Protein 3N3A (pdb70)

Sequence (823 aa):
ISAINWNKISDDKDLEVWNRLTSNFWLPEKVPLSNDIPAWQTLTVVEQQLTMRVFTGLTLLDTLQNVIGAPSLMPDALTPHEEAVLSNISFMEAVHARSYSSIFSTLCQTKDVDAAYAWSEENAPLQRKAQIIQQHYRGDDPLKKKIASVFLESFLFYSGFWLPMYFSSRGKLTNTADLIRLIIRDEAVHGYYIGYKYQKNMEKISLGQREELKSFAFDLLLELYDNELQYTDELYAETPWADDVKAFLCYNANKALMNLGYEPLFPAEMAEVNPAILAALSQLVYFSSSSENTQRFIERLGLPAVRIPLNERERIQVDEPYILIVPSYGGGGTAGAVPRQVIRFLNDEHNRALLRGVIASGNRNFGEAYGRAGDVIARKCGVPWLYRFELMGTQSDIENVRKGVTEFWQRQPISAINWNKISDDKDLEVWNRLTSNFWLPEKVPLSNDIPAWQTLTVVEQQLTMRVFTGLTLLDTLQNVIGAPSLMPDALTPHEEAVLSNISFMEAVHARSYSSIFSTLCQTKDVDAAYAWSEENAPLQRKAQIIQQHYRGDDPLKKKIASVFLESFLFYSGFWLPMYFSSRGKLTNTADLIRLIIRDEAVHGYYIGYKYQKNMEKISLGQREELKSFAFDLLLELYDNELQYTDELYAETPWADDVKAFLCYNANKALMNLGYEPLFPAEMAEVNPAILAALSQLVYFSSSSENTQRRFIERLGLPAVRIPLNERERIQVDEPYILIVPSYGGGGTAGAVPRQVIRFLNDEHNRALLRGVIASGNRNFGEAYGRAGDVIARKCGVPWLYRFELMGTQSDIENVRKGVTEFWQ

CATH classification: 1.10.620.20

Secondary structure (DSSP, 8-state):
-----TTS-S-HHHHHHHHHHHHT---GGGS-GGGGHHHHHHS-HHHHHHHHHHHHHHHHHHHHIIIIIHHHHGGG-SSHHHHHHHHHHHHHHHHHHHHHHHHHHHHS-HHHHHHHHHHHHH-HHHHHHHHHHHHHHTSS-HHHHHHHHHHIIIIITHHHHHHHHHHHHTT-SHHHHHHHHHHHHHHHHHHHHHHHHHHHHHTTS-HHHHHHHHHHHHHHHHHHHHHHHHHHHHHSTTSS-HHHHHHHHHHHHHHHHHHTTPPP-S-TTTT---HHHHHHH-/-----TTS-S-HHHHHHHHHHHHT---GGGS-GGGGHHHHHHS-HHHHHHHHHHHHHHHHHHHHIIIIIHHHHGGG-SSHHHHHHHHHHHHHHHHHHHHHHHHHHHHS-HHHHHHHHHHHHH-HHHHHHHHHHHHHHTSS-HHHHHHHHHHIIIIITHHHHHHHHHHHHTTSSHHHHHHHHHHHHHHHHHHHHHHHHHHHHHTTS-HHHHHHHHHHHHHHHHHHHHHHHHHHHHHSTTSS-HHHHHHHHHHHHHHHHHHTTPPP-S-TTTS---HHHHHHH-/-EEE---TT-HHHHHHHHH-S--EEPPSSTT------S-EEEEEE--TTSSSSSSS-HHHHHHHTSHHHHHHEEEEEEEE-GGGGGGTTHHHHHHHHHHT--EEEEEETT--HHHHHHHHHHHHHHHHT--/-EEE---TT-HHHHHHHHH-S--EEPPSSTT-----SS-EEEEEE--TTSSS--SS-HHHHHHHTSHHHHHHEEEEEEEE-GGGGGGTTHHHHHHHHHHT--EEEEEETT--HHHHHHHHHHHHHHT-

Nearest PDB structures (foldseek):
  3n3a-assembly1_C  TM=1.008E+00  e=1.096E-29  Escherichia coli K-12
  8j4y-assembly1_G  TM=9.675E-01  e=7.098E-19  Mycobacterium tuberculosis H37Rv
  7mmq-assembly4_H  TM=9.703E-01  e=2.149E-18  Aerococcus urinae
  7mms-assembly1_E  TM=9.594E-01  e=2.729E-17  Aerococcus urinae
  7mms-assembly3_G  TM=9.568E-01  e=5.589E-17  Aerococcus urinae

GO terms:
  GO:0030145 manganese ion binding (F, IDA)
  GO:0005515 protein binding (F, IPI)
  GO:0004748 ribonucleoside-diphosphate reductase activity, thioredoxin disulfide as acceptor (F, IGI)
  GO:0005971 ribonucleoside-diphosphate reductase complex (C, IGI)
  GO:0009263 deoxyribonucleotide biosynthetic process (P, IGI)

B-factor: mean 35.25, std 11.26, range [10.48, 78.99]

InterPro domains:
  IPR000358 Ribonucleotide reductase small subunit family [PF00268] (8-280)
  IPR000358 Ribonucleotide reductase small subunit family [PIRSF000355] (7-315)
  IPR000358 Ribonucleotide reductase small subunit family [PTHR23409] (9-308)
  IPR009078 Ferritin-like superfamily [SSF47240] (6-319)
  IPR012348 Ribonucleotide reductase-like [G3DSA:1.10.620.20] (1-288)
  IPR026494 Ribonucleoside-diphosphate reductase subunit beta [TIGR04171] (7-319)
  IPR030475 Ribonucleotide reductase small subunit, acitve site [PS00368] (97-113)
  IPR033909 Ribonucleotide reductase small subunit [cd01049] (9-280)

Foldseek 3Di:
DDDDDPVDDPDVLLVVLLCQLVVLDDALVVFPLLVQQVLLVPDDPLLNLLLLLLLLLLLVVLVCCQPQQLVLLLVVDPDVSVNVSSVSSNVVSVRSNVNSVVNCVNHHDPVSNVVSNVVLVPDDLSVVLSVVLVVQSPDPDSLSSLLSLLCVLLFLSLLSLLSLLVCCLVVHSVSVLVVSLSVNSNSLSVLLVSLVVSVVVCVPDDPVVVVVVVVVSVVVNVVSLVSSLVVSCVSQVVHPCSQLSQLCNLLSSQVSCVSNVHHRDDDCVSNVHDVSSVVSND/DEEEEDEPVCLQVLLVVLLPDDYHYLDNPQVDGDADDAAYEYEYEFDCDDPHVGGGDNSVVVHCVPVRNLVRHAAYEYEADCVVPPCQRVNRVVCCVVSVHYHQYYYYGNHDPVRSVCVNVSVVVSVVPPD/DDDDDPVDDPDPVLVVLLVVLVVLDDALVVFPLLVQQVLLVPDDPLLNLLLLLLLLLLLVLLVCCQPQQLVLLQVVDPDPSVNVSSVSRSVVSVRSNVNSVVNCVNHHDPVSSVVSNVVQVVDPLSVVLSVVLNVQSPDDDSLSSLLSLLCVQLFLSLLSLLSLLVCVLVVHSVRVLVVSLSVNSSSLSVLLVSLVVSVVVVVPDDPVVVVVVVVVSVVVLVVNLVSSLVVLCVSQVPHPCSLQSQLCNLLSSQVSCVSNVHHRDDDCVSNPHDVSSVVSND/DEEEEDEPVCQQVLLVVVLPDDYYYQDNPQVDGDADQAAYEYEYEFDCDDPNNGGGDPSVVVHCPPPRNLVRYAEYEYEADCVVPPCQRVNRVVCCVVSVHYHQYGYYGNHDPVRSVVCNVSVVVVVD

Organism: Escherichia coli (strain K12) (NCBI:txid83333)

Structure (mmCIF, N/CA/C/O backbone):
data_3N3A
#
_entry.id   3N3A
#
_cell.length_a   74.863
_cell.length_b   90.678
_cell.length_c   143.837
_cell.angle_alpha   90.000
_cell.angle_beta   90.000
_cell.angle_gamma   90.000
#
_symmetry.space_group_name_H-M   'P 21 21 21'
#
loop_
_entity.id
_entity.type
_entity.pdbx_description
1 polymer 'Ribonucleoside-diphosphate reductase 2 subunit beta'
2 polymer 'Protein nrdI'
3 non-polymer 'MANGANESE (II) ION'
4 non-polymer 'FLAVIN MONONUCLEOTIDE'
5 water water
#
loop_
_atom_site.group_PDB
_atom_site.id
_atom_site.type_symbol
_atom_site.label_atom_id
_atom_site.label_alt_id
_atom_site.label_comp_id
_atom_site.label_asym_id
_atom_site.label_entity_id
_atom_site.label_seq_id
_atom_site.pdbx_PDB_ins_code
_atom_site.Cartn_x
_atom_site.Cartn_y
_atom_site.Cartn_z
_atom_site.occupancy
_atom_site.B_iso_or_equiv
_atom_site.auth_seq_id
_atom_site.auth_comp_id
_atom_site.auth_asym_id
_atom_site.auth_atom_id
_atom_site.pdbx_PDB_model_num
ATOM 1 N N . ILE A 1 6 ? 6.251 51.038 35.746 1.00 45.66 6 ILE B N 1
ATOM 2 C CA . ILE A 1 6 ? 7.478 50.238 35.451 1.00 45.18 6 ILE B CA 1
ATOM 3 C C . ILE A 1 6 ? 8.139 49.783 36.751 1.00 44.55 6 ILE B C 1
ATOM 4 O O . ILE A 1 6 ? 8.377 50.588 37.655 1.00 45.02 6 ILE B O 1
ATOM 9 N N . SER A 1 7 ? 8.401 48.481 36.841 1.00 43.74 7 SER B N 1
ATOM 10 C CA . SER A 1 7 ? 9.178 47.902 37.941 1.00 42.66 7 SER B CA 1
ATOM 11 C C . SER A 1 7 ? 10.521 47.402 37.418 1.00 40.95 7 SER B C 1
ATOM 12 O O . SER A 1 7 ? 10.615 46.981 36.270 1.00 40.94 7 SER B O 1
ATOM 15 N N . ALA A 1 8 ? 11.548 47.449 38.265 1.00 39.18 8 ALA B N 1
ATOM 16 C CA . ALA A 1 8 ? 12.881 46.964 37.927 1.00 37.27 8 ALA B CA 1
ATOM 17 C C . ALA A 1 8 ? 12.911 45.440 37.791 1.00 36.11 8 ALA B C 1
ATOM 18 O O . ALA A 1 8 ? 12.524 44.710 38.715 1.00 36.35 8 ALA B O 1
ATOM 20 N N . ILE A 1 9 ? 13.372 44.957 36.641 1.00 33.78 9 ILE B N 1
ATOM 21 C CA . ILE A 1 9 ? 13.353 43.523 36.385 1.00 31.99 9 ILE B CA 1
ATOM 22 C C . ILE A 1 9 ? 14.422 42.800 37.207 1.00 31.79 9 ILE B C 1
ATOM 23 O O . ILE A 1 9 ? 15.568 43.260 37.319 1.00 31.56 9 ILE B O 1
ATOM 28 N N . ASN A 1 10 ? 14.026 41.672 37.786 1.00 31.39 10 ASN B N 1
ATOM 29 C CA . ASN A 1 10 ? 14.912 40.864 38.603 1.00 31.11 10 ASN B CA 1
ATOM 30 C C . ASN A 1 10 ? 14.949 39.437 38.058 1.00 30.58 10 ASN B C 1
ATOM 31 O O . ASN A 1 10 ? 13.989 38.680 38.222 1.00 30.24 10 ASN B O 1
ATOM 36 N N . TRP A 1 11 ? 16.064 39.082 37.419 1.00 30.03 11 TRP B N 1
ATOM 37 C CA . TRP A 1 11 ? 16.247 37.756 36.817 1.00 29.97 11 TRP B CA 1
ATOM 38 C C . TRP A 1 11 ? 16.580 36.669 37.840 1.00 30.81 11 TRP B C 1
ATOM 39 O O . TRP A 1 11 ? 16.738 35.506 37.477 1.00 30.96 11 TRP B O 1
ATOM 50 N N . ASN A 1 12 ? 16.673 37.058 39.112 1.00 31.80 12 ASN B N 1
ATOM 51 C CA . ASN A 1 12 ? 16.903 36.118 40.208 1.00 32.95 12 ASN B CA 1
ATOM 52 C C . ASN A 1 12 ? 15.603 35.863 40.974 1.00 33.72 12 ASN B C 1
ATOM 53 O O . ASN A 1 12 ? 15.589 35.187 42.006 1.00 34.45 12 ASN B O 1
ATOM 58 N N . LYS A 1 13 ? 14.515 36.420 40.455 1.00 33.95 13 LYS B N 1
ATOM 59 C CA . LYS A 1 13 ? 13.176 36.127 40.943 1.00 34.66 13 LYS B CA 1
ATOM 60 C C . LYS A 1 13 ? 12.304 35.734 39.761 1.00 34.30 13 LYS B C 1
ATOM 61 O O . LYS A 1 13 ? 11.405 36.476 39.364 1.00 34.57 13 LYS B O 1
ATOM 67 N N . ILE A 1 14 ? 12.591 34.568 39.192 1.00 34.06 14 ILE B N 1
ATOM 68 C CA . ILE A 1 14 ? 11.868 34.056 38.032 1.00 33.77 14 ILE B CA 1
ATOM 69 C C . ILE A 1 14 ? 10.517 33.469 38.465 1.00 33.83 14 ILE B C 1
ATOM 70 O O . ILE A 1 14 ? 10.462 32.638 39.375 1.00 34.23 14 ILE B O 1
ATOM 75 N N . SER A 1 15 ? 9.436 33.922 37.827 1.00 33.35 15 SER B N 1
ATOM 76 C CA . SER A 1 15 ? 8.082 33.405 38.091 1.00 33.68 15 SER B CA 1
ATOM 77 C C . SER A 1 15 ? 7.801 32.141 37.285 1.00 32.87 15 SER B C 1
ATOM 78 O O . SER A 1 15 ? 7.096 31.246 37.747 1.00 33.01 15 SER B O 1
ATOM 81 N N . ASP A 1 16 ? 8.339 32.099 36.066 1.00 31.88 16 ASP B N 1
ATOM 82 C CA . ASP A 1 16 ? 8.176 30.955 35.172 1.00 31.23 16 ASP B CA 1
ATOM 83 C C . ASP A 1 16 ? 9.545 30.615 34.581 1.00 31.00 16 ASP B C 1
ATOM 84 O O . ASP A 1 16 ? 10.112 31.396 33.809 1.00 29.79 16 ASP B O 1
ATOM 89 N N . ASP A 1 17 ? 10.061 29.448 34.967 1.00 30.83 17 ASP B N 1
ATOM 90 C CA . ASP A 1 17 ? 11.372 28.945 34.534 1.00 31.28 17 ASP B CA 1
ATOM 91 C C . ASP A 1 17 ? 11.554 28.922 33.011 1.00 29.85 17 ASP B C 1
ATOM 92 O O . ASP A 1 17 ? 12.674 29.035 32.523 1.00 30.13 17 ASP B O 1
ATOM 97 N N . LYS A 1 18 ? 10.462 28.753 32.275 1.00 28.77 18 LYS B N 1
ATOM 98 C CA . LYS A 1 18 ? 10.507 28.754 30.807 1.00 27.98 18 LYS B CA 1
ATOM 99 C C . LYS A 1 18 ? 11.020 30.075 30.236 1.00 27.36 18 LYS B C 1
ATOM 100 O O . LYS A 1 18 ? 11.704 30.081 29.208 1.00 27.01 18 LYS B O 1
ATOM 106 N N . ASP A 1 19 ? 10.693 31.188 30.899 1.00 26.47 19 ASP B N 1
ATOM 107 C CA . ASP A 1 19 ? 11.182 32.505 30.468 1.00 26.09 19 ASP B CA 1
ATOM 108 C C . ASP A 1 19 ? 12.709 32.542 30.446 1.00 26.06 19 ASP B C 1
ATOM 109 O O . ASP A 1 19 ? 13.316 33.031 29.492 1.00 25.67 19 ASP B O 1
ATOM 114 N N . LEU A 1 20 ? 13.327 32.030 31.508 1.00 25.76 20 LEU B N 1
ATOM 115 C CA . LEU A 1 20 ? 14.780 32.021 31.593 1.00 26.10 20 LEU B CA 1
ATOM 116 C C . LEU A 1 20 ? 15.389 30.995 30.627 1.00 25.70 20 LEU B C 1
ATOM 117 O O . LEU A 1 20 ? 16.375 31.297 29.953 1.00 25.74 20 LEU B O 1
ATOM 122 N N . GLU A 1 21 ? 14.792 29.808 30.537 1.00 25.72 21 GLU B N 1
ATOM 123 C CA . GLU A 1 21 ? 15.263 28.781 29.582 1.00 25.90 21 GLU B CA 1
ATOM 124 C C . GLU A 1 21 ? 15.280 29.290 28.142 1.00 24.65 21 GLU B C 1
ATOM 125 O O . GLU A 1 21 ? 16.241 29.069 27.395 1.00 23.78 21 GLU B O 1
ATOM 131 N N . VAL A 1 22 ? 14.191 29.950 27.746 1.00 23.87 22 VAL B N 1
ATOM 132 C CA . VAL A 1 22 ? 14.061 30.442 26.374 1.00 22.73 22 VAL B CA 1
ATOM 133 C C . VAL A 1 22 ? 14.959 31.664 26.145 1.00 22.55 22 VAL B C 1
ATOM 134 O O . VAL A 1 22 ? 15.598 31.765 25.113 1.00 22.83 22 VAL B O 1
ATOM 138 N N . TRP A 1 23 ? 15.015 32.578 27.113 1.00 22.39 23 TRP B N 1
ATOM 139 C CA . TRP A 1 23 ? 15.971 33.674 27.068 1.00 22.06 23 TRP B CA 1
ATOM 140 C C . TRP A 1 23 ? 17.377 33.123 26.802 1.00 22.52 23 TRP B C 1
ATOM 141 O O . TRP A 1 23 ? 18.072 33.588 25.901 1.00 21.67 23 TRP B O 1
ATOM 152 N N . ASN A 1 24 ? 17.779 32.129 27.593 1.00 22.58 24 ASN B N 1
ATOM 153 C CA . ASN A 1 24 ? 19.108 31.548 27.449 1.00 23.75 24 ASN B CA 1
ATOM 154 C C . ASN A 1 24 ? 19.334 30.887 26.110 1.00 23.66 24 ASN B C 1
ATOM 155 O O . ASN A 1 24 ? 20.362 31.108 25.492 1.00 23.93 24 ASN B O 1
ATOM 160 N N . ARG A 1 25 ? 18.366 30.094 25.667 1.00 23.89 25 ARG B N 1
ATOM 161 C CA . ARG A 1 25 ? 18.450 29.419 24.373 1.00 24.76 25 ARG B CA 1
ATOM 162 C C . ARG A 1 25 ? 18.530 30.421 23.203 1.00 24.31 25 ARG B C 1
ATOM 163 O O . ARG A 1 25 ? 19.392 30.297 22.322 1.00 24.13 25 ARG B O 1
ATOM 171 N N . LEU A 1 26 ? 17.649 31.416 23.210 1.00 23.43 26 LEU B N 1
ATOM 172 C CA . LEU A 1 26 ? 17.579 32.382 22.106 1.00 23.67 26 LEU B CA 1
ATOM 173 C C . LEU A 1 26 ? 18.804 33.293 22.016 1.00 23.53 26 LEU B C 1
ATOM 174 O O . LEU A 1 26 ? 19.342 33.500 20.923 1.00 23.48 26 LEU B O 1
ATOM 179 N N . THR A 1 27 ? 19.235 33.832 23.155 1.00 23.70 27 THR B N 1
ATOM 180 C CA . THR A 1 27 ? 20.398 34.725 23.185 1.00 24.25 27 THR B CA 1
ATOM 181 C C . THR A 1 27 ? 21.703 33.972 22.946 1.00 24.86 27 THR B C 1
ATOM 182 O O . THR A 1 27 ? 22.584 34.481 22.258 1.00 24.38 27 THR B O 1
ATOM 186 N N . SER A 1 28 ? 21.835 32.761 23.502 1.00 25.70 28 SER B N 1
ATOM 187 C CA . SER A 1 28 ? 23.055 31.979 23.266 1.00 26.94 28 SER B CA 1
ATOM 188 C C . SER A 1 28 ? 23.154 31.506 21.804 1.00 27.09 28 SER B C 1
ATOM 189 O O . SER A 1 28 ? 24.238 31.148 21.335 1.00 27.66 28 SER B O 1
ATOM 192 N N . ASN A 1 29 ? 22.026 31.521 21.094 1.00 26.36 29 ASN B N 1
ATOM 193 C CA . ASN A 1 29 ? 21.979 31.168 19.676 1.00 26.70 29 ASN B CA 1
ATOM 194 C C . ASN A 1 29 ? 22.077 32.372 18.727 1.00 25.36 29 ASN B C 1
ATOM 195 O O . ASN A 1 29 ? 21.812 32.235 17.531 1.00 25.15 29 ASN B O 1
ATOM 200 N N . PHE A 1 30 ? 22.420 33.544 19.259 1.00 24.79 30 PHE B N 1
ATOM 201 C CA . PHE A 1 30 ? 22.565 34.748 18.440 1.00 24.19 30 PHE B CA 1
ATOM 202 C C . PHE A 1 30 ? 23.512 34.501 17.265 1.00 24.21 30 PHE B C 1
ATOM 203 O O . PHE A 1 30 ? 24.566 33.872 17.419 1.00 23.95 30 PHE B O 1
ATOM 211 N N . TRP A 1 31 ? 23.121 35.000 16.098 1.00 22.98 31 TRP B N 1
ATOM 212 C CA . TRP A 1 31 ? 23.900 34.853 14.876 1.00 22.43 31 TRP B CA 1
ATOM 213 C C . TRP A 1 31 ? 23.576 36.050 13.991 1.00 22.33 31 TRP B C 1
ATOM 214 O O . TRP A 1 31 ? 22.571 36.742 14.215 1.00 21.64 31 TRP B O 1
ATOM 225 N N . LEU A 1 32 ? 24.434 36.294 13.006 1.00 21.57 32 LEU B N 1
ATOM 226 C CA . LEU A 1 32 ? 24.191 37.288 11.962 1.00 22.22 32 LEU B CA 1
ATOM 227 C C . LEU A 1 32 ? 24.568 36.664 10.621 1.00 22.72 32 LEU B C 1
ATOM 228 O O . LEU A 1 32 ? 25.429 35.782 10.585 1.00 22.51 32 LEU B O 1
ATOM 233 N N . PRO A 1 33 ? 23.948 37.132 9.520 1.00 23.18 33 PRO B N 1
ATOM 234 C CA . PRO A 1 33 ? 24.258 36.570 8.204 1.00 24.00 33 PRO B CA 1
ATOM 235 C C . PRO A 1 33 ? 25.734 36.720 7.796 1.00 25.35 33 PRO B C 1
ATOM 236 O O . PRO A 1 33 ? 26.225 35.918 6.999 1.00 25.11 33 PRO B O 1
ATOM 240 N N . GLU A 1 34 ? 26.425 37.720 8.347 1.00 26.52 34 GLU B N 1
ATOM 241 C CA . GLU A 1 34 ? 27.864 37.925 8.088 1.00 28.25 34 GLU B CA 1
ATOM 242 C C . GLU A 1 34 ? 28.728 36.777 8.607 1.00 28.77 34 GLU B C 1
ATOM 243 O O . GLU A 1 34 ? 29.845 36.572 8.140 1.00 29.28 34 GLU B O 1
ATOM 249 N N . LYS A 1 35 ? 28.194 36.025 9.561 1.00 29.04 35 LYS B N 1
ATOM 250 C CA . LYS A 1 35 ? 28.893 34.877 10.132 1.00 29.68 35 LYS B CA 1
ATOM 251 C C . LYS A 1 35 ? 28.839 33.641 9.225 1.00 29.27 35 LYS B C 1
ATOM 252 O O . LYS A 1 35 ? 29.590 32.700 9.420 1.00 29.34 35 LYS B O 1
ATOM 258 N N . VAL A 1 36 ? 27.947 33.659 8.236 1.00 28.86 36 VAL B N 1
ATOM 259 C CA . VAL A 1 36 ? 27.852 32.579 7.258 1.00 28.65 36 VAL B CA 1
ATOM 260 C C . VAL A 1 36 ? 28.545 32.998 5.948 1.00 28.86 36 VAL B C 1
ATOM 261 O O . VAL A 1 36 ? 28.244 34.065 5.407 1.00 28.51 36 VAL B O 1
ATOM 265 N N . PRO A 1 37 ? 29.484 32.164 5.442 1.00 29.43 37 PRO B N 1
ATOM 266 C CA . PRO A 1 37 ? 30.202 32.488 4.196 1.00 29.37 37 PRO B CA 1
ATOM 267 C C . PRO A 1 37 ? 29.341 32.269 2.943 1.00 28.80 37 PRO B C 1
ATOM 268 O O . PRO A 1 37 ? 29.636 31.398 2.109 1.00 29.25 37 PRO B O 1
ATOM 272 N N . LEU A 1 38 ? 28.288 33.069 2.820 1.00 27.77 38 LEU B N 1
ATOM 273 C CA . LEU A 1 38 ? 27.354 33.006 1.691 1.00 27.03 38 LEU B CA 1
ATOM 274 C C . LEU A 1 38 ? 28.027 33.110 0.320 1.00 27.22 38 LEU B C 1
ATOM 275 O O . LEU A 1 38 ? 27.583 32.478 -0.637 1.00 27.32 38 LEU B O 1
ATOM 280 N N . SER A 1 39 ? 29.085 33.911 0.227 1.00 27.18 39 SER B N 1
ATOM 281 C CA . SER A 1 39 ? 29.814 34.084 -1.035 1.00 27.40 39 SER B CA 1
ATOM 282 C C . SER A 1 39 ? 30.347 32.765 -1.612 1.00 27.28 39 SER B C 1
ATOM 283 O O . SER A 1 39 ? 30.519 32.647 -2.828 1.00 27.73 39 SER B O 1
ATOM 286 N N . ASN A 1 40 ? 30.588 31.773 -0.750 1.00 26.91 40 ASN B N 1
ATOM 287 C CA . ASN A 1 40 ? 31.007 30.442 -1.214 1.00 27.04 40 ASN B CA 1
ATOM 288 C C . ASN A 1 40 ? 29.933 29.672 -2.005 1.00 26.78 40 ASN B C 1
ATOM 289 O O . ASN A 1 40 ? 30.229 28.644 -2.609 1.00 26.73 40 ASN B O 1
ATOM 294 N N . ASP A 1 41 ? 28.702 30.186 -2.024 1.00 26.54 41 ASP B N 1
ATOM 295 C CA . ASP A 1 41 ? 27.624 29.596 -2.824 1.00 26.36 41 ASP B CA 1
ATOM 296 C C . ASP A 1 41 ? 27.573 30.100 -4.277 1.00 26.51 41 ASP B C 1
ATOM 297 O O . ASP A 1 41 ? 26.753 29.621 -5.066 1.00 26.57 41 ASP B O 1
ATOM 302 N N . ILE A 1 42 ? 28.427 31.058 -4.637 1.00 26.64 42 ILE B N 1
ATOM 303 C CA . ILE A 1 42 ? 28.404 31.605 -6.005 1.00 27.28 42 ILE B CA 1
ATOM 304 C C . ILE A 1 42 ? 28.564 30.534 -7.113 1.00 27.60 42 ILE B C 1
ATOM 305 O O . ILE A 1 42 ? 27.765 30.516 -8.049 1.00 28.03 42 ILE B O 1
ATOM 310 N N . PRO A 1 43 ? 29.564 29.629 -7.001 1.00 28.06 43 PRO B N 1
ATOM 311 C CA . PRO A 1 43 ? 29.648 28.524 -7.983 1.00 28.28 43 PRO B CA 1
ATOM 312 C C . PRO A 1 43 ? 28.350 27.711 -8.103 1.00 28.34 43 PRO B C 1
ATOM 313 O O . PRO A 1 43 ? 27.861 27.483 -9.219 1.00 28.53 43 PRO B O 1
ATOM 317 N N . ALA A 1 44 ? 27.803 27.278 -6.967 1.00 27.74 44 ALA B N 1
ATOM 318 C CA . ALA A 1 44 ? 26.539 26.530 -6.957 1.00 27.38 44 ALA B CA 1
ATOM 319 C C . ALA A 1 44 ? 25.406 27.304 -7.629 1.00 27.32 44 ALA B C 1
ATOM 320 O O . ALA A 1 44 ? 24.701 26.761 -8.482 1.00 27.58 44 ALA B O 1
ATOM 322 N N . TRP A 1 45 ? 25.253 28.572 -7.256 1.00 27.39 45 TRP B N 1
ATOM 323 C CA . TRP A 1 45 ? 24.239 29.449 -7.854 1.00 28.31 45 TRP B CA 1
ATOM 324 C C . TRP A 1 45 ? 24.341 29.481 -9.375 1.00 29.00 45 TRP B C 1
ATOM 325 O O . TRP A 1 45 ? 23.334 29.408 -10.081 1.00 28.91 45 TRP B O 1
ATOM 336 N N . GLN A 1 46 ? 25.567 29.588 -9.872 1.00 30.17 46 GLN B N 1
ATOM 337 C CA . GLN A 1 46 ? 25.814 29.642 -11.305 1.00 31.41 46 GLN B CA 1
ATOM 338 C C . GLN A 1 46 ? 25.420 28.361 -12.043 1.00 31.45 46 GLN B C 1
ATOM 339 O O . GLN A 1 46 ? 25.180 28.397 -13.240 1.00 32.10 46 GLN B O 1
ATOM 345 N N . THR A 1 47 ? 25.339 27.239 -11.334 1.00 31.20 47 THR B N 1
ATOM 346 C CA . THR A 1 47 ? 24.951 25.979 -11.963 1.00 31.16 47 THR B CA 1
ATOM 347 C C . THR A 1 47 ? 23.435 25.748 -11.968 1.00 31.11 47 THR B C 1
ATOM 348 O O . THR A 1 47 ? 22.960 24.806 -12.599 1.00 31.11 47 THR B O 1
ATOM 352 N N . LEU A 1 48 ? 22.681 26.600 -11.270 1.00 30.29 48 LEU B N 1
ATOM 353 C CA . LEU A 1 48 ? 21.220 26.482 -11.244 1.00 30.26 48 LEU B CA 1
ATOM 354 C C . LEU A 1 48 ? 20.574 26.917 -12.561 1.00 30.58 48 LEU B C 1
ATOM 355 O O . LEU A 1 48 ? 21.050 27.836 -13.219 1.00 30.68 48 LEU B O 1
ATOM 360 N N . THR A 1 49 ? 19.476 26.267 -12.933 1.00 30.66 49 THR B N 1
ATOM 361 C CA . THR A 1 49 ? 18.711 26.702 -14.102 1.00 30.99 49 THR B CA 1
ATOM 362 C C . THR A 1 49 ? 18.079 28.073 -13.813 1.00 31.04 49 THR B C 1
ATOM 363 O O . THR A 1 49 ? 17.977 28.490 -12.650 1.00 29.82 49 THR B O 1
ATOM 367 N N . VAL A 1 50 ? 17.671 28.779 -14.864 1.00 31.35 50 VAL B N 1
ATOM 368 C CA . VAL A 1 50 ? 17.023 30.079 -14.697 1.00 31.57 50 VAL B CA 1
ATOM 369 C C . VAL A 1 50 ? 15.722 29.920 -13.883 1.00 31.32 50 VAL B C 1
ATOM 370 O O . VAL A 1 50 ? 15.406 30.764 -13.039 1.00 30.76 50 VAL B O 1
ATOM 374 N N . VAL A 1 51 ? 15.004 28.824 -14.137 1.00 31.00 51 VAL B N 1
ATOM 375 C CA . VAL A 1 51 ? 13.808 28.430 -13.373 1.00 31.06 51 VAL B CA 1
ATOM 376 C C . VAL A 1 51 ? 14.111 28.346 -11.871 1.00 30.23 51 VAL B C 1
ATOM 377 O O . VAL A 1 51 ? 13.402 28.935 -11.051 1.00 29.86 51 VAL B O 1
ATOM 381 N N . GLU A 1 52 ? 15.183 27.635 -11.535 1.00 29.88 52 GLU B N 1
ATOM 382 C CA . GLU A 1 52 ? 15.600 27.441 -10.154 1.00 29.27 52 GLU B CA 1
ATOM 383 C C . GLU A 1 52 ? 16.011 28.754 -9.495 1.00 28.43 52 GLU B C 1
ATOM 384 O O . GLU A 1 52 ? 15.685 28.995 -8.337 1.00 27.59 52 GLU B O 1
ATOM 390 N N . GLN A 1 53 ? 16.713 29.598 -10.246 1.00 27.74 53 GLN B N 1
ATOM 391 C CA . GLN A 1 53 ? 17.155 30.895 -9.741 1.00 27.70 53 GLN B CA 1
ATOM 392 C C . GLN A 1 53 ? 15.965 31.812 -9.466 1.00 27.11 53 GLN B C 1
ATOM 393 O O . GLN A 1 53 ? 15.871 32.413 -8.402 1.00 26.41 53 GLN B O 1
ATOM 399 N N . GLN A 1 54 ? 15.055 31.894 -10.428 1.00 27.29 54 GLN B N 1
ATOM 400 C CA . GLN A 1 54 ? 13.853 32.698 -10.297 1.00 28.05 54 GLN B CA 1
ATOM 401 C C . GLN A 1 54 ? 13.031 32.239 -9.082 1.00 27.12 54 GLN B C 1
ATOM 402 O O . GLN A 1 54 ? 12.612 33.063 -8.268 1.00 26.68 54 GLN B O 1
ATOM 408 N N . LEU A 1 55 ? 12.825 30.927 -8.976 1.00 26.22 55 LEU B N 1
ATOM 409 C CA . LEU A 1 55 ? 12.120 30.311 -7.852 1.00 25.64 55 LEU B CA 1
ATOM 410 C C . LEU A 1 55 ? 12.756 30.679 -6.511 1.00 25.39 55 LEU B C 1
ATOM 411 O O . LEU A 1 55 ? 12.055 31.057 -5.574 1.00 25.17 55 LEU B O 1
ATOM 416 N N . THR A 1 56 ? 14.085 30.582 -6.441 1.00 25.46 56 THR B N 1
ATOM 417 C CA . THR A 1 56 ? 14.832 30.902 -5.229 1.00 25.19 56 THR B CA 1
ATOM 418 C C . THR A 1 56 ? 14.575 32.349 -4.803 1.00 25.42 56 THR B C 1
ATOM 419 O O . THR A 1 56 ? 14.268 32.614 -3.634 1.00 25.05 56 THR B O 1
ATOM 423 N N . MET A 1 57 ? 14.677 33.276 -5.758 1.00 25.53 57 MET B N 1
ATOM 424 C CA . MET A 1 57 ? 14.461 34.689 -5.463 1.00 25.83 57 MET B CA 1
ATOM 425 C C . MET A 1 57 ? 13.012 34.981 -5.057 1.00 25.24 57 MET B C 1
ATOM 426 O O . MET A 1 57 ? 12.775 35.786 -4.170 1.00 25.38 57 MET B O 1
ATOM 431 N N . ARG A 1 58 ? 12.054 34.308 -5.685 1.00 25.18 58 ARG B N 1
ATOM 432 C CA . ARG A 1 58 ? 10.656 34.484 -5.327 1.00 25.29 58 ARG B CA 1
ATOM 433 C C . ARG A 1 58 ? 10.364 33.928 -3.930 1.00 24.86 58 ARG B C 1
ATOM 434 O O . ARG A 1 58 ? 9.629 34.552 -3.164 1.00 25.16 58 ARG B O 1
ATOM 442 N N . VAL A 1 59 ? 10.957 32.783 -3.598 1.00 24.28 59 VAL B N 1
ATOM 443 C CA . VAL A 1 59 ? 10.845 32.228 -2.243 1.00 24.07 59 VAL B CA 1
ATOM 444 C C . VAL A 1 59 ? 11.311 33.238 -1.196 1.00 23.71 59 VAL B C 1
ATOM 445 O O . VAL A 1 59 ? 10.569 33.563 -0.266 1.00 23.34 59 VAL B O 1
ATOM 449 N N . PHE A 1 60 ? 12.531 33.740 -1.362 1.00 23.12 60 PHE B N 1
ATOM 450 C CA . PHE A 1 60 ? 13.123 34.611 -0.364 1.00 23.44 60 PHE B CA 1
ATOM 451 C C . PHE A 1 60 ? 12.489 35.994 -0.277 1.00 22.97 60 PHE B C 1
ATOM 452 O O . PHE A 1 60 ? 12.439 36.554 0.812 1.00 22.87 60 PHE B O 1
ATOM 460 N N . THR A 1 61 ? 11.985 36.535 -1.390 1.00 23.11 61 THR B N 1
ATOM 461 C CA . THR A 1 61 ? 11.284 37.824 -1.318 1.00 23.67 61 THR B CA 1
ATOM 462 C C . THR A 1 61 ? 9.997 37.653 -0.520 1.00 23.59 61 THR B C 1
ATOM 463 O O . THR A 1 61 ? 9.628 38.538 0.242 1.00 22.71 61 THR B O 1
ATOM 467 N N . GLY A 1 62 ? 9.345 36.497 -0.692 1.00 23.77 62 GLY B N 1
ATOM 468 C CA . GLY A 1 62 ? 8.148 36.141 0.080 1.00 23.99 62 GLY B CA 1
ATOM 469 C C . GLY A 1 62 ? 8.442 36.030 1.564 1.00 23.99 62 GLY B C 1
ATOM 470 O O . GLY A 1 62 ? 7.743 36.624 2.397 1.00 23.39 62 GLY B O 1
ATOM 471 N N . LEU A 1 63 ? 9.488 35.274 1.898 1.00 23.80 63 LEU B N 1
ATOM 472 C CA . LEU A 1 63 ? 9.939 35.176 3.287 1.00 23.67 63 LEU B CA 1
ATOM 473 C C . LEU A 1 63 ? 10.349 36.533 3.879 1.00 23.37 63 LEU B C 1
ATOM 474 O O . LEU A 1 63 ? 10.065 36.813 5.053 1.00 22.90 63 LEU B O 1
ATOM 479 N N . THR A 1 64 ? 10.987 37.379 3.061 1.00 23.32 64 THR B N 1
ATOM 480 C CA . THR A 1 64 ? 11.367 38.726 3.495 1.00 23.06 64 THR B CA 1
ATOM 481 C C . THR A 1 64 ? 10.153 39.531 3.968 1.00 23.05 64 THR B C 1
ATOM 482 O O . THR A 1 64 ? 10.190 40.165 5.028 1.00 22.91 64 THR B O 1
ATOM 486 N N . LEU A 1 65 ? 9.095 39.516 3.165 1.00 23.03 65 LEU B N 1
ATOM 487 C CA . LEU A 1 65 ? 7.861 40.211 3.516 1.00 23.64 65 LEU B CA 1
ATOM 488 C C . LEU A 1 65 ? 7.348 39.754 4.866 1.00 23.11 65 LEU B C 1
ATOM 489 O O . LEU A 1 65 ? 6.993 40.573 5.704 1.00 23.43 65 LEU B O 1
ATOM 494 N N . LEU A 1 66 ? 7.334 38.442 5.072 1.00 22.69 66 LEU B N 1
ATOM 495 C CA . LEU A 1 66 ? 6.688 37.856 6.241 1.00 22.57 66 LEU B CA 1
ATOM 496 C C . LEU A 1 66 ? 7.520 38.012 7.502 1.00 22.06 66 LEU B C 1
ATOM 497 O O . LEU A 1 66 ? 6.976 38.234 8.581 1.00 22.17 66 LEU B O 1
ATOM 502 N N . ASP A 1 67 ? 8.840 37.917 7.367 1.00 21.77 67 ASP B N 1
ATOM 503 C CA . ASP A 1 67 ? 9.710 38.233 8.487 1.00 21.63 67 ASP B CA 1
ATOM 504 C C . ASP A 1 67 ? 9.689 39.713 8.846 1.00 21.40 67 ASP B C 1
ATOM 505 O O . ASP A 1 67 ? 9.769 40.051 10.021 1.00 21.25 67 ASP B O 1
ATOM 510 N N . THR A 1 68 ? 9.566 40.589 7.847 1.00 21.80 68 THR B N 1
ATOM 511 C CA . THR A 1 68 ? 9.317 42.017 8.117 1.00 22.15 68 THR B CA 1
ATOM 512 C C . THR A 1 68 ? 8.033 42.220 8.931 1.00 22.20 68 THR B C 1
ATOM 513 O O . THR A 1 68 ? 8.041 42.939 9.936 1.00 21.98 68 THR B O 1
ATOM 517 N N . LEU A 1 69 ? 6.942 41.582 8.496 1.00 22.66 69 LEU B N 1
ATOM 518 C CA . LEU A 1 69 ? 5.678 41.587 9.248 1.00 23.23 69 LEU B CA 1
ATOM 519 C C . LEU A 1 69 ? 5.872 41.132 10.703 1.00 22.77 69 LEU B C 1
ATOM 520 O O . LEU A 1 69 ? 5.376 41.776 11.639 1.00 23.14 69 LEU B O 1
ATOM 525 N N . GLN A 1 70 ? 6.609 40.036 10.890 1.00 22.13 70 GLN B N 1
ATOM 526 C CA . GLN A 1 70 ? 6.920 39.526 12.234 1.00 22.02 70 GLN B CA 1
ATOM 527 C C . GLN A 1 70 ? 7.665 40.533 13.121 1.00 22.44 70 GLN B C 1
ATOM 528 O O . GLN A 1 70 ? 7.377 40.641 14.317 1.00 22.39 70 GLN B O 1
ATOM 534 N N . ASN A 1 71 ? 8.624 41.247 12.532 1.00 22.71 71 ASN B N 1
ATOM 535 C CA . ASN A 1 71 ? 9.417 42.252 13.242 1.00 23.71 71 ASN B CA 1
ATOM 536 C C . ASN A 1 71 ? 8.624 43.512 13.582 1.00 24.63 71 ASN B C 1
ATOM 537 O O . ASN A 1 71 ? 8.649 43.971 14.723 1.00 25.12 71 ASN B O 1
ATOM 542 N N . VAL A 1 72 ? 7.927 44.054 12.583 1.00 25.11 72 VAL B N 1
ATOM 543 C CA . VAL A 1 72 ? 7.283 45.361 12.678 1.00 26.09 72 VAL B CA 1
ATOM 544 C C . VAL A 1 72 ? 5.957 45.279 13.453 1.00 26.23 72 VAL B C 1
ATOM 545 O O . VAL A 1 72 ? 5.617 46.189 14.213 1.00 26.22 72 VAL B O 1
ATOM 549 N N . ILE A 1 73 ? 5.228 44.178 13.272 1.00 26.02 73 ILE B N 1
ATOM 550 C CA . ILE A 1 73 ? 3.886 44.043 13.847 1.00 26.07 73 ILE B CA 1
ATOM 551 C C . ILE A 1 73 ? 3.745 42.801 14.742 1.00 25.57 73 ILE B C 1
ATOM 552 O O . ILE A 1 73 ? 3.238 42.893 15.857 1.00 25.34 73 ILE B O 1
ATOM 557 N N . GLY A 1 74 ? 4.197 41.645 14.252 1.00 25.10 74 GLY B N 1
ATOM 558 C CA . GLY A 1 74 ? 3.926 40.364 14.919 1.00 24.63 74 GLY B CA 1
ATOM 559 C C . GLY A 1 74 ? 4.393 40.265 16.355 1.00 24.82 74 GLY B C 1
ATOM 560 O O . GLY A 1 74 ? 3.580 40.147 17.287 1.00 24.31 74 GLY B O 1
ATOM 561 N N . ALA A 1 75 ? 5.711 40.289 16.540 1.00 24.46 75 ALA B N 1
ATOM 562 C CA . ALA A 1 75 ? 6.279 40.154 17.873 1.00 24.28 75 ALA B CA 1
ATOM 563 C C . ALA A 1 75 ? 5.850 41.289 18.816 1.00 24.21 75 ALA B C 1
ATOM 564 O O . ALA A 1 75 ? 5.416 41.001 19.939 1.00 24.17 75 ALA B O 1
ATOM 566 N N . PRO A 1 76 ? 5.912 42.564 18.358 1.00 24.34 76 PRO B N 1
ATOM 567 C CA . PRO A 1 76 ? 5.436 43.649 19.232 1.00 24.61 76 PRO B CA 1
ATOM 568 C C . PRO A 1 76 ? 3.974 43.507 19.652 1.00 24.75 76 PRO B C 1
ATOM 569 O O . PRO A 1 76 ? 3.630 43.900 20.768 1.00 25.05 76 PRO B O 1
ATOM 573 N N . SER A 1 77 ? 3.135 42.926 18.792 1.00 24.34 77 SER B N 1
ATOM 574 C CA . SER A 1 77 ? 1.710 42.759 19.116 1.00 24.26 77 SER B CA 1
ATOM 575 C C . SER A 1 77 ? 1.493 41.836 20.324 1.00 24.28 77 SER B C 1
ATOM 576 O O . SER A 1 77 ? 0.447 41.890 20.972 1.00 23.75 77 SER B O 1
ATOM 579 N N . LEU A 1 78 ? 2.490 41.009 20.638 1.00 23.86 78 LEU B N 1
ATOM 580 C CA . LEU A 1 78 ? 2.384 40.079 21.766 1.00 24.50 78 LEU B CA 1
ATOM 581 C C . LEU A 1 78 ? 2.798 40.702 23.094 1.00 25.23 78 LEU B C 1
ATOM 582 O O . LEU A 1 78 ? 2.460 40.177 24.157 1.00 24.66 78 LEU B O 1
ATOM 587 N N . MET A 1 79 ? 3.544 41.804 23.031 1.00 26.55 79 MET B N 1
ATOM 588 C CA . MET A 1 79 ? 4.143 42.399 24.228 1.00 28.75 79 MET B CA 1
ATOM 589 C C . MET A 1 79 ? 3.137 42.832 25.315 1.00 29.40 79 MET B C 1
ATOM 590 O O . MET A 1 79 ? 3.363 42.542 26.489 1.00 29.27 79 MET B O 1
ATOM 595 N N . PRO A 1 80 ? 2.023 43.502 24.932 1.00 29.99 80 PRO B N 1
ATOM 596 C CA . PRO A 1 80 ? 1.078 43.926 25.976 1.00 30.56 80 PRO B CA 1
ATOM 597 C C . PRO A 1 80 ? 0.396 42.768 26.699 1.00 30.89 80 PRO B C 1
ATOM 598 O O . PRO A 1 80 ? -0.141 42.956 27.794 1.00 31.05 80 PRO B O 1
ATOM 602 N N . ASP A 1 81 ? 0.457 41.576 26.108 1.00 30.71 81 ASP B N 1
ATOM 603 C CA . ASP A 1 81 ? -0.203 40.387 26.656 1.00 30.94 81 ASP B CA 1
ATOM 604 C C . ASP A 1 81 ? 0.752 39.483 27.465 1.00 30.40 81 ASP B C 1
ATOM 605 O O . ASP A 1 81 ? 0.376 38.390 27.883 1.00 30.25 81 ASP B O 1
ATOM 610 N N . ALA A 1 82 ? 1.979 39.951 27.696 1.00 30.03 82 ALA B N 1
ATOM 611 C CA . ALA A 1 82 ? 2.977 39.198 28.470 1.00 29.55 82 ALA B CA 1
ATOM 612 C C . ALA A 1 82 ? 2.535 38.941 29.911 1.00 29.75 82 ALA B C 1
ATOM 613 O O . ALA A 1 82 ? 2.018 39.834 30.578 1.00 29.71 82 ALA B O 1
ATOM 615 N N . LEU A 1 83 ? 2.752 37.717 30.386 1.00 29.55 83 LEU B N 1
ATOM 616 C CA . LEU A 1 83 ? 2.396 37.330 31.757 1.00 29.66 83 LEU B CA 1
ATOM 617 C C . LEU A 1 83 ? 3.441 37.736 32.801 1.00 29.71 83 LEU B C 1
ATOM 618 O O . LEU A 1 83 ? 3.119 37.920 33.969 1.00 29.91 83 LEU B O 1
ATOM 623 N N . THR A 1 84 ? 4.694 37.866 32.372 1.00 29.27 84 THR B N 1
ATOM 624 C CA . THR A 1 84 ? 5.801 38.218 33.264 1.00 29.10 84 THR B CA 1
ATOM 625 C C . THR A 1 84 ? 6.665 39.309 32.613 1.00 28.60 84 THR B C 1
ATOM 626 O O . THR A 1 84 ? 6.618 39.487 31.390 1.00 27.98 84 THR B O 1
ATOM 630 N N . PRO A 1 85 ? 7.463 40.039 33.420 1.00 28.38 85 PRO B N 1
ATOM 631 C CA . PRO A 1 85 ? 8.424 40.992 32.848 1.00 28.24 85 PRO B CA 1
ATOM 632 C C . PRO A 1 85 ? 9.544 40.309 32.055 1.00 27.55 85 PRO B C 1
ATOM 633 O O . PRO A 1 85 ? 10.093 40.901 31.122 1.00 27.93 85 PRO B O 1
ATOM 637 N N . HIS A 1 86 ? 9.876 39.076 32.424 1.00 27.07 86 HIS B N 1
ATOM 638 C CA . HIS A 1 86 ? 10.914 38.306 31.735 1.00 26.04 86 HIS B CA 1
ATOM 639 C C . HIS A 1 86 ? 10.452 37.920 30.326 1.00 25.31 86 HIS B C 1
ATOM 640 O O . HIS A 1 86 ? 11.236 37.944 29.380 1.00 24.30 86 HIS B O 1
ATOM 647 N N . GLU A 1 87 ? 9.172 37.586 30.194 1.00 24.44 87 GLU B N 1
ATOM 648 C CA . GLU A 1 87 ? 8.581 37.319 28.889 1.00 24.54 87 GLU B CA 1
ATOM 649 C C . GLU A 1 87 ? 8.651 38.561 27.986 1.00 24.35 87 GLU B C 1
ATOM 650 O O . GLU A 1 87 ? 8.965 38.447 26.798 1.00 23.97 87 GLU B O 1
ATOM 656 N N . GLU A 1 88 ? 8.361 39.736 28.547 1.00 24.12 88 GLU B N 1
ATOM 657 C CA . GLU A 1 88 ? 8.517 40.988 27.802 1.00 24.37 88 GLU B CA 1
ATOM 658 C C . GLU A 1 88 ? 9.918 41.111 27.210 1.00 23.17 88 GLU B C 1
ATOM 659 O O . GLU A 1 88 ? 10.069 41.486 26.048 1.00 22.37 88 GLU B O 1
ATOM 665 N N . ALA A 1 89 ? 10.930 40.779 28.013 1.00 22.54 89 ALA B N 1
ATOM 666 C CA . ALA A 1 89 ? 12.334 40.850 27.593 1.00 21.97 89 ALA B CA 1
ATOM 667 C C . ALA A 1 89 ? 12.652 39.824 26.508 1.00 21.21 89 ALA B C 1
ATOM 668 O O . ALA A 1 89 ? 13.375 40.119 25.560 1.00 20.27 89 ALA B O 1
ATOM 670 N N . VAL A 1 90 ? 12.097 38.621 26.650 1.00 20.94 90 VAL B N 1
ATOM 671 C CA . VAL A 1 90 ? 12.280 37.569 25.647 1.00 20.55 90 VAL B CA 1
ATOM 672 C C . VAL A 1 90 ? 11.641 37.988 24.323 1.00 20.69 90 VAL B C 1
ATOM 673 O O . VAL A 1 90 ? 12.235 37.833 23.255 1.00 20.45 90 VAL B O 1
ATOM 677 N N . LEU A 1 91 ? 10.442 38.558 24.410 1.00 20.85 91 LEU B N 1
ATOM 678 C CA . LEU A 1 91 ? 9.756 39.053 23.224 1.00 20.79 91 LEU B CA 1
ATOM 679 C C . LEU A 1 91 ? 10.542 40.153 22.509 1.00 20.53 91 LEU B C 1
ATOM 680 O O . LEU A 1 91 ? 10.439 40.270 21.296 1.00 20.38 91 LEU B O 1
ATOM 685 N N . SER A 1 92 ? 11.332 40.934 23.257 1.00 20.35 92 SER B N 1
ATOM 686 C CA . SER A 1 92 ? 12.259 41.923 22.669 1.00 20.84 92 SER B CA 1
ATOM 687 C C . SER A 1 92 ? 13.369 41.271 21.871 1.00 19.27 92 SER B C 1
ATOM 688 O O . SER A 1 92 ? 13.738 41.761 20.798 1.00 18.63 92 SER B O 1
ATOM 691 N N . ASN A 1 93 ? 13.919 40.180 22.395 1.00 19.31 93 ASN B N 1
ATOM 692 C CA . ASN A 1 93 ? 14.867 39.391 21.607 1.00 19.21 93 ASN B CA 1
ATOM 693 C C . ASN A 1 93 ? 14.232 38.826 20.330 1.00 19.01 93 ASN B C 1
ATOM 694 O O . ASN A 1 93 ? 14.821 38.899 19.253 1.00 18.97 93 ASN B O 1
ATOM 699 N N . ILE A 1 94 ? 13.039 38.248 20.472 1.00 18.80 94 ILE B N 1
ATOM 700 C CA . ILE A 1 94 ? 12.318 37.645 19.346 1.00 18.69 94 ILE B CA 1
ATOM 701 C C . ILE A 1 94 ? 12.113 38.691 18.240 1.00 18.56 94 ILE B C 1
ATOM 702 O O . ILE A 1 94 ? 12.389 38.421 17.078 1.00 18.27 94 ILE B O 1
ATOM 707 N N . SER A 1 95 ? 11.674 39.891 18.623 1.00 18.47 95 SER B N 1
ATOM 708 C CA . SER A 1 95 ? 11.457 40.956 17.660 1.00 19.13 95 SER B CA 1
ATOM 709 C C . SER A 1 95 ? 12.741 41.318 16.905 1.00 19.00 95 SER B C 1
ATOM 710 O O . SER A 1 95 ? 12.726 41.448 15.673 1.00 18.73 95 SER B O 1
ATOM 713 N N . PHE A 1 96 ? 13.834 41.489 17.649 1.00 18.54 96 PHE B N 1
ATOM 714 C CA . PHE A 1 96 ? 15.124 41.786 17.050 1.00 19.00 96 PHE B CA 1
ATOM 715 C C . PHE A 1 96 ? 15.569 40.670 16.099 1.00 18.70 96 PHE B C 1
ATOM 716 O O . PHE A 1 96 ? 16.027 40.947 15.001 1.00 19.45 96 PHE B O 1
ATOM 724 N N . MET A 1 97 ? 15.430 39.413 16.511 1.00 18.93 97 MET B N 1
ATOM 725 C CA . MET A 1 97 ? 15.813 38.305 15.630 1.00 18.48 97 MET B CA 1
ATOM 726 C C . MET A 1 97 ? 14.954 38.203 14.347 1.00 18.50 97 MET B C 1
ATOM 727 O O . MET A 1 97 ? 15.461 37.760 13.321 1.00 18.56 97 MET B O 1
ATOM 732 N N . GLU A 1 98 ? 13.681 38.624 14.396 1.00 18.11 98 GLU B N 1
ATOM 733 C CA . GLU A 1 98 ? 12.870 38.741 13.165 1.00 18.01 98 GLU B CA 1
ATOM 734 C C . GLU A 1 98 ? 13.509 39.747 12.202 1.00 18.65 98 GLU B C 1
ATOM 735 O O . GLU A 1 98 ? 13.566 39.506 10.988 1.00 18.64 98 GLU B O 1
ATOM 741 N N . ALA A 1 99 ? 13.996 40.869 12.744 1.00 18.72 99 ALA B N 1
ATOM 742 C CA . ALA A 1 99 ? 14.782 41.833 11.948 1.00 18.87 99 ALA B CA 1
ATOM 743 C C . ALA A 1 99 ? 16.015 41.176 11.333 1.00 18.62 99 ALA B C 1
ATOM 744 O O . ALA A 1 99 ? 16.334 41.401 10.159 1.00 18.61 99 ALA B O 1
ATOM 746 N N . VAL A 1 100 ? 16.714 40.370 12.129 1.00 18.64 100 VAL B N 1
ATOM 747 C CA . VAL A 1 100 ? 17.876 39.622 11.626 1.00 19.08 100 VAL B CA 1
ATOM 748 C C . VAL A 1 100 ? 17.459 38.630 10.519 1.00 18.85 100 VAL B C 1
ATOM 749 O O . VAL A 1 100 ? 18.146 38.503 9.508 1.00 18.58 100 VAL B O 1
ATOM 753 N N . HIS A 1 101 ? 16.345 37.933 10.715 1.00 19.36 101 HIS B N 1
ATOM 754 C CA . HIS A 1 101 ? 15.858 36.994 9.688 1.00 19.49 101 HIS B CA 1
ATOM 755 C C . HIS A 1 101 ? 15.614 37.722 8.373 1.00 19.94 101 HIS B C 1
ATOM 756 O O . HIS A 1 101 ? 16.143 37.321 7.320 1.00 20.31 101 HIS B O 1
ATOM 763 N N . ALA A 1 102 ? 14.834 38.801 8.441 1.00 19.68 102 ALA B N 1
ATOM 764 C CA . ALA A 1 102 ? 14.513 39.590 7.255 1.00 20.27 102 ALA B CA 1
ATOM 765 C C . ALA A 1 102 ? 15.781 40.134 6.584 1.00 20.76 102 ALA B C 1
ATOM 766 O O . ALA A 1 102 ? 15.905 40.102 5.353 1.00 21.33 102 ALA B O 1
ATOM 768 N N . ARG A 1 103 ? 16.720 40.611 7.399 1.00 20.51 103 ARG B N 1
ATOM 769 C CA . ARG A 1 103 ? 17.958 41.203 6.902 1.00 21.41 103 ARG B CA 1
ATOM 770 C C . ARG A 1 103 ? 18.747 40.154 6.118 1.00 21.80 103 ARG B C 1
ATOM 771 O O . ARG A 1 103 ? 19.348 40.450 5.088 1.00 22.41 103 ARG B O 1
ATOM 779 N N . SER A 1 104 ? 18.740 38.923 6.613 1.00 21.81 104 SER B N 1
ATOM 780 C CA . SER A 1 104 ? 19.565 37.873 6.040 1.00 22.58 104 SER B CA 1
ATOM 781 C C . SER A 1 104 ? 19.179 37.518 4.591 1.00 22.16 104 SER B C 1
ATOM 782 O O . SER A 1 104 ? 20.041 37.151 3.796 1.00 21.78 104 SER B O 1
ATOM 785 N N . TYR A 1 105 ? 17.904 37.649 4.235 1.00 21.68 105 TYR B N 1
ATOM 786 C CA . TYR A 1 105 ? 17.499 37.479 2.830 1.00 21.81 105 TYR B CA 1
ATOM 787 C C . TYR A 1 105 ? 18.163 38.508 1.900 1.00 21.83 105 TYR B C 1
ATOM 788 O O . TYR A 1 105 ? 18.593 38.162 0.800 1.00 21.27 105 TYR B O 1
ATOM 797 N N . SER A 1 106 ? 18.259 39.762 2.350 1.00 21.60 106 SER B N 1
ATOM 798 C CA . SER A 1 106 ? 19.017 40.788 1.605 1.00 22.34 106 SER B CA 1
ATOM 799 C C . SER A 1 106 ? 20.484 40.408 1.460 1.00 22.42 106 SER B C 1
ATOM 800 O O . SER A 1 106 ? 21.091 40.666 0.418 1.00 22.88 106 SER B O 1
ATOM 803 N N . SER A 1 107 ? 21.051 39.792 2.498 1.00 22.99 107 SER B N 1
ATOM 804 C CA . SER A 1 107 ? 22.439 39.302 2.451 1.00 23.58 107 SER B CA 1
ATOM 805 C C . SER A 1 107 ? 22.602 38.275 1.332 1.00 24.10 107 SER B C 1
ATOM 806 O O . SER A 1 107 ? 23.595 38.298 0.588 1.00 24.33 107 SER B O 1
ATOM 809 N N . ILE A 1 108 ? 21.626 37.375 1.223 1.00 24.02 108 ILE B N 1
ATOM 810 C CA . ILE A 1 108 ? 21.622 36.372 0.160 1.00 25.25 108 ILE B CA 1
ATOM 811 C C . ILE A 1 108 ? 21.576 37.040 -1.220 1.00 25.94 108 ILE B C 1
ATOM 812 O O . ILE A 1 108 ? 22.406 36.734 -2.087 1.00 26.56 108 ILE B O 1
ATOM 817 N N . PHE A 1 109 ? 20.626 37.962 -1.401 1.00 26.43 109 PHE B N 1
ATOM 818 C CA . PHE A 1 109 ? 20.443 38.664 -2.676 1.00 27.54 109 PHE B CA 1
ATOM 819 C C . PHE A 1 109 ? 21.693 39.417 -3.117 1.00 28.46 109 PHE B C 1
ATOM 820 O O . PHE A 1 109 ? 22.091 39.347 -4.285 1.00 29.14 109 PHE B O 1
ATOM 828 N N . SER A 1 110 ? 22.297 40.134 -2.172 1.00 28.78 110 SER B N 1
ATOM 829 C CA . SER A 1 110 ? 23.499 40.921 -2.407 1.00 30.14 110 SER B CA 1
ATOM 830 C C . SER A 1 110 ? 24.670 40.044 -2.840 1.00 30.43 110 SER B C 1
ATOM 831 O O . SER A 1 110 ? 25.443 40.410 -3.725 1.00 31.21 110 SER B O 1
ATOM 834 N N . THR A 1 111 ? 24.799 38.887 -2.203 1.00 30.44 111 THR B N 1
ATOM 835 C CA . THR A 1 111 ? 25.906 37.993 -2.469 1.00 31.17 111 THR B CA 1
ATOM 836 C C . THR A 1 111 ? 25.760 37.243 -3.792 1.00 31.01 111 THR B C 1
ATOM 837 O O . THR A 1 111 ? 26.721 37.126 -4.539 1.00 30.98 111 THR B O 1
ATOM 841 N N . LEU A 1 112 ? 24.560 36.743 -4.079 1.00 30.79 112 LEU B N 1
ATOM 842 C CA . LEU A 1 112 ? 24.403 35.763 -5.154 1.00 31.32 112 LEU B CA 1
ATOM 843 C C . LEU A 1 112 ? 23.748 36.284 -6.424 1.00 31.85 112 LEU B C 1
ATOM 844 O O . LEU A 1 112 ? 24.063 35.805 -7.513 1.00 32.35 112 LEU B O 1
ATOM 849 N N . CYS A 1 113 ? 22.848 37.256 -6.282 1.00 31.83 113 CYS B N 1
ATOM 850 C CA . CYS A 1 113 ? 21.874 37.567 -7.331 1.00 32.41 113 CYS B CA 1
ATOM 851 C C . CYS A 1 113 ? 22.096 38.891 -8.066 1.00 32.99 113 CYS B C 1
ATOM 852 O O . CYS A 1 113 ? 22.810 39.765 -7.585 1.00 33.55 113 CYS B O 1
ATOM 855 N N . GLN A 1 114 ? 21.456 39.028 -9.226 1.00 33.69 114 GLN B N 1
ATOM 856 C CA . GLN A 1 114 ? 21.448 40.283 -9.982 1.00 34.69 114 GLN B CA 1
ATOM 857 C C . GLN A 1 114 ? 20.306 41.171 -9.514 1.00 34.48 114 GLN B C 1
ATOM 858 O O . GLN A 1 114 ? 19.171 40.715 -9.397 1.00 33.89 114 GLN B O 1
ATOM 864 N N . THR A 1 115 ? 20.615 42.444 -9.281 1.00 34.37 115 THR B N 1
ATOM 865 C CA . THR A 1 115 ? 19.659 43.418 -8.765 1.00 35.02 115 THR B CA 1
ATOM 866 C C . THR A 1 115 ? 18.343 43.461 -9.554 1.00 34.84 115 THR B C 1
ATOM 867 O O . THR A 1 115 ? 17.271 43.468 -8.956 1.00 34.47 115 THR B O 1
ATOM 871 N N . LYS A 1 116 ? 18.432 43.458 -10.885 1.00 35.45 116 LYS B N 1
ATOM 872 C CA . LYS A 1 116 ? 17.244 43.448 -11.750 1.00 35.61 116 LYS B CA 1
ATOM 873 C C . LYS A 1 116 ? 16.327 42.248 -11.471 1.00 34.74 116 LYS B C 1
ATOM 874 O O . LYS A 1 116 ? 15.106 42.395 -11.417 1.00 34.18 116 LYS B O 1
ATOM 880 N N . ASP A 1 117 ? 16.925 41.071 -11.300 1.00 34.36 117 ASP B N 1
ATOM 881 C CA . ASP A 1 117 ? 16.174 39.839 -11.040 1.00 33.90 117 ASP B CA 1
ATOM 882 C C . ASP A 1 117 ? 15.543 39.876 -9.650 1.00 32.98 117 ASP B C 1
ATOM 883 O O . ASP A 1 117 ? 14.407 39.436 -9.470 1.00 32.65 117 ASP B O 1
ATOM 888 N N . VAL A 1 118 ? 16.302 40.379 -8.678 1.00 32.25 118 VAL B N 1
ATOM 889 C CA . VAL A 1 118 ? 15.823 40.544 -7.299 1.00 31.64 118 VAL B CA 1
ATOM 890 C C . VAL A 1 118 ? 14.616 41.480 -7.250 1.00 31.57 118 VAL B C 1
ATOM 891 O O . VAL A 1 118 ? 13.592 41.152 -6.648 1.00 30.90 118 VAL B O 1
ATOM 895 N N . ASP A 1 119 ? 14.729 42.632 -7.909 1.00 32.20 119 ASP B N 1
ATOM 896 C CA . ASP A 1 119 ? 13.622 43.582 -7.962 1.00 32.46 119 ASP B CA 1
ATOM 897 C C . ASP A 1 119 ? 12.391 43.004 -8.665 1.00 32.03 119 ASP B C 1
ATOM 898 O O . ASP A 1 119 ? 11.266 43.265 -8.243 1.00 31.82 119 ASP B O 1
ATOM 903 N N . ALA A 1 120 ? 12.604 42.200 -9.708 1.00 31.74 120 ALA B N 1
ATOM 904 C CA . ALA A 1 120 ? 11.500 41.506 -10.383 1.00 31.44 120 ALA B CA 1
ATOM 905 C C . ALA A 1 120 ? 10.803 40.488 -9.457 1.00 30.98 120 ALA B C 1
ATOM 906 O O . ALA A 1 120 ? 9.577 40.338 -9.505 1.00 30.35 120 ALA B O 1
ATOM 908 N N . ALA A 1 121 ? 11.588 39.802 -8.624 1.00 30.26 121 ALA B N 1
ATOM 909 C CA . ALA A 1 121 ? 11.031 38.878 -7.626 1.00 29.90 121 ALA B CA 1
ATOM 910 C C . ALA A 1 121 ? 10.205 39.616 -6.563 1.00 29.86 121 ALA B C 1
ATOM 911 O O . ALA A 1 121 ? 9.107 39.165 -6.212 1.00 29.51 121 ALA B O 1
ATOM 913 N N . TYR A 1 122 ? 10.716 40.749 -6.068 1.00 29.97 122 TYR B N 1
ATOM 914 C CA . TYR A 1 122 ? 9.934 41.591 -5.149 1.00 30.53 122 TYR B CA 1
ATOM 915 C C . TYR A 1 122 ? 8.611 42.004 -5.789 1.00 30.94 122 TYR B C 1
ATOM 916 O O . TYR A 1 122 ? 7.578 41.979 -5.127 1.00 30.56 122 TYR B O 1
ATOM 925 N N . ALA A 1 123 ? 8.648 42.370 -7.076 1.00 31.74 123 ALA B N 1
ATOM 926 C CA . ALA A 1 123 ? 7.437 42.764 -7.807 1.00 32.67 123 ALA B CA 1
ATOM 927 C C . ALA A 1 123 ? 6.462 41.595 -7.934 1.00 32.93 123 ALA B C 1
ATOM 928 O O . ALA A 1 123 ? 5.265 41.750 -7.688 1.00 33.41 123 ALA B O 1
ATOM 930 N N . TRP A 1 124 ? 6.986 40.430 -8.319 1.00 33.00 124 TRP B N 1
ATOM 931 C CA . TRP A 1 124 ? 6.202 39.201 -8.377 1.00 33.07 124 TRP B CA 1
ATOM 932 C C . TRP A 1 124 ? 5.480 38.941 -7.057 1.00 32.64 124 TRP B C 1
ATOM 933 O O . TRP A 1 124 ? 4.279 38.648 -7.045 1.00 32.72 124 TRP B O 1
ATOM 944 N N . SER A 1 125 ? 6.208 39.066 -5.949 1.00 32.47 125 SER B N 1
ATOM 945 C CA . SER A 1 125 ? 5.627 38.884 -4.616 1.00 32.51 125 SER B CA 1
ATOM 946 C C . SER A 1 125 ? 4.515 39.902 -4.319 1.00 33.33 125 SER B C 1
ATOM 947 O O . SER A 1 125 ? 3.445 39.540 -3.811 1.00 32.95 125 SER B O 1
ATOM 950 N N . GLU A 1 126 ? 4.771 41.168 -4.646 1.00 34.18 126 GLU B N 1
ATOM 951 C CA . GLU A 1 126 ? 3.761 42.227 -4.513 1.00 35.38 126 GLU B CA 1
ATOM 952 C C . GLU A 1 126 ? 2.449 41.874 -5.215 1.00 35.36 126 GLU B C 1
ATOM 953 O O . GLU A 1 126 ? 1.360 42.144 -4.691 1.00 35.38 126 GLU B O 1
ATOM 959 N N . GLU A 1 127 ? 2.557 41.261 -6.392 1.00 35.48 127 GLU B N 1
ATOM 960 C CA . GLU A 1 127 ? 1.383 40.925 -7.201 1.00 35.91 127 GLU B CA 1
ATOM 961 C C . GLU A 1 127 ? 0.872 39.498 -6.982 1.00 35.08 127 GLU B C 1
ATOM 962 O O . GLU A 1 127 ? -0.102 39.092 -7.616 1.00 35.06 127 GLU B O 1
ATOM 968 N N . ASN A 1 128 ? 1.518 38.739 -6.094 1.00 33.69 128 ASN B N 1
ATOM 969 C CA . ASN A 1 128 ? 1.072 37.367 -5.842 1.00 32.66 128 ASN B CA 1
ATOM 970 C C . ASN A 1 128 ? -0.085 37.321 -4.852 1.00 32.17 128 ASN B C 1
ATOM 971 O O . ASN A 1 128 ? 0.082 37.664 -3.678 1.00 31.54 128 ASN B O 1
ATOM 976 N N . ALA A 1 129 ? -1.248 36.883 -5.326 1.00 31.72 129 ALA B N 1
ATOM 977 C CA . ALA A 1 129 ? -2.469 36.922 -4.528 1.00 31.54 129 ALA B CA 1
ATOM 978 C C . ALA A 1 129 ? -2.421 36.055 -3.252 1.00 30.56 129 ALA B C 1
ATOM 979 O O . ALA A 1 129 ? -2.710 36.563 -2.172 1.00 30.74 129 ALA B O 1
ATOM 981 N N . PRO A 1 130 ? -2.056 34.757 -3.367 1.00 29.59 130 PRO B N 1
ATOM 982 C CA . PRO A 1 130 ? -1.982 33.940 -2.152 1.00 28.76 130 PRO B CA 1
ATOM 983 C C . PRO A 1 130 ? -1.048 34.510 -1.079 1.00 27.73 130 PRO B C 1
ATOM 984 O O . PRO A 1 130 ? -1.396 34.495 0.103 1.00 26.89 130 PRO B O 1
ATOM 988 N N . LEU A 1 131 ? 0.117 35.011 -1.489 1.00 27.17 131 LEU B N 1
ATOM 989 C CA . LEU A 1 131 ? 1.046 35.654 -0.555 1.00 27.10 131 LEU B CA 1
ATOM 990 C C . LEU A 1 131 ? 0.412 36.850 0.161 1.00 27.29 131 LEU B C 1
ATOM 991 O O . LEU A 1 131 ? 0.455 36.935 1.386 1.00 26.35 131 LEU B O 1
ATOM 996 N N . GLN A 1 132 ? -0.186 37.755 -0.614 1.00 28.01 132 GLN B N 1
ATOM 997 C CA . GLN A 1 132 ? -0.845 38.934 -0.049 1.00 28.68 132 GLN B CA 1
ATOM 998 C C . GLN A 1 132 ? -2.052 38.573 0.826 1.00 28.86 132 GLN B C 1
ATOM 999 O O . GLN A 1 132 ? -2.285 39.207 1.856 1.00 28.32 132 GLN B O 1
ATOM 1005 N N . ARG A 1 133 ? -2.802 37.548 0.427 1.00 29.16 133 ARG B N 1
ATOM 1006 C CA . ARG A 1 133 ? -3.908 37.059 1.256 1.00 29.76 133 ARG B CA 1
ATOM 1007 C C . ARG A 1 133 ? -3.397 36.510 2.594 1.00 28.80 133 ARG B C 1
ATOM 1008 O O . ARG A 1 133 ? -3.979 36.788 3.645 1.00 28.56 133 ARG B O 1
ATOM 1016 N N . LYS A 1 134 ? -2.319 35.724 2.548 1.00 27.82 134 LYS B N 1
ATOM 1017 C CA . LYS A 1 134 ? -1.674 35.207 3.760 1.00 27.21 134 LYS B CA 1
ATOM 1018 C C . LYS A 1 134 ? -1.241 36.352 4.685 1.00 26.92 134 LYS B C 1
ATOM 1019 O O . LYS A 1 134 ? -1.534 36.328 5.887 1.00 26.37 134 LYS B O 1
ATOM 1025 N N . ALA A 1 135 ? -0.555 37.349 4.120 1.00 26.76 135 ALA B N 1
ATOM 1026 C CA . ALA A 1 135 ? -0.097 38.510 4.893 1.00 26.71 135 ALA B CA 1
ATOM 1027 C C . ALA A 1 135 ? -1.282 39.292 5.485 1.00 26.98 135 ALA B C 1
ATOM 1028 O O . ALA A 1 135 ? -1.230 39.718 6.635 1.00 26.40 135 ALA B O 1
ATOM 1030 N N . GLN A 1 136 ? -2.344 39.450 4.696 1.00 27.65 136 GLN B N 1
ATOM 1031 C CA . GLN A 1 136 ? -3.576 40.124 5.132 1.00 28.92 136 GLN B CA 1
ATOM 1032 C C . GLN A 1 136 ? -4.250 39.418 6.319 1.00 28.51 136 GLN B C 1
ATOM 1033 O O . GLN A 1 136 ? -4.560 40.056 7.327 1.00 28.45 136 GLN B O 1
ATOM 1039 N N . ILE A 1 137 ? -4.468 38.109 6.196 1.00 28.17 137 ILE B N 1
ATOM 1040 C CA . ILE A 1 137 ? -5.065 37.312 7.275 1.00 28.61 137 ILE B CA 1
ATOM 1041 C C . ILE A 1 137 ? -4.286 37.397 8.601 1.00 28.48 137 ILE B C 1
ATOM 1042 O O . ILE A 1 137 ? -4.879 37.643 9.659 1.00 28.82 137 ILE B O 1
ATOM 1047 N N . ILE A 1 138 ? -2.968 37.198 8.540 1.00 28.18 138 ILE B N 1
ATOM 1048 C CA . ILE A 1 138 ? -2.127 37.245 9.741 1.00 27.91 138 ILE B CA 1
ATOM 1049 C C . ILE A 1 138 ? -2.171 38.631 10.416 1.00 28.57 138 ILE B C 1
ATOM 1050 O O . ILE A 1 138 ? -2.366 38.733 11.634 1.00 27.76 138 ILE B O 1
ATOM 1055 N N . GLN A 1 139 ? -2.007 39.700 9.639 1.00 29.15 139 GLN B N 1
ATOM 1056 C CA . GLN A 1 139 ? -1.997 41.014 10.271 1.00 30.81 139 GLN B CA 1
ATOM 1057 C C . GLN A 1 139 ? -3.368 41.477 10.771 1.00 31.21 139 GLN B C 1
ATOM 1058 O O . GLN A 1 139 ? -3.436 42.222 11.743 1.00 31.60 139 GLN B O 1
ATOM 1064 N N . GLN A 1 140 ? -4.443 41.001 10.136 1.00 31.54 140 GLN B N 1
ATOM 1065 C CA . GLN A 1 140 ? -5.810 41.182 10.652 1.00 32.26 140 GLN B CA 1
ATOM 1066 C C . GLN A 1 140 ? -5.909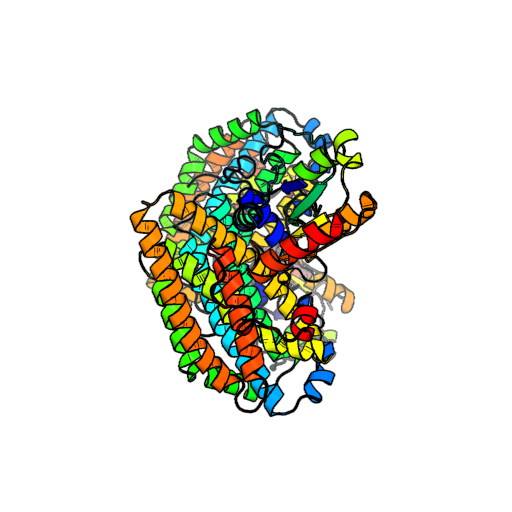 40.683 12.098 1.00 31.36 140 GLN B C 1
ATOM 1067 O O . GLN A 1 140 ? -6.463 41.367 12.956 1.00 31.06 140 GLN B O 1
ATOM 1073 N N . HIS A 1 141 ? -5.348 39.503 12.370 1.00 30.37 141 HIS B N 1
ATOM 1074 C CA . HIS A 1 141 ? -5.341 38.964 13.729 1.00 29.69 141 HIS B CA 1
ATOM 1075 C C . HIS A 1 141 ? -4.410 39.701 14.678 1.00 29.58 141 HIS B C 1
ATOM 1076 O O . HIS A 1 141 ? -4.757 39.897 15.839 1.00 29.36 141 HIS B O 1
ATOM 1083 N N . TYR A 1 142 ? -3.249 40.132 14.185 1.00 29.51 142 TYR B N 1
ATOM 1084 C CA . TYR A 1 142 ? -2.332 40.946 14.993 1.00 30.11 142 TYR B CA 1
ATOM 1085 C C . TYR A 1 142 ? -2.940 42.312 15.365 1.00 30.89 142 TYR B C 1
ATOM 1086 O O . TYR A 1 142 ? -2.598 42.879 16.400 1.00 30.85 142 TYR B O 1
ATOM 1095 N N . ARG A 1 143 ? -3.816 42.840 14.509 1.00 32.22 143 ARG B N 1
ATOM 1096 C CA . ARG A 1 143 ? -4.498 44.128 14.774 1.00 33.98 143 ARG B CA 1
ATOM 1097 C C . ARG A 1 143 ? -5.808 43.987 15.560 1.00 34.18 143 ARG B C 1
ATOM 1098 O O . ARG A 1 143 ? -6.403 44.991 15.952 1.00 34.36 143 ARG B O 1
ATOM 1106 N N . GLY A 1 144 ? -6.258 42.752 15.774 1.00 34.52 144 GLY B N 1
ATOM 1107 C CA . GLY A 1 144 ? -7.506 42.487 16.502 1.00 35.11 144 GLY B CA 1
ATOM 1108 C C . GLY A 1 144 ? -7.368 42.741 17.993 1.00 35.66 144 GLY B C 1
ATOM 1109 O O . GLY A 1 144 ? -6.299 43.126 18.473 1.00 35.33 144 GLY B O 1
ATOM 1110 N N . ASP A 1 145 ? -8.442 42.516 18.737 1.00 36.51 145 ASP B N 1
ATOM 1111 C CA . ASP A 1 145 ? -8.410 42.728 20.186 1.00 37.27 145 ASP B CA 1
ATOM 1112 C C . ASP A 1 145 ? -8.339 41.423 20.993 1.00 36.53 145 ASP B C 1
ATOM 1113 O O . ASP A 1 145 ? -8.514 41.428 22.213 1.00 37.08 145 ASP B O 1
ATOM 1118 N N . ASP A 1 146 ? -8.081 40.310 20.312 1.00 35.39 146 ASP B N 1
ATOM 1119 C CA . ASP A 1 146 ? -7.978 39.020 20.983 1.00 34.62 146 ASP B CA 1
ATOM 1120 C C . ASP A 1 146 ? -6.515 38.565 21.047 1.00 33.49 146 ASP B C 1
ATOM 1121 O O . ASP A 1 146 ? -5.957 38.135 20.039 1.00 33.41 146 ASP B O 1
ATOM 1126 N N . PRO A 1 147 ? -5.895 38.662 22.237 1.00 32.91 147 PRO B N 1
ATOM 1127 C CA . PRO A 1 147 ? -4.490 38.289 22.432 1.00 31.88 147 PRO B CA 1
ATOM 1128 C C . PRO A 1 147 ? -4.183 36.839 22.071 1.00 31.01 147 PRO B C 1
ATOM 1129 O O . PRO A 1 147 ? -3.093 36.545 21.558 1.00 30.92 147 PRO B O 1
ATOM 1133 N N . LEU A 1 148 ? -5.132 35.944 22.320 1.00 29.94 148 LEU B N 1
ATOM 1134 C CA . LEU A 1 148 ? -4.917 34.519 22.067 1.00 29.28 148 LEU B CA 1
ATOM 1135 C C . LEU A 1 148 ? -4.874 34.180 20.582 1.00 28.06 148 LEU B C 1
ATOM 1136 O O . LEU A 1 148 ? -4.132 33.290 20.171 1.00 27.69 148 LEU B O 1
ATOM 1141 N N . LYS A 1 149 ? -5.658 34.892 19.780 1.00 27.32 149 LYS B N 1
ATOM 1142 C CA . LYS A 1 149 ? -5.649 34.684 18.330 1.00 26.59 149 LYS B CA 1
ATOM 1143 C C . LYS A 1 149 ? -4.355 35.189 17.679 1.00 25.96 149 LYS B C 1
ATOM 1144 O O . LYS A 1 149 ? -3.926 34.658 16.664 1.00 25.42 149 LYS B O 1
ATOM 1150 N N . LYS A 1 150 ? -3.737 36.211 18.272 1.00 25.44 150 LYS B N 1
ATOM 1151 C CA . LYS A 1 150 ? -2.433 36.693 17.800 1.00 24.69 150 LYS B CA 1
ATOM 1152 C C . LYS A 1 150 ? -1.381 35.611 17.947 1.00 23.94 150 LYS B C 1
ATOM 1153 O O . LYS A 1 150 ? -0.548 35.443 17.065 1.00 23.24 150 LYS B O 1
ATOM 1159 N N . LYS A 1 151 ? -1.410 34.891 19.071 1.00 23.56 151 LYS B N 1
ATOM 1160 C CA . LYS A 1 151 ? -0.432 33.828 19.322 1.00 23.07 151 LYS B CA 1
ATOM 1161 C C . LYS A 1 151 ? -0.636 32.662 18.358 1.00 22.99 151 LYS B C 1
ATOM 1162 O O . LYS A 1 151 ? 0.333 32.127 17.810 1.00 22.48 151 LYS B O 1
ATOM 1168 N N . ILE A 1 152 ? -1.896 32.292 18.131 1.00 23.00 152 ILE B N 1
ATOM 1169 C CA . ILE A 1 152 ? -2.222 31.265 17.139 1.00 23.06 152 ILE B CA 1
ATOM 1170 C C . ILE A 1 152 ? -1.637 31.630 15.765 1.00 23.08 152 ILE B C 1
ATOM 1171 O O . ILE A 1 152 ? -0.948 30.812 15.153 1.00 22.92 152 ILE B O 1
ATOM 1176 N N . ALA A 1 153 ? -1.918 32.850 15.302 1.00 23.21 153 ALA B N 1
ATOM 1177 C CA . ALA A 1 153 ? -1.470 33.316 13.984 1.00 23.40 153 ALA B CA 1
ATOM 1178 C C . ALA A 1 153 ? 0.047 33.343 13.887 1.00 23.17 153 ALA B C 1
ATOM 1179 O O . ALA A 1 153 ? 0.613 32.955 12.873 1.00 23.25 153 ALA B O 1
ATOM 1181 N N . SER A 1 154 ? 0.705 33.804 14.944 1.00 23.15 154 SER B N 1
ATOM 1182 C CA . SER A 1 154 ? 2.164 33.824 14.953 1.00 23.39 154 SER B CA 1
ATOM 1183 C C . SER A 1 154 ? 2.772 32.417 14.817 1.00 22.84 154 SER B C 1
ATOM 1184 O O . SER A 1 154 ? 3.710 32.208 14.042 1.00 22.68 154 SER B O 1
ATOM 1187 N N . VAL A 1 155 ? 2.237 31.462 15.571 1.00 22.69 155 VAL B N 1
ATOM 1188 C CA . VAL A 1 155 ? 2.725 30.080 15.509 1.00 22.40 155 VAL B CA 1
ATOM 1189 C C . VAL A 1 155 ? 2.474 29.486 14.116 1.00 22.71 155 VAL B C 1
ATOM 1190 O O . VAL A 1 155 ? 3.383 28.897 13.510 1.00 22.52 155 VAL B O 1
ATOM 1194 N N . PHE A 1 156 ? 1.265 29.688 13.580 1.00 22.39 156 PHE B N 1
ATOM 1195 C CA . PHE A 1 156 ? 0.932 29.154 12.254 1.00 22.80 156 PHE B CA 1
ATOM 1196 C C . PHE A 1 156 ? 1.802 29.757 11.162 1.00 22.66 156 PHE B C 1
ATOM 1197 O O . PHE A 1 156 ? 2.166 29.070 10.202 1.00 22.24 156 PHE B O 1
ATOM 1205 N N . LEU A 1 157 ? 2.131 31.042 11.287 1.00 22.87 157 LEU B N 1
ATOM 1206 C CA . LEU A 1 157 ? 2.955 31.670 10.261 1.00 22.71 157 LEU B CA 1
ATOM 1207 C C . LEU A 1 157 ? 4.328 31.029 10.172 1.00 23.22 157 LEU B C 1
ATOM 1208 O O . LEU A 1 157 ? 4.760 30.614 9.090 1.00 23.77 157 LEU B O 1
ATOM 1213 N N . GLU A 1 158 ? 5.015 30.947 11.305 1.00 23.17 158 GLU B N 1
ATOM 1214 C CA . GLU A 1 158 ? 6.437 30.630 11.274 1.00 23.33 158 GLU B CA 1
ATOM 1215 C C . GLU A 1 158 ? 6.816 29.194 11.640 1.00 23.39 158 GLU B C 1
ATOM 1216 O O . GLU A 1 158 ? 7.937 28.776 11.358 1.00 23.60 158 GLU B O 1
ATOM 1222 N N . SER A 1 159 ? 5.893 28.449 12.253 1.00 23.28 159 SER B N 1
ATOM 1223 C CA . SER A 1 159 ? 6.103 27.017 12.493 1.00 24.40 159 SER B CA 1
ATOM 1224 C C . SER A 1 159 ? 5.410 26.150 11.447 1.00 24.21 159 SER B C 1
ATOM 1225 O O . SER A 1 159 ? 5.522 24.927 11.476 1.00 24.92 159 SER B O 1
ATOM 1228 N N . PHE A 1 160 ? 4.728 26.798 10.505 1.00 24.78 160 PHE B N 1
ATOM 1229 C CA . PHE A 1 160 ? 3.955 26.100 9.487 1.00 24.59 160 PHE B CA 1
ATOM 1230 C C . PHE A 1 160 ? 4.150 26.722 8.107 1.00 24.28 160 PHE B C 1
ATOM 1231 O O . PHE A 1 160 ? 4.807 26.124 7.242 1.00 23.86 160 PHE B O 1
ATOM 1239 N N . LEU A 1 161 ? 3.605 27.918 7.901 1.00 24.33 161 LEU B N 1
ATOM 1240 C CA . LEU A 1 161 ? 3.510 28.483 6.546 1.00 24.65 161 LEU B CA 1
ATOM 1241 C C . LEU A 1 161 ? 4.877 28.743 5.895 1.00 25.11 161 LEU B C 1
ATOM 1242 O O . LEU A 1 161 ? 5.048 28.502 4.689 1.00 25.67 161 LEU B O 1
ATOM 1247 N N . PHE A 1 162 ? 5.846 29.187 6.699 1.00 24.47 162 PHE B N 1
ATOM 1248 C CA . PHE A 1 162 ? 7.217 29.455 6.220 1.00 24.24 162 PHE B CA 1
ATOM 1249 C C . PHE A 1 162 ? 7.896 28.273 5.524 1.00 23.90 162 PHE B C 1
ATOM 1250 O O . PHE A 1 162 ? 8.828 28.460 4.739 1.00 23.69 162 PHE B O 1
ATOM 1258 N N . TYR A 1 163 ? 7.443 27.061 5.829 1.00 23.41 163 TYR B N 1
ATOM 1259 C CA . TYR A 1 163 ? 8.107 25.856 5.326 1.00 23.36 163 TYR B CA 1
ATOM 1260 C C . TYR A 1 163 ? 7.892 25.568 3.836 1.00 23.33 163 TYR B C 1
ATOM 1261 O O . TYR A 1 163 ? 8.622 24.762 3.263 1.00 23.53 163 TYR B O 1
ATOM 1270 N N . SER A 1 164 ? 6.922 26.232 3.207 1.00 23.33 164 SER B N 1
ATOM 1271 C CA . SER A 1 164 ? 6.799 26.172 1.744 1.00 23.74 164 SER B CA 1
ATOM 1272 C C . SER A 1 164 ? 8.050 26.814 1.123 1.00 23.88 164 SER B C 1
ATOM 1273 O O . SER A 1 164 ? 8.513 26.407 0.055 1.00 23.80 164 SER B O 1
ATOM 1276 N N . GLY A 1 165 ? 8.590 27.809 1.826 1.00 23.68 165 GLY B N 1
ATOM 1277 C CA . GLY A 1 165 ? 9.825 28.479 1.440 1.00 23.02 165 GLY B CA 1
ATOM 1278 C C . GLY A 1 165 ? 11.068 27.746 1.918 1.00 23.14 165 GLY B C 1
ATOM 1279 O O . GLY A 1 165 ? 12.008 27.557 1.137 1.00 23.41 165 GLY B O 1
ATOM 1280 N N . PHE A 1 166 ? 11.085 27.348 3.194 1.00 22.23 166 PHE B N 1
ATOM 1281 C CA . PHE A 1 166 ? 12.256 26.676 3.794 1.00 22.45 166 PHE B CA 1
ATOM 1282 C C . PHE A 1 166 ? 12.568 25.352 3.094 1.00 22.43 166 PHE B C 1
ATOM 1283 O O . PHE A 1 166 ? 13.713 24.882 3.113 1.00 22.39 166 PHE B O 1
ATOM 1291 N N . TRP A 1 167 ? 11.551 24.747 2.490 1.00 22.05 167 TRP B N 1
ATOM 1292 C CA . TRP A 1 167 ? 11.755 23.491 1.761 1.00 22.54 167 TRP B CA 1
ATOM 1293 C C . TRP A 1 167 ? 12.912 23.595 0.765 1.00 22.87 167 TRP B C 1
ATOM 1294 O O . TRP A 1 167 ? 13.733 22.681 0.676 1.00 23.41 167 TRP B O 1
ATOM 1305 N N . LEU A 1 168 ? 12.964 24.711 0.038 1.00 23.02 168 LEU B N 1
ATOM 1306 C CA . LEU A 1 168 ? 13.866 24.876 -1.109 1.00 23.34 168 LEU B CA 1
ATOM 1307 C C . LEU A 1 168 ? 15.359 24.817 -0.756 1.00 23.38 168 LEU B C 1
ATOM 1308 O O . LEU A 1 168 ? 16.101 24.048 -1.381 1.00 23.00 168 LEU B O 1
ATOM 1313 N N . PRO A 1 169 ? 15.808 25.614 0.240 1.00 23.76 169 PRO B N 1
ATOM 1314 C CA . PRO A 1 169 ? 17.219 25.473 0.646 1.00 23.95 169 PRO B CA 1
ATOM 1315 C C . PRO A 1 169 ? 17.551 24.079 1.197 1.00 24.33 169 PRO B C 1
ATOM 1316 O O . PRO A 1 169 ? 18.668 23.596 1.001 1.00 24.50 169 PRO B O 1
ATOM 1320 N N . MET A 1 170 ? 16.588 23.440 1.862 1.00 25.08 170 MET B N 1
ATOM 1321 C CA . MET A 1 170 ? 16.769 22.073 2.365 1.00 25.70 170 MET B CA 1
ATOM 1322 C C . MET A 1 170 ? 16.927 21.085 1.209 1.00 26.20 170 MET B C 1
ATOM 1323 O O . MET A 1 170 ? 17.796 20.211 1.247 1.00 26.74 170 MET B O 1
ATOM 1328 N N . TYR A 1 171 ? 16.102 21.240 0.177 1.00 26.81 171 TYR B N 1
ATOM 1329 C CA . TYR A 1 171 ? 16.246 20.446 -1.042 1.00 27.70 171 TYR B CA 1
ATOM 1330 C C . TYR A 1 171 ? 17.599 20.665 -1.727 1.00 28.03 171 TYR B C 1
ATOM 1331 O O . TYR A 1 171 ? 18.314 19.705 -2.036 1.00 27.84 171 TYR B O 1
ATOM 1340 N N . PHE A 1 172 ? 17.935 21.922 -1.984 1.00 28.30 172 PHE B N 1
ATOM 1341 C CA . PHE A 1 172 ? 19.232 22.248 -2.567 1.00 29.68 172 PHE B CA 1
ATOM 1342 C C . PHE A 1 172 ? 20.369 21.632 -1.738 1.00 30.23 172 PHE B C 1
ATOM 1343 O O . PHE A 1 172 ? 21.274 21.010 -2.292 1.00 30.60 172 PHE B O 1
ATOM 1351 N N . SER A 1 173 ? 20.294 21.778 -0.415 1.00 30.76 173 SER B N 1
ATOM 1352 C CA . SER A 1 173 ? 21.238 21.125 0.513 1.00 31.76 173 SER B CA 1
ATOM 1353 C C . SER A 1 173 ? 21.377 19.610 0.283 1.00 32.18 173 SER B C 1
ATOM 1354 O O . SER A 1 173 ? 22.491 19.088 0.274 1.00 33.24 173 SER B O 1
ATOM 1357 N N . SER A 1 174 ? 20.253 18.921 0.093 1.00 32.72 174 SER B N 1
ATOM 1358 C CA . SER A 1 174 ? 20.235 17.466 -0.143 1.00 33.62 174 SER B CA 1
ATOM 1359 C C . SER A 1 174 ? 20.972 17.083 -1.429 1.00 34.74 174 SER B C 1
ATOM 1360 O O . SER A 1 174 ? 21.393 15.933 -1.594 1.00 35.65 174 SER B O 1
ATOM 1363 N N . ARG A 1 175 ? 21.155 18.057 -2.317 1.00 35.38 175 ARG B N 1
ATOM 1364 C CA . ARG A 1 175 ? 21.866 17.842 -3.579 1.00 36.22 175 ARG B CA 1
ATOM 1365 C C . ARG A 1 175 ? 23.294 18.401 -3.595 1.00 36.08 175 ARG B C 1
ATOM 1366 O O . ARG A 1 175 ? 23.974 18.336 -4.623 1.00 36.56 175 ARG B O 1
ATOM 1374 N N . GLY A 1 176 ? 23.745 18.954 -2.470 1.00 35.41 176 GLY B N 1
ATOM 1375 C CA . GLY A 1 176 ? 25.085 19.549 -2.389 1.00 34.28 176 GLY B CA 1
ATOM 1376 C C . GLY A 1 176 ? 25.230 20.915 -3.046 1.00 33.73 176 GLY B C 1
ATOM 1377 O O . GLY A 1 176 ? 26.337 21.300 -3.442 1.00 34.08 176 GLY B O 1
ATOM 1378 N N . LYS A 1 177 ? 24.120 21.651 -3.163 1.00 32.41 177 LYS B N 1
ATOM 1379 C CA . LYS A 1 177 ? 24.118 22.997 -3.762 1.00 31.50 177 LYS B CA 1
ATOM 1380 C C . LYS A 1 177 ? 23.579 24.035 -2.781 1.00 30.68 177 LYS B C 1
ATOM 1381 O O . LYS A 1 177 ? 22.681 23.735 -1.995 1.00 29.52 177 LYS B O 1
ATOM 1387 N N . LEU A 1 178 ? 24.107 25.260 -2.859 1.00 30.20 178 LEU B N 1
ATOM 1388 C CA . LEU A 1 178 ? 23.744 26.345 -1.925 1.00 29.46 178 LEU B CA 1
ATOM 1389 C C . LEU A 1 178 ? 23.822 25.896 -0.461 1.00 28.46 178 LEU B C 1
ATOM 1390 O O . LEU A 1 178 ? 22.903 26.141 0.332 1.00 28.38 178 LEU B O 1
ATOM 1395 N N . THR A 1 179 ? 24.920 25.237 -0.110 1.00 27.57 179 THR B N 1
ATOM 1396 C CA . THR A 1 179 ? 25.071 24.644 1.219 1.00 27.26 179 THR B CA 1
ATOM 1397 C C . THR A 1 179 ? 25.232 25.698 2.317 1.00 26.77 179 THR B C 1
ATOM 1398 O O . THR A 1 179 ? 24.774 25.492 3.436 1.00 26.15 179 THR B O 1
ATOM 1402 N N . ASN A 1 180 ? 25.876 26.819 1.995 1.00 26.43 180 ASN B N 1
ATOM 1403 C CA . ASN A 1 180 ? 26.024 27.912 2.963 1.00 26.16 180 ASN B CA 1
ATOM 1404 C C . ASN A 1 180 ? 24.707 28.659 3.213 1.00 25.30 180 ASN B C 1
ATOM 1405 O O . ASN A 1 180 ? 24.401 29.006 4.349 1.00 25.12 180 ASN B O 1
ATOM 1410 N N . THR A 1 181 ? 23.949 28.908 2.147 1.00 25.26 181 THR B N 1
ATOM 1411 C CA . THR A 1 181 ? 22.585 29.443 2.261 1.00 25.08 181 THR B CA 1
ATOM 1412 C C . THR A 1 181 ? 21.734 28.493 3.106 1.00 24.38 181 THR B C 1
ATOM 1413 O O . THR A 1 181 ? 20.957 28.943 3.951 1.00 24.39 181 THR B O 1
ATOM 1417 N N . ALA A 1 182 ? 21.886 27.186 2.880 1.00 23.85 182 ALA B N 1
ATOM 1418 C CA . ALA A 1 182 ? 21.183 26.192 3.695 1.00 23.56 182 ALA B CA 1
ATOM 1419 C C . ALA A 1 182 ? 21.585 26.288 5.165 1.00 23.59 182 ALA B C 1
ATOM 1420 O O . ALA A 1 182 ? 20.731 26.168 6.052 1.00 22.79 182 ALA B O 1
ATOM 1422 N N . ASP A 1 183 ? 22.879 26.506 5.421 1.00 23.66 183 ASP B N 1
ATOM 1423 C CA . ASP A 1 183 ? 23.365 26.706 6.787 1.00 24.09 183 ASP B CA 1
ATOM 1424 C C . ASP A 1 183 ? 22.682 27.913 7.437 1.00 23.56 183 ASP B C 1
ATOM 1425 O O . ASP A 1 183 ? 22.312 27.868 8.613 1.00 22.92 183 ASP B O 1
ATOM 1430 N N . LEU A 1 184 ? 22.535 28.988 6.671 1.00 23.29 184 LEU B N 1
ATOM 1431 C CA . LEU A 1 184 ? 21.881 30.189 7.183 1.00 23.59 184 LEU B CA 1
ATOM 1432 C C . LEU A 1 184 ? 20.409 29.918 7.494 1.00 23.12 184 LEU B C 1
ATOM 1433 O O . LEU A 1 184 ? 19.902 30.338 8.535 1.00 22.60 184 LEU B O 1
ATOM 1438 N N . ILE A 1 185 ? 19.730 29.216 6.585 1.00 23.23 185 ILE B N 1
ATOM 1439 C CA . ILE A 1 185 ? 18.311 28.894 6.773 1.00 22.77 185 ILE B CA 1
ATOM 1440 C C . ILE A 1 185 ? 18.131 28.021 8.012 1.00 22.34 185 ILE B C 1
ATOM 1441 O O . ILE A 1 185 ? 17.165 28.194 8.750 1.00 22.10 185 ILE B O 1
ATOM 1446 N N . ARG A 1 186 ? 19.068 27.101 8.256 1.00 22.50 186 ARG B N 1
ATOM 1447 C CA . ARG A 1 186 ? 19.022 26.292 9.479 1.00 22.61 186 ARG B CA 1
ATOM 1448 C C . ARG A 1 186 ? 19.128 27.116 10.776 1.00 22.00 186 ARG B C 1
ATOM 1449 O O . ARG A 1 186 ? 18.535 26.748 11.787 1.00 21.36 186 ARG B O 1
ATOM 1457 N N . LEU A 1 187 ? 19.862 28.229 10.745 1.00 21.65 187 LEU B N 1
ATOM 1458 C CA . LEU A 1 187 ? 19.874 29.166 11.888 1.00 21.59 187 LEU B CA 1
ATOM 1459 C C . LEU A 1 187 ? 18.504 29.827 12.115 1.00 21.06 187 LEU B C 1
ATOM 1460 O O . LEU A 1 187 ? 18.054 29.955 13.257 1.00 20.44 187 LEU B O 1
ATOM 1465 N N . ILE A 1 188 ? 17.860 30.242 11.027 1.00 20.91 188 ILE B N 1
ATOM 1466 C CA . ILE A 1 188 ? 16.507 30.807 11.084 1.00 21.30 188 ILE B CA 1
ATOM 1467 C C . ILE A 1 188 ? 15.527 29.769 11.639 1.00 21.59 188 ILE B C 1
ATOM 1468 O O . ILE A 1 188 ? 14.749 30.057 12.552 1.00 22.08 188 ILE B O 1
ATOM 1473 N N . ILE A 1 189 ? 15.609 28.554 11.102 1.00 21.82 189 ILE B N 1
ATOM 1474 C CA . ILE A 1 189 ? 14.735 27.448 11.482 1.00 22.18 189 ILE B CA 1
ATOM 1475 C C . ILE A 1 189 ? 14.910 27.088 12.955 1.00 22.06 189 ILE B C 1
ATOM 1476 O O . ILE A 1 189 ? 13.939 26.818 13.652 1.00 21.42 189 ILE B O 1
ATOM 1481 N N . ARG A 1 190 ? 16.159 27.087 13.416 1.00 21.75 190 ARG B N 1
ATOM 1482 C CA . ARG A 1 190 ? 16.471 26.853 14.821 1.00 22.33 190 ARG B CA 1
ATOM 1483 C C . ARG A 1 190 ? 15.818 27.921 15.729 1.00 21.40 190 ARG B C 1
ATOM 1484 O O . ARG A 1 190 ? 15.296 27.594 16.793 1.00 21.37 190 ARG B O 1
ATOM 1492 N N . ASP A 1 191 ? 15.836 29.182 15.299 1.00 21.07 191 ASP B N 1
ATOM 1493 C CA . ASP A 1 191 ? 15.160 30.250 16.038 1.00 20.61 191 ASP B CA 1
ATOM 1494 C C . ASP A 1 191 ? 13.651 30.004 16.054 1.00 20.38 191 ASP B C 1
ATOM 1495 O O . ASP A 1 191 ? 13.030 30.038 17.108 1.00 20.34 191 ASP B O 1
ATOM 1500 N N . GLU A 1 192 ? 13.080 29.761 14.876 1.00 20.22 192 GLU B N 1
ATOM 1501 C CA . GLU A 1 192 ? 11.637 29.650 14.730 1.00 20.15 192 GLU B CA 1
ATOM 1502 C C . GLU A 1 192 ? 11.031 28.468 15.490 1.00 20.47 192 GLU B C 1
ATOM 1503 O O . GLU A 1 192 ? 9.930 28.588 16.041 1.00 20.46 192 GLU B O 1
ATOM 1509 N N . ALA A 1 193 ? 11.765 27.355 15.546 1.00 20.35 193 ALA B N 1
ATOM 1510 C CA . ALA A 1 193 ? 11.390 26.213 16.379 1.00 20.49 193 ALA B CA 1
ATOM 1511 C C . ALA A 1 193 ? 11.171 26.640 17.838 1.00 20.70 193 ALA B C 1
ATOM 1512 O O . ALA A 1 193 ? 10.193 26.220 18.471 1.00 20.75 193 ALA B O 1
ATOM 1514 N N . VAL A 1 194 ? 12.080 27.469 18.360 1.00 20.50 194 VAL B N 1
ATOM 1515 C CA . VAL A 1 194 ? 11.974 27.964 19.734 1.00 20.46 194 VAL B CA 1
ATOM 1516 C C . VAL A 1 194 ? 10.901 29.048 19.844 1.00 20.24 194 VAL B C 1
ATOM 1517 O O . VAL A 1 194 ? 10.141 29.042 20.801 1.00 20.64 194 VAL B O 1
ATOM 1521 N N . HIS A 1 195 ? 10.830 29.962 18.874 1.00 20.04 195 HIS B N 1
ATOM 1522 C CA . HIS A 1 195 ? 9.747 30.976 18.852 1.00 20.04 195 HIS B CA 1
ATOM 1523 C C . HIS A 1 195 ? 8.363 30.318 18.927 1.00 20.17 195 HIS B C 1
ATOM 1524 O O . HIS A 1 195 ? 7.522 30.710 19.746 1.00 20.01 195 HIS B O 1
ATOM 1531 N N . GLY A 1 196 ? 8.140 29.324 18.069 1.00 19.66 196 GLY B N 1
ATOM 1532 C CA . GLY A 1 196 ? 6.867 28.613 18.008 1.00 19.28 196 GLY B CA 1
ATOM 1533 C C . GLY A 1 196 ? 6.570 27.879 19.310 1.00 19.88 196 GLY B C 1
ATOM 1534 O O . GLY A 1 196 ? 5.435 27.915 19.810 1.00 19.73 196 GLY B O 1
ATOM 1535 N N . TYR A 1 197 ? 7.593 27.231 19.865 1.00 19.44 197 TYR B N 1
ATOM 1536 C CA . TYR A 1 197 ? 7.479 26.542 21.152 1.00 20.53 197 TYR B CA 1
ATOM 1537 C C . TYR A 1 197 ? 7.058 27.493 22.284 1.00 20.95 197 TYR B C 1
ATOM 1538 O O . TYR A 1 197 ? 6.167 27.180 23.081 1.00 21.09 197 TYR B O 1
ATOM 1547 N N . TYR A 1 198 ? 7.723 28.639 22.364 1.00 21.37 198 TYR B N 1
ATOM 1548 C CA . TYR A 1 198 ? 7.511 29.558 23.479 1.00 21.87 198 TYR B CA 1
ATOM 1549 C C . TYR A 1 198 ? 6.180 30.287 23.372 1.00 21.76 198 TYR B C 1
ATOM 1550 O O . TYR A 1 198 ? 5.426 30.367 24.355 1.00 22.03 198 TYR B O 1
ATOM 1559 N N . ILE A 1 199 ? 5.886 30.811 22.182 1.00 21.23 199 ILE B N 1
ATOM 1560 C CA . ILE A 1 199 ? 4.605 31.483 21.940 1.00 21.62 199 ILE B CA 1
ATOM 1561 C C . ILE A 1 199 ? 3.429 30.509 22.146 1.00 21.96 199 ILE B C 1
ATOM 1562 O O . ILE A 1 199 ? 2.427 30.858 22.773 1.00 22.84 199 ILE B O 1
ATOM 1567 N N . GLY A 1 200 ? 3.571 29.280 21.651 1.00 21.91 200 GLY B N 1
ATOM 1568 C CA . GLY A 1 200 ? 2.555 28.248 21.866 1.00 21.53 200 GLY B CA 1
ATOM 1569 C C . GLY A 1 200 ? 2.424 27.849 23.324 1.00 21.88 200 GLY B C 1
ATOM 1570 O O . GLY A 1 200 ? 1.315 27.596 23.805 1.00 21.94 200 GLY B O 1
ATOM 1571 N N . TYR A 1 201 ? 3.555 27.783 24.029 1.00 21.87 201 TYR B N 1
ATOM 1572 C CA . TYR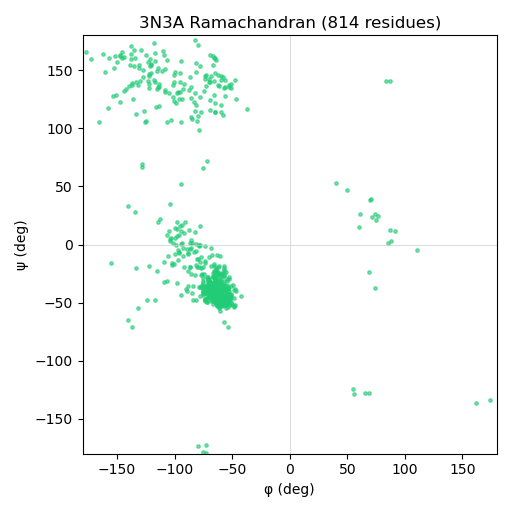 A 1 201 ? 3.547 27.530 25.471 1.00 22.73 201 TYR B CA 1
ATOM 1573 C C . TYR A 1 201 ? 2.757 28.637 26.197 1.00 23.16 201 TYR B C 1
ATOM 1574 O O . TYR A 1 201 ? 1.869 28.337 27.007 1.00 23.38 201 TYR B O 1
ATOM 1583 N N . LYS A 1 202 ? 3.085 29.897 25.898 1.00 22.34 202 LYS B N 1
ATOM 1584 C CA . LYS A 1 202 ? 2.384 31.044 26.483 1.00 23.00 202 LYS B CA 1
ATOM 1585 C C . LYS A 1 202 ? 0.889 31.062 26.153 1.00 23.24 202 LYS B C 1
ATOM 1586 O O . LYS A 1 202 ? 0.074 31.395 27.015 1.00 23.56 202 LYS B O 1
ATOM 1592 N N . TYR A 1 203 ? 0.540 30.691 24.919 1.00 23.20 203 TYR B N 1
ATOM 1593 C CA . TYR A 1 203 ? -0.864 30.517 24.513 1.00 23.91 203 TYR B CA 1
ATOM 1594 C C . TYR A 1 203 ? -1.622 29.566 25.453 1.00 24.86 203 TYR B C 1
ATOM 1595 O O . TYR A 1 203 ? -2.745 29.862 25.889 1.00 25.06 203 TYR B O 1
ATOM 1604 N N . GLN A 1 204 ? -1.001 28.434 25.768 1.00 25.26 204 GLN B N 1
ATOM 1605 C CA . GLN A 1 204 ? -1.590 27.458 26.676 1.00 26.79 204 GLN B CA 1
ATOM 1606 C C . GLN A 1 204 ? -1.667 27.969 28.125 1.00 27.81 204 GLN B C 1
ATOM 1607 O O . GLN A 1 204 ? -2.634 27.681 28.836 1.00 27.58 204 GLN B O 1
ATOM 1613 N N . LYS A 1 205 ? -0.645 28.708 28.558 1.00 28.66 205 LYS B N 1
ATOM 1614 C CA . LYS A 1 205 ? -0.675 29.358 29.876 1.00 30.50 205 LYS B CA 1
ATOM 1615 C C . LYS A 1 205 ? -1.821 30.361 29.972 1.00 31.26 205 LYS B C 1
ATOM 1616 O O . LYS A 1 205 ? -2.514 30.409 30.987 1.00 31.80 205 LYS B O 1
ATOM 1622 N N . ASN A 1 206 ? -2.007 31.151 28.912 1.00 31.96 206 ASN B N 1
ATOM 1623 C CA . ASN A 1 206 ? -3.089 32.126 28.816 1.00 33.82 206 ASN B CA 1
ATOM 1624 C C . ASN A 1 206 ? -4.474 31.472 28.863 1.00 34.93 206 ASN B C 1
ATOM 1625 O O . ASN A 1 206 ? -5.421 32.045 29.409 1.00 34.91 206 ASN B O 1
ATOM 1630 N N . MET A 1 207 ? -4.585 30.277 28.283 1.00 35.55 207 MET B N 1
ATOM 1631 C CA . MET A 1 207 ? -5.863 29.563 28.228 1.00 37.42 207 MET B CA 1
ATOM 1632 C C . MET A 1 207 ? -6.283 28.948 29.562 1.00 37.98 207 MET B C 1
ATOM 1633 O O . MET A 1 207 ? -7.472 28.748 29.807 1.00 38.55 207 MET B O 1
ATOM 1638 N N . GLU A 1 208 ? -5.312 28.665 30.424 1.00 38.73 208 GLU B N 1
ATOM 1639 C CA . GLU A 1 208 ? -5.600 28.192 31.784 1.00 39.83 208 GLU B CA 1
ATOM 1640 C C . GLU A 1 208 ? -6.485 29.177 32.557 1.00 40.01 208 GLU B C 1
ATOM 1641 O O . GLU A 1 208 ? -7.153 28.794 33.512 1.00 40.30 208 GLU B O 1
ATOM 1647 N N . LYS A 1 209 ? -6.481 30.438 32.129 1.00 40.08 209 LYS B N 1
ATOM 1648 C CA . LYS A 1 209 ? -7.178 31.519 32.831 1.00 40.39 209 LYS B CA 1
ATOM 1649 C C . LYS A 1 209 ? -8.609 31.781 32.330 1.00 39.89 209 LYS B C 1
ATOM 1650 O O . LYS A 1 209 ? -9.312 32.636 32.877 1.00 40.23 209 LYS B O 1
ATOM 1656 N N . ILE A 1 210 ? -9.034 31.058 31.294 1.00 38.62 210 ILE B N 1
ATOM 1657 C CA . ILE A 1 210 ? -10.335 31.313 30.657 1.00 37.46 210 ILE B CA 1
ATOM 1658 C C . ILE A 1 210 ? -11.304 30.126 30.775 1.00 36.79 210 ILE B C 1
ATOM 1659 O O . ILE A 1 210 ? -10.896 29.004 31.088 1.00 36.54 210 ILE B O 1
ATOM 1664 N N . SER A 1 211 ? -12.583 30.380 30.503 1.00 35.90 211 SER B N 1
ATOM 1665 C CA . SER A 1 211 ? -13.629 29.356 30.608 1.00 35.15 211 SER B CA 1
ATOM 1666 C C . SER A 1 211 ? -13.467 28.246 29.560 1.00 34.17 211 SER B C 1
ATOM 1667 O O . SER A 1 211 ? -12.890 28.476 28.496 1.00 33.38 211 SER B O 1
ATOM 1670 N N . LEU A 1 212 ? -13.990 27.055 29.856 1.00 33.23 212 LEU B N 1
ATOM 1671 C CA . LEU A 1 212 ? -14.005 25.950 28.891 1.00 32.84 212 LEU B CA 1
ATOM 1672 C C . LEU A 1 212 ? -14.618 26.386 27.558 1.00 32.26 212 LEU B C 1
ATOM 1673 O O . LEU A 1 212 ? -14.081 26.086 26.485 1.00 31.05 212 LEU B O 1
ATOM 1678 N N . GLY A 1 213 ? -15.756 27.075 27.647 1.00 31.99 213 GLY B N 1
ATOM 1679 C CA . GLY A 1 213 ? -16.469 27.583 26.479 1.00 32.24 213 GLY B CA 1
ATOM 1680 C C . GLY A 1 213 ? -15.558 28.389 25.574 1.00 31.71 213 GLY B C 1
ATOM 1681 O O . GLY A 1 213 ? -15.542 28.181 24.361 1.00 31.32 213 GLY B O 1
ATOM 1682 N N . GLN A 1 214 ? -14.784 29.297 26.162 1.00 31.40 214 GLN B N 1
ATOM 1683 C CA . GLN A 1 214 ? -13.853 30.094 25.366 1.00 31.74 214 GLN B CA 1
ATOM 1684 C C . GLN A 1 214 ? -12.715 29.242 24.768 1.00 30.80 214 GLN B C 1
ATOM 1685 O O . GLN A 1 214 ? -12.312 29.470 23.630 1.00 30.22 214 GLN B O 1
ATOM 1691 N N . ARG A 1 215 ? -12.224 28.260 25.526 1.00 30.85 215 ARG B N 1
ATOM 1692 C CA . ARG A 1 215 ? -11.189 27.337 25.032 1.00 30.66 215 ARG B CA 1
ATOM 1693 C C . ARG A 1 215 ? -11.660 26.537 23.804 1.00 30.62 215 ARG B C 1
ATOM 1694 O O . ARG A 1 215 ? -10.911 26.377 22.842 1.00 29.44 215 ARG B O 1
ATOM 1702 N N . GLU A 1 216 ? -12.902 26.051 23.840 1.00 30.97 216 GLU B N 1
ATOM 1703 C CA . GLU A 1 216 ? -13.479 25.315 22.701 1.00 31.75 216 GLU B CA 1
ATOM 1704 C C . GLU A 1 216 ? -13.686 26.220 21.488 1.00 31.26 216 GLU B C 1
ATOM 1705 O O . GLU A 1 216 ? -13.531 25.784 20.349 1.00 30.89 216 GLU B O 1
ATOM 1711 N N . GLU A 1 217 ? -14.027 27.482 21.746 1.00 31.21 217 GLU B N 1
ATOM 1712 C CA . GLU A 1 217 ? -14.174 28.481 20.691 1.00 31.47 217 GLU B CA 1
ATOM 1713 C C . GLU A 1 217 ? -12.822 28.724 20.006 1.00 30.25 217 GLU B C 1
ATOM 1714 O O . GLU A 1 217 ? -12.728 28.739 18.776 1.00 29.49 217 GLU B O 1
ATOM 1720 N N . LEU A 1 218 ? -11.775 28.899 20.810 1.00 29.70 218 LEU B N 1
ATOM 1721 C CA . LEU A 1 218 ? -10.420 29.074 20.267 1.00 29.20 218 LEU B CA 1
ATOM 1722 C C . LEU A 1 218 ? -9.913 27.842 19.510 1.00 28.79 218 LEU B C 1
ATOM 1723 O O . LEU A 1 218 ? -9.280 27.981 18.468 1.00 28.20 218 LEU B O 1
ATOM 1728 N N . LYS A 1 219 ? -10.208 26.647 20.023 1.00 29.12 219 LYS B N 1
ATOM 1729 C CA . LYS A 1 219 ? -9.887 25.404 19.309 1.00 29.75 219 LYS B CA 1
ATOM 1730 C C . LYS A 1 219 ? -10.526 25.377 17.920 1.00 29.78 219 LYS B C 1
ATOM 1731 O O . LYS A 1 219 ? -9.835 25.132 16.938 1.00 29.75 219 LYS B O 1
ATOM 1737 N N . SER A 1 220 ? -11.837 25.631 17.848 1.00 30.26 220 SER B N 1
ATOM 1738 C CA . SER A 1 220 ? -12.561 25.683 16.573 1.00 30.65 220 SER B CA 1
ATOM 1739 C C . SER A 1 220 ? -11.997 26.758 15.648 1.00 30.09 220 SER B C 1
ATOM 1740 O O . SER A 1 220 ? -11.783 26.511 14.458 1.00 30.06 220 SER B O 1
ATOM 1743 N N . PHE A 1 221 ? -11.765 27.948 16.198 1.00 29.36 221 PHE B N 1
ATOM 1744 C CA . PHE A 1 221 ? -11.142 29.024 15.443 1.00 29.04 221 PHE B CA 1
ATOM 1745 C C . PHE A 1 221 ? -9.769 28.600 14.893 1.00 28.10 221 PHE B C 1
ATOM 1746 O O . PHE A 1 221 ? -9.465 28.860 13.729 1.00 27.68 221 PHE B O 1
ATOM 1754 N N . ALA A 1 222 ? -8.955 27.958 15.731 1.00 27.55 222 ALA B N 1
ATOM 1755 C CA . ALA A 1 222 ? -7.580 27.584 15.350 1.00 27.29 222 ALA B CA 1
ATOM 1756 C C . ALA A 1 222 ? -7.549 26.583 14.198 1.00 27.53 222 ALA B C 1
ATOM 1757 O O . ALA A 1 222 ? -6.760 26.719 13.256 1.00 26.93 222 ALA B O 1
ATOM 1759 N N . PHE A 1 223 ? -8.403 25.572 14.281 1.00 28.22 223 PHE B N 1
ATOM 1760 C CA . PHE A 1 223 ? -8.460 24.563 13.229 1.00 29.29 223 PHE B CA 1
ATOM 1761 C C . PHE A 1 223 ? -9.057 25.128 11.938 1.00 29.44 223 PHE B C 1
ATOM 1762 O O . PHE A 1 223 ? -8.610 24.780 10.846 1.00 29.27 223 PHE B O 1
ATOM 1770 N N . ASP A 1 224 ? -10.040 26.018 12.061 1.00 29.89 224 ASP B N 1
ATOM 1771 C CA . ASP A 1 224 ? -10.577 26.691 10.877 1.00 30.11 224 ASP B CA 1
ATOM 1772 C C . ASP A 1 224 ? -9.569 27.651 10.240 1.00 29.42 224 ASP B C 1
ATOM 1773 O O . ASP A 1 224 ? -9.474 27.729 9.013 1.00 28.90 224 ASP B O 1
ATOM 1778 N N . LEU A 1 225 ? -8.817 28.371 11.074 1.00 28.26 225 LEU B N 1
ATOM 1779 C CA . LEU A 1 225 ? -7.747 29.235 10.585 1.00 27.89 225 LEU B CA 1
ATOM 1780 C C . LEU A 1 225 ? -6.671 28.393 9.906 1.00 27.14 225 LEU B C 1
ATOM 1781 O O . LEU A 1 225 ? -6.152 28.766 8.852 1.00 26.84 225 LEU B O 1
ATOM 1786 N N . LEU A 1 226 ? -6.347 27.257 10.516 1.00 27.05 226 LEU B N 1
ATOM 1787 C CA . LEU A 1 226 ? -5.343 26.357 9.961 1.00 27.30 226 LEU B CA 1
ATOM 1788 C C . LEU A 1 226 ? -5.740 25.923 8.549 1.00 27.32 226 LEU B C 1
ATOM 1789 O O . LEU A 1 226 ? -4.942 26.024 7.622 1.00 27.00 226 LEU B O 1
ATOM 1794 N N . LEU A 1 227 ? -6.983 25.476 8.391 1.00 27.63 227 LEU B N 1
ATOM 1795 C CA . LEU A 1 227 ? -7.471 25.012 7.092 1.00 28.21 227 LEU B CA 1
ATOM 1796 C C . LEU A 1 227 ? -7.597 26.129 6.046 1.00 27.98 227 LEU B C 1
ATOM 1797 O O . LEU A 1 227 ? -7.319 25.908 4.871 1.00 27.36 227 LEU B O 1
ATOM 1802 N N . GLU A 1 228 ? -8.003 27.321 6.483 1.00 27.93 228 GLU B N 1
ATOM 1803 C CA . GLU A 1 228 ? -8.032 28.506 5.612 1.00 28.18 228 GLU B CA 1
ATOM 1804 C C . GLU A 1 228 ? -6.627 28.832 5.075 1.00 27.13 228 GLU B C 1
ATOM 1805 O O . GLU A 1 228 ? -6.420 28.976 3.864 1.00 27.21 228 GLU B O 1
ATOM 1811 N N . LEU A 1 229 ? -5.663 28.929 5.987 1.00 26.27 229 LEU B N 1
ATOM 1812 C CA . LEU A 1 229 ? -4.287 29.241 5.634 1.00 25.31 229 LEU B CA 1
ATOM 1813 C C . LEU A 1 229 ? -3.645 28.142 4.796 1.00 25.10 229 LEU B C 1
ATOM 1814 O O . LEU A 1 229 ? -2.909 28.423 3.855 1.00 24.54 229 LEU B O 1
ATOM 1819 N N . TYR A 1 230 ? -3.916 26.891 5.167 1.00 24.89 230 TYR B N 1
ATOM 1820 C CA . TYR A 1 230 ? -3.432 25.720 4.434 1.00 24.97 230 TYR B CA 1
ATOM 1821 C C . TYR A 1 230 ? -3.890 25.718 2.975 1.00 25.13 230 TYR B C 1
ATOM 1822 O O . TYR A 1 230 ? -3.078 25.586 2.059 1.00 24.66 230 TYR B O 1
ATOM 1831 N N . ASP A 1 231 ? -5.190 25.880 2.756 1.00 25.54 231 ASP B N 1
ATOM 1832 C CA . ASP A 1 231 ? -5.707 25.877 1.393 1.00 26.33 231 ASP B CA 1
ATOM 1833 C C . ASP A 1 231 ? -5.083 27.002 0.577 1.00 26.11 231 ASP B C 1
ATOM 1834 O O . ASP A 1 231 ? -4.743 26.806 -0.581 1.00 26.08 231 ASP B O 1
ATOM 1839 N N . ASN A 1 232 ? -4.922 28.172 1.196 1.00 26.00 232 ASN B N 1
ATOM 1840 C CA . ASN A 1 232 ? -4.261 29.308 0.555 1.00 26.23 232 ASN B CA 1
ATOM 1841 C C . ASN A 1 232 ? -2.807 28.990 0.210 1.00 25.99 232 ASN B C 1
ATOM 1842 O O . ASN A 1 232 ? -2.317 29.396 -0.846 1.00 25.86 232 ASN B O 1
ATOM 1847 N N . GLU A 1 233 ? -2.136 28.252 1.098 1.00 25.68 233 GLU B N 1
ATOM 1848 C CA . GLU A 1 233 ? -0.719 27.923 0.936 1.00 25.90 233 GLU B CA 1
ATOM 1849 C C . GLU A 1 233 ? -0.475 26.916 -0.190 1.00 25.94 233 GLU B C 1
ATOM 1850 O O . GLU A 1 233 ? 0.577 26.953 -0.840 1.00 25.42 233 GLU B O 1
ATOM 1856 N N . LEU A 1 234 ? -1.450 26.034 -0.423 1.00 26.27 234 LEU B N 1
ATOM 1857 C CA . LEU A 1 234 ? -1.386 25.080 -1.536 1.00 26.81 234 LEU B CA 1
ATOM 1858 C C . LEU A 1 234 ? -1.405 25.834 -2.861 1.00 27.35 234 LEU B C 1
ATOM 1859 O O . LEU A 1 234 ? -0.732 25.437 -3.811 1.00 27.76 234 LEU B O 1
ATOM 1864 N N . GLN A 1 235 ? -2.173 26.923 -2.910 1.00 27.24 235 GLN B N 1
ATOM 1865 C CA . GLN A 1 235 ? -2.224 27.778 -4.089 1.00 27.90 235 GLN B CA 1
ATOM 1866 C C . GLN A 1 235 ? -0.896 28.510 -4.284 1.00 27.36 235 GLN B C 1
ATOM 1867 O O . GLN A 1 235 ? -0.362 28.548 -5.396 1.00 26.64 235 GLN B O 1
ATOM 1873 N N . TYR A 1 236 ? -0.373 29.080 -3.198 1.00 26.78 236 TYR B N 1
ATOM 1874 C CA . TYR A 1 236 ? 0.940 29.738 -3.216 1.00 26.66 236 TYR B CA 1
ATOM 1875 C C . TYR A 1 236 ? 2.013 28.777 -3.708 1.00 26.51 236 TYR B C 1
ATOM 1876 O O . TYR A 1 236 ? 2.818 29.123 -4.584 1.00 26.55 236 TYR B O 1
ATOM 1885 N N . THR A 1 237 ? 2.022 27.579 -3.130 1.00 26.48 237 THR B N 1
ATOM 1886 C CA . THR A 1 237 ? 2.962 26.528 -3.524 1.00 26.93 237 THR B CA 1
ATOM 1887 C C . THR A 1 237 ? 2.824 26.185 -5.006 1.00 27.85 237 THR B C 1
ATOM 1888 O O . THR A 1 237 ? 3.835 26.117 -5.726 1.00 28.11 237 THR B O 1
ATOM 1892 N N . ASP A 1 238 ? 1.586 25.995 -5.467 1.00 28.70 238 ASP B N 1
ATOM 1893 C CA . ASP A 1 238 ? 1.328 25.740 -6.889 1.00 29.70 238 ASP B CA 1
ATOM 1894 C C . ASP A 1 238 ? 1.956 26.793 -7.792 1.00 29.95 238 ASP B C 1
ATOM 1895 O O . ASP A 1 238 ? 2.618 26.450 -8.780 1.00 29.81 238 ASP B O 1
ATOM 1900 N N . GLU A 1 239 ? 1.755 28.065 -7.442 1.00 29.98 239 GLU B N 1
ATOM 1901 C CA . GLU A 1 239 ? 2.264 29.191 -8.238 1.00 30.48 239 GLU B CA 1
ATOM 1902 C C . GLU A 1 239 ? 3.782 29.358 -8.141 1.00 30.22 239 GLU B C 1
ATOM 1903 O O . GLU A 1 239 ? 4.443 29.652 -9.140 1.00 30.22 239 GLU B O 1
ATOM 1909 N N . LEU A 1 240 ? 4.322 29.170 -6.939 1.00 29.36 240 LEU B N 1
ATOM 1910 C CA . LEU A 1 240 ? 5.758 29.266 -6.701 1.00 29.34 240 LEU B CA 1
ATOM 1911 C C . LEU A 1 240 ? 6.536 28.205 -7.457 1.00 29.26 240 LEU B C 1
ATOM 1912 O O . LEU A 1 240 ? 7.524 28.515 -8.126 1.00 29.33 240 LEU B O 1
ATOM 1917 N N . TYR A 1 241 ? 6.092 26.955 -7.330 1.00 29.19 241 TYR B N 1
ATOM 1918 C CA . TYR A 1 241 ? 6.844 25.797 -7.820 1.00 29.38 241 TYR B CA 1
ATOM 1919 C C . TYR A 1 241 ? 6.352 25.277 -9.174 1.00 30.19 241 TYR B C 1
ATOM 1920 O O . TYR A 1 241 ? 6.721 24.183 -9.590 1.00 29.97 241 TYR B O 1
ATOM 1929 N N . ALA A 1 242 ? 5.538 26.080 -9.856 1.00 31.56 242 ALA B N 1
ATOM 1930 C CA . ALA A 1 242 ? 4.865 25.676 -11.103 1.00 32.88 242 ALA B CA 1
ATOM 1931 C C . ALA A 1 242 ? 5.807 25.165 -12.206 1.00 33.84 242 ALA B C 1
ATOM 1932 O O . ALA A 1 242 ? 5.451 24.245 -12.945 1.00 33.65 242 ALA B O 1
ATOM 1934 N N . GLU A 1 243 ? 7.007 25.737 -12.295 1.00 34.48 243 GLU B N 1
ATOM 1935 C CA . GLU A 1 243 ? 7.976 25.324 -13.321 1.00 35.75 243 GLU B CA 1
ATOM 1936 C C . GLU A 1 243 ? 8.864 24.151 -12.882 1.00 35.20 243 GLU B C 1
ATOM 1937 O O . GLU A 1 243 ? 9.879 23.863 -13.522 1.00 35.51 243 GLU B O 1
ATOM 1943 N N . THR A 1 244 ? 8.501 23.492 -11.782 1.00 34.43 244 THR B N 1
ATOM 1944 C CA . THR A 1 244 ? 9.295 22.374 -11.250 1.00 33.65 244 THR B CA 1
ATOM 1945 C C . THR A 1 244 ? 8.400 21.164 -11.000 1.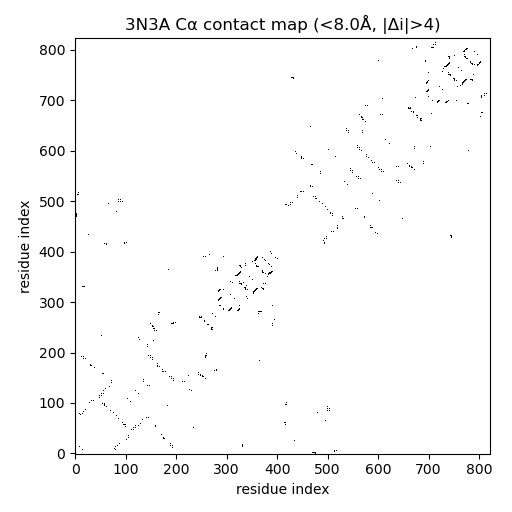00 33.87 244 THR B C 1
ATOM 1946 O O . THR A 1 244 ? 7.175 21.296 -11.020 1.00 34.21 244 THR B O 1
ATOM 1950 N N . PRO A 1 245 ? 9.001 19.982 -10.760 1.00 33.67 245 PRO B N 1
ATOM 1951 C CA . PRO A 1 245 ? 8.188 18.824 -10.372 1.00 33.47 245 PRO B CA 1
ATOM 1952 C C . PRO A 1 245 ? 8.013 18.655 -8.844 1.00 32.73 245 PRO B C 1
ATOM 1953 O O . PRO A 1 245 ? 7.642 17.569 -8.392 1.00 32.38 245 PRO B O 1
ATOM 1957 N N . TRP A 1 246 ? 8.246 19.722 -8.071 1.00 31.50 246 TRP B N 1
ATOM 1958 C CA . TRP A 1 246 ? 8.438 19.598 -6.615 1.00 30.69 246 TRP B CA 1
ATOM 1959 C C . TRP A 1 246 ? 7.239 19.908 -5.704 1.00 30.22 246 TRP B C 1
ATOM 1960 O O . TRP A 1 246 ? 7.306 19.668 -4.497 1.00 29.58 246 TRP B O 1
ATOM 1971 N N . ALA A 1 247 ? 6.158 20.432 -6.272 1.00 29.76 247 ALA B N 1
ATOM 1972 C CA . ALA A 1 247 ? 4.999 20.860 -5.475 1.00 29.40 247 ALA B CA 1
ATOM 1973 C C . ALA A 1 247 ? 4.547 19.812 -4.465 1.00 29.14 247 ALA B C 1
ATOM 1974 O O . ALA A 1 247 ? 4.306 20.142 -3.308 1.00 29.05 247 ALA B O 1
ATOM 1976 N N . ASP A 1 248 ? 4.443 18.552 -4.884 1.00 28.98 248 ASP B N 1
ATOM 1977 C CA . ASP A 1 248 ? 4.003 17.513 -3.953 1.00 29.10 248 ASP B CA 1
ATOM 1978 C C . ASP A 1 248 ? 4.909 17.321 -2.737 1.00 28.02 248 ASP B C 1
ATOM 1979 O O . ASP A 1 248 ? 4.412 17.125 -1.629 1.00 27.84 248 ASP B O 1
ATOM 1984 N N . ASP A 1 249 ? 6.224 17.360 -2.930 1.00 27.57 249 ASP B N 1
ATOM 1985 C CA . ASP A 1 249 ? 7.121 17.234 -1.777 1.00 27.09 249 ASP B CA 1
ATOM 1986 C C . ASP A 1 249 ? 7.057 18.456 -0.865 1.00 25.16 249 ASP B C 1
ATOM 1987 O O . ASP A 1 249 ? 7.097 18.318 0.352 1.00 24.41 249 ASP B O 1
ATOM 1992 N N . VAL A 1 250 ? 6.937 19.641 -1.459 1.00 24.11 250 VAL B N 1
ATOM 1993 C CA . VAL A 1 250 ? 6.783 20.880 -0.692 1.00 23.49 250 VAL B CA 1
ATOM 1994 C C . VAL A 1 250 ? 5.551 20.771 0.213 1.00 23.49 250 VAL B C 1
ATOM 1995 O O . VAL A 1 250 ? 5.615 21.067 1.399 1.00 23.01 250 VAL B O 1
ATOM 1999 N N . LYS A 1 251 ? 4.445 20.317 -0.368 1.00 23.71 251 LYS B N 1
ATOM 2000 C CA . LYS A 1 251 ? 3.166 20.193 0.335 1.00 23.61 251 LYS B CA 1
ATOM 2001 C C . LYS A 1 251 ? 3.214 19.171 1.463 1.00 23.84 251 LYS B C 1
ATOM 2002 O O . LYS A 1 251 ? 2.601 19.379 2.516 1.00 24.17 251 LYS B O 1
ATOM 2008 N N . ALA A 1 252 ? 3.938 18.070 1.255 1.00 23.80 252 ALA B N 1
ATOM 2009 C CA . ALA A 1 252 ? 4.121 17.078 2.320 1.00 23.76 252 ALA B CA 1
ATOM 2010 C C . ALA A 1 252 ? 4.914 17.671 3.495 1.00 23.51 252 ALA B C 1
ATOM 2011 O O . ALA A 1 252 ? 4.603 17.405 4.661 1.00 23.76 252 ALA B O 1
ATOM 2013 N N . PHE A 1 253 ? 5.944 18.454 3.174 1.00 23.11 253 PHE B N 1
ATOM 2014 C CA . PHE A 1 253 ? 6.749 19.174 4.174 1.00 23.35 253 PHE B CA 1
ATOM 2015 C C . PHE A 1 253 ? 5.904 20.219 4.922 1.00 23.22 253 PHE B C 1
ATOM 2016 O O . PHE A 1 253 ? 6.089 20.447 6.128 1.00 23.14 253 PHE B O 1
ATOM 2024 N N . LEU A 1 254 ? 4.983 20.855 4.201 1.00 23.03 254 LEU B N 1
ATOM 2025 C CA . LEU A 1 254 ? 4.015 21.772 4.812 1.00 23.52 254 LEU B CA 1
ATOM 2026 C C . LEU A 1 254 ? 3.113 21.072 5.835 1.00 23.23 254 LEU B C 1
ATOM 2027 O O . LEU A 1 254 ? 2.893 21.594 6.927 1.00 22.87 254 LEU B O 1
ATOM 2032 N N . CYS A 1 255 ? 2.600 19.892 5.479 1.00 23.04 255 CYS B N 1
ATOM 2033 C CA . CYS A 1 255 ? 1.716 19.127 6.376 1.00 22.96 255 CYS B CA 1
ATOM 2034 C C . CYS A 1 255 ? 2.469 18.625 7.616 1.00 22.39 255 CYS B C 1
ATOM 2035 O O . CYS A 1 255 ? 1.947 18.671 8.730 1.00 21.90 255 CYS B O 1
ATOM 2038 N N . TYR A 1 256 ? 3.692 18.144 7.404 1.00 21.75 256 TYR B N 1
ATOM 2039 C CA . TYR A 1 256 ? 4.604 17.747 8.488 1.00 21.73 256 TYR B CA 1
ATOM 2040 C C . TYR A 1 256 ? 4.814 18.888 9.497 1.00 21.15 256 TYR B C 1
ATOM 2041 O O . TYR A 1 256 ? 4.732 18.679 10.710 1.00 20.79 256 TYR B O 1
ATOM 2050 N N . ASN A 1 257 ? 5.062 20.097 8.991 1.00 20.28 257 ASN B N 1
ATOM 2051 C CA . ASN A 1 257 ? 5.260 21.249 9.869 1.00 20.37 257 ASN B CA 1
ATOM 2052 C C . ASN A 1 257 ? 3.985 21.806 10.505 1.00 20.61 257 ASN B C 1
ATOM 2053 O O . ASN A 1 257 ? 4.030 22.298 11.628 1.00 20.97 257 ASN B O 1
ATOM 2058 N N . ALA A 1 258 ? 2.863 21.700 9.788 1.00 20.63 258 ALA B N 1
ATOM 2059 C CA . ALA A 1 258 ? 1.544 22.062 10.317 1.00 21.08 258 ALA B CA 1
ATOM 2060 C C . ALA A 1 258 ? 1.245 21.274 11.579 1.00 20.81 258 ALA B C 1
ATOM 2061 O O . ALA A 1 258 ? 0.740 21.824 12.565 1.00 20.56 258 ALA B O 1
ATOM 2063 N N . ASN A 1 259 ? 1.577 19.987 11.546 1.00 20.69 259 ASN B N 1
ATOM 2064 C CA . ASN A 1 259 ? 1.430 19.129 12.707 1.00 21.43 259 ASN B CA 1
ATOM 2065 C C . ASN A 1 259 ? 2.271 19.628 13.875 1.00 20.96 259 ASN B C 1
ATOM 2066 O O . ASN A 1 259 ? 1.817 19.631 15.004 1.00 20.58 259 ASN B O 1
ATOM 2071 N N . LYS A 1 260 ? 3.502 20.048 13.592 1.00 21.03 260 LYS B N 1
ATOM 2072 C CA . LYS A 1 260 ? 4.361 20.611 14.632 1.00 21.35 260 LYS B CA 1
ATOM 2073 C C . LYS A 1 260 ? 3.795 21.923 15.178 1.00 21.02 260 LYS B C 1
ATOM 2074 O O . LYS A 1 260 ? 3.833 22.161 16.386 1.00 21.21 260 LYS B O 1
ATOM 2080 N N . ALA A 1 261 ? 3.255 22.763 14.294 1.00 21.22 261 ALA B N 1
ATOM 2081 C CA . ALA A 1 261 ? 2.671 24.051 14.724 1.00 21.17 261 ALA B CA 1
ATOM 2082 C C . ALA A 1 261 ? 1.493 23.818 15.678 1.00 21.40 261 ALA B C 1
ATOM 2083 O O . ALA A 1 261 ? 1.383 24.491 16.718 1.00 20.96 261 ALA B O 1
ATOM 2085 N N . LEU A 1 262 ? 0.629 22.871 15.310 1.00 21.70 262 LEU B N 1
ATOM 2086 C CA . LEU A 1 262 ? -0.505 22.446 16.148 1.00 22.66 262 LEU B CA 1
ATOM 2087 C C . LEU A 1 262 ? -0.050 21.970 17.525 1.00 22.74 262 LEU B C 1
ATOM 2088 O O . LEU A 1 262 ? -0.611 22.380 18.542 1.00 22.82 262 LEU B O 1
ATOM 2093 N N . MET A 1 263 ? 0.976 21.118 17.541 1.00 22.47 263 MET B N 1
ATOM 2094 C CA . MET A 1 263 ? 1.525 20.588 18.785 1.00 22.93 263 MET B CA 1
ATOM 2095 C C . MET A 1 263 ? 2.127 21.679 19.682 1.00 22.92 263 MET B C 1
ATOM 2096 O O . MET A 1 263 ? 1.984 21.610 20.908 1.00 22.64 263 MET B O 1
ATOM 2101 N N . ASN A 1 264 ? 2.762 22.688 19.074 1.00 22.29 264 ASN B N 1
ATOM 2102 C CA . ASN A 1 264 ? 3.263 23.866 19.819 1.00 22.40 264 ASN B CA 1
ATOM 2103 C C . ASN A 1 264 ? 2.116 24.563 20.587 1.00 22.47 264 ASN B C 1
ATOM 2104 O O . ASN A 1 264 ? 2.310 25.097 21.686 1.00 22.91 264 ASN B O 1
ATOM 2109 N N . LEU A 1 265 ? 0.930 24.562 19.987 1.00 22.56 265 LEU B N 1
ATOM 2110 C CA . LEU A 1 265 ? -0.270 25.149 20.596 1.00 23.45 265 LEU B CA 1
ATOM 2111 C C . LEU A 1 265 ? -0.998 24.226 21.588 1.00 23.91 265 LEU B C 1
ATOM 2112 O O . LEU A 1 265 ? -1.949 24.649 22.256 1.00 24.19 265 LEU B O 1
ATOM 2117 N N . GLY A 1 266 ? -0.548 22.977 21.680 1.00 24.18 266 GLY B N 1
ATOM 2118 C CA . GLY A 1 266 ? -1.156 21.992 22.570 1.00 24.99 266 GLY B CA 1
ATOM 2119 C C . GLY A 1 266 ? -2.253 21.162 21.918 1.00 25.44 266 GLY B C 1
ATOM 2120 O O . GLY A 1 266 ? -2.979 20.446 22.609 1.00 25.64 266 GLY B O 1
ATOM 2121 N N . TYR A 1 267 ? -2.372 21.254 20.592 1.00 25.13 267 TYR B N 1
ATOM 2122 C CA . TYR A 1 267 ? -3.336 20.442 19.841 1.00 25.67 267 TYR B CA 1
ATOM 2123 C C . TYR A 1 267 ? -2.689 19.230 19.169 1.00 25.92 267 TYR B C 1
ATOM 2124 O O . TYR A 1 267 ? -1.540 19.299 18.720 1.00 24.91 267 TYR B O 1
ATOM 2133 N N . GLU A 1 268 ? -3.431 18.130 19.091 1.00 26.95 268 GLU B N 1
ATOM 2134 C CA . GLU A 1 268 ? -2.942 16.912 18.421 1.00 28.59 268 GLU B CA 1
ATOM 2135 C C . GLU A 1 268 ? -2.741 17.142 16.919 1.00 28.55 268 GLU B C 1
ATOM 2136 O O . GLU A 1 268 ? -3.460 17.946 16.310 1.00 28.56 268 GLU B O 1
ATOM 2142 N N . PRO A 1 269 ? -1.748 16.458 16.321 1.00 28.86 269 PRO B N 1
ATOM 2143 C CA . PRO A 1 269 ? -1.529 16.597 14.885 1.00 28.72 269 PRO B CA 1
ATOM 2144 C C . PRO A 1 269 ? -2.780 16.173 14.125 1.00 29.02 269 PRO B C 1
ATOM 2145 O O . PRO A 1 269 ? -3.508 15.286 14.571 1.00 29.12 269 PRO B O 1
ATOM 2149 N N . LEU A 1 270 ? -3.041 16.844 13.013 1.00 28.44 270 LEU B N 1
ATOM 2150 C CA . LEU A 1 270 ? -4.277 16.656 12.266 1.00 28.58 270 LEU B CA 1
ATOM 2151 C C . LEU A 1 270 ? -4.002 15.941 10.945 1.00 28.28 270 LEU B C 1
ATOM 2152 O O . LEU A 1 270 ? -4.838 15.191 10.447 1.00 27.92 270 LEU B O 1
ATOM 2157 N N . PHE A 1 271 ? -2.821 16.185 10.382 1.00 27.63 271 PHE B N 1
ATOM 2158 C CA . PHE A 1 271 ? -2.462 15.616 9.094 1.00 27.62 271 PHE B CA 1
ATOM 2159 C C . PHE A 1 271 ? -1.934 14.194 9.257 1.00 28.08 271 PHE B C 1
ATOM 2160 O O . PHE A 1 271 ? -0.968 13.968 9.995 1.00 28.00 271 PHE B O 1
ATOM 2168 N N . PRO A 1 272 ? -2.581 13.229 8.582 1.00 28.60 272 PRO B N 1
ATOM 2169 C CA . PRO A 1 272 ? -2.176 11.824 8.647 1.00 29.02 272 PRO B CA 1
ATOM 2170 C C . PRO A 1 272 ? -0.800 11.572 8.023 1.00 29.14 272 PRO B C 1
ATOM 2171 O O . PRO A 1 272 ? -0.321 12.374 7.221 1.00 28.46 272 PRO B O 1
ATOM 2175 N N . ALA A 1 273 ? -0.188 10.450 8.392 1.00 29.76 273 ALA B N 1
ATOM 2176 C CA . ALA A 1 273 ? 1.111 10.039 7.861 1.00 30.26 273 ALA B CA 1
ATOM 2177 C C . ALA A 1 273 ? 1.217 10.151 6.335 1.00 30.97 273 ALA B C 1
ATOM 2178 O O . ALA A 1 273 ? 2.254 10.578 5.820 1.00 30.27 273 ALA B O 1
ATOM 2180 N N . GLU A 1 274 ? 0.143 9.777 5.627 1.00 31.77 274 GLU B N 1
ATOM 2181 C CA . GLU A 1 274 ? 0.104 9.779 4.150 1.00 33.09 274 GLU B CA 1
ATOM 2182 C C . GLU A 1 274 ? 0.417 11.154 3.564 1.00 32.17 274 GLU B C 1
ATOM 2183 O O . GLU A 1 274 ? 1.097 11.268 2.538 1.00 32.04 274 GLU B O 1
ATOM 2189 N N . MET A 1 275 ? -0.098 12.191 4.214 1.00 31.05 275 MET B N 1
ATOM 2190 C CA . MET A 1 275 ? 0.014 13.558 3.703 1.00 30.52 275 MET B CA 1
ATOM 2191 C C . MET A 1 275 ? 1.303 14.253 4.132 1.00 30.47 275 MET B C 1
ATOM 2192 O O . MET A 1 275 ? 1.712 15.247 3.533 1.00 29.85 275 MET B O 1
ATOM 2197 N N . ALA A 1 276 ? 1.928 13.736 5.178 1.00 31.31 276 ALA B N 1
ATOM 2198 C CA . ALA A 1 276 ? 3.060 14.412 5.795 1.00 32.20 276 ALA B CA 1
ATOM 2199 C C . ALA A 1 276 ? 4.340 13.601 5.630 1.00 33.41 276 ALA B C 1
ATOM 2200 O O . ALA A 1 276 ? 5.314 13.808 6.352 1.00 33.69 276 ALA B O 1
ATOM 2202 N N . GLU A 1 277 ? 4.336 12.677 4.674 1.00 34.57 277 GLU B N 1
ATOM 2203 C CA . GLU A 1 277 ? 5.489 11.816 4.453 1.00 36.05 277 GLU B CA 1
ATOM 2204 C C . GLU A 1 277 ? 6.567 12.556 3.667 1.00 36.06 277 GLU B C 1
ATOM 2205 O O . GLU A 1 277 ? 6.515 12.674 2.443 1.00 36.33 277 GLU B O 1
ATOM 2211 N N . VAL A 1 278 ? 7.550 13.059 4.394 1.00 35.81 278 VAL B N 1
ATOM 2212 C CA . VAL A 1 278 ? 8.588 13.869 3.791 1.00 35.49 278 VAL B CA 1
ATOM 2213 C C . VAL A 1 278 ? 9.678 12.966 3.240 1.00 35.45 278 VAL B C 1
ATOM 2214 O O . VAL A 1 278 ? 10.079 12.000 3.889 1.00 35.46 278 VAL B O 1
ATOM 2218 N N . ASN A 1 279 ? 10.132 13.273 2.028 1.00 35.79 279 ASN B N 1
ATOM 2219 C CA . ASN A 1 279 ? 11.318 12.641 1.469 1.00 36.12 279 ASN B CA 1
ATOM 2220 C C . ASN A 1 279 ? 12.425 12.650 2.526 1.00 35.70 279 ASN B C 1
ATOM 2221 O O . ASN A 1 279 ? 12.750 13.704 3.069 1.00 35.01 279 ASN B O 1
ATOM 2226 N N . PRO A 1 280 ? 12.987 11.464 2.833 1.00 35.64 280 PRO B N 1
ATOM 2227 C CA . PRO A 1 280 ? 14.043 11.290 3.831 1.00 35.59 280 PRO B CA 1
ATOM 2228 C C . PRO A 1 280 ? 15.227 12.242 3.651 1.00 35.36 280 PRO B C 1
ATOM 2229 O O . PRO A 1 280 ? 15.799 12.702 4.640 1.00 35.11 280 PRO B O 1
ATOM 2233 N N . ALA A 1 281 ? 15.577 12.541 2.402 1.00 34.96 281 ALA B N 1
ATOM 2234 C CA . ALA A 1 281 ? 16.662 13.477 2.114 1.00 34.64 281 ALA B CA 1
ATOM 2235 C C . ALA A 1 281 ? 16.386 14.909 2.623 1.00 33.70 281 ALA B C 1
ATOM 2236 O O . ALA A 1 281 ? 17.314 15.620 2.995 1.00 33.73 281 ALA B O 1
ATOM 2238 N N . ILE A 1 282 ? 15.118 15.320 2.642 1.00 32.86 282 ILE B N 1
ATOM 2239 C CA . ILE A 1 282 ? 14.744 16.628 3.183 1.00 31.61 282 ILE B CA 1
ATOM 2240 C C . ILE A 1 282 ? 14.848 16.601 4.711 1.00 31.00 282 ILE B C 1
ATOM 2241 O O . ILE A 1 282 ? 15.421 17.508 5.314 1.00 30.68 282 ILE B O 1
ATOM 2246 N N . LEU A 1 283 ? 14.295 15.557 5.326 1.00 30.62 283 LEU B N 1
ATOM 2247 C CA . LEU A 1 283 ? 14.430 15.344 6.768 1.00 30.65 283 LEU B CA 1
ATOM 2248 C C . LEU A 1 283 ? 15.905 15.286 7.186 1.00 30.79 283 LEU B C 1
ATOM 2249 O O . LEU A 1 283 ? 16.289 15.890 8.180 1.00 30.61 283 LEU B O 1
ATOM 2254 N N . ALA A 1 284 ? 16.721 14.577 6.408 1.00 31.36 284 ALA B N 1
ATOM 2255 C CA . ALA A 1 284 ? 18.176 14.509 6.640 1.00 32.04 284 ALA B CA 1
ATOM 2256 C C . ALA A 1 284 ? 18.845 15.883 6.551 1.00 32.06 284 ALA B C 1
ATOM 2257 O O . ALA A 1 284 ? 19.799 16.153 7.275 1.00 32.12 284 ALA B O 1
ATOM 2259 N N . ALA A 1 285 ? 18.337 16.740 5.664 1.00 32.44 285 ALA B N 1
ATOM 2260 C CA . ALA A 1 285 ? 18.847 18.107 5.513 1.00 33.19 285 ALA B CA 1
ATOM 2261 C C . ALA A 1 285 ? 18.616 18.957 6.762 1.00 33.72 285 ALA B C 1
ATOM 2262 O O . ALA A 1 285 ? 19.390 19.866 7.049 1.00 33.36 285 ALA B O 1
ATOM 2264 N N . LEU A 1 286 ? 17.544 18.658 7.489 1.00 34.85 286 LEU B N 1
ATOM 2265 C CA . LEU A 1 286 ? 17.252 19.300 8.772 1.00 36.32 286 LEU B CA 1
ATOM 2266 C C . LEU A 1 286 ? 18.173 18.811 9.883 1.00 37.37 286 LEU B C 1
ATOM 2267 O O . LEU A 1 286 ? 18.717 19.621 10.637 1.00 37.32 286 LEU B O 1
ATOM 2272 N N . SER A 1 287 ? 18.322 17.486 9.986 1.00 38.93 287 SER B N 1
ATOM 2273 C CA . SER A 1 287 ? 19.127 16.848 11.039 1.00 40.44 287 SER B CA 1
ATOM 2274 C C . SER A 1 287 ? 20.209 15.915 10.491 1.00 41.06 287 SER B C 1
ATOM 2275 O O . SER A 1 287 ? 21.398 16.097 10.783 1.00 42.28 287 SER B O 1
ATOM 2278 N N . GLN B 2 23 ? 7.068 -1.702 32.077 1.00 51.54 3 GLN C N 1
ATOM 2279 C CA . GLN B 2 23 ? 6.791 -0.369 32.692 1.00 50.29 3 GLN C CA 1
ATOM 2280 C C . GLN B 2 23 ? 7.557 0.754 31.992 1.00 48.54 3 GLN C C 1
ATOM 2281 O O . GLN B 2 23 ? 8.480 0.517 31.200 1.00 48.09 3 GLN C O 1
ATOM 2287 N N . LEU B 2 24 ? 7.161 1.983 32.297 1.00 47.05 4 LEU C N 1
ATOM 2288 C CA . LEU B 2 24 ? 7.750 3.152 31.672 1.00 45.18 4 LEU C CA 1
ATOM 2289 C C . LEU B 2 24 ? 8.000 4.225 32.702 1.00 43.99 4 LEU C C 1
ATOM 2290 O O . LEU B 2 24 ? 7.179 4.455 33.591 1.00 44.64 4 LEU C O 1
ATOM 2295 N N . VAL B 2 25 ? 9.145 4.879 32.577 1.00 42.40 5 VAL C N 1
ATOM 2296 C CA . VAL B 2 25 ? 9.435 6.065 33.367 1.00 40.93 5 VAL C CA 1
ATOM 2297 C C . VAL B 2 25 ? 9.609 7.203 32.368 1.00 39.15 5 VAL C C 1
ATOM 2298 O O . VAL B 2 25 ? 10.163 7.002 31.289 1.00 38.44 5 VAL C O 1
ATOM 2302 N N . TYR B 2 26 ? 9.112 8.386 32.714 1.00 37.67 6 TYR C N 1
ATOM 2303 C CA . TYR B 2 26 ? 9.295 9.545 31.845 1.00 35.83 6 TYR C CA 1
ATOM 2304 C C . TYR B 2 26 ? 9.495 10.829 32.618 1.00 35.05 6 TYR C C 1
ATOM 2305 O O . TYR B 2 26 ? 9.161 10.916 33.801 1.00 35.32 6 TYR C O 1
ATOM 2314 N N . PHE B 2 27 ? 10.048 11.822 31.929 1.00 33.69 7 PHE C N 1
ATOM 2315 C CA . PHE B 2 27 ? 10.086 13.178 32.433 1.00 32.83 7 PHE C CA 1
ATOM 2316 C C . PHE B 2 27 ? 9.382 14.088 31.437 1.00 32.13 7 PHE C C 1
ATOM 2317 O O . PHE B 2 27 ? 9.448 13.878 30.221 1.00 30.97 7 PHE C O 1
ATOM 2325 N N . SER B 2 28 ? 8.699 15.090 31.975 1.00 31.94 8 SER C N 1
ATOM 2326 C CA . SER B 2 28 ? 8.093 16.132 31.172 1.00 31.12 8 SER C CA 1
ATOM 2327 C C . SER B 2 28 ? 8.224 17.427 31.957 1.00 31.46 8 SER C C 1
ATOM 2328 O O . SER B 2 28 ? 7.928 17.450 33.160 1.00 32.05 8 SER C O 1
ATOM 2331 N N . SER B 2 29 ? 8.693 18.495 31.305 1.00 30.63 9 SER C N 1
ATOM 2332 C CA . SER B 2 29 ? 8.787 19.789 31.982 1.00 30.95 9 SER C CA 1
ATOM 2333 C C . SER B 2 29 ? 7.385 20.380 32.154 1.00 31.19 9 SER C C 1
ATOM 2334 O O . SER B 2 29 ? 6.384 19.715 31.875 1.00 31.01 9 SER C O 1
ATOM 2337 N N . SER B 2 30 ? 7.319 21.623 32.623 1.00 31.36 10 SER C N 1
ATOM 2338 C CA . SER B 2 30 ? 6.051 22.323 32.764 1.00 31.49 10 SER C CA 1
ATOM 2339 C C . SER B 2 30 ? 5.300 22.521 31.428 1.00 30.83 10 SER C C 1
ATOM 2340 O O . SER B 2 30 ? 4.099 22.761 31.445 1.00 31.17 10 SER C O 1
ATOM 2343 N N . SER B 2 31 ? 5.987 22.414 30.285 1.00 29.53 11 SER C N 1
ATOM 2344 C CA . SER B 2 31 ? 5.309 22.533 28.979 1.00 29.27 11 SER C CA 1
ATOM 2345 C C . SER B 2 31 ? 4.488 21.289 28.586 1.00 29.34 11 SER C C 1
ATOM 2346 O O . SER B 2 31 ? 3.617 21.357 27.709 1.00 28.96 11 SER C O 1
ATOM 2349 N N . GLU B 2 32 ? 4.806 20.162 29.221 1.00 29.62 12 GLU C N 1
ATOM 2350 C CA . GLU B 2 32 ? 4.002 18.923 29.177 1.00 30.57 12 GLU C CA 1
ATOM 2351 C C . GLU B 2 32 ? 3.777 18.241 27.813 1.00 29.85 12 GLU C C 1
ATOM 2352 O O . GLU B 2 32 ? 2.791 17.528 27.622 1.00 30.79 12 GLU C O 1
ATOM 2358 N N . ASN B 2 33 ? 4.697 18.441 26.876 1.00 29.14 13 ASN C N 1
ATOM 2359 C CA . ASN B 2 33 ? 4.635 17.747 25.597 1.00 28.16 13 ASN C CA 1
ATOM 2360 C C . ASN B 2 33 ? 4.837 16.240 25.762 1.00 27.81 13 ASN C C 1
ATOM 2361 O O . ASN B 2 33 ? 4.148 15.455 25.124 1.00 27.27 13 ASN C O 1
ATOM 2366 N N . THR B 2 34 ? 5.777 15.848 26.622 1.00 27.64 14 THR C N 1
ATOM 2367 C CA . THR B 2 34 ? 6.074 14.432 26.829 1.00 28.60 14 THR C CA 1
ATOM 2368 C C . THR B 2 34 ? 4.947 13.788 27.635 1.00 29.62 14 THR C C 1
ATOM 2369 O O . THR B 2 34 ? 4.583 12.629 27.397 1.00 29.79 14 THR C O 1
ATOM 2373 N N . GLN B 2 35 ? 4.397 14.552 28.574 1.00 30.49 15 GLN C N 1
ATOM 2374 C CA . GLN B 2 35 ? 3.199 14.145 29.302 1.00 32.61 15 GLN C CA 1
ATOM 2375 C C . GLN B 2 35 ? 2.045 13.836 28.335 1.00 32.46 15 GLN C C 1
ATOM 2376 O O . GLN B 2 35 ? 1.414 12.773 28.435 1.00 33.11 15 GLN C O 1
ATOM 2382 N N . ARG B 2 36 ? 1.793 14.747 27.393 1.00 31.98 16 ARG C N 1
ATOM 2383 C CA . ARG B 2 36 ? 0.724 14.567 26.392 1.00 32.51 16 ARG C CA 1
ATOM 2384 C C . ARG B 2 36 ? 0.939 13.313 25.545 1.00 32.23 16 ARG C C 1
ATOM 2385 O O . ARG B 2 36 ? -0.022 12.608 25.224 1.00 32.77 16 ARG C O 1
ATOM 2393 N N . PHE B 2 37 ? 2.195 13.043 25.187 1.00 31.21 17 PHE C N 1
ATOM 2394 C CA . PHE B 2 37 ? 2.564 11.790 24.519 1.00 31.53 17 PHE C CA 1
ATOM 2395 C C . PHE B 2 37 ? 2.199 10.558 25.357 1.00 32.65 17 PHE C C 1
ATOM 2396 O O . PHE B 2 37 ? 1.550 9.641 24.853 1.00 32.55 17 PHE C O 1
ATOM 2404 N N . ILE B 2 38 ? 2.626 10.546 26.621 1.00 33.55 18 ILE C N 1
ATOM 2405 C CA . ILE B 2 38 ? 2.344 9.422 27.530 1.00 35.91 18 ILE C CA 1
ATOM 2406 C C . ILE B 2 38 ? 0.837 9.169 27.663 1.00 37.06 18 ILE C C 1
ATOM 2407 O O . ILE B 2 38 ? 0.406 8.018 27.633 1.00 37.67 18 ILE C O 1
ATOM 2412 N N . GLU B 2 39 ? 0.054 10.244 27.774 1.00 38.13 19 GLU C N 1
ATOM 2413 C CA . GLU B 2 39 ? -1.410 10.163 27.827 1.00 40.31 19 GLU C CA 1
ATOM 2414 C C . GLU B 2 39 ? -1.980 9.406 26.637 1.00 40.79 19 GLU C C 1
ATOM 2415 O O . GLU B 2 39 ? -2.795 8.497 26.802 1.00 42.27 19 GLU C O 1
ATOM 2421 N N . ARG B 2 40 ? -1.551 9.791 25.438 1.00 39.98 20 ARG C N 1
ATOM 2422 C CA . ARG B 2 40 ? -2.074 9.208 24.204 1.00 40.40 20 ARG C CA 1
ATOM 2423 C C . ARG B 2 40 ? -1.526 7.802 23.937 1.00 40.32 20 ARG C C 1
ATOM 2424 O O . ARG B 2 40 ? -2.197 6.979 23.310 1.00 41.16 20 ARG C O 1
ATOM 2432 N N . LEU B 2 41 ? -0.311 7.539 24.417 1.00 39.54 21 LEU C N 1
ATOM 2433 C CA . LEU B 2 41 ? 0.310 6.216 24.319 1.00 39.94 21 LEU C CA 1
ATOM 2434 C C . LEU B 2 41 ? -0.590 5.144 24.954 1.00 41.55 21 LEU C C 1
ATOM 2435 O O . LEU B 2 41 ? -0.751 4.053 24.396 1.00 41.99 21 LEU C O 1
ATOM 2440 N N . GLY B 2 42 ? -1.164 5.466 26.117 1.00 42.15 22 GLY C N 1
ATOM 2441 C CA . GLY B 2 42 ? -2.143 4.599 26.781 1.00 44.01 22 GLY C CA 1
ATOM 2442 C C . GLY B 2 42 ? -1.562 3.546 27.710 1.00 44.83 22 GLY C C 1
ATOM 2443 O O . GLY B 2 42 ? -2.302 2.740 28.278 1.00 46.38 22 GLY C O 1
ATOM 2444 N N . LEU B 2 43 ? -0.242 3.558 27.871 1.00 44.07 23 LEU C N 1
ATOM 2445 C CA . LEU B 2 43 ? 0.448 2.601 28.730 1.00 44.95 23 LEU C CA 1
ATOM 2446 C C . LEU B 2 43 ? 0.698 3.158 30.136 1.00 45.12 23 LEU C C 1
ATOM 2447 O O . LEU B 2 43 ? 0.874 4.367 30.296 1.00 44.41 23 LEU C O 1
ATOM 2452 N N . PRO B 2 44 ? 0.690 2.279 31.162 1.00 46.45 24 PRO C N 1
ATOM 2453 C CA . PRO B 2 44 ? 1.068 2.677 32.525 1.00 46.72 24 PRO C CA 1
ATOM 2454 C C . PRO B 2 44 ? 2.480 3.266 32.577 1.00 45.61 24 PRO C C 1
ATOM 2455 O O . PRO B 2 44 ? 3.401 2.724 31.963 1.00 45.39 24 PRO C O 1
ATOM 2459 N N . ALA B 2 45 ? 2.635 4.383 33.285 1.00 45.24 25 ALA C N 1
ATOM 2460 C CA . ALA B 2 45 ? 3.916 5.075 33.360 1.00 44.44 25 ALA C CA 1
ATOM 2461 C C . ALA B 2 45 ? 4.062 5.864 34.656 1.00 44.66 25 ALA C C 1
ATOM 2462 O O . ALA B 2 45 ? 3.075 6.300 35.241 1.00 45.51 25 ALA C O 1
ATOM 2464 N N . VAL B 2 46 ? 5.302 6.038 35.100 1.00 44.50 26 VAL C N 1
ATOM 2465 C CA . VAL B 2 46 ? 5.592 6.868 36.262 1.00 44.80 26 VAL C CA 1
ATOM 2466 C C . VAL B 2 46 ? 6.391 8.100 35.837 1.00 43.69 26 VAL C C 1
ATOM 2467 O O . VAL B 2 46 ? 7.301 8.017 35.005 1.00 42.89 26 VAL C O 1
ATOM 2471 N N . ARG B 2 47 ? 6.032 9.241 36.414 1.00 43.55 27 ARG C N 1
ATOM 2472 C CA . ARG B 2 47 ? 6.650 10.510 36.076 1.00 42.52 27 ARG C CA 1
ATOM 2473 C C . ARG B 2 47 ? 7.728 10.901 37.085 1.00 42.98 27 ARG C C 1
ATOM 2474 O O . ARG B 2 47 ? 7.450 11.023 38.280 1.00 43.94 27 ARG C O 1
ATOM 2482 N N . ILE B 2 48 ? 8.955 11.092 36.607 1.00 42.34 28 ILE C N 1
ATOM 2483 C CA . ILE B 2 48 ? 10.001 11.712 37.425 1.00 42.93 28 ILE C CA 1
ATOM 2484 C C . ILE B 2 48 ? 9.518 13.115 37.823 1.00 43.49 28 ILE C C 1
ATOM 2485 O O . ILE B 2 48 ? 9.234 13.937 36.947 1.00 42.53 28 ILE C O 1
ATOM 2490 N N . PRO B 2 49 ? 9.395 13.380 39.143 1.00 45.11 29 PRO C N 1
ATOM 2491 C CA . PRO B 2 49 ? 8.805 14.639 39.619 1.00 46.16 29 PRO C CA 1
ATOM 2492 C C . PRO B 2 49 ? 9.430 15.872 38.975 1.00 46.31 29 PRO C C 1
ATOM 2493 O O . PRO B 2 49 ? 10.650 15.936 38.800 1.00 46.03 29 PRO C O 1
ATOM 2497 N N . LEU B 2 50 ? 8.581 16.831 38.618 1.00 47.37 30 LEU C N 1
ATOM 2498 C CA . LEU B 2 50 ? 9.020 18.121 38.086 1.00 48.20 30 LEU C CA 1
ATOM 2499 C C . LEU B 2 50 ? 9.861 18.864 39.135 1.00 49.85 30 LEU C C 1
ATOM 2500 O O . LEU B 2 50 ? 10.890 19.455 38.807 1.00 49.66 30 LEU C O 1
ATOM 2505 N N . ASN B 2 51 ? 9.416 18.812 40.392 1.00 52.03 31 ASN C N 1
ATOM 2506 C CA . ASN B 2 51 ? 10.113 19.425 41.529 1.00 54.22 31 ASN C CA 1
ATOM 2507 C C . ASN B 2 51 ? 11.464 18.746 41.775 1.00 55.14 31 ASN C C 1
ATOM 2508 O O . ASN B 2 51 ? 11.516 17.573 42.150 1.00 55.13 31 ASN C O 1
ATOM 2513 N N . GLU B 2 52 ? 12.543 19.502 41.571 1.00 56.39 32 GLU C N 1
ATOM 2514 C CA . GLU B 2 52 ? 13.919 18.983 41.644 1.00 57.84 32 GLU C CA 1
ATOM 2515 C C . GLU B 2 52 ? 14.295 18.369 43.000 1.00 59.52 32 GLU C C 1
ATOM 2516 O O . GLU B 2 52 ? 15.163 17.493 43.066 1.00 59.81 32 GLU C O 1
ATOM 2522 N N . ARG B 2 53 ? 13.635 18.821 44.067 1.00 60.88 33 ARG C N 1
ATOM 2523 C CA . ARG B 2 53 ? 13.882 18.305 45.420 1.00 62.61 33 ARG C CA 1
ATOM 2524 C C . ARG B 2 53 ? 13.238 16.941 45.672 1.00 62.48 33 ARG C C 1
ATOM 2525 O O . ARG B 2 53 ? 13.706 16.180 46.521 1.00 63.27 33 ARG C O 1
ATOM 2533 N N . GLU B 2 54 ? 12.160 16.644 44.948 1.00 61.43 34 GLU C N 1
ATOM 2534 C CA . GLU B 2 54 ? 11.492 15.351 45.055 1.00 61.44 34 GLU C CA 1
ATOM 2535 C C . GLU B 2 54 ? 12.213 14.331 44.192 1.00 60.51 34 GLU C C 1
ATOM 2536 O O . GLU B 2 54 ? 12.500 14.594 43.028 1.00 59.52 34 GLU C O 1
ATOM 2542 N N . ARG B 2 55 ? 12.521 13.175 44.769 1.00 61.16 35 ARG C N 1
ATOM 2543 C CA . ARG B 2 55 ? 13.053 12.059 43.987 1.00 60.53 35 ARG C CA 1
ATOM 2544 C C . ARG B 2 55 ? 12.262 10.776 44.206 1.00 60.54 35 ARG C C 1
ATOM 2545 O O . ARG B 2 55 ? 11.688 10.561 45.274 1.00 61.78 35 ARG C O 1
ATOM 2553 N N . ILE B 2 56 ? 12.240 9.939 43.172 1.00 59.38 36 ILE C N 1
ATOM 2554 C CA . ILE B 2 56 ? 11.399 8.747 43.124 1.00 59.20 36 ILE C CA 1
ATOM 2555 C C . ILE B 2 56 ? 12.244 7.473 42.960 1.00 59.15 36 ILE C C 1
ATOM 2556 O O . ILE B 2 56 ? 13.370 7.527 42.456 1.00 58.75 36 ILE C O 1
ATOM 2561 N N . GLN B 2 57 ? 11.711 6.342 43.420 1.00 59.57 37 GLN C N 1
ATOM 2562 C CA . GLN B 2 57 ? 12.343 5.036 43.216 1.00 59.77 37 GLN C CA 1
ATOM 2563 C C . GLN B 2 57 ? 11.401 4.085 42.480 1.00 59.17 37 GLN C C 1
ATOM 2564 O O . GLN B 2 57 ? 10.199 4.041 42.759 1.00 59.39 37 GLN C O 1
ATOM 2570 N N . VAL B 2 58 ? 11.961 3.333 41.539 1.00 58.24 38 VAL C N 1
ATOM 2571 C CA . VAL B 2 58 ? 11.207 2.368 40.742 1.00 58.01 38 VAL C CA 1
ATOM 2572 C C . VAL B 2 58 ? 11.565 0.926 41.151 1.00 59.33 38 VAL C C 1
ATOM 2573 O O . VAL B 2 58 ? 12.684 0.667 41.603 1.00 60.00 38 VAL C O 1
ATOM 2577 N N . ASP B 2 59 ? 10.612 0.003 40.994 1.00 59.72 39 ASP C N 1
ATOM 2578 C CA . ASP B 2 59 ? 10.767 -1.387 41.459 1.00 61.23 39 ASP C CA 1
ATOM 2579 C C . ASP B 2 59 ? 11.102 -2.418 40.367 1.00 60.71 39 ASP C C 1
ATOM 2580 O O . ASP B 2 59 ? 11.553 -3.525 40.677 1.00 62.03 39 ASP C O 1
ATOM 2585 N N . GLU B 2 60 ? 10.878 -2.063 39.102 1.00 58.47 40 GLU C N 1
ATOM 2586 C CA . GLU B 2 60 ? 10.969 -3.034 38.008 1.00 57.85 40 GLU C CA 1
ATOM 2587 C C . GLU B 2 60 ? 11.731 -2.506 36.778 1.00 55.18 40 GLU C C 1
ATOM 2588 O O . GLU B 2 60 ? 12.013 -1.307 36.696 1.00 54.03 40 GLU C O 1
ATOM 2594 N N . PRO B 2 61 ? 12.093 -3.405 35.836 1.00 54.31 41 PRO C N 1
ATOM 2595 C CA . PRO B 2 61 ? 12.679 -2.979 34.558 1.00 52.17 41 PRO C CA 1
ATOM 2596 C C . PRO B 2 61 ? 11.784 -1.992 33.793 1.00 49.59 41 PRO C C 1
ATOM 2597 O O . PRO B 2 61 ? 10.559 -2.135 33.791 1.00 49.24 41 PRO C O 1
ATOM 2601 N N . TYR B 2 62 ? 12.404 -0.997 33.159 1.00 47.49 42 TYR C N 1
ATOM 2602 C CA . TYR B 2 62 ? 11.666 0.082 32.494 1.00 44.85 42 TYR C CA 1
ATOM 2603 C C . TYR B 2 62 ? 12.403 0.660 31.286 1.00 43.33 42 TYR C C 1
ATOM 2604 O O . TYR B 2 62 ? 13.623 0.553 31.176 1.00 43.31 42 TYR C O 1
ATOM 2613 N N . ILE B 2 63 ? 11.643 1.277 30.386 1.00 41.81 43 ILE C N 1
ATOM 2614 C CA . ILE B 2 63 ? 12.208 2.151 29.363 1.00 40.40 43 ILE C CA 1
ATOM 2615 C C . ILE B 2 63 ? 11.991 3.599 29.818 1.00 39.26 43 ILE C C 1
ATOM 2616 O O . ILE B 2 63 ? 10.929 3.941 30.349 1.00 38.99 43 ILE C O 1
ATOM 2621 N N . LEU B 2 64 ? 13.017 4.426 29.638 1.00 38.49 44 LEU C N 1
ATOM 2622 C CA . LEU B 2 64 ? 12.969 5.840 30.004 1.00 37.39 44 LEU C CA 1
ATOM 2623 C C . LEU B 2 64 ? 12.629 6.702 28.783 1.00 36.15 44 LEU C C 1
ATOM 2624 O O . LEU B 2 64 ? 13.223 6.543 27.724 1.00 36.26 44 LEU C O 1
ATOM 2629 N N . ILE B 2 65 ? 11.662 7.600 28.939 1.00 35.38 45 ILE C N 1
ATOM 2630 C CA . ILE B 2 65 ? 11.295 8.549 27.885 1.00 34.36 45 ILE C CA 1
ATOM 2631 C C . ILE B 2 65 ? 11.576 9.975 28.375 1.00 33.86 45 ILE C C 1
ATOM 2632 O O . ILE B 2 65 ? 10.986 10.416 29.353 1.00 34.42 45 ILE C O 1
ATOM 2637 N N . VAL B 2 66 ? 12.471 10.689 27.694 1.00 33.40 46 VAL C N 1
ATOM 2638 C CA . VAL B 2 66 ? 12.940 12.003 28.170 1.00 33.10 46 VAL C CA 1
ATOM 2639 C C . VAL B 2 66 ? 13.083 13.019 27.024 1.00 32.34 46 VAL C C 1
ATOM 2640 O O . VAL B 2 66 ? 13.607 12.675 25.968 1.00 32.03 46 VAL C O 1
ATOM 2644 N N . PRO B 2 67 ? 12.628 14.276 27.235 1.00 31.80 47 PRO C N 1
ATOM 2645 C CA . PRO B 2 67 ? 12.858 15.357 26.271 1.00 31.68 47 PRO C CA 1
ATOM 2646 C C . PRO B 2 67 ? 14.281 15.924 26.357 1.00 32.51 47 PRO C C 1
ATOM 2647 O O . PRO B 2 67 ? 14.912 15.861 27.420 1.00 32.80 47 PRO C O 1
ATOM 2651 N N . SER B 2 68 ? 14.777 16.473 25.251 1.00 32.92 48 SER C N 1
ATOM 2652 C CA . SER B 2 68 ? 16.129 17.033 25.201 1.00 34.47 48 SER C CA 1
ATOM 2653 C C . SER B 2 68 ? 16.109 18.520 25.533 1.00 35.38 48 SER C C 1
ATOM 2654 O O . SER B 2 68 ? 15.218 19.250 25.081 1.00 34.41 48 SER C O 1
ATOM 2657 N N . TYR B 2 69 ? 17.082 18.973 26.323 1.00 37.26 49 TYR C N 1
ATOM 2658 C CA . TYR B 2 69 ? 17.076 20.367 26.769 1.00 39.34 49 TYR C CA 1
ATOM 2659 C C . TYR B 2 69 ? 18.390 21.151 26.688 1.00 41.94 49 TYR C C 1
ATOM 2660 O O . TYR B 2 69 ? 18.601 22.095 27.453 1.00 42.86 49 TYR C O 1
ATOM 2669 N N . GLY B 2 70 ? 19.258 20.789 25.752 1.00 43.81 50 GLY C N 1
ATOM 2670 C CA . GLY B 2 70 ? 20.436 21.616 25.488 1.00 47.39 50 GLY C CA 1
ATOM 2671 C C . GLY B 2 70 ? 20.017 22.826 24.668 1.00 48.93 50 GLY C C 1
ATOM 2672 O O . GLY B 2 70 ? 19.581 22.666 23.531 1.00 49.22 50 GLY C O 1
ATOM 2673 N N . GLY B 2 71 ? 20.112 24.039 25.213 1.00 51.03 51 GLY C N 1
ATOM 2674 C CA . GLY B 2 71 ? 20.586 24.325 26.566 1.00 53.26 51 GLY C CA 1
ATOM 2675 C C . GLY B 2 71 ? 20.053 25.679 27.016 1.00 54.68 51 GLY C C 1
ATOM 2676 O O . GLY B 2 71 ? 20.355 26.713 26.403 1.00 55.65 51 GLY C O 1
ATOM 2677 N N . GLY B 2 72 ? 19.245 25.666 28.077 1.00 55.14 52 GLY C N 1
ATOM 2678 C CA . GLY B 2 72 ? 18.614 26.877 28.611 1.00 56.28 52 GLY C CA 1
ATOM 2679 C C . GLY B 2 72 ? 18.758 27.008 30.121 1.00 57.79 52 GLY C C 1
ATOM 2680 O O . GLY B 2 72 ? 19.242 28.022 30.619 1.00 58.67 52 GLY C O 1
ATOM 2681 N N . GLY B 2 73 ? 18.339 25.975 30.853 1.00 58.07 53 GLY C N 1
ATOM 2682 C CA . GLY B 2 73 ? 18.411 25.983 32.318 1.00 59.71 53 GLY C CA 1
ATOM 2683 C C . GLY B 2 73 ? 19.487 25.087 32.912 1.00 60.78 53 GLY C C 1
ATOM 2684 O O . GLY B 2 73 ? 19.551 24.912 34.136 1.00 61.71 53 GLY C O 1
ATOM 2685 N N . THR B 2 74 ? 20.340 24.527 32.050 1.00 60.95 54 THR C N 1
ATOM 2686 C CA . THR B 2 74 ? 21.355 23.545 32.472 1.00 61.40 54 THR C CA 1
ATOM 2687 C C . THR B 2 74 ? 22.569 23.474 31.529 1.00 61.76 54 THR C C 1
ATOM 2688 O O . THR B 2 74 ? 23.623 22.935 31.898 1.00 62.76 54 THR C O 1
ATOM 2692 N N . ALA B 2 75 ? 22.404 24.025 30.323 1.00 60.81 55 ALA C N 1
ATOM 2693 C CA . ALA B 2 75 ? 23.364 23.893 29.214 1.00 60.56 55 ALA C CA 1
ATOM 2694 C C . ALA B 2 75 ? 23.444 22.468 28.646 1.00 59.17 55 ALA C C 1
ATOM 2695 O O . ALA B 2 75 ? 23.820 22.280 27.483 1.00 59.19 55 ALA C O 1
ATOM 2697 N N . GLY B 2 76 ? 23.069 21.478 29.460 1.00 57.65 56 GLY C N 1
ATOM 2698 C CA . GLY B 2 76 ? 23.164 20.065 29.086 1.00 55.62 56 GLY C CA 1
ATOM 2699 C C . GLY B 2 76 ? 21.894 19.469 28.504 1.00 52.94 56 GLY C C 1
ATOM 2700 O O . GLY B 2 76 ? 20.786 19.965 28.745 1.00 52.41 56 GLY C O 1
ATOM 2701 N N . ALA B 2 77 ? 22.063 18.382 27.752 1.00 51.09 57 ALA C N 1
ATOM 2702 C CA . ALA B 2 77 ? 20.972 17.745 27.018 1.00 48.35 57 ALA C CA 1
ATOM 2703 C C . ALA B 2 77 ? 19.904 17.107 27.910 1.00 46.58 57 ALA C C 1
ATOM 2704 O O . ALA B 2 77 ? 18.713 17.109 27.574 1.00 44.97 57 ALA C O 1
ATOM 2706 N N . VAL B 2 78 ? 20.338 16.559 29.040 1.00 45.80 58 VAL C N 1
ATOM 2707 C CA . VAL B 2 78 ? 19.459 15.812 29.933 1.00 44.43 58 VAL C CA 1
ATOM 2708 C C . VAL B 2 78 ? 18.985 16.714 31.072 1.00 44.02 58 VAL C C 1
ATOM 2709 O O . VAL B 2 78 ? 19.801 17.395 31.697 1.00 44.99 58 VAL C O 1
ATOM 2713 N N . PRO B 2 79 ? 17.663 16.737 31.334 1.00 42.90 59 PRO C N 1
ATOM 2714 C CA . PRO B 2 79 ? 17.117 17.521 32.442 1.00 43.04 59 PRO C CA 1
ATOM 2715 C C . PRO B 2 79 ? 17.704 17.081 33.786 1.00 44.04 59 PRO C C 1
ATOM 2716 O O . PRO B 2 79 ? 17.913 15.883 33.999 1.00 43.80 59 PRO C O 1
ATOM 2720 N N . ARG B 2 80 ? 17.961 18.050 34.671 1.00 44.74 60 ARG C N 1
ATOM 2721 C CA . ARG B 2 80 ? 18.558 17.787 35.985 1.00 46.08 60 ARG C CA 1
ATOM 2722 C C . ARG B 2 80 ? 17.827 16.695 36.757 1.00 45.65 60 ARG C C 1
ATOM 2723 O O . ARG B 2 80 ? 18.460 15.833 37.362 1.00 46.22 60 ARG C O 1
ATOM 2731 N N . GLN B 2 81 ? 16.495 16.732 36.718 1.00 44.56 61 GLN C N 1
ATOM 2732 C CA . GLN B 2 81 ? 15.665 15.747 37.409 1.00 44.24 61 GLN C CA 1
ATOM 2733 C C . GLN B 2 81 ? 15.955 14.316 36.948 1.00 43.94 61 GLN C C 1
ATOM 2734 O O . GLN B 2 81 ? 15.922 13.380 37.754 1.00 44.44 61 GLN C O 1
ATOM 2740 N N . VAL B 2 82 ? 16.242 14.157 35.658 1.00 43.03 62 VAL C N 1
ATOM 2741 C CA . VAL B 2 82 ? 16.544 12.845 35.093 1.00 42.72 62 VAL C CA 1
ATOM 2742 C C . VAL B 2 82 ? 17.952 12.411 35.491 1.00 44.11 62 VAL C C 1
ATOM 2743 O O . VAL B 2 82 ? 18.179 11.237 35.780 1.00 44.40 62 VAL C O 1
ATOM 2747 N N . ILE B 2 83 ? 18.890 13.357 35.506 1.00 45.00 63 ILE C N 1
ATOM 2748 C CA . ILE B 2 83 ? 20.239 13.089 36.014 1.00 47.07 63 ILE C CA 1
ATOM 2749 C C . ILE B 2 83 ? 20.136 12.609 37.464 1.00 48.43 63 ILE C C 1
ATOM 2750 O O . ILE B 2 83 ? 20.704 11.572 37.812 1.00 49.30 63 ILE C O 1
ATOM 2755 N N . ARG B 2 84 ? 19.377 13.340 38.287 1.00 48.91 64 ARG C N 1
ATOM 2756 C CA . ARG B 2 84 ? 19.173 12.981 39.698 1.00 50.51 64 ARG C CA 1
ATOM 2757 C C . ARG B 2 84 ? 18.538 11.603 39.878 1.00 50.26 64 ARG C C 1
ATOM 2758 O O . ARG B 2 84 ? 18.923 10.853 40.772 1.00 51.57 64 ARG C O 1
ATOM 2766 N N . PHE B 2 85 ? 17.577 11.276 39.019 1.00 48.98 65 PHE C N 1
ATOM 2767 C CA . PHE B 2 85 ? 16.934 9.960 39.005 1.00 48.76 65 PHE C CA 1
ATOM 2768 C C . PHE B 2 85 ? 17.920 8.847 38.614 1.00 49.38 65 PHE C C 1
ATOM 2769 O O . PHE B 2 85 ? 17.943 7.784 39.238 1.00 50.16 65 PHE C O 1
ATOM 2777 N N . LEU B 2 86 ? 18.736 9.106 37.593 1.00 49.06 66 LEU C N 1
ATOM 2778 C CA . LEU B 2 86 ? 19.646 8.098 37.051 1.00 49.90 66 LEU C CA 1
ATOM 2779 C C . LEU B 2 86 ? 20.880 7.804 37.907 1.00 51.97 66 LEU C C 1
ATOM 2780 O O . LEU B 2 86 ? 21.258 6.642 38.059 1.00 52.85 66 LEU C O 1
ATOM 2785 N N . ASN B 2 87 ? 21.510 8.835 38.467 1.00 52.94 67 ASN C N 1
ATOM 2786 C CA . ASN B 2 87 ? 22.709 8.593 39.275 1.00 55.43 67 ASN C CA 1
ATOM 2787 C C . ASN B 2 87 ? 22.425 8.066 40.697 1.00 56.45 67 ASN C C 1
ATOM 2788 O O . ASN B 2 87 ? 23.294 8.090 41.574 1.00 58.11 67 ASN C O 1
ATOM 2793 N N . ASP B 2 88 ? 21.193 7.590 40.894 1.00 55.72 68 ASP C N 1
ATOM 2794 C CA . ASP B 2 88 ? 20.861 6.654 41.965 1.00 56.69 68 ASP C CA 1
ATOM 2795 C C . ASP B 2 88 ? 20.950 5.266 41.339 1.00 56.77 68 ASP C C 1
ATOM 2796 O O . ASP B 2 88 ? 20.066 4.866 40.576 1.00 55.51 68 ASP C O 1
ATOM 2801 N N . GLU B 2 89 ? 22.017 4.540 41.669 1.00 58.28 69 GLU C N 1
ATOM 2802 C CA . GLU B 2 89 ? 22.329 3.254 41.033 1.00 58.84 69 GLU C CA 1
ATOM 2803 C C . GLU B 2 89 ? 21.220 2.205 41.133 1.00 58.49 69 GLU C C 1
ATOM 2804 O O . GLU B 2 89 ? 21.200 1.259 40.346 1.00 58.53 69 GLU C O 1
ATOM 2810 N N . HIS B 2 90 ? 20.311 2.369 42.094 1.00 58.28 70 HIS C N 1
ATOM 2811 C CA . HIS B 2 90 ? 19.129 1.514 42.180 1.00 58.08 70 HIS C CA 1
ATOM 2812 C C . HIS B 2 90 ? 18.280 1.664 40.919 1.00 55.97 70 HIS C C 1
ATOM 2813 O O . HIS B 2 90 ? 17.960 0.672 40.261 1.00 55.94 70 HIS C O 1
ATOM 2820 N N . ASN B 2 91 ? 17.932 2.906 40.585 1.00 54.16 71 ASN C N 1
ATOM 2821 C CA . ASN B 2 91 ? 17.175 3.201 39.367 1.00 52.31 71 ASN C CA 1
ATOM 2822 C C . ASN B 2 91 ? 17.961 2.868 38.102 1.00 51.83 71 ASN C C 1
ATOM 2823 O O . ASN B 2 91 ? 17.424 2.254 37.180 1.00 51.28 71 ASN C O 1
ATOM 2828 N N . ARG B 2 92 ? 19.231 3.272 38.072 1.00 52.35 72 ARG C N 1
ATOM 2829 C CA . ARG B 2 92 ? 20.114 3.041 36.925 1.00 52.51 72 ARG C CA 1
ATOM 2830 C C . ARG B 2 92 ? 20.197 1.557 36.550 1.00 53.22 72 ARG C C 1
ATOM 2831 O O . ARG B 2 92 ? 20.194 1.212 35.365 1.00 52.66 72 ARG C O 1
ATOM 2839 N N . ALA B 2 93 ? 20.257 0.690 37.562 1.00 54.26 73 ALA C N 1
ATOM 2840 C CA . ALA B 2 93 ? 20.355 -0.757 37.349 1.00 55.28 73 ALA C CA 1
ATOM 2841 C C . ALA B 2 93 ? 19.123 -1.364 36.668 1.00 54.48 73 ALA C C 1
ATOM 2842 O O . ALA B 2 93 ? 19.218 -2.433 36.058 1.00 55.05 73 ALA C O 1
ATOM 2844 N N . LEU B 2 94 ? 17.979 -0.685 36.775 1.00 53.05 74 LEU C N 1
ATOM 2845 C CA . LEU B 2 94 ? 16.724 -1.175 36.196 1.00 52.27 74 LEU C CA 1
ATOM 2846 C C . LEU B 2 94 ? 16.408 -0.563 34.825 1.00 50.75 74 LEU C C 1
ATOM 2847 O O . LEU B 2 94 ? 15.425 -0.941 34.180 1.00 50.22 74 LEU C O 1
ATOM 2852 N N . LEU B 2 95 ? 17.244 0.383 34.396 1.00 49.97 75 LEU C N 1
ATOM 2853 C CA . LEU B 2 95 ? 17.142 0.991 33.068 1.00 48.42 75 LEU C CA 1
ATOM 2854 C C . LEU B 2 95 ? 17.427 -0.051 31.988 1.00 48.86 75 LEU C C 1
ATOM 2855 O O . LEU B 2 95 ? 18.443 -0.747 32.038 1.00 49.47 75 LEU C O 1
ATOM 2860 N N . ARG B 2 96 ? 16.526 -0.144 31.012 1.00 47.82 76 ARG C N 1
ATOM 2861 C CA . ARG B 2 96 ? 16.613 -1.175 29.980 1.00 48.35 76 ARG C CA 1
ATOM 2862 C C . ARG B 2 96 ? 16.683 -0.568 28.572 1.00 46.81 76 ARG C C 1
ATOM 2863 O O . ARG B 2 96 ? 17.096 -1.228 27.626 1.00 47.30 76 ARG C O 1
ATOM 2871 N N . GLY B 2 97 ? 16.284 0.696 28.445 1.00 44.97 77 GLY C N 1
ATOM 2872 C CA . GLY B 2 97 ? 16.327 1.402 27.164 1.00 43.28 77 GLY C CA 1
ATOM 2873 C C . GLY B 2 97 ? 15.890 2.851 27.302 1.00 41.32 77 GLY C C 1
ATOM 2874 O O . GLY B 2 97 ? 15.316 3.237 28.319 1.00 40.89 77 GLY C O 1
ATOM 2875 N N . VAL B 2 98 ? 16.163 3.653 26.276 1.00 40.11 78 VAL C N 1
ATOM 2876 C CA . VAL B 2 98 ? 15.792 5.066 26.303 1.00 38.33 78 VAL C CA 1
ATOM 2877 C C . VAL B 2 98 ? 15.127 5.514 24.999 1.00 37.10 78 VAL C C 1
ATOM 2878 O O . VAL B 2 98 ? 15.510 5.086 23.900 1.00 37.28 78 VAL C O 1
ATOM 2882 N N . ILE B 2 99 ? 14.096 6.341 25.152 1.00 35.38 79 ILE C N 1
ATOM 2883 C CA . ILE B 2 99 ? 13.422 7.007 24.039 1.00 33.77 79 ILE C CA 1
ATOM 2884 C C . ILE B 2 99 ? 13.522 8.502 24.320 1.00 33.13 79 ILE C C 1
ATOM 2885 O O . ILE B 2 99 ? 13.291 8.943 25.447 1.00 32.82 79 ILE C O 1
ATOM 2890 N N . ALA B 2 100 ? 13.878 9.274 23.302 1.00 32.38 80 ALA C N 1
ATOM 2891 C CA . ALA B 2 100 ? 14.055 10.704 23.485 1.00 31.69 80 ALA C CA 1
ATOM 2892 C C . ALA B 2 100 ? 13.131 11.484 22.584 1.00 30.84 80 ALA C C 1
ATOM 2893 O O . ALA B 2 100 ? 12.814 11.059 21.472 1.00 30.88 80 ALA C O 1
ATOM 2895 N N . SER B 2 101 ? 12.700 12.637 23.073 1.00 30.04 81 SER C N 1
ATOM 2896 C CA . SER B 2 101 ? 11.902 13.531 22.265 1.00 29.32 81 SER C CA 1
ATOM 2897 C C . SER B 2 101 ? 12.630 14.858 22.065 1.00 28.96 81 SER C C 1
ATOM 2898 O O . SER B 2 101 ? 13.696 15.103 22.652 1.00 29.29 81 SER C O 1
ATOM 2901 N N . GLY B 2 102 ? 12.058 15.701 21.223 1.00 27.76 82 GLY C N 1
ATOM 2902 C CA . GLY B 2 102 ? 12.653 16.989 20.923 1.00 27.16 82 GLY C CA 1
ATOM 2903 C C . GLY B 2 102 ? 12.084 17.555 19.651 1.00 26.33 82 GLY C C 1
ATOM 2904 O O . GLY B 2 102 ? 10.873 17.509 19.440 1.00 25.62 82 GLY C O 1
ATOM 2905 N N . ASN B 2 103 ? 12.960 18.098 18.809 1.00 25.81 83 ASN C N 1
ATOM 2906 C CA . ASN B 2 103 ? 12.546 18.735 17.564 1.00 26.01 83 ASN C CA 1
ATOM 2907 C C . ASN B 2 103 ? 13.650 18.613 16.514 1.00 26.00 83 ASN C C 1
ATOM 2908 O O . ASN B 2 103 ? 14.803 18.943 16.784 1.00 25.82 83 ASN C O 1
ATOM 2913 N N . ARG B 2 104 ? 13.279 18.125 15.332 1.00 26.25 84 ARG C N 1
ATOM 2914 C CA . ARG B 2 104 ? 14.203 17.921 14.203 1.00 27.57 84 ARG C CA 1
ATOM 2915 C C . ARG B 2 104 ? 14.921 19.201 13.805 1.00 28.08 84 ARG C C 1
ATOM 2916 O O . ARG B 2 104 ? 16.049 19.162 13.294 1.00 28.37 84 ARG C O 1
ATOM 2924 N N . ASN B 2 105 ? 14.234 20.328 13.993 1.00 27.58 85 ASN C N 1
ATOM 2925 C CA . ASN B 2 105 ? 14.795 21.633 13.694 1.00 28.34 85 ASN C CA 1
ATOM 2926 C C . ASN B 2 105 ? 16.047 21.961 14.513 1.00 29.00 85 ASN C C 1
ATOM 2927 O O . ASN B 2 105 ? 16.718 22.950 14.227 1.00 30.35 85 ASN C O 1
ATOM 2932 N N . PHE B 2 106 ? 16.355 21.143 15.521 1.00 28.25 86 PHE C N 1
ATOM 2933 C CA . PHE B 2 106 ? 17.591 21.309 16.295 1.00 29.41 86 PHE C CA 1
ATOM 2934 C C . PHE B 2 106 ? 18.800 20.617 15.642 1.00 30.30 86 PHE C C 1
ATOM 2935 O O . PHE B 2 106 ? 19.918 20.675 16.165 1.00 30.81 86 PHE C O 1
ATOM 2943 N N . GLY B 2 107 ? 18.579 19.996 14.484 1.00 30.28 87 GLY C N 1
ATOM 2944 C CA . GLY B 2 107 ? 19.678 19.466 13.680 1.00 31.89 87 GLY C CA 1
ATOM 2945 C C . GLY B 2 107 ? 20.349 18.277 14.333 1.00 32.07 87 GLY C C 1
ATOM 2946 O O . GLY B 2 107 ? 19.682 17.325 14.726 1.00 30.92 87 GLY C O 1
ATOM 2947 N N . GLU B 2 108 ? 21.672 18.342 14.464 1.00 33.91 88 GLU C N 1
ATOM 2948 C CA . GLU B 2 108 ? 22.443 17.247 15.050 1.00 34.91 88 GLU C CA 1
ATOM 2949 C C . GLU B 2 108 ? 22.075 17.003 16.513 1.00 34.05 88 GLU C C 1
ATOM 2950 O O . GLU B 2 108 ? 22.208 15.887 17.019 1.00 34.10 88 GLU C O 1
ATOM 2956 N N . ALA B 2 109 ? 21.575 18.041 17.179 1.00 33.56 89 ALA C N 1
ATOM 2957 C CA . ALA B 2 109 ? 21.122 17.908 18.558 1.00 33.05 89 ALA C CA 1
ATOM 2958 C C . ALA B 2 109 ? 19.731 17.268 18.741 1.00 31.79 89 ALA C C 1
ATOM 2959 O O . ALA B 2 109 ? 19.292 17.072 19.876 1.00 31.44 89 ALA C O 1
ATOM 2961 N N . TYR B 2 110 ? 19.050 16.925 17.645 1.00 31.83 90 TYR C N 1
ATOM 2962 C CA . TYR B 2 110 ? 17.708 16.326 17.729 1.00 30.64 90 TYR C CA 1
ATOM 2963 C C . TYR B 2 110 ? 17.667 15.015 18.541 1.00 31.17 90 TYR C C 1
ATOM 2964 O O . TYR B 2 110 ? 18.194 13.986 18.121 1.00 30.84 90 TYR C O 1
ATOM 2973 N N . GLY B 2 111 ? 17.024 15.074 19.705 1.00 31.24 91 GLY C N 1
ATOM 2974 C CA . GLY B 2 111 ? 16.905 13.924 20.583 1.00 32.53 91 GLY C CA 1
ATOM 2975 C C . GLY B 2 111 ? 18.194 13.596 21.319 1.00 34.10 91 GLY C C 1
ATOM 2976 O O . GLY B 2 111 ? 18.361 12.472 21.787 1.00 34.66 91 GLY C O 1
ATOM 2977 N N . ARG B 2 112 ? 19.087 14.581 21.440 1.00 35.45 92 ARG C N 1
ATOM 2978 C CA . ARG B 2 112 ? 20.403 14.395 22.075 1.00 37.73 92 ARG C CA 1
ATOM 2979 C C . ARG B 2 112 ? 20.355 13.666 23.414 1.00 37.92 92 ARG C C 1
ATOM 2980 O O . ARG B 2 112 ? 21.242 12.861 23.704 1.00 38.82 92 ARG C O 1
ATOM 2988 N N . ALA B 2 113 ? 19.334 13.955 24.223 1.00 37.52 93 ALA C N 1
ATOM 2989 C CA . ALA B 2 113 ? 19.197 13.346 25.548 1.00 38.28 93 ALA C CA 1
ATOM 2990 C C . ALA B 2 113 ? 19.246 11.820 25.478 1.00 38.85 93 ALA C C 1
ATOM 2991 O O . ALA B 2 113 ? 19.831 11.168 26.349 1.00 39.49 93 ALA C O 1
ATOM 2993 N N . GLY B 2 114 ? 18.641 11.260 24.432 1.00 38.77 94 GLY C N 1
ATOM 2994 C CA . GLY B 2 114 ? 18.642 9.817 24.214 1.00 39.36 94 GLY C CA 1
ATOM 2995 C C . GLY B 2 114 ? 20.031 9.275 23.930 1.00 41.12 94 GLY C C 1
ATOM 2996 O O . GLY B 2 114 ? 20.415 8.236 24.468 1.00 41.50 94 GLY C O 1
ATOM 2997 N N . ASP B 2 115 ? 20.777 9.982 23.083 1.00 41.79 95 ASP C N 1
ATOM 2998 C CA . ASP B 2 115 ? 22.139 9.592 22.716 1.00 43.90 95 ASP C CA 1
ATOM 2999 C C . ASP B 2 115 ? 23.047 9.632 23.948 1.00 44.83 95 ASP C C 1
ATOM 3000 O O . ASP B 2 115 ? 23.817 8.699 24.189 1.00 45.91 95 ASP C O 1
ATOM 3005 N N . VAL B 2 116 ? 22.923 10.706 24.730 1.00 44.49 96 VAL C N 1
ATOM 3006 C CA . VAL B 2 116 ? 23.752 10.918 25.919 1.00 45.65 96 VAL C CA 1
ATOM 3007 C C . VAL B 2 116 ? 23.489 9.856 26.983 1.00 46.06 96 VAL C C 1
ATOM 3008 O O . VAL B 2 116 ? 24.428 9.246 27.501 1.00 47.61 96 VAL C O 1
ATOM 3012 N N . ILE B 2 117 ? 22.216 9.626 27.289 1.00 45.17 97 ILE C N 1
ATOM 3013 C CA . ILE B 2 117 ? 21.820 8.607 28.259 1.00 45.80 97 ILE C CA 1
ATOM 3014 C C . ILE B 2 117 ? 22.238 7.201 27.810 1.00 46.90 97 ILE C C 1
ATOM 3015 O O . ILE B 2 117 ? 22.786 6.430 28.608 1.00 47.75 97 ILE C O 1
ATOM 3020 N N . ALA B 2 118 ? 21.998 6.884 26.537 1.00 46.74 98 ALA C N 1
ATOM 3021 C CA . ALA B 2 118 ? 22.340 5.567 25.974 1.00 48.13 98 ALA C CA 1
ATOM 3022 C C . ALA B 2 118 ? 23.833 5.239 26.090 1.00 49.98 98 ALA C C 1
ATOM 3023 O O . ALA B 2 118 ? 24.199 4.156 26.552 1.00 51.31 98 ALA C O 1
ATOM 3025 N N . ARG B 2 119 ? 24.682 6.180 25.680 1.00 50.74 99 ARG C N 1
ATOM 3026 C CA . ARG B 2 119 ? 26.134 6.000 25.719 1.00 52.90 99 ARG C CA 1
ATOM 3027 C C . ARG B 2 119 ? 26.656 5.888 27.150 1.00 53.78 99 ARG C C 1
ATOM 3028 O O . ARG B 2 119 ? 27.490 5.030 27.448 1.00 55.05 99 ARG C O 1
ATOM 3036 N N . LYS B 2 120 ? 26.150 6.745 28.033 1.00 52.95 100 LYS C N 1
ATOM 3037 C CA . LYS B 2 120 ? 26.609 6.773 29.418 1.00 53.97 100 LYS C CA 1
ATOM 3038 C C . LYS B 2 120 ? 26.168 5.536 30.203 1.00 54.01 100 LYS C C 1
ATOM 3039 O O . LYS B 2 120 ? 26.953 4.979 30.967 1.00 55.36 100 LYS C O 1
ATOM 3045 N N . CYS B 2 121 ? 24.926 5.101 30.000 1.00 52.31 101 CYS C N 1
ATOM 3046 C CA . CYS B 2 121 ? 24.350 4.021 30.807 1.00 52.31 101 CYS C CA 1
ATOM 3047 C C . CYS B 2 121 ? 24.439 2.627 30.179 1.00 52.63 101 CYS C C 1
ATOM 3048 O O . CYS B 2 121 ? 24.108 1.634 30.831 1.00 53.19 101 CYS C O 1
ATOM 3051 N N . GLY B 2 122 ? 24.885 2.555 28.927 1.00 52.31 102 GLY C N 1
ATOM 3052 C CA . GLY B 2 122 ? 25.019 1.283 28.216 1.00 52.57 102 GLY C CA 1
ATOM 3053 C C . GLY B 2 122 ? 23.707 0.600 27.851 1.00 51.42 102 GLY C C 1
ATOM 3054 O O . GLY B 2 122 ? 23.598 -0.631 27.923 1.00 52.34 102 GLY C O 1
ATOM 3055 N N . VAL B 2 123 ? 22.712 1.396 27.457 1.00 49.17 103 VAL C N 1
ATOM 3056 C C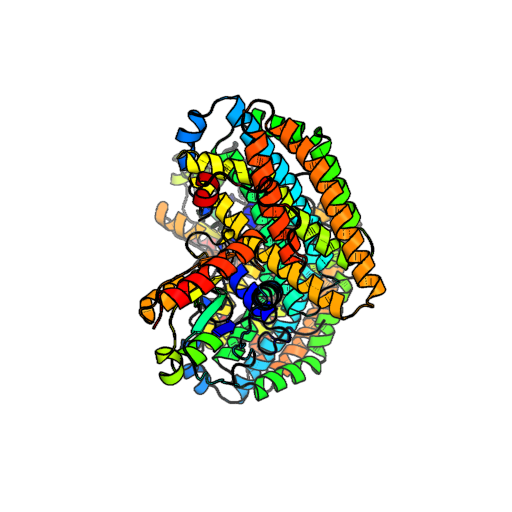A . VAL B 2 123 ? 21.405 0.878 27.038 1.00 47.80 103 VAL C CA 1
ATOM 3057 C C . VAL B 2 123 ? 21.079 1.351 25.619 1.00 46.49 103 VAL C C 1
ATOM 3058 O O . VAL B 2 123 ? 21.632 2.354 25.169 1.00 46.25 103 VAL C O 1
ATOM 3062 N N . PRO B 2 124 ? 20.193 0.627 24.902 1.00 45.60 104 PRO C N 1
ATOM 3063 C CA . PRO B 2 124 ? 19.900 1.054 23.536 1.00 44.24 104 PRO C CA 1
ATOM 3064 C C . PRO B 2 124 ? 19.020 2.307 23.474 1.00 42.13 104 PRO C C 1
ATOM 3065 O O . PRO B 2 124 ? 18.118 2.485 24.293 1.00 41.12 104 PRO C O 1
ATOM 3069 N N . TRP B 2 125 ? 19.314 3.165 22.505 1.00 41.20 105 TRP C N 1
ATOM 3070 C CA . TRP B 2 125 ? 18.447 4.281 22.157 1.00 39.08 105 TRP C CA 1
ATOM 3071 C C . TRP B 2 125 ? 17.396 3.736 21.187 1.00 38.14 105 TRP C C 1
ATOM 3072 O O . TRP B 2 125 ? 17.708 3.407 20.042 1.00 38.27 105 TRP C O 1
ATOM 3083 N N . LEU B 2 126 ? 16.160 3.615 21.670 1.00 36.60 106 LEU C N 1
ATOM 3084 C CA . LEU B 2 126 ? 15.114 2.856 20.981 1.00 35.85 106 LEU C CA 1
ATOM 3085 C C . LEU B 2 126 ? 14.305 3.646 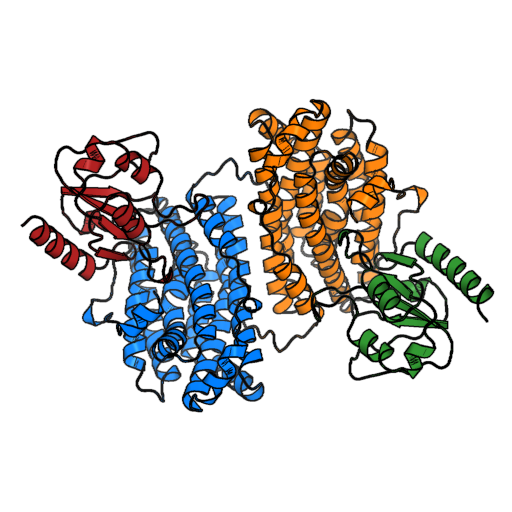19.960 1.00 34.91 106 LEU C C 1
ATOM 3086 O O . LEU B 2 126 ? 13.904 3.103 18.929 1.00 34.60 106 LEU C O 1
ATOM 3091 N N . TYR B 2 127 ? 14.052 4.920 20.261 1.00 33.17 107 TYR C N 1
ATOM 3092 C CA . TYR B 2 127 ? 13.205 5.746 19.414 1.00 32.21 107 TYR C CA 1
ATOM 3093 C C . TYR B 2 127 ? 13.434 7.224 19.719 1.00 31.49 107 TYR C C 1
ATOM 3094 O O . TYR B 2 127 ? 13.998 7.602 20.754 1.00 31.44 107 TYR C O 1
ATOM 3103 N N . ARG B 2 128 ? 12.966 8.044 18.793 1.00 30.70 108 ARG C N 1
ATOM 3104 C CA . ARG B 2 128 ? 13.235 9.455 18.758 1.00 29.72 108 ARG C CA 1
ATOM 3105 C C . ARG B 2 128 ? 11.963 10.045 18.152 1.00 28.40 108 ARG C C 1
ATOM 3106 O O . ARG B 2 128 ? 11.570 9.634 17.069 1.00 28.01 108 ARG C O 1
ATOM 3114 N N . PHE B 2 129 ? 11.303 10.967 18.857 1.00 26.84 109 PHE C N 1
ATOM 3115 C CA . PHE B 2 129 ? 10.105 11.634 18.312 1.00 26.35 109 PHE C CA 1
ATOM 3116 C C . PHE B 2 129 ? 10.054 13.140 18.587 1.00 25.56 109 PHE C C 1
ATOM 3117 O O . PHE B 2 129 ? 10.868 13.673 19.342 1.00 25.01 109 PHE C O 1
ATOM 3125 N N . GLU B 2 130 ? 9.098 13.817 17.960 1.00 24.88 110 GLU C N 1
ATOM 3126 C CA . GLU B 2 130 ? 9.005 15.267 18.075 1.00 24.92 110 GLU C CA 1
ATOM 3127 C C . GLU B 2 130 ? 7.821 15.710 18.910 1.00 25.04 110 GLU C C 1
ATOM 3128 O O . GLU B 2 130 ? 6.706 15.227 18.705 1.00 24.95 110 GLU C O 1
ATOM 3134 N N . LEU B 2 131 ? 8.084 16.613 19.862 1.00 24.92 111 LEU C N 1
ATOM 3135 C CA . LEU B 2 131 ? 7.028 17.284 20.627 1.00 25.63 111 LEU C CA 1
ATOM 3136 C C . LEU B 2 131 ? 6.094 16.263 21.297 1.00 25.97 111 LEU C C 1
ATOM 3137 O O . LEU B 2 131 ? 6.571 15.389 22.028 1.00 25.70 111 LEU C O 1
ATOM 3142 N N . MET B 2 132 ? 4.786 16.342 21.051 1.00 26.66 112 MET C N 1
ATOM 3143 C CA . MET B 2 132 ? 3.871 15.375 21.678 1.00 27.75 112 MET C CA 1
ATOM 3144 C C . MET B 2 132 ? 3.700 14.059 20.887 1.00 27.64 112 MET C C 1
ATOM 3145 O O . MET B 2 132 ? 2.962 13.171 21.312 1.00 28.21 112 MET C O 1
ATOM 3150 N N . GLY B 2 133 ? 4.400 13.939 19.760 1.00 26.93 113 GLY C N 1
ATOM 3151 C CA . GLY B 2 133 ? 4.381 12.722 18.945 1.00 27.23 113 GLY C CA 1
ATOM 3152 C C . GLY B 2 133 ? 3.207 12.635 17.988 1.00 27.85 113 GLY C C 1
ATOM 3153 O O . GLY B 2 133 ? 2.086 13.019 18.319 1.00 28.25 113 GLY C O 1
ATOM 3154 N N . THR B 2 134 ? 3.474 12.134 16.787 1.00 28.52 114 THR C N 1
ATOM 3155 C CA . THR B 2 134 ? 2.434 11.900 15.794 1.00 29.62 114 THR C CA 1
ATOM 3156 C C . THR B 2 134 ? 1.699 10.589 16.107 1.00 30.72 114 THR C C 1
ATOM 3157 O O . THR B 2 134 ? 2.115 9.825 16.978 1.00 30.00 114 THR C O 1
ATOM 3161 N N . GLN B 2 135 ? 0.612 10.328 15.384 1.00 32.24 115 GLN C N 1
ATOM 3162 C CA . GLN B 2 135 ? -0.067 9.039 15.472 1.00 33.94 115 GLN C CA 1
ATOM 3163 C C . GLN B 2 135 ? 0.874 7.882 15.110 1.00 33.70 115 GLN C C 1
ATOM 3164 O O . GLN B 2 135 ? 0.827 6.830 15.740 1.00 34.06 115 GLN C O 1
ATOM 3170 N N . SER B 2 136 ? 1.724 8.089 14.104 1.00 33.50 116 SER C N 1
ATOM 3171 C CA . SER B 2 136 ? 2.728 7.096 13.723 1.00 33.84 116 SER C CA 1
ATOM 3172 C C . SER B 2 136 ? 3.659 6.791 14.891 1.00 33.41 116 SER C C 1
ATOM 3173 O O . SER B 2 136 ? 3.901 5.624 15.189 1.00 33.90 116 SER C O 1
ATOM 3176 N N . ASP B 2 137 ? 4.160 7.839 15.553 1.00 32.44 117 ASP C N 1
ATOM 3177 C CA . ASP B 2 137 ? 5.005 7.691 16.748 1.00 31.94 117 ASP C CA 1
ATOM 3178 C C . ASP B 2 137 ? 4.335 6.842 17.823 1.00 32.56 117 ASP C C 1
ATOM 3179 O O . ASP B 2 137 ? 4.971 5.969 18.409 1.00 32.36 117 ASP C O 1
ATOM 3184 N N . ILE B 2 138 ? 3.052 7.106 18.075 1.00 33.28 118 ILE C N 1
ATOM 3185 C CA . ILE B 2 138 ? 2.267 6.352 19.067 1.00 34.13 118 ILE C CA 1
ATOM 3186 C C . ILE B 2 138 ? 2.185 4.864 18.679 1.00 35.51 118 ILE C C 1
ATOM 3187 O O . ILE B 2 138 ? 2.480 3.995 19.497 1.00 35.20 118 ILE C O 1
ATOM 3192 N N . GLU B 2 139 ? 1.791 4.598 17.433 1.00 36.38 119 GLU C N 1
ATOM 3193 C CA . GLU B 2 139 ? 1.719 3.236 16.893 1.00 38.07 119 GLU C CA 1
ATOM 3194 C C . GLU B 2 139 ? 3.074 2.517 16.909 1.00 37.90 119 GLU C C 1
ATOM 3195 O O . GLU B 2 139 ? 3.165 1.360 17.343 1.00 38.75 119 GLU C O 1
ATOM 3201 N N . ASN B 2 140 ? 4.123 3.207 16.456 1.00 36.80 120 ASN C N 1
ATOM 3202 C CA . ASN B 2 140 ? 5.482 2.652 16.449 1.00 36.28 120 ASN C CA 1
ATOM 3203 C C . ASN B 2 140 ? 5.975 2.317 17.852 1.00 36.33 120 ASN C C 1
ATOM 3204 O O . ASN B 2 140 ? 6.586 1.264 18.060 1.00 36.95 120 ASN C O 1
ATOM 3209 N N . VAL B 2 141 ? 5.712 3.208 18.810 1.00 35.15 121 VAL C N 1
ATOM 3210 C CA . VAL B 2 141 ? 6.175 3.009 20.187 1.00 35.24 121 VAL C CA 1
ATOM 3211 C C . VAL B 2 141 ? 5.372 1.911 20.888 1.00 36.54 121 VAL C C 1
ATOM 3212 O O . VAL B 2 141 ? 5.931 1.129 21.652 1.00 36.92 121 VAL C O 1
ATOM 3216 N N . ARG B 2 142 ? 4.070 1.858 20.621 1.00 37.37 122 ARG C N 1
ATOM 3217 C CA . ARG B 2 142 ? 3.221 0.786 21.138 1.00 39.52 122 ARG C CA 1
ATOM 3218 C C . ARG B 2 142 ? 3.736 -0.583 20.701 1.00 40.44 122 ARG C C 1
ATOM 3219 O O . ARG B 2 142 ? 3.929 -1.468 21.531 1.00 41.20 122 ARG C O 1
ATOM 3227 N N . LYS B 2 143 ? 3.961 -0.732 19.397 1.00 40.97 123 LYS C N 1
ATOM 3228 C CA . LYS B 2 143 ? 4.477 -1.969 18.807 1.00 42.46 123 LYS C CA 1
ATOM 3229 C C . LYS B 2 143 ? 5.904 -2.262 19.289 1.00 42.41 123 LYS C C 1
ATOM 3230 O O . LYS B 2 143 ? 6.226 -3.399 19.656 1.00 43.33 123 LYS C O 1
ATOM 3236 N N . GLY B 2 144 ? 6.738 -1.225 19.308 1.00 41.17 124 GLY C N 1
ATOM 3237 C CA . GLY B 2 144 ? 8.137 -1.339 19.712 1.00 41.52 124 GLY C CA 1
ATOM 3238 C C . GLY B 2 144 ? 8.332 -1.804 21.143 1.00 42.38 124 GLY C C 1
ATOM 3239 O O . GLY B 2 144 ? 9.196 -2.636 21.416 1.00 43.20 124 GLY C O 1
ATOM 3240 N N . VAL B 2 145 ? 7.525 -1.272 22.057 1.00 42.27 125 VAL C N 1
ATOM 3241 C CA . VAL B 2 145 ? 7.654 -1.586 23.480 1.00 43.24 125 VAL C CA 1
ATOM 3242 C C . VAL B 2 145 ? 7.215 -3.019 23.780 1.00 45.03 125 VAL C C 1
ATOM 3243 O O . VAL B 2 145 ? 7.901 -3.740 24.512 1.00 45.55 125 VAL C O 1
ATOM 3247 N N . THR B 2 146 ? 6.079 -3.413 23.207 1.00 45.78 126 THR C N 1
ATOM 3248 C CA . THR B 2 146 ? 5.540 -4.761 23.362 1.00 48.00 126 THR C CA 1
ATOM 3249 C C . THR B 2 146 ? 6.543 -5.804 22.876 1.00 48.69 126 THR C C 1
ATOM 3250 O O . THR B 2 146 ? 6.771 -6.818 23.544 1.00 50.00 126 THR C O 1
ATOM 3254 N N . GLU B 2 147 ? 7.147 -5.538 21.719 1.00 47.91 127 GLU C N 1
ATOM 3255 C CA . GLU B 2 147 ? 8.168 -6.415 21.161 1.00 48.70 127 GLU C CA 1
ATOM 3256 C C . GLU B 2 147 ? 9.460 -6.399 21.971 1.00 48.29 127 GLU C C 1
ATOM 3257 O O . GLU B 2 147 ? 10.137 -7.419 22.064 1.00 49.12 127 GLU C O 1
ATOM 3263 N N . PHE B 2 148 ? 9.782 -5.254 22.569 1.00 46.38 128 PHE C N 1
ATOM 3264 C CA . PHE B 2 148 ? 10.980 -5.120 23.399 1.00 46.42 128 PHE C CA 1
ATOM 3265 C C . PHE B 2 148 ? 10.925 -6.013 24.647 1.00 47.88 128 PHE C C 1
ATOM 3266 O O . PHE B 2 148 ? 11.923 -6.643 25.005 1.00 48.83 128 PHE C O 1
ATOM 3274 N N . TRP B 2 149 ? 9.764 -6.073 25.294 1.00 48.38 129 TRP C N 1
ATOM 3275 C CA . TRP B 2 149 ? 9.595 -6.907 26.490 1.00 50.61 129 TRP C CA 1
ATOM 3276 C C . TRP B 2 149 ? 9.439 -8.396 26.169 1.00 52.84 129 TRP C C 1
ATOM 3277 O O . TRP B 2 149 ? 9.666 -9.246 27.032 1.00 54.16 129 TRP C O 1
ATOM 3288 N N . GLN B 2 150 ? 9.057 -8.700 24.930 1.00 53.61 130 GLN C N 1
ATOM 3289 C CA . GLN B 2 150 ? 9.043 -10.074 24.431 1.00 56.18 130 GLN C CA 1
ATOM 3290 C C . GLN B 2 150 ? 10.465 -10.621 24.276 1.00 57.33 130 GLN C C 1
ATOM 3291 O O . GLN B 2 150 ? 10.691 -11.814 24.464 1.00 59.23 130 GLN C O 1
ATOM 3297 N N . ARG B 2 151 ? 11.412 -9.747 23.930 1.00 56.55 131 ARG C N 1
ATOM 3298 C CA . ARG B 2 151 ? 12.819 -10.137 23.785 1.00 57.76 131 ARG C CA 1
ATOM 3299 C C . ARG B 2 151 ? 13.621 -9.797 25.042 1.00 57.84 131 ARG C C 1
ATOM 3300 O O . ARG B 2 151 ? 14.849 -9.711 25.002 1.00 58.28 131 ARG C O 1
ATOM 3308 N N . GLN B 2 152 ? 12.916 -9.609 26.154 1.00 58.14 132 GLN C N 1
ATOM 3309 C CA . GLN B 2 152 ? 13.531 -9.287 27.444 1.00 58.48 132 GLN C CA 1
ATOM 3310 C C . GLN B 2 152 ? 13.286 -10.441 28.424 1.00 60.41 132 GLN C C 1
ATOM 3311 O O . GLN B 2 152 ? 12.290 -11.152 28.289 1.00 61.02 132 GLN C O 1
ATOM 3317 N N . PRO B 2 153 ? 14.196 -10.641 29.405 1.00 61.53 133 PRO C N 1
ATOM 3318 C CA . PRO B 2 153 ? 13.990 -11.673 30.432 1.00 63.44 133 PRO C CA 1
ATOM 3319 C C . PRO B 2 153 ? 12.730 -11.459 31.274 1.00 63.24 133 PRO C C 1
ATOM 3320 O O . PRO B 2 153 ? 11.909 -12.376 31.389 1.00 64.63 133 PRO C O 1
ATOM 3324 N N . ILE C 1 6 ? 2.129 46.610 4.754 1.00 42.57 6 ILE A N 1
ATOM 3325 C CA . ILE C 1 6 ? 3.569 46.459 5.132 1.00 41.65 6 ILE A CA 1
ATOM 3326 C C . ILE C 1 6 ? 4.374 45.975 3.933 1.00 41.03 6 ILE A C 1
ATOM 3327 O O . ILE C 1 6 ? 3.895 45.163 3.134 1.00 41.77 6 ILE A O 1
ATOM 3332 N N . SER C 1 7 ? 5.587 46.503 3.803 1.00 39.43 7 SER A N 1
ATOM 3333 C CA . SER C 1 7 ? 6.432 46.233 2.646 1.00 38.30 7 SER A CA 1
ATOM 3334 C C . SER C 1 7 ? 7.701 45.517 3.091 1.00 35.71 7 SER A C 1
ATOM 3335 O O . SER C 1 7 ? 8.258 45.849 4.127 1.00 34.87 7 SER A O 1
ATOM 3338 N N . ALA C 1 8 ? 8.136 44.529 2.310 1.00 33.68 8 ALA A N 1
ATOM 3339 C CA . ALA C 1 8 ? 9.359 43.782 2.595 1.00 31.64 8 ALA A CA 1
ATOM 3340 C C . ALA C 1 8 ? 10.556 44.741 2.715 1.00 30.35 8 ALA A C 1
ATOM 3341 O O . ALA C 1 8 ? 10.771 45.577 1.839 1.00 31.05 8 ALA A O 1
ATOM 3343 N N . ILE C 1 9 ? 11.314 44.643 3.803 1.00 28.03 9 ILE A N 1
ATOM 3344 C CA . ILE C 1 9 ? 12.496 45.497 3.975 1.00 25.87 9 ILE A CA 1
ATOM 3345 C C . ILE C 1 9 ? 13.586 45.082 2.980 1.00 25.58 9 ILE A C 1
ATOM 3346 O O . ILE C 1 9 ? 13.775 43.891 2.711 1.00 25.47 9 ILE A O 1
ATOM 3351 N N . ASN C 1 10 ? 14.272 46.062 2.403 1.00 24.89 10 ASN A N 1
ATOM 3352 C CA . ASN C 1 10 ? 15.336 45.771 1.457 1.00 24.88 10 ASN A CA 1
ATOM 3353 C C . ASN C 1 10 ? 16.621 46.471 1.904 1.00 24.56 10 ASN A C 1
ATOM 3354 O O . ASN C 1 10 ? 16.747 47.687 1.797 1.00 24.71 10 ASN A O 1
ATOM 3359 N N . TRP C 1 11 ? 17.559 45.695 2.433 1.00 24.03 11 TRP A N 1
ATOM 3360 C CA . TRP C 1 11 ? 18.810 46.241 2.954 1.00 24.16 11 TRP A CA 1
ATOM 3361 C C . TRP C 1 11 ? 19.810 46.567 1.843 1.00 24.66 11 TRP A C 1
ATOM 3362 O O . TRP C 1 11 ? 20.909 47.054 2.110 1.00 24.33 11 TRP A O 1
ATOM 3373 N N . ASN C 1 12 ? 19.418 46.307 0.599 1.00 25.74 12 ASN A N 1
ATOM 3374 C CA . ASN C 1 12 ? 20.231 46.703 -0.556 1.00 27.01 12 ASN A CA 1
ATOM 3375 C C . ASN C 1 12 ? 19.717 47.987 -1.187 1.00 27.73 12 ASN A C 1
ATOM 3376 O O . ASN C 1 12 ? 20.214 48.412 -2.225 1.00 28.27 12 ASN A O 1
ATOM 3381 N N . LYS C 1 13 ? 18.720 48.592 -0.542 1.00 27.72 13 LYS A N 1
ATOM 3382 C CA . LYS C 1 13 ? 18.215 49.914 -0.915 1.00 29.18 13 LYS A CA 1
ATOM 3383 C C . LYS C 1 13 ? 18.176 50.829 0.314 1.00 28.83 13 LYS A C 1
ATOM 3384 O O . LYS C 1 13 ? 17.107 51.223 0.785 1.00 28.20 13 LYS A O 1
ATOM 3390 N N . ILE C 1 14 ? 19.356 51.150 0.829 1.00 28.56 14 ILE A N 1
ATOM 3391 C CA . ILE C 1 14 ? 19.481 51.985 2.022 1.00 29.00 14 ILE A CA 1
ATOM 3392 C C . ILE C 1 14 ? 19.182 53.438 1.668 1.00 29.43 14 ILE A C 1
ATOM 3393 O O . ILE C 1 14 ? 19.692 53.947 0.671 1.00 29.59 14 ILE A O 1
ATOM 3398 N N . SER C 1 15 ? 18.341 54.087 2.480 1.00 29.54 15 SER A N 1
ATOM 3399 C CA . SER C 1 15 ? 17.986 55.495 2.290 1.00 30.60 15 SER A CA 1
ATOM 3400 C C . SER C 1 15 ? 18.959 56.408 3.022 1.00 30.13 15 SER A C 1
ATOM 3401 O O . SER C 1 15 ? 19.325 57.468 2.511 1.00 30.55 15 SER A O 1
ATOM 3404 N N . ASP C 1 16 ? 19.348 56.003 4.229 1.00 29.05 16 ASP A N 1
ATOM 3405 C CA . ASP C 1 16 ? 20.348 56.723 5.016 1.00 29.02 16 ASP A CA 1
ATOM 3406 C C . ASP C 1 16 ? 21.445 55.748 5.414 1.00 28.37 16 ASP A C 1
ATOM 3407 O O . ASP C 1 16 ? 21.184 54.798 6.165 1.00 27.47 16 ASP A O 1
ATOM 3412 N N . ASP C 1 17 ? 22.658 55.985 4.902 1.00 28.79 17 ASP A N 1
ATOM 3413 C CA . ASP C 1 17 ? 23.852 55.166 5.181 1.00 29.17 17 ASP A CA 1
ATOM 3414 C C . ASP C 1 17 ? 24.078 54.917 6.668 1.00 27.75 17 ASP A C 1
ATOM 3415 O O . ASP C 1 17 ? 24.585 53.860 7.054 1.00 26.85 17 ASP A O 1
ATOM 3420 N N . LYS C 1 18 ? 23.743 55.914 7.489 1.00 26.69 18 LYS A N 1
ATOM 3421 C CA . LYS C 1 18 ? 23.937 55.837 8.937 1.00 25.78 18 LYS A CA 1
ATOM 3422 C C . LYS C 1 18 ? 23.151 54.685 9.572 1.00 24.93 18 LYS A C 1
ATOM 3423 O O . LYS C 1 18 ? 23.595 54.111 10.567 1.00 24.29 18 LYS A O 1
ATOM 3429 N N . ASP C 1 19 ? 21.995 54.349 8.994 1.00 24.29 19 ASP A N 1
ATOM 3430 C CA . ASP C 1 19 ? 21.202 53.208 9.479 1.00 23.60 19 ASP A CA 1
ATOM 3431 C C . ASP C 1 19 ? 21.983 51.902 9.385 1.00 23.16 19 ASP A C 1
ATOM 3432 O O . ASP C 1 19 ? 21.979 51.109 10.318 1.00 22.91 19 ASP A O 1
ATOM 3437 N N . LEU C 1 20 ? 22.658 51.690 8.258 1.00 23.44 20 LEU A N 1
ATOM 3438 C CA . LEU C 1 20 ? 23.441 50.477 8.057 1.00 23.95 20 LEU A CA 1
ATOM 3439 C C . LEU C 1 20 ? 24.681 50.486 8.947 1.00 23.81 20 LEU A C 1
ATOM 3440 O O . LEU C 1 20 ? 25.017 49.485 9.569 1.00 22.97 20 LEU A O 1
ATOM 3445 N N . GLU C 1 21 ? 25.355 51.628 8.984 1.00 24.49 21 GLU A N 1
ATOM 3446 C CA . GLU C 1 21 ? 26.516 51.838 9.826 1.00 25.51 21 GLU A CA 1
ATOM 3447 C C . GLU C 1 21 ? 26.219 51.507 11.295 1.00 24.29 21 GLU A C 1
ATOM 3448 O O . GLU C 1 21 ? 27.000 50.824 11.956 1.00 23.76 21 GLU A O 1
ATOM 3454 N N . VAL C 1 22 ? 25.095 52.007 11.802 1.00 23.12 22 VAL A N 1
ATOM 3455 C CA . VAL C 1 22 ? 24.742 51.762 13.196 1.00 22.16 22 VAL A CA 1
ATOM 3456 C C . VAL C 1 22 ? 24.225 50.335 13.405 1.00 22.08 22 VAL A C 1
ATOM 3457 O O . VAL C 1 22 ? 24.585 49.697 14.395 1.00 21.86 22 VAL A O 1
ATOM 3461 N N . TRP C 1 23 ? 23.409 49.826 12.473 1.00 22.03 23 TRP A N 1
ATOM 3462 C CA . TRP C 1 23 ? 23.026 48.406 12.494 1.00 22.00 23 TRP A CA 1
ATOM 3463 C C . TRP C 1 23 ? 24.273 47.527 12.674 1.00 21.92 23 TRP A C 1
ATOM 3464 O O . TRP C 1 23 ? 24.330 46.714 13.580 1.00 21.82 23 TRP A O 1
ATOM 3475 N N . ASN C 1 24 ? 25.262 47.720 11.807 1.00 22.19 24 ASN A N 1
ATOM 3476 C CA . ASN C 1 24 ? 26.485 46.928 11.833 1.00 22.60 24 ASN A CA 1
ATOM 3477 C C . ASN C 1 24 ? 27.315 47.099 13.103 1.00 22.87 24 ASN A C 1
ATOM 3478 O O . ASN C 1 24 ? 27.817 46.118 13.643 1.00 22.78 24 ASN A O 1
ATOM 3483 N N . ARG C 1 25 ? 27.464 48.333 13.580 1.00 22.33 25 ARG A N 1
ATOM 3484 C CA . ARG C 1 25 ? 28.220 48.549 14.809 1.00 23.11 25 ARG A CA 1
ATOM 3485 C C . ARG C 1 25 ? 27.553 47.883 16.015 1.00 22.64 25 ARG A C 1
ATOM 3486 O O . ARG C 1 25 ? 28.229 47.225 16.814 1.00 22.45 25 ARG A O 1
ATOM 3494 N N . LEU C 1 26 ? 26.235 48.047 16.143 1.00 21.82 26 LEU A N 1
ATOM 3495 C CA . LEU C 1 26 ? 25.511 47.510 17.304 1.00 21.38 26 LEU A CA 1
ATOM 3496 C C . LEU C 1 26 ? 25.418 45.985 17.315 1.00 21.75 26 LEU A C 1
ATOM 3497 O O . LEU C 1 26 ? 25.616 45.351 18.362 1.00 21.47 26 LEU A O 1
ATOM 3502 N N . THR C 1 27 ? 25.103 45.395 16.166 1.00 21.90 27 THR A N 1
ATOM 3503 C CA . THR C 1 27 ? 24.975 43.933 16.091 1.00 22.45 27 THR A CA 1
ATOM 3504 C C . THR C 1 27 ? 26.320 43.219 16.203 1.00 23.46 27 THR A C 1
ATOM 3505 O O . THR C 1 27 ? 26.399 42.166 16.826 1.00 22.96 27 THR A O 1
ATOM 3509 N N . SER C 1 28 ? 27.375 43.786 15.612 1.00 24.94 28 SER A N 1
ATOM 3510 C CA . SER C 1 28 ? 28.711 43.171 15.693 1.00 27.04 28 SER A CA 1
ATOM 3511 C C . SER C 1 28 ? 29.323 43.353 17.093 1.00 27.47 28 SER A C 1
ATOM 3512 O O . SER C 1 28 ? 30.265 42.655 17.464 1.00 27.91 28 SER A O 1
ATOM 3515 N N . ASN C 1 29 ? 28.766 44.274 17.876 1.00 27.43 29 ASN A N 1
ATOM 3516 C CA . ASN C 1 29 ? 29.167 44.425 19.280 1.00 27.95 29 ASN A CA 1
ATOM 3517 C C . ASN C 1 29 ? 28.320 43.594 20.258 1.00 27.34 29 ASN A C 1
ATOM 3518 O O . ASN C 1 29 ? 28.406 43.794 21.469 1.00 28.26 29 ASN A O 1
ATOM 3523 N N . PHE C 1 30 ? 27.482 42.696 19.744 1.00 27.00 30 PHE A N 1
ATOM 3524 C CA . PHE C 1 30 ? 26.629 41.864 20.605 1.00 26.43 30 PHE A CA 1
ATOM 3525 C C . PHE C 1 30 ? 27.463 41.195 21.686 1.00 26.62 30 PHE A C 1
ATOM 3526 O O . PHE C 1 30 ? 28.518 40.656 21.399 1.00 26.09 30 PHE A O 1
ATOM 3534 N N . TRP C 1 31 ? 26.971 41.231 22.919 1.00 26.24 31 TRP A N 1
ATOM 3535 C CA . TRP C 1 31 ? 27.616 40.575 24.047 1.00 26.45 31 TRP A CA 1
ATOM 3536 C C . TRP C 1 31 ? 26.510 40.115 25.002 1.00 26.65 31 TRP A C 1
ATOM 3537 O O . TRP C 1 31 ? 25.365 40.585 24.910 1.00 25.56 31 TRP A O 1
ATOM 3548 N N . LEU C 1 32 ? 26.856 39.186 25.893 1.00 26.88 32 LEU A N 1
ATOM 3549 C CA . LEU C 1 32 ? 26.004 38.784 27.011 1.00 27.28 32 LEU A CA 1
ATOM 3550 C C . LEU C 1 32 ? 26.834 38.809 28.294 1.00 28.09 32 LEU A C 1
ATOM 3551 O O . LEU C 1 32 ? 28.042 38.606 28.244 1.00 28.29 32 LEU A O 1
ATOM 3556 N N . PRO C 1 33 ? 26.191 39.053 29.450 1.00 29.15 33 PRO A N 1
ATOM 3557 C CA . PRO C 1 33 ? 26.981 39.123 30.690 1.00 30.28 33 PRO A CA 1
ATOM 3558 C C . PRO C 1 33 ? 27.688 37.804 31.032 1.00 32.17 33 PRO A C 1
ATOM 3559 O O . PRO C 1 33 ? 28.714 37.825 31.717 1.00 32.90 33 PRO A O 1
ATOM 3563 N N . GLU C 1 34 ? 27.162 36.682 30.543 1.00 33.19 34 GLU A N 1
ATOM 3564 C CA . GLU C 1 34 ? 27.826 35.377 30.687 1.00 35.33 34 GLU A CA 1
ATOM 3565 C C . GLU C 1 34 ? 29.230 35.336 30.070 1.00 36.21 34 GLU A C 1
ATOM 3566 O O . GLU C 1 34 ? 30.050 34.517 30.478 1.00 37.32 34 GLU A O 1
ATOM 3572 N N . LYS C 1 35 ? 29.503 36.201 29.091 1.00 36.27 35 LYS A N 1
ATOM 3573 C CA . LYS C 1 35 ? 30.820 36.224 28.423 1.00 37.56 35 LYS A CA 1
ATOM 3574 C C . LYS C 1 35 ? 31.915 36.904 29.259 1.00 37.73 35 LYS A C 1
ATOM 3575 O O . LYS C 1 35 ? 33.100 36.824 28.920 1.00 38.15 35 LYS A O 1
ATOM 3581 N N . VAL C 1 36 ? 31.512 37.575 30.341 1.00 37.41 36 VAL A N 1
ATOM 3582 C CA . VAL C 1 36 ? 32.438 38.244 31.251 1.00 37.44 36 VAL A CA 1
ATOM 3583 C C . VAL C 1 36 ? 32.670 37.371 32.490 1.00 38.54 36 VAL A C 1
ATOM 3584 O O . VAL C 1 36 ? 31.708 37.010 33.169 1.00 38.53 36 VAL A O 1
ATOM 3588 N N . PRO C 1 37 ? 33.945 37.032 32.789 1.00 39.69 37 PRO A N 1
ATOM 3589 C CA . PRO C 1 37 ? 34.263 36.186 33.955 1.00 40.75 37 PRO A CA 1
ATOM 3590 C C . PRO C 1 37 ? 34.080 36.922 35.282 1.00 40.95 37 PRO A C 1
ATOM 3591 O O . PRO C 1 37 ? 35.064 37.252 35.957 1.00 41.57 37 PRO A O 1
ATOM 3595 N N . LEU C 1 38 ? 32.823 37.166 35.645 1.00 40.75 38 LEU A N 1
ATOM 3596 C CA . LEU C 1 38 ? 32.469 37.942 36.842 1.00 41.02 38 LEU A CA 1
ATOM 3597 C C . LEU C 1 38 ? 32.836 37.265 38.160 1.00 42.42 38 LEU A C 1
ATOM 3598 O O . LEU C 1 38 ? 32.986 37.936 39.186 1.00 42.50 38 LEU A O 1
ATOM 3603 N N . SER C 1 39 ? 32.949 35.940 38.139 1.00 43.46 39 SER A N 1
ATOM 3604 C CA . SER C 1 39 ? 33.310 35.188 39.343 1.00 45.27 39 SER A CA 1
ATOM 3605 C C . SER C 1 39 ? 34.725 35.520 39.825 1.00 46.17 39 SER A C 1
ATOM 3606 O O . SER C 1 39 ? 35.030 35.374 41.010 1.00 47.04 39 SER A O 1
ATOM 3609 N N . ASN C 1 40 ? 35.568 35.997 38.911 1.00 46.34 40 ASN A N 1
ATOM 3610 C CA . ASN C 1 40 ? 36.916 36.455 39.258 1.00 47.57 40 ASN A CA 1
ATOM 3611 C C . ASN C 1 40 ? 36.936 37.742 40.101 1.00 47.65 40 ASN A C 1
ATOM 3612 O O . ASN C 1 40 ? 38.003 38.205 40.502 1.00 48.32 40 ASN A O 1
ATOM 3617 N N . ASP C 1 41 ? 35.754 38.307 40.364 1.00 47.36 41 ASP A N 1
ATOM 3618 C CA . ASP C 1 41 ? 35.605 39.516 41.190 1.00 47.48 41 ASP A CA 1
ATOM 3619 C C . ASP C 1 41 ? 35.257 39.229 42.648 1.00 48.01 41 ASP A C 1
ATOM 3620 O O . ASP C 1 41 ? 35.314 40.132 43.481 1.00 47.90 41 ASP A O 1
ATOM 3625 N N . ILE C 1 42 ? 34.870 37.989 42.940 1.00 48.85 42 ILE A N 1
ATOM 3626 C CA . ILE C 1 42 ? 34.472 37.591 44.296 1.00 49.92 42 ILE A CA 1
ATOM 3627 C C . ILE C 1 42 ? 35.529 37.948 45.360 1.00 51.22 42 ILE A C 1
ATOM 3628 O O . ILE C 1 42 ? 35.175 38.539 46.387 1.00 51.47 42 ILE A O 1
ATOM 3633 N N . PRO C 1 43 ? 36.822 37.626 45.115 1.00 52.21 43 PRO A N 1
ATOM 3634 C CA . PRO C 1 43 ? 37.808 38.029 46.125 1.00 53.49 43 PRO A CA 1
ATOM 3635 C C . PRO C 1 43 ? 37.854 39.539 46.323 1.00 53.30 43 PRO A C 1
ATOM 3636 O O . PRO C 1 43 ? 37.990 39.996 47.453 1.00 53.60 43 PRO A O 1
ATOM 3640 N N . ALA C 1 44 ? 37.709 40.304 45.239 1.00 52.81 44 ALA A N 1
ATOM 3641 C CA . ALA C 1 44 ? 37.742 41.766 45.326 1.00 52.71 44 ALA A CA 1
ATOM 3642 C C . ALA C 1 44 ? 36.533 42.312 46.086 1.00 52.43 44 ALA A C 1
ATOM 3643 O O . ALA C 1 44 ? 36.670 43.222 46.905 1.00 52.65 44 ALA A O 1
ATOM 3645 N N . TRP C 1 45 ? 35.360 41.741 45.811 1.00 52.25 45 TRP A N 1
ATOM 3646 C CA . TRP C 1 45 ? 34.115 42.085 46.498 1.00 52.10 45 TRP A CA 1
ATOM 3647 C C . TRP C 1 45 ? 34.236 41.939 48.018 1.00 53.40 45 TRP A C 1
ATOM 3648 O O . TRP C 1 45 ? 33.724 42.774 48.769 1.00 53.19 45 TRP A O 1
ATOM 3659 N N . GLN C 1 46 ? 34.914 40.878 48.456 1.00 54.73 46 GLN A N 1
ATOM 3660 C CA . GLN C 1 46 ? 35.114 40.600 49.884 1.00 56.17 46 GLN A CA 1
ATOM 3661 C C . GLN C 1 46 ? 35.887 41.691 50.609 1.00 56.52 46 GLN A C 1
ATOM 3662 O O . GLN C 1 46 ? 35.633 41.961 51.785 1.00 57.13 46 GLN A O 1
ATOM 3668 N N . THR C 1 47 ? 36.820 42.319 49.899 1.00 56.40 47 THR A N 1
ATOM 3669 C CA . THR C 1 47 ? 37.685 43.350 50.472 1.00 56.95 47 THR A CA 1
ATOM 3670 C C . THR C 1 47 ? 37.011 44.719 50.546 1.00 55.98 47 THR A C 1
ATOM 3671 O O . THR C 1 47 ? 37.525 45.630 51.193 1.00 56.39 47 THR A O 1
ATOM 3675 N N . LEU C 1 48 ? 35.871 44.866 49.875 1.00 54.93 48 LEU A N 1
ATOM 3676 C CA . LEU C 1 48 ? 35.100 46.104 49.937 1.00 54.02 48 LEU A CA 1
ATOM 3677 C C . LEU C 1 48 ? 34.406 46.226 51.288 1.00 54.37 48 LEU A C 1
ATOM 3678 O O . LEU C 1 48 ? 33.973 45.226 51.863 1.00 54.74 48 LEU A O 1
ATOM 3683 N N . THR C 1 49 ? 34.301 47.453 51.787 1.00 54.30 49 THR A N 1
ATOM 3684 C CA . THR C 1 49 ? 33.609 47.717 53.048 1.00 54.80 49 THR A CA 1
ATOM 3685 C C . THR C 1 49 ? 32.112 47.482 52.871 1.00 54.29 49 THR A C 1
ATOM 3686 O O . THR C 1 49 ? 31.620 47.434 51.740 1.00 53.63 49 THR A O 1
ATOM 3690 N N . VAL C 1 50 ? 31.387 47.344 53.980 1.00 54.71 50 VAL A N 1
ATOM 3691 C CA . VAL C 1 50 ? 29.928 47.180 53.936 1.00 54.32 50 VAL A CA 1
ATOM 3692 C C . VAL C 1 50 ? 29.278 48.357 53.194 1.00 53.20 50 VAL A C 1
ATOM 3693 O O . VAL C 1 50 ? 28.385 48.168 52.361 1.00 52.48 50 VAL A O 1
ATOM 3697 N N . VAL C 1 51 ? 29.761 49.561 53.480 1.00 52.92 51 VAL A N 1
ATOM 3698 C CA . VAL C 1 51 ? 29.238 50.777 52.864 1.00 51.79 51 VAL A CA 1
ATOM 3699 C C . VAL C 1 51 ? 29.470 50.819 51.338 1.00 50.60 51 VAL A C 1
ATOM 3700 O O . VAL C 1 51 ? 28.598 51.266 50.587 1.00 49.82 51 VAL A O 1
ATOM 3704 N N . GLU C 1 52 ? 30.630 50.337 50.890 1.00 50.07 52 GLU A N 1
ATOM 3705 C CA . GLU C 1 52 ? 30.932 50.242 49.460 1.00 48.67 52 GLU A CA 1
ATOM 3706 C C . GLU C 1 52 ? 30.052 49.191 48.781 1.00 47.78 52 GLU A C 1
ATOM 3707 O O . GLU C 1 52 ? 29.555 49.408 47.671 1.00 46.67 52 GLU A O 1
ATOM 3713 N N . GLN C 1 53 ? 29.863 48.062 49.461 1.00 47.75 53 GLN A N 1
ATOM 3714 C CA . GLN C 1 53 ? 29.021 46.973 48.970 1.00 47.20 53 GLN A CA 1
ATOM 3715 C C . GLN C 1 53 ? 27.578 47.437 48.816 1.00 46.34 53 GLN A C 1
ATOM 3716 O O . GLN C 1 53 ? 26.939 47.184 47.790 1.00 45.32 53 GLN A O 1
ATOM 3722 N N . GLN C 1 54 ? 27.085 48.127 49.840 1.00 46.25 54 GLN A N 1
ATOM 3723 C CA . GLN C 1 54 ? 25.745 48.706 49.847 1.00 45.81 54 GLN A CA 1
ATOM 3724 C C . GLN C 1 54 ? 25.560 49.721 48.713 1.00 44.54 54 GLN A C 1
ATOM 3725 O O . GLN C 1 54 ? 24.526 49.730 48.043 1.00 43.77 54 GLN A O 1
ATOM 3731 N N . LEU C 1 55 ? 26.570 50.567 48.510 1.00 43.98 55 LEU A N 1
ATOM 3732 C CA . LEU C 1 55 ? 26.573 51.538 47.425 1.00 42.57 55 LEU A CA 1
ATOM 3733 C C . LEU C 1 55 ? 26.433 50.849 46.063 1.00 41.65 55 LEU A C 1
ATOM 3734 O O . LEU C 1 55 ? 25.589 51.243 45.258 1.00 40.92 55 LEU A O 1
ATOM 3739 N N . THR C 1 56 ? 27.256 49.822 45.830 1.00 41.32 56 THR A N 1
ATOM 3740 C CA . THR C 1 56 ? 27.271 49.062 44.577 1.00 40.38 56 THR A CA 1
ATOM 3741 C C . THR C 1 56 ? 25.897 48.471 44.238 1.00 39.57 56 THR A C 1
ATOM 3742 O O . THR C 1 56 ? 25.438 48.561 43.094 1.00 38.95 56 THR A O 1
ATOM 3746 N N . MET C 1 57 ? 25.245 47.885 45.237 1.00 39.30 57 MET A N 1
ATOM 3747 C CA . MET C 1 57 ? 23.925 47.292 45.048 1.00 38.91 57 MET A CA 1
ATOM 3748 C C . MET C 1 57 ? 22.837 48.343 44.801 1.00 38.08 57 MET A C 1
ATOM 3749 O O . MET C 1 57 ? 21.932 48.123 43.991 1.00 37.84 57 MET A O 1
ATOM 3754 N N . ARG C 1 58 ? 22.938 49.486 45.474 1.00 37.38 58 ARG A N 1
ATOM 3755 C CA . ARG C 1 58 ? 21.966 50.566 45.289 1.00 36.42 58 ARG A CA 1
ATOM 3756 C C . ARG C 1 58 ? 22.125 51.235 43.918 1.00 35.25 58 ARG A C 1
ATOM 3757 O O . ARG C 1 58 ? 21.138 51.591 43.275 1.00 34.66 58 ARG A O 1
ATOM 3765 N N . VAL C 1 59 ? 23.373 51.393 43.481 1.00 34.39 59 VAL A N 1
ATOM 3766 C CA . VAL C 1 59 ? 23.674 51.908 42.149 1.00 33.40 59 VAL A CA 1
ATOM 3767 C C . VAL C 1 59 ? 23.053 51.011 41.074 1.00 32.38 59 VAL A C 1
ATOM 3768 O O . VAL C 1 59 ? 22.369 51.497 40.182 1.00 31.61 59 VAL A O 1
ATOM 3772 N N . PHE C 1 60 ? 23.275 49.704 41.178 1.00 32.36 60 PHE A N 1
ATOM 3773 C CA . PHE C 1 60 ? 22.843 48.783 40.128 1.00 31.86 60 PHE A CA 1
ATOM 3774 C C . PHE C 1 60 ? 21.342 48.490 40.099 1.00 31.27 60 PHE A C 1
ATOM 3775 O O . PHE C 1 60 ? 20.781 48.282 39.020 1.00 30.25 60 PHE A O 1
ATOM 3783 N N . THR C 1 61 ? 20.694 48.478 41.266 1.00 31.20 61 THR A N 1
ATOM 3784 C CA . THR C 1 61 ? 19.235 48.356 41.305 1.00 31.04 61 THR A CA 1
ATOM 3785 C C . THR C 1 61 ? 18.577 49.570 40.656 1.00 30.73 61 THR A C 1
ATOM 3786 O O . THR C 1 61 ? 17.564 49.432 39.974 1.00 30.64 61 THR A O 1
ATOM 3790 N N . GLY C 1 62 ? 19.154 50.753 40.868 1.00 30.92 62 GLY A N 1
ATOM 3791 C CA . GLY C 1 62 ? 18.689 51.962 40.184 1.00 30.54 62 GLY A CA 1
ATOM 3792 C C . GLY C 1 62 ? 18.825 51.850 38.668 1.00 30.08 62 GLY A C 1
ATOM 3793 O O . GLY C 1 62 ? 17.887 52.140 37.932 1.00 29.85 62 GLY A O 1
ATOM 3794 N N . LEU C 1 63 ? 19.994 51.423 38.200 1.00 29.78 63 LEU A N 1
ATOM 3795 C CA . LEU C 1 63 ? 20.211 51.257 36.763 1.00 29.78 63 LEU A CA 1
ATOM 3796 C C . LEU C 1 63 ? 19.297 50.199 36.139 1.00 29.64 63 LEU A C 1
ATOM 3797 O O . LEU C 1 63 ? 18.884 50.352 34.985 1.00 29.40 63 LEU A O 1
ATOM 3802 N N . THR C 1 64 ? 18.966 49.150 36.905 1.00 29.59 64 THR A N 1
ATOM 3803 C CA . THR C 1 64 ? 18.048 48.106 36.447 1.00 29.43 64 THR A CA 1
ATOM 3804 C C . THR C 1 64 ? 16.676 48.670 36.099 1.00 28.92 64 THR A C 1
ATOM 3805 O O . THR C 1 64 ? 16.081 48.282 35.094 1.00 28.67 64 THR A O 1
ATOM 3809 N N . LEU C 1 65 ? 16.171 49.564 36.947 1.0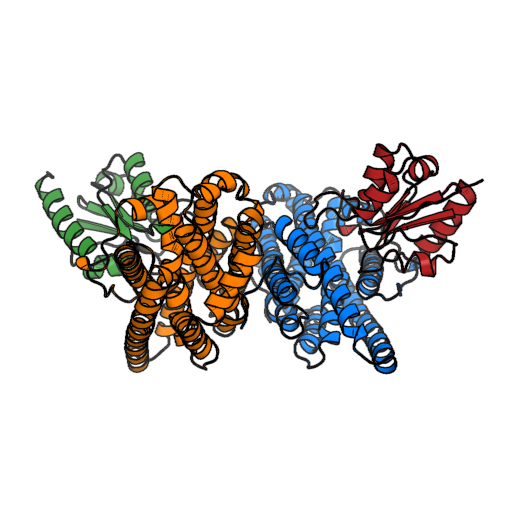0 29.11 65 LEU A N 1
ATOM 3810 C CA . LEU C 1 65 ? 14.889 50.220 36.702 1.00 28.84 65 LEU A CA 1
ATOM 3811 C C . LEU C 1 65 ? 14.915 51.003 35.396 1.00 28.24 65 LEU A C 1
ATOM 3812 O O . LEU C 1 65 ? 13.977 50.938 34.597 1.00 27.78 65 LEU A O 1
ATOM 3817 N N . LEU C 1 66 ? 16.001 51.736 35.191 1.00 27.89 66 LEU A N 1
ATOM 3818 C CA . LEU C 1 66 ? 16.105 52.650 34.062 1.00 27.86 66 LEU A CA 1
ATOM 3819 C C . LEU C 1 66 ? 16.351 51.914 32.743 1.00 27.50 66 LEU A C 1
ATOM 3820 O O . LEU C 1 66 ? 15.786 52.293 31.714 1.00 27.60 66 LEU A O 1
ATOM 3825 N N . ASP C 1 67 ? 17.174 50.867 32.774 1.00 27.66 67 ASP A N 1
ATOM 3826 C CA . ASP C 1 67 ? 17.359 50.026 31.590 1.00 27.59 67 ASP A CA 1
ATOM 3827 C C . ASP C 1 67 ? 16.081 49.250 31.248 1.00 27.41 67 ASP A C 1
ATOM 3828 O O . ASP C 1 67 ? 15.798 49.022 30.069 1.00 27.44 67 ASP A O 1
ATOM 3833 N N . THR C 1 68 ? 15.303 48.866 32.267 1.00 27.73 68 THR A N 1
ATOM 3834 C CA . THR C 1 68 ? 13.988 48.243 32.043 1.00 27.50 68 THR A CA 1
ATOM 3835 C C . THR C 1 68 ? 13.037 49.222 31.343 1.00 27.00 68 THR A C 1
ATOM 3836 O O . THR C 1 68 ? 12.361 48.857 30.371 1.00 26.37 68 THR A O 1
ATOM 3840 N N . LEU C 1 69 ? 13.009 50.463 31.828 1.00 26.34 69 LEU A N 1
ATOM 3841 C CA . LEU C 1 69 ? 12.282 51.539 31.159 1.00 26.31 69 LEU A CA 1
ATOM 3842 C C . LEU C 1 69 ? 12.706 51.703 29.696 1.00 25.45 69 LEU A C 1
ATOM 3843 O O . LEU C 1 69 ? 11.853 51.842 28.820 1.00 25.72 69 LEU A O 1
ATOM 3848 N N . GLN C 1 70 ? 14.014 51.682 29.435 1.00 25.14 70 GLN A N 1
ATOM 3849 C CA . GLN C 1 70 ? 14.526 51.800 28.060 1.00 24.79 70 GLN A CA 1
ATOM 3850 C C . GLN C 1 70 ? 14.061 50.652 27.162 1.00 25.15 70 GLN A C 1
ATOM 3851 O O . GLN C 1 70 ? 13.711 50.867 25.995 1.00 24.88 70 GLN A O 1
ATOM 3857 N N . ASN C 1 71 ? 14.035 49.438 27.718 1.00 25.28 71 ASN A N 1
ATOM 3858 C CA . ASN C 1 71 ? 13.592 48.265 26.967 1.00 25.82 71 ASN A CA 1
ATOM 3859 C C . ASN C 1 71 ? 12.093 48.259 26.674 1.00 26.53 71 ASN A C 1
ATOM 3860 O O . ASN C 1 71 ? 11.676 47.980 25.549 1.00 26.79 71 ASN A O 1
ATOM 3865 N N . VAL C 1 72 ? 11.293 48.563 27.689 1.00 27.33 72 VAL A N 1
ATOM 3866 C CA . VAL C 1 72 ? 9.852 48.375 27.612 1.00 28.81 72 VAL A CA 1
ATOM 3867 C C . VAL C 1 72 ? 9.139 49.561 26.950 1.00 29.41 72 VAL A C 1
ATOM 3868 O O . VAL C 1 72 ? 8.237 49.366 26.129 1.00 30.16 72 VAL A O 1
ATOM 3872 N N . ILE C 1 73 ? 9.563 50.775 27.291 1.00 29.42 73 ILE A N 1
ATOM 3873 C CA . ILE C 1 73 ? 8.895 51.994 26.828 1.00 30.24 73 ILE A CA 1
ATOM 3874 C C . ILE C 1 73 ? 9.800 52.855 25.944 1.00 29.45 73 ILE A C 1
ATOM 3875 O O . ILE C 1 73 ? 9.384 53.290 24.880 1.00 29.93 73 ILE A O 1
ATOM 3880 N N . GLY C 1 74 ? 11.034 53.083 26.385 1.00 29.17 74 GLY A N 1
ATOM 3881 C CA . GLY C 1 74 ? 11.951 54.012 25.714 1.00 28.58 74 GLY A CA 1
ATOM 3882 C C . GLY C 1 74 ? 12.177 53.774 24.235 1.00 28.47 74 GLY A C 1
ATOM 3883 O O . GLY C 1 74 ? 11.738 54.564 23.394 1.00 29.10 74 GLY A O 1
ATOM 3884 N N . ALA C 1 75 ? 12.880 52.695 23.914 1.00 27.42 75 ALA A N 1
ATOM 3885 C CA . ALA C 1 75 ? 13.180 52.368 22.524 1.00 27.05 75 ALA A CA 1
ATOM 3886 C C . ALA C 1 75 ? 11.923 52.118 21.660 1.00 26.77 75 ALA A C 1
ATOM 3887 O O . ALA C 1 75 ? 11.842 52.631 20.540 1.00 26.62 75 ALA A O 1
ATOM 3889 N N . PRO C 1 76 ? 10.942 51.340 22.170 1.00 26.88 76 PRO A N 1
ATOM 3890 C CA . PRO C 1 76 ? 9.688 51.187 21.406 1.00 26.96 76 PRO A CA 1
ATOM 3891 C C . PRO C 1 76 ? 8.978 52.499 21.093 1.00 26.88 76 PRO A C 1
ATOM 3892 O O . PRO C 1 76 ? 8.413 52.630 20.011 1.00 27.08 76 PRO A O 1
ATOM 3896 N N . SER C 1 77 ? 9.008 53.459 22.020 1.00 26.80 77 SER A N 1
ATOM 3897 C CA . SER C 1 77 ? 8.313 54.735 21.820 1.00 26.87 77 SER A CA 1
ATOM 3898 C C . SER C 1 77 ? 8.863 55.496 20.619 1.00 26.61 77 SER A C 1
ATOM 3899 O O . SER C 1 77 ? 8.159 56.308 20.029 1.00 26.40 77 SER A O 1
ATOM 3902 N N . LEU C 1 78 ? 10.111 55.211 20.249 1.00 25.69 78 LEU A N 1
ATOM 3903 C CA . LEU C 1 78 ? 10.739 55.869 19.102 1.00 25.79 78 LEU A CA 1
ATOM 3904 C C . LEU C 1 78 ? 10.348 55.265 17.748 1.00 26.08 78 LEU A C 1
ATOM 3905 O O . LEU C 1 78 ? 10.535 55.893 16.695 1.00 25.45 78 LEU A O 1
ATOM 3910 N N . MET C 1 79 ? 9.810 54.050 17.781 1.00 26.31 79 MET A N 1
ATOM 3911 C CA . MET C 1 79 ? 9.546 53.295 16.554 1.00 27.49 79 MET A CA 1
ATOM 3912 C C . MET C 1 79 ? 8.516 53.913 15.583 1.00 27.94 79 MET A C 1
ATOM 3913 O O . MET C 1 79 ? 8.747 53.885 14.378 1.00 27.58 79 MET A O 1
ATOM 3918 N N . PRO C 1 80 ? 7.390 54.473 16.095 1.00 28.60 80 PRO A N 1
ATOM 3919 C CA . PRO C 1 80 ? 6.444 55.140 15.173 1.00 29.29 80 PRO A CA 1
ATOM 3920 C C . PRO C 1 80 ? 7.005 56.404 14.490 1.00 29.55 80 PRO A C 1
ATOM 3921 O O . PRO C 1 80 ? 6.487 56.833 13.459 1.00 29.82 80 PRO A O 1
ATOM 3925 N N . ASP C 1 81 ? 8.070 56.970 15.050 1.00 29.13 81 ASP A N 1
ATOM 3926 C CA . ASP C 1 81 ? 8.684 58.199 14.531 1.00 29.73 81 ASP A CA 1
ATOM 3927 C C . ASP C 1 81 ? 9.883 57.928 13.604 1.00 28.87 81 ASP A C 1
ATOM 3928 O O . ASP C 1 81 ? 10.603 58.853 13.211 1.00 29.13 81 ASP A O 1
ATOM 3933 N N . ALA C 1 82 ? 10.096 56.660 13.256 1.00 27.99 82 ALA A N 1
ATOM 3934 C CA . ALA C 1 82 ? 11.227 56.271 12.411 1.00 27.20 82 ALA A CA 1
ATOM 3935 C C . ALA C 1 82 ? 11.095 56.846 11.011 1.00 27.53 82 ALA A C 1
ATOM 3936 O O . ALA C 1 82 ? 9.998 56.885 10.450 1.00 27.57 82 ALA A O 1
ATOM 3938 N N . LEU C 1 83 ? 12.218 57.290 10.453 1.00 26.89 83 LEU A N 1
ATOM 3939 C CA . LEU C 1 83 ? 12.231 57.864 9.113 1.00 27.64 83 LEU A CA 1
ATOM 3940 C C . LEU C 1 83 ? 12.361 56.806 8.017 1.00 27.38 83 LEU A C 1
ATOM 3941 O O . LEU C 1 83 ? 11.954 57.035 6.883 1.00 27.30 83 LEU A O 1
ATOM 3946 N N . THR C 1 84 ? 12.944 55.657 8.356 1.00 26.90 84 THR A N 1
ATOM 3947 C CA . THR C 1 84 ? 13.183 54.594 7.372 1.00 26.86 84 THR A CA 1
ATOM 3948 C C . THR C 1 84 ? 12.849 53.226 7.957 1.00 25.92 84 THR A C 1
ATOM 3949 O O . THR C 1 84 ? 12.832 53.074 9.174 1.00 25.31 84 THR A O 1
ATOM 3953 N N . PRO C 1 85 ? 12.604 52.220 7.090 1.00 26.12 85 PRO A N 1
ATOM 3954 C CA . PRO C 1 85 ? 12.426 50.848 7.592 1.00 25.40 85 PRO A CA 1
ATOM 3955 C C . PRO C 1 85 ? 13.664 50.307 8.314 1.00 24.50 85 PRO A C 1
ATOM 3956 O O . PRO C 1 85 ? 13.536 49.527 9.258 1.00 24.54 85 PRO A O 1
ATOM 3960 N N . HIS C 1 86 ? 14.854 50.714 7.878 1.00 23.90 86 HIS A N 1
ATOM 3961 C CA . HIS C 1 86 ? 16.104 50.232 8.499 1.00 23.49 86 HIS A CA 1
ATOM 3962 C C . HIS C 1 86 ? 16.286 50.787 9.910 1.00 22.70 86 HIS A C 1
ATOM 3963 O O . HIS C 1 86 ? 16.779 50.087 10.792 1.00 22.75 86 HIS A O 1
ATOM 3970 N N . GLU C 1 87 ? 15.864 52.033 10.115 1.00 22.53 87 GLU A N 1
ATOM 3971 C CA . GLU C 1 87 ? 15.848 52.630 11.450 1.00 22.34 87 GLU A CA 1
ATOM 3972 C C . GLU C 1 87 ? 14.949 51.852 12.404 1.00 22.03 87 GLU A C 1
ATOM 3973 O O . GLU C 1 87 ? 15.312 51.648 13.552 1.00 21.30 87 GLU A O 1
ATOM 3979 N N . GLU C 1 88 ? 13.775 51.428 11.927 1.00 22.61 88 GLU A N 1
ATOM 3980 C CA . GLU C 1 88 ? 12.861 50.611 12.734 1.00 23.04 88 GLU A CA 1
ATOM 3981 C C . GLU C 1 88 ? 13.552 49.332 13.201 1.00 22.16 88 GLU A C 1
ATOM 3982 O O . GLU C 1 88 ? 13.404 48.925 14.351 1.00 22.05 88 GLU A O 1
ATOM 3988 N N . ALA C 1 89 ? 14.272 48.692 12.281 1.00 21.45 89 ALA A N 1
ATOM 3989 C CA . ALA C 1 89 ? 15.044 47.489 12.572 1.00 20.96 89 ALA A CA 1
ATOM 3990 C C . ALA C 1 89 ? 16.145 47.761 13.604 1.00 20.34 89 ALA A C 1
ATOM 3991 O O . ALA C 1 89 ? 16.302 46.994 14.551 1.00 19.82 89 ALA A O 1
ATOM 3993 N N . VAL C 1 90 ? 16.872 48.872 13.445 1.00 20.19 90 VAL A N 1
ATOM 3994 C CA . VAL C 1 90 ? 17.916 49.250 14.410 1.00 19.32 90 VAL A CA 1
ATOM 3995 C C . VAL C 1 90 ? 17.314 49.480 15.803 1.00 19.75 90 VAL A C 1
ATOM 3996 O O . VAL C 1 90 ? 17.891 49.088 16.815 1.00 18.48 90 VAL A O 1
ATOM 4000 N N . LEU C 1 91 ? 16.138 50.103 15.844 1.00 19.74 91 LEU A N 1
ATOM 4001 C CA . LEU C 1 91 ? 15.462 50.315 17.113 1.00 20.29 91 LEU A CA 1
ATOM 4002 C C . LEU C 1 91 ? 15.044 49.009 17.778 1.00 20.24 91 LEU A C 1
ATOM 4003 O O . LEU C 1 91 ? 15.014 48.941 19.011 1.00 20.19 91 LEU A O 1
ATOM 4008 N N . SER C 1 92 ? 14.709 47.991 16.971 1.00 20.24 92 SER A N 1
ATOM 4009 C CA . SER C 1 92 ? 14.462 46.642 17.496 1.00 20.89 92 SER A CA 1
ATOM 4010 C C . SER C 1 92 ? 15.707 46.103 18.203 1.00 20.20 92 SER A C 1
ATOM 4011 O O . SER C 1 92 ? 15.604 45.536 19.291 1.00 20.49 92 SER A O 1
ATOM 4014 N N . ASN C 1 93 ? 16.878 46.266 17.582 1.00 19.79 93 ASN A N 1
ATOM 4015 C CA . ASN C 1 93 ? 18.128 45.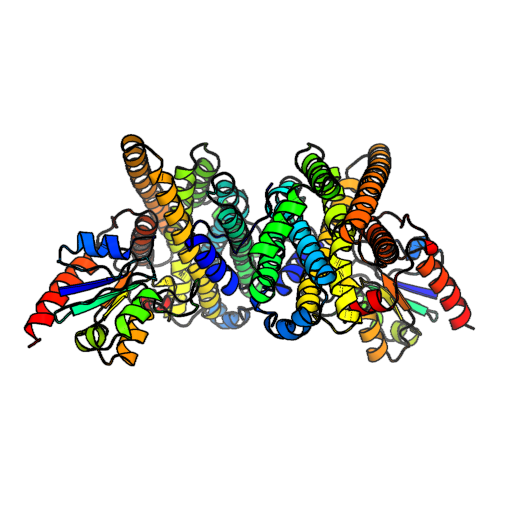857 18.240 1.00 19.86 93 ASN A CA 1
ATOM 4016 C C . ASN C 1 93 ? 18.364 46.608 19.538 1.00 19.77 93 ASN A C 1
ATOM 4017 O O . ASN C 1 93 ? 18.707 46.007 20.573 1.00 19.73 93 ASN A O 1
ATOM 4022 N N . ILE C 1 94 ? 18.206 47.925 19.474 1.00 19.53 94 ILE A N 1
ATOM 4023 C CA . ILE C 1 94 ? 18.421 48.786 20.633 1.00 20.13 94 ILE A CA 1
ATOM 4024 C C . ILE C 1 94 ? 17.557 48.368 21.818 1.00 20.18 94 ILE A C 1
ATOM 4025 O O . ILE C 1 94 ? 18.057 48.225 22.938 1.00 20.23 94 ILE A O 1
ATOM 4030 N N . SER C 1 95 ? 16.264 48.170 21.566 1.00 20.35 95 SER A N 1
ATOM 4031 C CA . SER C 1 95 ? 15.366 47.662 22.586 1.00 20.81 95 SER A CA 1
ATOM 4032 C C . SER C 1 95 ? 15.853 46.356 23.203 1.00 20.94 95 SER A C 1
ATOM 4033 O O . SER C 1 95 ? 15.895 46.242 24.420 1.00 20.76 95 SER A O 1
ATOM 4036 N N . PHE C 1 96 ? 16.213 45.374 22.369 1.00 20.36 96 PHE A N 1
ATOM 4037 C CA . PHE C 1 96 ? 16.669 44.091 22.900 1.00 20.72 96 PHE A CA 1
ATOM 4038 C C . PHE C 1 96 ? 17.937 44.273 23.751 1.00 20.10 96 PHE A C 1
ATOM 4039 O O . PHE C 1 96 ? 18.070 43.670 24.814 1.00 19.96 96 PHE A O 1
ATOM 4047 N N . MET C 1 97 ? 18.855 45.119 23.295 1.00 19.76 97 MET A N 1
ATOM 4048 C CA . MET C 1 97 ? 20.099 45.342 24.054 1.00 20.07 97 MET A CA 1
ATOM 4049 C C . MET C 1 97 ? 19.874 46.041 25.402 1.00 19.74 97 MET A C 1
ATOM 4050 O O . MET C 1 97 ? 20.633 45.821 26.336 1.00 19.89 97 MET A O 1
ATOM 4055 N N . GLU C 1 98 ? 18.817 46.850 25.506 1.00 19.90 98 GLU A N 1
ATOM 4056 C CA . GLU C 1 98 ? 18.380 47.392 26.796 1.00 20.14 98 GLU A CA 1
ATOM 4057 C C . GLU C 1 98 ? 18.006 46.268 27.771 1.00 20.35 98 GLU A C 1
ATOM 4058 O O . GLU C 1 98 ? 18.313 46.360 28.956 1.00 20.68 98 GLU A O 1
ATOM 4064 N N . ALA C 1 99 ? 17.331 45.225 27.272 1.00 19.93 99 ALA A N 1
ATOM 4065 C CA . ALA C 1 99 ? 17.034 44.048 28.093 1.00 20.52 99 ALA A CA 1
ATOM 4066 C C . ALA C 1 99 ? 18.309 43.336 28.528 1.00 20.73 99 ALA A C 1
ATOM 4067 O O . ALA C 1 99 ? 18.397 42.890 29.661 1.00 20.99 99 ALA A O 1
ATOM 4069 N N . VAL C 1 100 ? 19.303 43.254 27.640 1.00 21.02 100 VAL A N 1
ATOM 4070 C CA . VAL C 1 100 ? 20.604 42.682 28.004 1.00 21.23 100 VAL A CA 1
ATOM 4071 C C . VAL C 1 100 ? 21.295 43.509 29.113 1.00 21.97 100 VAL A C 1
ATOM 4072 O O . VAL C 1 100 ? 21.789 42.947 30.100 1.00 22.47 100 VAL A O 1
ATOM 4076 N N . HIS C 1 101 ? 21.305 44.835 28.962 1.00 22.01 101 HIS A N 1
ATOM 4077 C CA . HIS C 1 101 ? 21.861 45.728 29.982 1.00 22.42 101 HIS A CA 1
ATOM 4078 C C . HIS C 1 101 ? 21.211 45.446 31.348 1.00 23.39 101 HIS A C 1
ATOM 4079 O O . HIS C 1 101 ? 21.905 45.166 32.342 1.00 23.37 101 HIS A O 1
ATOM 4086 N N . ALA C 1 102 ? 19.882 45.487 31.381 1.00 23.34 102 ALA A N 1
ATOM 4087 C CA . ALA C 1 102 ? 19.122 45.212 32.603 1.00 24.41 102 ALA A CA 1
ATOM 4088 C C . ALA C 1 102 ? 19.442 43.838 33.216 1.00 25.66 102 ALA A C 1
ATOM 4089 O O . ALA C 1 102 ? 19.668 43.728 34.428 1.00 26.04 102 ALA A O 1
ATOM 4091 N N . ARG C 1 103 ? 19.465 42.806 32.370 1.00 26.02 103 ARG A N 1
ATOM 4092 C CA . ARG C 1 103 ? 19.750 41.437 32.790 1.00 27.14 103 ARG A CA 1
ATOM 4093 C C . ARG C 1 103 ? 21.126 41.338 33.456 1.00 28.29 103 ARG A C 1
ATOM 4094 O O . ARG C 1 103 ? 21.300 40.630 34.460 1.00 28.56 103 ARG A O 1
ATOM 4102 N N . SER C 1 104 ? 22.092 42.061 32.891 1.00 28.45 104 SER A N 1
ATOM 4103 C CA . SER C 1 104 ? 23.468 42.027 33.354 1.00 29.45 104 SER A CA 1
ATOM 4104 C C . SER C 1 104 ? 23.646 42.468 34.817 1.00 29.65 104 SER A C 1
ATOM 4105 O O . SER C 1 104 ? 24.508 41.935 35.517 1.00 29.94 104 SER A O 1
ATOM 4108 N N . TYR C 1 105 ? 22.831 43.413 35.289 1.00 29.16 105 TYR A N 1
ATOM 4109 C CA . TYR C 1 105 ? 22.886 43.797 36.708 1.00 29.40 105 TYR A CA 1
ATOM 4110 C C . TYR C 1 105 ? 22.477 42.635 37.630 1.00 30.16 105 TYR A C 1
ATOM 4111 O O . TYR C 1 105 ? 23.086 42.439 38.685 1.00 30.30 105 TYR A O 1
ATOM 4120 N N . SER C 1 106 ? 21.464 41.865 37.218 1.00 30.00 106 SER A N 1
ATOM 4121 C CA . SER C 1 106 ? 21.084 40.637 37.924 1.00 30.72 106 SER A CA 1
ATOM 4122 C C . SER C 1 106 ? 22.224 39.626 37.918 1.00 31.72 106 SER A C 1
ATOM 4123 O O . SER C 1 106 ? 22.394 38.877 38.888 1.00 32.49 106 SER A O 1
ATOM 4126 N N . SER C 1 107 ? 22.999 39.609 36.831 1.00 31.63 107 SER A N 1
ATOM 4127 C CA . SER C 1 107 ? 24.167 38.735 36.729 1.00 32.52 107 SER A CA 1
ATOM 4128 C C . SER C 1 107 ? 25.203 39.088 37.794 1.00 33.48 107 SER A C 1
ATOM 4129 O O . SER C 1 107 ? 25.742 38.201 38.464 1.00 34.15 107 SER A O 1
ATOM 4132 N N . ILE C 1 108 ? 25.470 40.384 37.936 1.00 33.36 108 ILE A N 1
ATOM 4133 C CA . ILE C 1 108 ? 26.339 40.895 38.988 1.00 34.13 108 ILE A CA 1
ATOM 4134 C C . ILE C 1 108 ? 25.828 40.452 40.369 1.00 35.21 108 ILE A C 1
ATOM 4135 O O . ILE C 1 108 ? 26.598 39.897 41.165 1.00 36.66 108 ILE A O 1
ATOM 4140 N N . PHE C 1 109 ? 24.538 40.663 40.632 1.00 35.36 109 PHE A N 1
ATOM 4141 C CA . PHE C 1 109 ? 23.932 40.310 41.924 1.00 36.89 109 PHE A CA 1
ATOM 4142 C C . PHE C 1 109 ? 24.050 38.826 42.222 1.00 38.27 109 PHE A C 1
ATOM 4143 O O . PHE C 1 109 ? 24.412 38.433 43.340 1.00 38.97 109 PHE A O 1
ATOM 4151 N N . SER C 1 110 ? 23.740 38.015 41.214 1.00 38.67 110 SER A N 1
ATOM 4152 C CA . SER C 1 110 ? 23.788 36.562 41.319 1.00 40.46 110 SER A CA 1
ATOM 4153 C C . SER C 1 110 ? 25.180 36.083 41.720 1.00 41.50 110 SER A C 1
ATOM 4154 O O . SER C 1 110 ? 25.323 35.276 42.634 1.00 42.09 110 SER A O 1
ATOM 4157 N N . THR C 1 111 ? 26.198 36.610 41.041 1.00 42.00 111 THR A N 1
ATOM 4158 C CA . THR C 1 111 ? 27.578 36.194 41.248 1.00 43.16 111 THR A CA 1
ATOM 4159 C C . THR C 1 111 ? 28.149 36.678 42.584 1.00 44.25 111 THR A C 1
ATOM 4160 O O . THR C 1 111 ? 28.712 35.892 43.350 1.00 44.82 111 THR A O 1
ATOM 4164 N N . LEU C 1 112 ? 27.988 37.968 42.857 1.00 44.22 112 LEU A N 1
ATOM 4165 C CA . LEU C 1 112 ? 28.742 38.624 43.916 1.00 45.40 112 LEU A CA 1
ATOM 4166 C C . LEU C 1 112 ? 28.018 38.783 45.249 1.00 46.07 112 LEU A C 1
ATOM 4167 O O . LEU C 1 112 ? 28.647 38.720 46.301 1.00 46.99 112 LEU A O 1
ATOM 4172 N N . CYS C 1 113 ? 26.704 38.970 45.201 1.00 46.04 113 CYS A N 1
ATOM 4173 C CA . CYS C 1 113 ? 25.973 39.523 46.339 1.00 46.50 113 CYS A CA 1
ATOM 4174 C C . CYS C 1 113 ? 25.053 38.530 47.048 1.00 47.31 113 CYS A C 1
ATOM 4175 O O . CYS C 1 113 ? 24.784 37.442 46.534 1.00 47.38 113 CYS A O 1
ATOM 4178 N N . GLN C 1 114 ? 24.601 38.911 48.243 1.00 48.11 114 GLN A N 1
ATOM 4179 C CA . GLN C 1 114 ? 23.660 38.117 49.033 1.00 48.99 114 GLN A CA 1
ATOM 4180 C C . GLN C 1 114 ? 22.235 38.568 48.736 1.00 48.15 114 GLN A C 1
ATOM 4181 O O . GLN C 1 114 ? 21.948 39.768 48.720 1.00 47.67 114 GLN A O 1
ATOM 4187 N N . THR C 1 115 ? 21.347 37.602 48.520 1.00 47.94 115 THR A N 1
ATOM 4188 C CA . THR C 1 115 ? 19.956 37.874 48.150 1.00 47.31 115 THR A CA 1
ATOM 4189 C C . THR C 1 115 ? 19.280 38.922 49.047 1.00 47.04 115 THR A C 1
ATOM 4190 O O . THR C 1 115 ? 18.748 39.910 48.544 1.00 46.43 115 THR A O 1
ATOM 4194 N N . LYS C 1 116 ? 19.317 38.718 50.365 1.00 47.53 116 LYS A N 1
ATOM 4195 C CA . LYS C 1 116 ? 18.659 39.638 51.303 1.00 47.41 116 LYS A CA 1
ATOM 4196 C C . LYS C 1 116 ? 19.094 41.099 51.123 1.00 46.38 116 LYS A C 1
ATOM 4197 O O . LYS C 1 116 ? 18.259 42.005 51.166 1.00 45.85 116 LYS A O 1
ATOM 4203 N N . ASP C 1 117 ? 20.393 41.313 50.913 1.00 45.66 117 ASP A N 1
ATOM 4204 C CA . ASP C 1 117 ? 20.949 42.655 50.714 1.00 44.93 117 ASP A CA 1
ATOM 4205 C C . ASP C 1 117 ? 20.524 43.246 49.368 1.00 43.44 117 ASP A C 1
ATOM 4206 O O . ASP C 1 117 ? 20.208 44.432 49.281 1.00 42.82 117 ASP A O 1
ATOM 4211 N N . VAL C 1 118 ? 20.528 42.411 48.329 1.00 42.64 118 VAL A N 1
ATOM 4212 C CA . VAL C 1 118 ? 20.044 42.814 47.006 1.00 41.24 118 VAL A CA 1
ATOM 4213 C C . VAL C 1 118 ? 18.590 43.289 47.111 1.00 40.83 118 VAL A C 1
ATOM 4214 O O . VAL C 1 118 ? 18.244 44.359 46.613 1.00 39.94 118 VAL A O 1
ATOM 4218 N N . ASP C 1 119 ? 17.757 42.503 47.793 1.00 41.22 119 ASP A N 1
ATOM 4219 C CA . ASP C 1 119 ? 16.348 42.840 47.983 1.00 41.18 119 ASP A CA 1
ATOM 4220 C C . ASP C 1 119 ? 16.143 44.139 48.769 1.00 41.04 119 ASP A C 1
ATOM 4221 O O . ASP C 1 119 ? 15.175 44.869 48.525 1.00 40.47 119 ASP A O 1
ATOM 4226 N N . ALA C 1 120 ? 17.046 44.413 49.712 1.00 41.25 120 ALA A N 1
ATOM 4227 C CA . ALA C 1 120 ? 17.023 45.669 50.455 1.00 41.22 120 ALA A CA 1
ATOM 4228 C C . ALA C 1 120 ? 17.412 46.838 49.552 1.00 40.43 120 ALA A C 1
ATOM 4229 O O . ALA C 1 120 ? 16.875 47.936 49.688 1.00 39.91 120 ALA A O 1
ATOM 4231 N N . ALA C 1 121 ? 18.342 46.590 48.628 1.00 39.97 121 ALA A N 1
ATOM 4232 C CA . ALA C 1 121 ? 18.780 47.619 47.687 1.00 39.26 121 ALA A CA 1
ATOM 4233 C C . ALA C 1 121 ? 17.667 47.933 46.696 1.00 38.78 121 ALA A C 1
ATOM 4234 O O . ALA C 1 121 ? 17.476 49.091 46.317 1.00 38.25 121 ALA A O 1
ATOM 4236 N N . TYR C 1 122 ? 16.929 46.897 46.295 1.00 38.85 122 TYR A N 1
ATOM 4237 C CA . TYR C 1 122 ? 15.747 47.069 45.454 1.00 38.76 122 TYR A CA 1
ATOM 4238 C C . TYR C 1 122 ? 14.678 47.870 46.188 1.00 39.31 122 TYR A C 1
ATOM 4239 O O . TYR C 1 122 ? 14.066 48.768 45.608 1.00 39.13 122 TYR A O 1
ATOM 4248 N N . ALA C 1 123 ? 14.463 47.544 47.463 1.00 40.24 123 ALA A N 1
ATOM 4249 C CA . ALA C 1 123 ? 13.501 48.267 48.302 1.00 40.68 123 ALA A CA 1
ATOM 4250 C C . ALA C 1 123 ? 13.888 49.734 48.500 1.00 40.49 123 ALA A C 1
ATOM 4251 O O . ALA C 1 123 ? 13.039 50.614 48.422 1.00 40.39 123 ALA A O 1
ATOM 4253 N N . TRP C 1 124 ? 15.171 49.988 48.743 1.00 40.68 124 TRP A N 1
ATOM 4254 C CA . TRP C 1 124 ? 15.694 51.350 48.843 1.00 40.96 124 TRP A CA 1
ATOM 4255 C C . TRP C 1 124 ? 15.454 52.138 47.552 1.00 40.27 124 TRP A C 1
ATOM 4256 O O . TRP C 1 124 ? 15.126 53.323 47.600 1.00 40.21 124 TRP A O 1
ATOM 4267 N N . SER C 1 125 ? 15.617 51.472 46.410 1.00 39.95 125 SER A N 1
ATOM 4268 C CA . SER C 1 125 ? 15.410 52.103 45.103 1.00 39.47 125 SER A CA 1
ATOM 4269 C C . SER C 1 125 ? 13.956 52.524 44.862 1.00 39.76 125 SER A C 1
ATOM 4270 O O . SER C 1 125 ? 13.705 53.613 44.339 1.00 39.13 125 SER A O 1
ATOM 4273 N N . GLU C 1 126 ? 13.013 51.657 45.246 1.00 40.48 126 GLU A N 1
ATOM 4274 C CA . GLU C 1 126 ? 11.575 51.952 45.176 1.00 41.35 126 GLU A CA 1
ATOM 4275 C C . GLU C 1 126 ? 11.228 53.199 45.969 1.00 41.60 126 GLU A C 1
ATOM 4276 O O . GLU C 1 126 ? 10.326 53.945 45.601 1.00 41.69 126 GLU A O 1
ATOM 4282 N N . GLU C 1 127 ? 11.929 53.399 47.080 1.00 42.21 127 GLU A N 1
ATOM 4283 C CA . GLU C 1 127 ? 11.590 54.462 48.017 1.00 42.92 127 GLU A CA 1
ATOM 4284 C C . GLU C 1 127 ? 12.322 55.772 47.734 1.00 42.26 127 GLU A C 1
ATOM 4285 O O . GLU C 1 127 ? 11.893 56.829 48.202 1.00 42.49 127 GLU A O 1
ATOM 4291 N N . ASN C 1 128 ? 13.420 55.691 46.978 1.00 41.03 128 ASN A N 1
ATOM 4292 C CA . ASN C 1 128 ? 14.249 56.856 46.676 1.00 40.19 128 ASN A CA 1
ATOM 4293 C C . ASN C 1 128 ? 13.509 57.816 45.745 1.00 39.17 128 ASN A C 1
ATOM 4294 O O . ASN C 1 128 ? 13.176 57.471 44.607 1.00 38.73 128 ASN A O 1
ATOM 4299 N N . ALA C 1 129 ? 13.236 59.012 46.255 1.00 38.31 129 ALA A N 1
ATOM 4300 C CA . ALA C 1 129 ? 12.438 60.008 45.545 1.00 37.46 129 ALA A CA 1
ATOM 4301 C C . ALA C 1 129 ? 13.093 60.542 44.255 1.00 36.08 129 ALA A C 1
ATOM 4302 O O . ALA C 1 129 ? 12.418 60.662 43.241 1.00 35.81 129 ALA A O 1
ATOM 4304 N N . PRO C 1 130 ? 14.397 60.882 44.295 1.00 35.35 130 PRO A N 1
ATOM 4305 C CA . PRO C 1 130 ? 15.049 61.321 43.050 1.00 34.40 130 PRO A CA 1
ATOM 4306 C C . PRO C 1 130 ? 15.003 60.287 41.912 1.00 33.27 130 PRO A C 1
ATOM 4307 O O . PRO C 1 130 ? 14.636 60.637 40.790 1.00 32.28 130 PRO A O 1
ATOM 4311 N N . LEU C 1 131 ? 15.337 59.028 42.209 1.00 33.08 131 LEU A N 1
ATOM 4312 C CA . LEU C 1 131 ? 15.253 57.942 41.225 1.00 32.28 131 LEU A CA 1
ATOM 4313 C C . LEU C 1 131 ? 13.867 57.847 40.579 1.00 32.49 131 LEU A C 1
ATOM 4314 O O . LEU C 1 131 ? 13.749 57.776 39.358 1.00 31.80 131 LEU A O 1
ATOM 4319 N N . GLN C 1 132 ? 12.824 57.861 41.405 1.00 33.01 132 GLN A N 1
ATOM 4320 C CA . GLN C 1 132 ? 11.454 57.709 40.918 1.00 33.39 132 GLN A CA 1
ATOM 4321 C C . GLN C 1 132 ? 10.985 58.930 40.135 1.00 33.31 132 GLN A C 1
ATOM 4322 O O . GLN C 1 132 ? 10.243 58.793 39.168 1.00 33.04 132 GLN A O 1
ATOM 4328 N N . ARG C 1 133 ? 11.421 60.119 40.556 1.00 33.54 133 ARG A N 1
ATOM 4329 C CA . ARG C 1 133 ? 11.103 61.364 39.844 1.00 33.96 133 ARG A CA 1
ATOM 4330 C C . ARG C 1 133 ? 11.721 61.355 38.445 1.00 32.96 133 ARG A C 1
ATOM 4331 O O . ARG C 1 133 ? 11.067 61.725 37.466 1.00 32.62 133 ARG A O 1
ATOM 4339 N N . LYS C 1 134 ? 12.977 60.911 38.364 1.00 32.32 134 LYS A N 1
ATOM 4340 C CA . LYS C 1 134 ? 13.683 60.772 37.092 1.00 31.56 134 LYS A CA 1
ATOM 4341 C C . LYS C 1 134 ? 12.936 59.830 36.145 1.00 31.14 134 LYS A C 1
ATOM 4342 O O . LYS C 1 134 ? 12.667 60.183 34.993 1.00 30.81 134 LYS A O 1
ATOM 4348 N N . ALA C 1 135 ? 12.594 58.639 36.634 1.00 31.17 135 ALA A N 1
ATOM 4349 C CA . ALA C 1 135 ? 11.854 57.663 35.827 1.00 31.28 135 ALA A CA 1
ATOM 4350 C C . ALA C 1 135 ? 10.531 58.261 35.353 1.00 31.53 135 ALA A C 1
ATOM 4351 O O . ALA C 1 135 ? 10.162 58.125 34.188 1.00 31.08 135 ALA A O 1
ATOM 4353 N N . GLN C 1 136 ? 9.844 58.947 36.263 1.00 32.51 136 GLN A N 1
ATOM 4354 C CA . GLN C 1 136 ? 8.554 59.592 35.976 1.00 33.77 136 GLN A CA 1
ATOM 4355 C C . GLN C 1 136 ? 8.632 60.659 34.871 1.00 33.30 136 GLN A C 1
ATOM 4356 O O . GLN C 1 136 ? 7.810 60.671 33.952 1.00 33.24 136 GLN A O 1
ATOM 4362 N N . ILE C 1 137 ? 9.621 61.546 34.975 1.00 32.71 137 ILE A N 1
ATOM 4363 C CA . ILE C 1 137 ? 9.834 62.611 33.995 1.00 32.29 137 ILE A CA 1
ATOM 4364 C C . ILE C 1 137 ? 10.129 62.032 32.601 1.00 31.81 137 ILE A C 1
ATOM 4365 O O . ILE C 1 137 ? 9.572 62.474 31.595 1.00 31.33 137 ILE A O 1
ATOM 4370 N N . ILE C 1 138 ? 11.022 61.048 32.563 1.00 31.40 138 ILE A N 1
ATOM 4371 C CA . ILE C 1 138 ? 11.433 60.430 31.309 1.00 31.05 138 ILE A CA 1
ATOM 4372 C C . ILE C 1 138 ? 10.226 59.707 30.694 1.00 31.51 138 ILE A C 1
ATOM 4373 O O . ILE C 1 138 ? 9.915 59.901 29.516 1.00 30.79 138 ILE A O 1
ATOM 4378 N N . GLN C 1 139 ? 9.524 58.913 31.504 1.00 32.45 139 GLN A N 1
ATOM 4379 C CA . GLN C 1 139 ? 8.358 58.160 31.018 1.00 33.82 139 GLN A CA 1
ATOM 4380 C C . GLN C 1 139 ? 7.274 59.094 30.486 1.00 33.93 139 GLN A C 1
ATOM 4381 O O . GLN C 1 139 ? 6.610 58.786 29.498 1.00 33.92 139 GLN A O 1
ATOM 4387 N N . GLN C 1 140 ? 7.120 60.245 31.132 1.00 34.52 140 GLN A N 1
ATOM 4388 C CA . GLN C 1 140 ? 6.105 61.206 30.725 1.00 35.27 140 GLN A CA 1
ATOM 4389 C C . GLN C 1 140 ? 6.348 61.708 29.306 1.00 34.39 140 GLN A C 1
ATOM 4390 O O . GLN C 1 140 ? 5.413 61.845 28.526 1.00 34.33 140 GLN A O 1
ATOM 4396 N N . HIS C 1 141 ? 7.608 61.963 28.969 1.00 33.19 141 HIS A N 1
ATOM 4397 C CA . HIS C 1 141 ? 7.950 62.355 27.609 1.00 32.59 141 HIS A CA 1
ATOM 4398 C C . HIS C 1 141 ? 7.818 61.220 26.589 1.00 32.29 141 HIS A C 1
ATOM 4399 O O . HIS C 1 141 ? 7.403 61.461 25.456 1.00 32.02 141 HIS A O 1
ATOM 4406 N N . TYR C 1 142 ? 8.151 59.995 26.999 1.00 31.66 142 TYR A N 1
ATOM 4407 C CA . TYR C 1 142 ? 7.954 58.819 26.145 1.00 31.89 142 TYR A CA 1
ATOM 4408 C C . TYR C 1 142 ? 6.471 58.575 25.812 1.00 33.03 142 TYR A C 1
ATOM 4409 O O . TYR C 1 142 ? 6.145 58.119 24.725 1.00 32.54 142 TYR A O 1
ATOM 4418 N N . ARG C 1 143 ? 5.588 58.878 26.762 1.00 34.89 143 ARG A N 1
ATOM 4419 C CA . ARG C 1 143 ? 4.141 58.677 26.599 1.00 36.95 143 ARG A CA 1
ATOM 4420 C C . ARG C 1 143 ? 3.438 59.896 25.980 1.00 37.87 143 ARG A C 1
ATOM 4421 O O . ARG C 1 143 ? 2.228 59.860 25.730 1.00 38.78 143 ARG A O 1
ATOM 4429 N N . GLY C 1 144 ? 4.195 60.969 25.755 1.00 38.19 144 GLY A N 1
ATOM 4430 C CA . GLY C 1 144 ? 3.672 62.202 25.157 1.00 39.28 144 GLY A CA 1
ATOM 4431 C C . GLY C 1 144 ? 3.424 62.102 23.661 1.00 39.86 144 GLY A C 1
ATOM 4432 O O . GLY C 1 144 ? 3.636 61.050 23.051 1.00 39.50 144 GLY A O 1
ATOM 4433 N N . ASP C 1 145 ? 2.983 63.206 23.064 1.00 40.87 145 ASP A N 1
ATOM 4434 C CA . ASP C 1 145 ? 2.679 63.237 21.631 1.00 41.63 145 ASP A CA 1
ATOM 4435 C C . ASP C 1 145 ? 3.745 63.948 20.792 1.00 40.88 145 ASP A C 1
ATOM 4436 O O . ASP C 1 145 ? 3.563 64.134 19.585 1.00 41.64 145 ASP A O 1
ATOM 4441 N N . ASP C 1 146 ? 4.844 64.348 21.431 1.00 39.39 146 ASP A N 1
ATOM 4442 C CA . ASP C 1 146 ? 5.927 65.048 20.748 1.00 38.20 146 ASP A CA 1
ATOM 4443 C C . ASP C 1 146 ? 7.092 64.092 20.489 1.00 36.55 146 ASP A C 1
ATOM 4444 O O . ASP C 1 146 ? 7.820 63.731 21.421 1.00 35.91 146 ASP A O 1
ATOM 4449 N N . PRO C 1 147 ? 7.276 63.685 19.217 1.00 35.58 147 PRO A N 1
ATOM 4450 C CA . PRO C 1 147 ? 8.316 62.714 18.856 1.00 33.94 147 PRO A CA 1
ATOM 4451 C C . PRO C 1 147 ? 9.729 63.191 19.197 1.00 32.54 147 PRO A C 1
ATOM 4452 O O . PRO C 1 147 ? 10.572 62.389 19.616 1.00 31.63 147 PRO A O 1
ATOM 4456 N N . LEU C 1 148 ? 9.980 64.486 19.023 1.00 31.56 148 LEU A N 1
ATOM 4457 C CA . LEU C 1 148 ? 11.313 65.041 19.236 1.00 30.32 148 LEU A CA 1
ATOM 4458 C C . LEU C 1 148 ? 11.708 65.081 20.713 1.00 28.88 148 LEU A C 1
ATOM 4459 O O . LEU C 1 148 ? 12.877 64.910 21.048 1.00 27.93 148 LEU A O 1
ATOM 4464 N N . LYS C 1 149 ? 10.731 65.282 21.591 1.00 28.11 149 LYS A N 1
ATOM 4465 C CA . LYS C 1 149 ? 11.007 65.320 23.029 1.00 27.52 149 LYS A CA 1
ATOM 4466 C C . LYS C 1 149 ? 11.360 63.930 23.566 1.00 26.86 149 LYS A C 1
ATOM 4467 O O . LYS C 1 149 ? 12.144 63.801 24.514 1.00 26.34 149 LYS A O 1
ATOM 4473 N N . LYS C 1 150 ? 10.787 62.894 22.947 1.00 26.21 150 LYS A N 1
ATOM 4474 C CA . LYS C 1 150 ? 11.141 61.511 23.267 1.00 25.85 150 LYS A CA 1
ATOM 4475 C C . LYS C 1 150 ? 12.634 61.252 23.026 1.00 25.09 150 LYS A C 1
ATOM 4476 O O . LYS C 1 150 ? 13.300 60.634 23.850 1.00 24.73 150 LYS A O 1
ATOM 4482 N N . LYS C 1 151 ? 13.145 61.726 21.889 1.00 24.54 151 LYS A N 1
ATOM 4483 C CA . LYS C 1 151 ? 14.566 61.558 21.548 1.00 24.27 151 LYS A CA 1
ATOM 4484 C C . LYS C 1 151 ? 15.475 62.308 22.511 1.00 24.05 151 LYS A C 1
ATOM 4485 O O . LYS C 1 151 ? 16.507 61.786 22.933 1.00 23.44 151 LYS A O 1
ATOM 4491 N N . ILE C 1 152 ? 15.076 63.525 22.875 1.00 24.48 152 ILE A N 1
ATOM 4492 C CA . ILE C 1 152 ? 15.833 64.316 23.849 1.00 24.75 152 ILE A CA 1
ATOM 4493 C C . ILE C 1 152 ? 15.929 63.568 25.180 1.00 24.69 152 ILE A C 1
ATOM 4494 O O . ILE C 1 152 ? 17.017 63.392 25.723 1.00 25.14 152 ILE A O 1
ATOM 4499 N N . ALA C 1 153 ? 14.784 63.135 25.696 1.00 25.00 153 ALA A N 1
ATOM 4500 C CA . ALA C 1 153 ? 14.729 62.363 26.941 1.00 24.91 153 ALA A CA 1
ATOM 4501 C C . ALA C 1 153 ? 15.612 61.113 26.898 1.00 24.88 153 ALA A C 1
ATOM 4502 O O . ALA C 1 153 ? 16.336 60.836 27.854 1.00 24.45 153 ALA A O 1
ATOM 4504 N N . SER C 1 154 ? 15.546 60.362 25.796 1.00 25.01 154 SER A N 1
ATOM 4505 C CA . SER C 1 154 ? 16.334 59.142 25.670 1.00 25.17 154 SER A CA 1
ATOM 4506 C C . SER C 1 154 ? 17.835 59.413 25.703 1.00 24.62 154 SER A C 1
ATOM 4507 O O . SER C 1 154 ? 18.575 58.704 26.394 1.00 24.46 154 SER A O 1
ATOM 4510 N N . VAL C 1 155 ? 18.275 60.435 24.969 1.00 24.49 155 VAL A N 1
ATOM 4511 C CA . VAL C 1 155 ? 19.697 60.811 24.935 1.00 24.16 155 VAL A CA 1
ATOM 4512 C C . VAL C 1 155 ? 20.127 61.296 26.321 1.00 24.44 155 VAL A C 1
ATOM 4513 O O . VAL C 1 155 ? 21.198 60.917 26.815 1.00 24.36 155 VAL A O 1
ATOM 4517 N N . PHE C 1 156 ? 19.279 62.098 26.967 1.00 24.58 156 PHE A N 1
ATOM 4518 C CA . PHE C 1 156 ? 19.595 62.579 28.318 1.00 25.36 156 PHE A CA 1
ATOM 4519 C C . PHE C 1 156 ? 19.690 61.438 29.331 1.00 25.77 156 PHE A C 1
ATOM 4520 O O . PHE C 1 156 ? 20.589 61.426 30.173 1.00 26.07 156 PHE A O 1
ATOM 4528 N N . LEU C 1 157 ? 18.767 60.486 29.260 1.00 25.70 157 LEU A N 1
ATOM 4529 C CA . LEU C 1 157 ? 18.792 59.378 30.218 1.00 26.10 157 LEU A CA 1
ATOM 4530 C C . LEU C 1 157 ? 20.117 58.613 30.154 1.00 26.10 157 LEU A C 1
ATOM 4531 O O . LEU C 1 157 ? 20.793 58.435 31.178 1.00 26.64 157 LEU A O 1
ATOM 4536 N N . GLU C 1 158 ? 20.510 58.199 28.957 1.00 26.02 158 GLU A N 1
ATOM 4537 C CA . GLU C 1 158 ? 21.612 57.250 28.848 1.00 26.45 158 GLU A CA 1
ATOM 4538 C C . GLU C 1 158 ? 22.966 57.779 28.368 1.00 26.84 158 GLU A C 1
ATOM 4539 O O . GLU C 1 158 ? 23.954 57.050 28.436 1.00 27.48 158 GLU A O 1
ATOM 4545 N N . SER C 1 159 ? 23.029 59.017 27.889 1.00 26.77 159 SER A N 1
ATOM 4546 C CA . SER C 1 159 ? 24.344 59.639 27.637 1.00 27.87 159 SER A CA 1
ATOM 4547 C C . SER C 1 159 ? 24.737 60.616 28.736 1.00 27.91 159 SER A C 1
ATOM 4548 O O . SER C 1 159 ? 25.811 61.227 28.678 1.00 28.38 159 SER A O 1
ATOM 4551 N N . PHE C 1 160 ? 23.880 60.739 29.746 1.00 27.61 160 PHE A N 1
ATOM 4552 C CA . PHE C 1 160 ? 24.113 61.686 30.824 1.00 28.08 160 PHE A CA 1
ATOM 4553 C C . PHE C 1 160 ? 23.734 61.125 32.193 1.00 28.45 160 PHE A C 1
ATOM 4554 O O . PHE C 1 160 ? 24.613 60.913 33.029 1.00 28.48 160 PHE A O 1
ATOM 4562 N N . LEU C 1 161 ? 22.445 60.857 32.412 1.00 28.30 161 LEU A N 1
ATOM 4563 C CA . LEU C 1 161 ? 21.959 60.494 33.753 1.00 29.15 161 LEU A CA 1
ATOM 4564 C C . LEU C 1 161 ? 22.575 59.220 34.338 1.00 29.30 161 LEU A C 1
ATOM 4565 O O . LEU C 1 161 ? 22.933 59.187 35.525 1.00 29.93 161 LEU A O 1
ATOM 4570 N N . PHE C 1 162 ? 22.738 58.202 33.495 1.00 28.29 162 PHE A N 1
ATOM 4571 C CA . PHE C 1 162 ? 23.319 56.922 33.905 1.00 28.20 162 PHE A CA 1
ATOM 4572 C C . PHE C 1 162 ? 24.716 57.048 34.506 1.00 28.23 162 PHE A C 1
ATOM 4573 O O . PHE C 1 162 ? 25.148 56.187 35.277 1.00 28.47 162 PHE A O 1
ATOM 4581 N N . TYR C 1 163 ? 25.414 58.124 34.169 1.00 27.82 163 TYR A N 1
ATOM 4582 C CA . TYR C 1 163 ? 26.802 58.281 34.611 1.00 28.41 163 TYR A CA 1
ATOM 4583 C C . TYR C 1 163 ? 27.020 58.545 36.101 1.00 28.88 163 TYR A C 1
ATOM 4584 O O . TYR C 1 163 ? 28.146 58.445 36.584 1.00 29.95 163 TYR A O 1
ATOM 4593 N N . SER C 1 164 ? 25.951 58.835 36.837 1.00 28.94 164 SER A N 1
ATOM 4594 C CA . SER C 1 164 ? 26.039 58.850 38.299 1.00 29.56 164 SER A CA 1
ATOM 4595 C C . SER C 1 164 ? 26.262 57.411 38.794 1.00 29.78 164 SER A C 1
ATOM 4596 O O . SER C 1 164 ? 26.973 57.181 39.780 1.00 30.24 164 SER A O 1
ATOM 4599 N N . GLY C 1 165 ? 25.664 56.455 38.082 1.00 29.16 165 GLY A N 1
ATOM 4600 C CA . GLY C 1 165 ? 25.831 55.039 38.367 1.00 29.08 165 GLY A CA 1
ATOM 4601 C C . GLY C 1 165 ? 27.123 54.480 37.786 1.00 29.29 165 GLY A C 1
ATOM 4602 O O . GLY C 1 165 ? 27.870 53.794 38.484 1.00 29.37 165 GLY A O 1
ATOM 4603 N N . PHE C 1 166 ? 27.400 54.783 36.518 1.00 28.41 166 PHE A N 1
ATOM 4604 C CA . PHE C 1 166 ? 28.597 54.253 35.855 1.00 28.80 166 PHE A CA 1
ATOM 4605 C C . PHE C 1 166 ? 29.906 54.730 36.511 1.00 29.70 166 PHE A C 1
ATOM 4606 O O . PHE C 1 166 ? 30.941 54.081 36.371 1.00 29.16 166 PHE A O 1
ATOM 4614 N N . TRP C 1 167 ? 29.861 55.867 37.204 1.00 30.56 167 TRP A N 1
ATOM 4615 C CA . TRP C 1 167 ? 31.054 56.383 37.888 1.00 31.99 167 TRP A CA 1
ATOM 4616 C C . TRP C 1 167 ? 31.695 55.344 38.811 1.00 32.65 167 TRP A C 1
ATOM 4617 O O . TRP C 1 167 ? 32.916 55.196 38.833 1.00 33.29 167 TRP A O 1
ATOM 4628 N N . LEU C 1 168 ? 30.865 54.625 39.559 1.00 33.21 168 LEU A N 1
ATOM 4629 C CA . LEU C 1 168 ? 31.352 53.704 40.585 1.00 34.19 168 LEU A CA 1
ATOM 4630 C C . LEU C 1 168 ? 32.228 52.557 40.064 1.00 34.74 168 LEU A C 1
ATOM 4631 O O . LEU C 1 168 ? 33.349 52.393 40.548 1.00 35.13 168 LEU A O 1
ATOM 4636 N N . PRO C 1 169 ? 31.736 51.762 39.083 1.00 34.35 169 PRO A N 1
ATOM 4637 C CA . PRO C 1 169 ? 32.623 50.721 38.547 1.00 34.77 169 PRO A CA 1
ATOM 4638 C C . PRO C 1 169 ? 33.882 51.277 37.878 1.00 35.21 169 PRO A C 1
ATOM 4639 O O . PRO C 1 169 ? 34.915 50.606 37.875 1.00 35.60 169 PRO A O 1
ATOM 4643 N N . MET C 1 170 ? 33.800 52.486 37.323 1.00 34.95 170 MET A N 1
ATOM 4644 C CA . MET C 1 170 ? 34.991 53.153 36.788 1.00 35.55 170 MET A CA 1
ATOM 4645 C C . MET C 1 170 ? 35.974 53.516 37.909 1.00 36.90 170 MET A C 1
ATOM 4646 O O . MET C 1 170 ? 37.191 53.358 37.750 1.00 37.05 170 MET A O 1
ATOM 4651 N N . TYR C 1 171 ? 35.446 53.995 39.034 1.00 37.63 171 TYR A N 1
ATOM 4652 C CA . TYR C 1 171 ? 36.286 54.287 40.195 1.00 39.44 171 TYR A CA 1
ATOM 4653 C C . TYR C 1 171 ? 36.991 53.029 40.701 1.00 40.49 171 TYR A C 1
ATOM 4654 O O . TYR C 1 171 ? 38.213 53.034 40.890 1.00 41.44 171 TYR A O 1
ATOM 4663 N N . PHE C 1 172 ? 36.223 51.962 40.922 1.00 40.80 172 PHE A N 1
ATOM 4664 C CA . PHE C 1 172 ? 36.792 50.687 41.367 1.00 42.26 172 PHE A CA 1
ATOM 4665 C C . PHE C 1 172 ? 37.888 50.209 40.417 1.00 42.90 172 PHE A C 1
ATOM 4666 O O . PHE C 1 172 ? 38.942 49.746 40.861 1.00 43.78 172 PHE A O 1
ATOM 4674 N N . SER C 1 173 ? 37.633 50.331 39.115 1.00 42.52 173 SER A N 1
ATOM 4675 C CA . SER C 1 173 ? 38.600 49.965 38.081 1.00 43.22 173 SER A CA 1
ATOM 4676 C C . SER C 1 173 ? 39.945 50.683 38.270 1.00 43.99 173 SER A C 1
ATOM 4677 O O . SER C 1 173 ? 41.006 50.057 38.164 1.00 44.65 173 SER A O 1
ATOM 4680 N N . SER C 1 174 ? 39.882 51.985 38.557 1.00 43.98 174 SER A N 1
ATOM 4681 C CA . SER C 1 174 ? 41.071 52.820 38.779 1.00 44.94 174 SER A CA 1
ATOM 4682 C C . SER C 1 174 ? 41.855 52.398 40.026 1.00 46.16 174 SER A C 1
ATOM 4683 O O . SER C 1 174 ? 43.064 52.628 40.121 1.00 46.76 174 SER A O 1
ATOM 4686 N N . ARG C 1 175 ? 41.147 51.793 40.978 1.00 46.61 175 ARG A N 1
ATOM 4687 C CA . ARG C 1 175 ? 41.748 51.262 42.196 1.00 48.04 175 ARG A CA 1
ATOM 4688 C C . ARG C 1 175 ? 42.104 49.777 42.046 1.00 48.66 175 ARG A C 1
ATOM 4689 O O . ARG C 1 175 ? 42.611 49.156 42.982 1.00 49.44 175 ARG A O 1
ATOM 4697 N N . GLY C 1 176 ? 41.843 49.219 40.862 1.00 48.25 176 GLY A N 1
ATOM 4698 C CA . GLY C 1 176 ? 42.173 47.822 40.555 1.00 48.69 176 GLY A CA 1
ATOM 4699 C C . GLY C 1 176 ? 41.258 46.810 41.223 1.00 48.79 176 GLY A C 1
ATOM 4700 O O . GLY C 1 176 ? 41.653 45.661 41.460 1.00 49.42 176 GLY A O 1
ATOM 4701 N N . LYS C 1 177 ? 40.034 47.244 41.517 1.00 48.08 177 LYS A N 1
ATOM 4702 C CA . LYS C 1 177 ? 39.027 46.432 42.195 1.00 47.96 177 LYS A CA 1
ATOM 4703 C C . LYS C 1 177 ? 37.860 46.184 41.252 1.00 46.94 177 LYS A C 1
ATOM 4704 O O . LYS C 1 177 ? 37.550 47.037 40.418 1.00 46.09 177 LYS A O 1
ATOM 4710 N N . LEU C 1 178 ? 37.203 45.036 41.410 1.00 46.85 178 LEU A N 1
ATOM 4711 C CA . LEU C 1 178 ? 36.093 44.616 40.544 1.00 46.01 178 LEU A CA 1
ATOM 4712 C C . LEU C 1 178 ? 36.352 44.939 39.073 1.00 45.23 178 LEU A C 1
ATOM 4713 O O . LEU C 1 178 ? 35.521 45.575 38.412 1.00 44.50 178 LEU A O 1
ATOM 4718 N N . THR C 1 179 ? 37.501 44.500 38.563 1.00 45.30 179 THR A N 1
ATOM 4719 C CA . THR C 1 179 ? 37.910 44.826 37.193 1.00 44.60 179 THR A CA 1
ATOM 4720 C C . THR C 1 179 ? 37.005 44.181 36.144 1.00 43.38 179 THR A C 1
ATOM 4721 O O . THR C 1 179 ? 36.856 44.706 35.038 1.00 42.80 179 THR A O 1
ATOM 4725 N N . ASN C 1 180 ? 36.403 43.052 36.506 1.00 42.64 180 ASN A N 1
ATOM 4726 C CA . ASN C 1 180 ? 35.531 42.312 35.597 1.00 41.57 180 ASN A CA 1
ATOM 4727 C C . ASN C 1 180 ? 34.150 42.953 35.478 1.00 40.33 180 ASN A C 1
ATOM 4728 O O . ASN C 1 180 ? 33.621 43.089 34.373 1.00 39.90 180 ASN A O 1
ATOM 4733 N N . THR C 1 181 ? 33.581 43.344 36.620 1.00 39.75 181 THR A N 1
ATOM 4734 C CA . THR C 1 181 ? 32.373 44.163 36.656 1.00 38.42 181 THR A CA 1
ATOM 4735 C C . THR C 1 181 ? 32.588 45.447 35.860 1.00 37.31 181 THR A C 1
ATOM 4736 O O . THR C 1 181 ? 31.691 45.897 35.151 1.00 36.74 181 THR A O 1
ATOM 4740 N N . ALA C 1 182 ? 33.787 46.017 35.963 1.00 36.86 182 ALA A N 1
ATOM 4741 C CA . ALA C 1 182 ? 34.150 47.191 35.173 1.00 35.53 182 ALA A CA 1
ATOM 4742 C C . ALA C 1 182 ? 34.157 46.911 33.667 1.00 34.61 182 ALA A C 1
ATOM 4743 O O . ALA C 1 182 ? 33.683 47.741 32.888 1.00 33.29 182 ALA A O 1
ATOM 4745 N N . ASP C 1 183 ? 34.692 45.753 33.264 1.00 34.43 183 ASP A N 1
ATOM 4746 C CA . ASP C 1 183 ? 34.683 45.341 31.853 1.00 33.96 183 ASP A CA 1
ATOM 4747 C C . ASP C 1 183 ? 33.240 45.182 31.338 1.00 32.83 183 ASP A C 1
ATOM 4748 O O . ASP C 1 183 ? 32.936 45.575 30.207 1.00 32.30 183 ASP A O 1
ATOM 4753 N N . LEU C 1 184 ? 32.379 44.602 32.174 1.00 32.29 184 LEU A N 1
ATOM 4754 C CA . LEU C 1 184 ? 30.952 44.429 31.878 1.00 31.70 184 LEU A CA 1
ATOM 4755 C C . LEU C 1 184 ? 30.281 45.785 31.665 1.00 30.80 184 LEU A C 1
ATOM 4756 O O . LEU C 1 184 ? 29.585 45.998 30.668 1.00 29.82 184 LEU A O 1
ATOM 4761 N N . ILE C 1 185 ? 30.502 46.702 32.603 1.00 30.33 185 ILE A N 1
ATOM 4762 C CA . ILE C 1 185 ? 29.965 48.055 32.489 1.00 29.68 185 ILE A CA 1
ATOM 4763 C C . ILE C 1 185 ? 30.477 48.778 31.224 1.00 28.85 185 ILE A C 1
ATOM 4764 O O . ILE C 1 185 ? 29.713 49.487 30.576 1.00 28.02 185 ILE A O 1
ATOM 4769 N N . ARG C 1 186 ? 31.746 48.576 30.867 1.00 28.70 186 ARG A N 1
ATOM 4770 C CA . ARG C 1 186 ? 32.311 49.176 29.646 1.00 28.67 186 ARG A CA 1
ATOM 4771 C C . ARG C 1 186 ? 31.605 48.704 28.360 1.00 27.70 186 ARG A C 1
ATOM 4772 O O . ARG C 1 186 ? 31.460 49.475 27.403 1.00 26.83 186 ARG A O 1
ATOM 4780 N N . LEU C 1 187 ? 31.154 47.448 28.354 1.00 27.12 187 LEU A N 1
ATOM 4781 C CA . LEU C 1 187 ? 30.345 46.923 27.248 1.00 26.75 187 LEU A CA 1
ATOM 4782 C C . LEU C 1 187 ? 29.025 47.671 27.144 1.00 25.74 187 LEU A C 1
ATOM 4783 O O . LEU C 1 187 ? 28.597 48.019 26.052 1.00 25.45 187 LEU A O 1
ATOM 4788 N N . ILE C 1 188 ? 28.387 47.924 28.282 1.00 25.74 188 ILE A N 1
ATOM 4789 C CA . ILE C 1 188 ? 27.130 48.682 28.293 1.00 24.94 188 ILE A CA 1
ATOM 4790 C C . ILE C 1 188 ? 27.350 50.114 27.790 1.00 25.09 188 ILE A C 1
ATOM 4791 O O . ILE C 1 188 ? 26.578 50.631 26.965 1.00 24.33 188 ILE A O 1
ATOM 4796 N N . ILE C 1 189 ? 28.412 50.734 28.292 1.00 24.77 189 ILE A N 1
ATOM 4797 C CA . ILE C 1 189 ? 28.780 52.111 27.962 1.00 25.41 189 ILE A CA 1
ATOM 4798 C C . ILE C 1 189 ? 29.091 52.294 26.475 1.00 25.17 189 ILE A C 1
ATOM 4799 O O . ILE C 1 189 ? 28.761 53.321 25.892 1.00 25.27 189 ILE A O 1
ATOM 4804 N N . ARG C 1 190 ? 29.732 51.291 25.884 1.00 25.38 190 ARG A N 1
ATOM 4805 C CA . ARG C 1 190 ? 29.998 51.238 24.444 1.00 25.71 190 ARG A CA 1
ATOM 4806 C C . ARG C 1 190 ? 28.689 51.213 23.621 1.00 24.76 190 ARG A C 1
ATOM 4807 O O . ARG C 1 190 ? 28.583 51.900 22.592 1.00 24.36 190 ARG A O 1
ATOM 4815 N N . ASP C 1 191 ? 27.697 50.446 24.088 1.00 23.53 191 ASP A N 1
ATOM 4816 C CA . ASP C 1 191 ? 26.374 50.432 23.453 1.00 22.77 191 ASP A CA 1
ATOM 4817 C C . ASP C 1 191 ? 25.723 51.803 23.575 1.00 22.20 191 ASP A C 1
ATOM 4818 O O . ASP C 1 191 ? 25.257 52.368 22.590 1.00 22.07 191 ASP A O 1
ATOM 4823 N N . GLU C 1 192 ? 25.707 52.337 24.791 1.00 22.38 192 GLU A N 1
ATOM 4824 C CA . GLU C 1 192 ? 25.029 53.594 25.056 1.00 22.64 192 GLU A CA 1
ATOM 4825 C C . GLU C 1 192 ? 25.643 54.789 24.353 1.00 22.46 192 GLU A C 1
ATOM 4826 O O . GLU C 1 192 ? 24.933 55.732 24.013 1.00 21.72 192 GLU A O 1
ATOM 4832 N N . ALA C 1 193 ? 26.957 54.750 24.133 1.00 22.80 193 ALA A N 1
ATOM 4833 C CA . ALA C 1 193 ? 27.618 55.788 23.341 1.00 22.83 193 ALA A CA 1
ATOM 4834 C C . ALA C 1 193 ? 27.048 55.813 21.925 1.00 22.25 193 ALA A C 1
ATOM 4835 O O . ALA C 1 193 ? 26.758 56.883 21.377 1.00 21.87 193 ALA A O 1
ATOM 4837 N N . VAL C 1 194 ? 26.885 54.628 21.339 1.00 21.64 194 VAL A N 1
ATOM 4838 C CA . VAL C 1 194 ? 26.328 54.506 19.990 1.00 20.78 194 VAL A CA 1
ATOM 4839 C C . VAL C 1 194 ? 24.824 54.813 19.972 1.00 19.96 194 VAL A C 1
ATOM 4840 O O . VAL C 1 194 ? 24.351 55.474 19.046 1.00 19.80 194 VAL A O 1
ATOM 4844 N N . HIS C 1 195 ? 24.080 54.342 20.980 1.00 19.56 195 HIS A N 1
ATOM 4845 C CA . HIS C 1 195 ? 22.634 54.639 21.066 1.00 19.44 195 HIS A CA 1
ATOM 4846 C C . HIS C 1 195 ? 22.423 56.157 21.076 1.00 20.16 195 HIS A C 1
ATOM 4847 O O . HIS C 1 195 ? 21.583 56.683 20.338 1.00 21.07 195 HIS A O 1
ATOM 4854 N N . GLY C 1 196 ? 23.170 56.849 21.937 1.00 19.86 196 GLY A N 1
ATOM 4855 C CA . GLY C 1 196 ? 23.049 58.300 22.090 1.00 20.61 196 GLY A CA 1
ATOM 4856 C C . GLY C 1 196 ? 23.394 59.040 20.814 1.00 20.88 196 GLY A C 1
ATOM 4857 O O . GLY C 1 196 ? 22.709 59.987 20.424 1.00 21.97 196 GLY A O 1
ATOM 4858 N N . TYR C 1 197 ? 24.472 58.602 20.172 1.00 21.06 197 TYR A N 1
ATOM 4859 C CA . TYR C 1 197 ? 24.885 59.120 18.866 1.00 21.14 197 TYR A CA 1
ATOM 4860 C C . TYR C 1 197 ? 23.770 58.998 17.825 1.00 20.97 197 TYR A C 1
ATOM 4861 O O . TYR C 1 197 ? 23.426 59.972 17.142 1.00 21.28 197 TYR A O 1
ATOM 4870 N N . TYR C 1 198 ? 23.223 57.792 17.699 1.00 20.28 198 TYR A N 1
ATOM 4871 C CA . TYR C 1 198 ? 22.240 57.485 16.660 1.00 20.52 198 TYR A CA 1
ATOM 4872 C C . TYR C 1 198 ? 20.925 58.209 16.891 1.00 20.25 198 TYR A C 1
ATOM 4873 O O . TYR C 1 198 ? 20.380 58.829 15.972 1.00 20.71 198 TYR A O 1
ATOM 4882 N N . ILE C 1 199 ? 20.420 58.133 18.117 1.00 20.24 199 ILE A N 1
ATOM 4883 C CA . ILE C 1 199 ? 19.183 58.839 18.475 1.00 20.74 199 ILE A CA 1
ATOM 4884 C C . ILE C 1 199 ? 19.316 60.369 18.346 1.00 21.01 199 ILE A C 1
ATOM 4885 O O . ILE C 1 199 ? 18.408 61.034 17.835 1.00 21.03 199 ILE A O 1
ATOM 4890 N N . GLY C 1 200 ? 20.445 60.910 18.795 1.00 21.21 200 GLY A N 1
ATOM 4891 C CA . GLY C 1 200 ? 20.755 62.329 18.614 1.00 21.51 200 GLY A CA 1
ATOM 4892 C C . GLY C 1 200 ? 20.870 62.712 17.147 1.00 22.20 200 GLY A C 1
ATOM 4893 O O . GLY C 1 200 ? 20.430 63.783 16.749 1.00 21.95 200 GLY A O 1
ATOM 4894 N N . TYR C 1 201 ? 21.466 61.833 16.342 1.00 22.53 201 TYR A N 1
ATOM 4895 C CA . TYR C 1 201 ? 21.541 62.029 14.893 1.00 23.02 201 TYR A CA 1
ATOM 4896 C C . TYR C 1 201 ? 20.142 62.101 14.278 1.00 23.31 201 TYR A C 1
ATOM 4897 O O . TYR C 1 201 ? 19.846 62.991 13.462 1.00 23.17 201 TYR A O 1
ATOM 4906 N N . LYS C 1 202 ? 19.285 61.167 14.674 1.00 23.20 202 LYS A N 1
ATOM 4907 C CA . LYS C 1 202 ? 17.922 61.115 14.140 1.00 23.48 202 LYS A CA 1
ATOM 4908 C C . LYS C 1 202 ? 17.106 62.312 14.630 1.00 24.08 202 LYS A C 1
ATOM 4909 O O . LYS C 1 202 ? 16.276 62.845 13.892 1.00 24.45 202 LYS A O 1
ATOM 4915 N N . TYR C 1 203 ? 17.357 62.732 15.869 1.00 24.12 203 TYR A N 1
ATOM 4916 C CA . TYR C 1 203 ? 16.794 63.979 16.400 1.00 25.19 203 TYR A CA 1
ATOM 4917 C C . TYR C 1 203 ? 17.068 65.169 15.477 1.00 26.06 203 TYR A C 1
ATOM 4918 O O . TYR C 1 203 ? 16.151 65.902 15.099 1.00 26.25 203 TYR A O 1
ATOM 4927 N N . GLN C 1 204 ? 18.329 65.342 15.102 1.00 26.86 204 GLN A N 1
ATOM 4928 C CA . GLN C 1 204 ? 18.723 66.436 14.220 1.00 28.83 204 GLN A CA 1
ATOM 4929 C C . GLN C 1 204 ? 18.139 66.309 12.808 1.00 30.08 204 GLN A C 1
ATOM 4930 O O . GLN C 1 204 ? 17.845 67.319 12.167 1.00 30.46 204 GLN A O 1
ATOM 4936 N N . LYS C 1 205 ? 17.973 65.072 12.335 1.00 31.11 205 LYS A N 1
ATOM 4937 C CA . LYS C 1 205 ? 17.309 64.816 11.054 1.00 32.99 205 LYS A CA 1
ATOM 4938 C C . LYS C 1 205 ? 15.842 65.227 11.109 1.00 34.04 205 LYS A C 1
ATOM 4939 O O . LYS C 1 205 ? 15.352 65.869 10.178 1.00 34.57 205 LYS A O 1
ATOM 4945 N N . ASN C 1 206 ? 15.154 64.854 12.193 1.00 34.76 206 ASN A N 1
ATOM 4946 C CA . ASN C 1 206 ? 13.754 65.238 12.419 1.00 36.85 206 ASN A CA 1
ATOM 4947 C C . ASN C 1 206 ? 13.604 66.766 12.471 1.00 38.31 206 ASN A C 1
ATOM 4948 O O . ASN C 1 206 ? 12.640 67.319 11.943 1.00 38.82 206 ASN A O 1
ATOM 4953 N N . MET C 1 207 ? 14.562 67.436 13.112 1.00 39.72 207 MET A N 1
ATOM 4954 C CA . MET C 1 207 ? 14.526 68.893 13.280 1.00 41.82 207 MET A CA 1
ATOM 4955 C C . MET C 1 207 ? 14.625 69.671 11.970 1.00 43.02 207 MET A C 1
ATOM 4956 O O . MET C 1 207 ? 14.090 70.776 11.869 1.00 43.91 207 MET A O 1
ATOM 4961 N N . GLU C 1 208 ? 15.299 69.094 10.977 1.00 43.65 208 GLU A N 1
ATOM 4962 C CA . GLU C 1 208 ? 15.404 69.697 9.641 1.00 44.82 208 GLU A CA 1
ATOM 4963 C C . GLU C 1 208 ? 14.037 69.953 9.012 1.00 45.61 208 GLU A C 1
ATOM 4964 O O . GLU C 1 208 ? 13.887 70.852 8.184 1.00 46.15 208 GLU A O 1
ATOM 4970 N N . LYS C 1 209 ? 13.043 69.165 9.412 1.00 45.78 209 LYS A N 1
ATOM 4971 C CA . LYS C 1 209 ? 11.689 69.297 8.868 1.00 46.97 209 LYS A CA 1
ATOM 4972 C C . LYS C 1 209 ? 10.708 70.118 9.730 1.00 47.37 209 LYS A C 1
ATOM 4973 O O . LYS C 1 209 ? 9.494 70.100 9.495 1.00 47.94 209 LYS A O 1
ATOM 4979 N N . ILE C 1 210 ? 11.235 70.843 10.717 1.00 46.99 210 ILE A N 1
ATOM 4980 C CA . ILE C 1 210 ? 10.421 71.782 11.499 1.00 47.38 210 ILE A CA 1
ATOM 4981 C C . ILE C 1 210 ? 10.925 73.213 11.314 1.00 47.69 210 ILE A C 1
ATOM 4982 O O . ILE C 1 210 ? 12.080 73.427 10.942 1.00 47.36 210 ILE A O 1
ATOM 4987 N N . SER C 1 211 ? 10.051 74.186 11.573 1.00 48.46 211 SER A N 1
ATOM 4988 C CA . SER C 1 211 ? 10.367 75.600 11.353 1.00 49.06 211 SER A CA 1
ATOM 4989 C C . SER C 1 211 ? 11.496 76.089 12.258 1.00 48.66 211 SER A C 1
ATOM 4990 O O . SER C 1 211 ? 11.773 75.485 13.301 1.00 47.65 211 SER A O 1
ATOM 4993 N N . LEU C 1 212 ? 12.141 77.182 11.850 1.00 49.04 212 LEU A N 1
ATOM 4994 C CA . LEU C 1 212 ? 13.219 77.795 12.630 1.00 49.00 212 LEU A CA 1
ATOM 4995 C C . LEU C 1 212 ? 12.753 78.164 14.039 1.00 48.75 212 LEU A C 1
ATOM 4996 O O . LEU C 1 212 ? 13.484 77.955 15.012 1.00 48.26 212 LEU A O 1
ATOM 5001 N N . GLY C 1 213 ? 11.538 78.704 14.136 1.00 49.22 213 GLY A N 1
ATOM 5002 C CA . GLY C 1 213 ? 10.945 79.098 15.418 1.00 48.73 213 GLY A CA 1
ATOM 5003 C C . GLY C 1 213 ? 10.712 77.904 16.324 1.00 47.79 213 GLY A C 1
ATOM 5004 O O . GLY C 1 213 ? 10.951 77.976 17.534 1.00 47.29 213 GLY A O 1
ATOM 5005 N N . GLN C 1 214 ? 10.252 76.806 15.727 1.00 47.06 214 GLN A N 1
ATOM 5006 C CA . GLN C 1 214 ? 10.036 75.554 16.445 1.00 46.28 214 GLN A CA 1
ATOM 5007 C C . GLN C 1 214 ? 11.350 74.935 16.953 1.00 44.73 214 GLN A C 1
ATOM 5008 O O . GLN C 1 214 ? 11.369 74.317 18.016 1.00 44.02 214 GLN A O 1
ATOM 5014 N N . ARG C 1 215 ? 12.436 75.119 16.201 1.00 44.06 215 ARG A N 1
ATOM 5015 C CA . ARG C 1 215 ? 13.772 74.668 16.621 1.00 43.10 215 ARG A CA 1
ATOM 5016 C C . ARG C 1 215 ? 14.285 75.414 17.856 1.00 42.49 215 ARG A C 1
ATOM 5017 O O . ARG C 1 215 ? 14.837 74.802 18.765 1.00 41.58 215 ARG A O 1
ATOM 5025 N N . GLU C 1 216 ? 14.112 76.734 17.879 1.00 42.68 216 GLU A N 1
ATOM 5026 C CA . GLU C 1 216 ? 14.531 77.544 19.027 1.00 42.64 216 GLU A CA 1
ATOM 5027 C C . GLU C 1 216 ? 13.744 77.161 20.279 1.00 41.59 216 GLU A C 1
ATOM 5028 O O . GLU C 1 216 ? 14.301 77.064 21.372 1.00 41.14 216 GLU A O 1
ATOM 5034 N N . GLU C 1 217 ? 12.452 76.925 20.094 1.00 41.21 217 GLU A N 1
ATOM 5035 C CA . GLU C 1 217 ? 11.568 76.428 21.142 1.00 40.92 217 GLU A CA 1
ATOM 5036 C C . GLU C 1 217 ? 12.078 75.103 21.713 1.00 39.41 217 GLU A C 1
ATOM 5037 O O . GLU C 1 217 ? 12.157 74.928 22.936 1.00 38.69 217 GLU A O 1
ATOM 5043 N N . LEU C 1 218 ? 12.428 74.178 20.821 1.00 38.36 218 LEU A N 1
ATOM 5044 C CA . LEU C 1 218 ? 12.940 72.880 21.242 1.00 37.43 218 LEU A CA 1
ATOM 5045 C C . LEU C 1 218 ? 14.308 72.973 21.907 1.00 36.34 218 LEU A C 1
ATOM 5046 O O . LEU C 1 218 ? 14.592 72.217 22.835 1.00 35.50 218 LEU A O 1
ATOM 5051 N N . LYS C 1 219 ? 15.148 73.893 21.435 1.00 36.22 219 LYS A N 1
ATOM 5052 C CA . LYS C 1 219 ? 16.442 74.126 22.069 1.00 36.17 219 LYS A CA 1
ATOM 5053 C C . LYS C 1 219 ? 16.230 74.547 23.523 1.00 35.96 219 LYS A C 1
ATOM 5054 O O . LYS C 1 219 ? 16.846 73.987 24.436 1.00 35.03 219 LYS A O 1
ATOM 5060 N N . SER C 1 220 ? 15.336 75.517 23.730 1.00 36.07 220 SER A N 1
ATOM 5061 C CA . SER C 1 220 ? 15.026 76.000 25.074 1.00 36.19 220 SER A CA 1
ATOM 5062 C C . SER C 1 220 ? 14.484 74.882 25.955 1.00 34.95 220 SER A C 1
ATOM 5063 O O . SER C 1 220 ? 14.871 74.774 27.117 1.00 34.73 220 SER A O 1
ATOM 5066 N N . PHE C 1 221 ? 13.597 74.057 25.395 1.00 34.44 221 PHE A N 1
ATOM 5067 C CA . PHE C 1 221 ? 13.053 72.902 26.112 1.00 33.88 221 PHE A CA 1
ATOM 5068 C C . PHE C 1 221 ? 14.156 71.930 26.539 1.00 32.73 221 PHE A C 1
ATOM 5069 O O . PHE C 1 221 ? 14.151 71.427 27.668 1.00 32.75 221 PHE A O 1
ATOM 5077 N N . ALA C 1 222 ? 15.081 71.660 25.626 1.00 32.00 222 ALA A N 1
ATOM 5078 C CA . ALA C 1 222 ? 16.158 70.705 25.875 1.00 31.14 222 ALA A CA 1
ATOM 5079 C C . ALA C 1 222 ? 17.023 71.147 27.063 1.00 30.86 222 ALA A C 1
ATOM 5080 O O . ALA C 1 222 ? 17.329 70.348 27.934 1.00 30.03 222 ALA A O 1
ATOM 5082 N N . PHE C 1 223 ? 17.395 72.425 27.099 1.00 31.13 223 PHE A N 1
ATOM 5083 C CA . PHE C 1 223 ? 18.170 72.956 28.217 1.00 31.41 223 PHE A CA 1
ATOM 5084 C C . PHE C 1 223 ? 17.369 73.034 29.519 1.00 31.29 223 PHE A C 1
ATOM 5085 O O . PHE C 1 223 ? 17.923 72.808 30.593 1.00 31.29 223 PHE A O 1
ATOM 5093 N N . ASP C 1 224 ? 16.069 73.324 29.421 1.00 31.42 224 ASP A N 1
ATOM 5094 C CA . ASP C 1 224 ? 15.162 73.264 30.578 1.00 31.52 224 ASP A CA 1
ATOM 5095 C C . ASP C 1 224 ? 15.113 71.857 31.168 1.00 30.44 224 ASP A C 1
ATOM 5096 O O . ASP C 1 224 ? 15.372 71.655 32.357 1.00 30.55 224 ASP A O 1
ATOM 5101 N N . LEU C 1 225 ? 14.759 70.892 30.330 1.00 29.55 225 LEU A N 1
ATOM 5102 C CA . LEU C 1 225 ? 14.732 69.496 30.738 1.00 28.98 225 LEU A CA 1
ATOM 5103 C C . LEU C 1 225 ? 16.082 69.084 31.319 1.00 28.60 225 LEU A C 1
ATOM 5104 O O . LEU C 1 225 ? 16.144 68.477 32.390 1.00 28.52 225 LEU A O 1
ATOM 5109 N N . LEU C 1 226 ? 17.159 69.446 30.626 1.00 28.84 226 LEU A N 1
ATOM 5110 C CA . LEU C 1 226 ? 18.505 69.140 31.100 1.00 29.18 226 LEU A CA 1
ATOM 5111 C C . LEU C 1 226 ? 18.727 69.592 32.540 1.00 29.41 226 LEU A C 1
ATOM 5112 O O . LEU C 1 226 ? 19.155 68.800 33.378 1.00 29.20 226 LEU A O 1
ATOM 5117 N N . LEU C 1 227 ? 18.424 70.857 32.821 1.00 29.95 227 LEU A N 1
ATOM 5118 C CA . LEU C 1 227 ? 18.663 71.434 34.151 1.00 30.58 227 LEU A CA 1
ATOM 5119 C C . LEU C 1 227 ? 17.734 70.871 35.232 1.00 30.41 227 LEU A C 1
ATOM 5120 O O . LEU C 1 227 ? 18.147 70.672 36.383 1.00 29.86 227 LEU A O 1
ATOM 5125 N N . GLU C 1 228 ? 16.495 70.579 34.851 1.00 30.52 228 GLU A N 1
ATOM 5126 C CA . GLU C 1 228 ? 15.574 69.871 35.737 1.00 30.87 228 GLU A CA 1
ATOM 5127 C C . GLU C 1 228 ? 16.118 68.488 36.106 1.00 30.07 228 GLU A C 1
ATOM 5128 O O . GLU C 1 228 ? 16.119 68.110 37.279 1.00 29.83 228 GLU A O 1
ATOM 5134 N N . LEU C 1 229 ? 16.599 67.743 35.109 1.00 29.33 229 LEU A N 1
ATOM 5135 C CA . LEU C 1 229 ? 17.125 66.403 35.360 1.00 28.98 229 LEU A CA 1
ATOM 5136 C C . LEU C 1 229 ? 18.447 66.490 36.118 1.00 28.88 229 LEU A C 1
ATOM 5137 O O . LEU C 1 229 ? 18.701 65.701 37.036 1.00 28.77 229 LEU A O 1
ATOM 5142 N N . TYR C 1 230 ? 19.269 67.468 35.747 1.00 29.21 230 TYR A N 1
ATOM 5143 C CA . TYR C 1 230 ? 20.534 67.736 36.431 1.00 29.67 230 TYR A CA 1
ATOM 5144 C C . TYR C 1 230 ? 20.315 68.015 37.922 1.00 30.20 230 TYR A C 1
ATOM 5145 O O . TYR C 1 230 ? 20.956 67.388 38.774 1.00 30.30 230 TYR A O 1
ATOM 5154 N N . ASP C 1 231 ? 19.416 68.948 38.229 1.00 30.33 231 ASP A N 1
ATOM 5155 C CA . ASP C 1 231 ? 19.098 69.258 39.627 1.00 31.51 231 ASP A CA 1
ATOM 5156 C C . ASP C 1 231 ? 18.662 68.008 40.384 1.00 31.15 231 ASP A C 1
ATOM 5157 O O . ASP C 1 231 ? 19.122 67.760 41.501 1.00 31.24 231 ASP A O 1
ATOM 5162 N N . ASN C 1 232 ? 17.803 67.204 39.759 1.00 30.95 232 ASN A N 1
ATOM 5163 C CA . ASN C 1 232 ? 17.368 65.948 40.359 1.00 30.72 232 ASN A CA 1
ATOM 5164 C C . ASN C 1 232 ? 18.528 64.973 40.589 1.00 30.65 232 ASN A C 1
ATOM 5165 O O . ASN C 1 232 ? 18.604 64.327 41.635 1.00 30.28 232 ASN A O 1
ATOM 5170 N N . GLU C 1 233 ? 19.437 64.894 39.618 1.00 30.55 233 GLU A N 1
ATOM 5171 C CA . GLU C 1 233 ? 20.553 63.945 39.685 1.00 30.93 233 GLU A CA 1
ATOM 5172 C C . GLU C 1 233 ? 21.592 64.308 40.751 1.00 31.29 233 GLU A C 1
ATOM 5173 O O . GLU C 1 233 ? 22.240 63.419 41.310 1.00 31.22 233 GLU A O 1
ATOM 5179 N N . LEU C 1 234 ? 21.742 65.603 41.028 1.00 31.74 234 LEU A N 1
ATOM 5180 C CA . LEU C 1 234 ? 22.595 66.064 42.132 1.00 32.75 234 LEU A CA 1
ATOM 5181 C C . LEU C 1 234 ? 22.105 65.545 43.493 1.00 33.22 234 LEU A C 1
ATOM 5182 O O . LEU C 1 234 ? 22.909 65.136 44.343 1.00 33.67 234 LEU A O 1
ATOM 5187 N N . GLN C 1 235 ? 20.788 65.577 43.682 1.00 33.56 235 GLN A N 1
ATOM 5188 C CA . GLN C 1 235 ? 20.132 65.036 44.875 1.00 34.55 235 GLN A CA 1
ATOM 5189 C C . GLN C 1 235 ? 20.264 63.509 44.924 1.00 34.31 235 GLN A C 1
ATOM 5190 O O . GLN C 1 235 ? 20.583 62.938 45.971 1.00 35.09 235 GLN A O 1
ATOM 5196 N N . TYR C 1 236 ? 20.030 62.845 43.795 1.00 33.70 236 TYR A N 1
ATOM 5197 C CA . TYR C 1 236 ? 20.221 61.391 43.721 1.00 33.87 236 TYR A CA 1
ATOM 5198 C C . TYR C 1 236 ? 21.653 61.024 44.104 1.00 34.18 236 TYR A C 1
ATOM 5199 O O . TYR C 1 236 ? 21.878 60.105 44.893 1.00 34.41 236 TYR A O 1
ATOM 5208 N N . THR C 1 237 ? 22.607 61.772 43.557 1.00 34.36 237 THR A N 1
ATOM 5209 C CA . THR C 1 237 ? 24.023 61.601 43.869 1.00 35.22 237 THR A CA 1
ATOM 5210 C C . THR C 1 237 ? 24.344 61.794 45.369 1.00 36.09 237 THR A C 1
ATOM 5211 O O . THR C 1 237 ? 25.075 60.989 45.946 1.00 36.68 237 THR A O 1
ATOM 5215 N N . ASP C 1 238 ? 23.797 62.844 45.986 1.00 36.91 238 ASP A N 1
ATOM 5216 C CA . ASP C 1 238 ? 23.978 63.084 47.435 1.00 38.20 238 ASP A CA 1
ATOM 5217 C C . ASP C 1 238 ? 23.551 61.867 48.243 1.00 38.57 238 ASP A C 1
ATOM 5218 O O . ASP C 1 238 ? 24.286 61.390 49.104 1.00 39.28 238 ASP A O 1
ATOM 5223 N N . GLU C 1 239 ? 22.357 61.366 47.942 1.00 38.78 239 GLU A N 1
ATOM 5224 C CA . GLU C 1 239 ? 21.751 60.276 48.696 1.00 39.25 239 GLU A CA 1
ATOM 5225 C C . GLU C 1 239 ? 22.424 58.931 48.431 1.00 39.45 239 GLU A C 1
ATOM 5226 O O . GLU C 1 239 ? 22.547 58.109 49.344 1.00 39.89 239 GLU A O 1
ATOM 5232 N N . LEU C 1 240 ? 22.865 58.717 47.191 1.00 38.99 240 LEU A N 1
ATOM 5233 C CA . LEU C 1 240 ? 23.606 57.509 46.832 1.00 39.30 240 LEU A CA 1
ATOM 5234 C C . LEU C 1 240 ? 24.976 57.439 47.502 1.00 39.68 240 LEU A C 1
ATOM 5235 O O . LEU C 1 240 ? 25.317 56.425 48.109 1.00 40.24 240 LEU A O 1
ATOM 5240 N N . TYR C 1 241 ? 25.753 58.515 47.379 1.00 39.67 241 TYR A N 1
ATOM 5241 C CA . TYR C 1 241 ? 27.158 58.513 47.793 1.00 40.07 241 TYR A CA 1
ATOM 5242 C C . TYR C 1 241 ? 27.375 59.060 49.216 1.00 41.18 241 TYR A C 1
ATOM 5243 O O . TYR C 1 241 ? 28.503 59.358 49.599 1.00 41.26 241 TYR A O 1
ATOM 5252 N N . ALA C 1 242 ? 26.285 59.139 49.984 1.00 42.14 242 ALA A N 1
ATOM 5253 C CA . ALA C 1 242 ? 26.226 59.733 51.339 1.00 43.59 242 ALA A CA 1
ATOM 5254 C C . ALA C 1 242 ? 27.374 59.414 52.300 1.00 44.91 242 ALA A C 1
ATOM 5255 O O . ALA C 1 242 ? 27.871 60.301 52.995 1.00 45.16 242 ALA A O 1
ATOM 5257 N N . GLU C 1 243 ? 27.778 58.148 52.346 1.00 45.70 243 GLU A N 1
ATOM 5258 C CA . GLU C 1 243 ? 28.799 57.712 53.296 1.00 47.25 243 GLU A CA 1
ATOM 5259 C C . GLU C 1 243 ? 30.156 57.513 52.608 1.00 47.01 243 GLU A C 1
ATOM 5260 O O . GLU C 1 243 ? 30.928 56.620 52.969 1.00 47.42 243 GLU A O 1
ATOM 5266 N N . THR C 1 244 ? 30.424 58.355 51.610 1.00 46.17 244 THR A N 1
ATOM 5267 C CA . THR C 1 244 ? 31.683 58.343 50.867 1.00 46.02 244 THR A CA 1
ATOM 5268 C C . THR C 1 244 ? 32.113 59.787 50.661 1.00 45.65 244 THR A C 1
ATOM 5269 O O . THR C 1 244 ? 31.296 60.692 50.823 1.00 45.37 244 THR A O 1
ATOM 5273 N N . PRO C 1 245 ? 33.391 60.017 50.303 1.00 45.84 245 PRO A N 1
ATOM 5274 C CA . PRO C 1 245 ? 33.802 61.380 49.956 1.00 45.66 245 PRO A CA 1
ATOM 5275 C C . PRO C 1 245 ? 33.719 61.675 48.448 1.00 44.80 245 PRO A C 1
ATOM 5276 O O . PRO C 1 245 ? 34.292 62.657 47.983 1.00 44.95 245 PRO A O 1
ATOM 5280 N N . TRP C 1 246 ? 32.985 60.847 47.706 1.00 44.07 246 TRP A N 1
ATOM 5281 C CA . TRP C 1 246 ? 33.054 60.849 46.240 1.00 43.14 246 TRP A CA 1
ATOM 5282 C C . TRP C 1 246 ? 32.040 61.733 45.497 1.00 42.19 246 TRP A C 1
ATOM 5283 O O . TRP C 1 246 ? 32.169 61.925 44.283 1.00 41.53 246 TRP A O 1
ATOM 5294 N N . ALA C 1 247 ? 31.052 62.264 46.213 1.00 41.74 247 ALA A N 1
ATOM 5295 C CA . ALA C 1 247 ? 29.964 63.030 45.597 1.00 41.12 247 ALA A CA 1
ATOM 5296 C C . ALA C 1 247 ? 30.423 64.093 44.593 1.00 40.87 247 ALA A C 1
ATOM 5297 O O . ALA C 1 247 ? 29.940 64.111 43.463 1.00 40.19 247 ALA A O 1
ATOM 5299 N N . ASP C 1 248 ? 31.348 64.963 44.998 1.00 40.79 248 ASP A N 1
ATOM 5300 C CA . ASP C 1 248 ? 31.825 66.042 44.126 1.00 40.95 248 ASP A CA 1
ATOM 5301 C C . ASP C 1 248 ? 32.427 65.520 42.821 1.00 40.00 248 ASP A C 1
ATOM 5302 O O . ASP C 1 248 ? 32.270 66.132 41.769 1.00 39.30 248 ASP A O 1
ATOM 5307 N N . ASP C 1 249 ? 33.114 64.388 42.913 1.00 39.55 249 ASP A N 1
ATOM 5308 C CA . ASP C 1 249 ? 33.739 63.768 41.765 1.00 39.41 249 ASP A CA 1
ATOM 5309 C C . ASP C 1 249 ? 32.670 63.224 40.818 1.00 37.85 249 ASP A C 1
ATOM 5310 O O . ASP C 1 249 ? 32.769 63.398 39.606 1.00 37.32 249 ASP A O 1
ATOM 5315 N N . VAL C 1 250 ? 31.651 62.584 41.390 1.00 36.65 250 VAL A N 1
ATOM 5316 C CA . VAL C 1 250 ? 30.519 62.059 40.628 1.00 35.60 250 VAL A CA 1
ATOM 5317 C C . VAL C 1 250 ? 29.829 63.189 39.873 1.00 34.69 250 VAL A C 1
ATOM 5318 O O . VAL C 1 250 ? 29.523 63.045 38.691 1.00 33.85 250 VAL A O 1
ATOM 5322 N N . LYS C 1 251 ? 29.625 64.317 40.560 1.00 34.40 251 LYS A N 1
ATOM 5323 C CA . LYS C 1 251 ? 28.967 65.498 39.983 1.00 33.83 251 LYS A CA 1
ATOM 5324 C C . LYS C 1 251 ? 29.754 66.123 38.829 1.00 33.65 251 LYS A C 1
ATOM 5325 O O . LYS C 1 251 ? 29.168 66.528 37.818 1.00 33.31 251 LYS A O 1
ATOM 5331 N N . ALA C 1 252 ? 31.075 66.206 38.977 1.00 33.51 252 ALA A N 1
ATOM 5332 C CA . ALA C 1 252 ? 31.946 66.620 37.876 1.00 33.39 252 ALA A CA 1
ATOM 5333 C C . ALA C 1 252 ? 31.804 65.683 36.662 1.00 32.55 252 ALA A C 1
ATOM 5334 O O . ALA C 1 252 ? 31.770 66.140 35.518 1.00 32.53 252 ALA A O 1
ATOM 5336 N N . PHE C 1 253 ? 31.710 64.380 36.923 1.00 32.20 253 PHE A N 1
ATOM 5337 C CA . PHE C 1 253 ? 31.546 63.366 35.869 1.00 31.41 253 PHE A CA 1
ATOM 5338 C C . PHE C 1 253 ? 30.185 63.502 35.167 1.00 30.69 253 PHE A C 1
ATOM 5339 O O . PHE C 1 253 ? 30.071 63.260 33.956 1.00 30.61 253 PHE A O 1
ATOM 5347 N N . LEU C 1 254 ? 29.166 63.902 35.929 1.00 29.87 254 LEU A N 1
ATOM 5348 C CA . LEU C 1 254 ? 27.825 64.158 35.393 1.00 29.19 254 LEU A CA 1
ATOM 5349 C C . LEU C 1 254 ? 27.798 65.329 34.426 1.00 28.95 254 LEU A C 1
ATOM 5350 O O . LEU C 1 254 ? 27.131 65.270 33.385 1.00 28.43 254 LEU A O 1
ATOM 5355 N N . CYS C 1 255 ? 28.509 66.397 34.786 1.00 28.89 255 CYS A N 1
ATOM 5356 C CA . CYS C 1 255 ? 28.618 67.592 33.953 1.00 28.86 255 CYS A CA 1
ATOM 5357 C C . CYS C 1 255 ? 29.371 67.294 32.663 1.00 28.61 255 CYS A C 1
ATOM 5358 O O . CYS C 1 255 ? 29.011 67.782 31.592 1.00 28.53 255 CYS A O 1
ATOM 5361 N N . TYR C 1 256 ? 30.430 66.500 32.781 1.00 28.57 256 TYR A N 1
ATOM 5362 C CA . TYR C 1 256 ? 31.202 66.054 31.631 1.00 28.52 256 TYR A CA 1
ATOM 5363 C C . TYR C 1 256 ? 30.323 65.241 30.669 1.00 27.87 256 TYR A C 1
ATOM 5364 O O . TYR C 1 256 ? 30.358 65.451 29.451 1.00 27.31 256 TYR A O 1
ATOM 5373 N N . ASN C 1 257 ? 29.515 64.338 31.223 1.00 27.11 257 ASN A N 1
ATOM 5374 C CA . ASN C 1 257 ? 28.614 63.535 30.400 1.00 26.53 257 ASN A CA 1
ATOM 5375 C C . ASN C 1 257 ? 27.410 64.308 29.872 1.00 26.22 257 ASN A C 1
ATOM 5376 O O . ASN C 1 257 ? 26.993 64.092 28.735 1.00 25.74 257 ASN A O 1
ATOM 5381 N N . ALA C 1 258 ? 26.874 65.227 30.682 1.00 26.05 258 ALA A N 1
ATOM 5382 C CA . ALA C 1 258 ? 25.825 66.143 30.223 1.00 25.95 258 ALA A CA 1
ATOM 5383 C C . ALA C 1 258 ? 26.256 66.883 28.962 1.00 25.97 258 ALA A C 1
ATOM 5384 O O . ALA C 1 258 ? 25.460 67.064 28.031 1.00 25.87 258 ALA A O 1
ATOM 5386 N N . ASN C 1 259 ? 27.518 67.311 28.943 1.00 25.99 259 ASN A N 1
ATOM 5387 C CA . ASN C 1 259 ? 28.082 68.010 27.795 1.00 26.41 259 ASN A CA 1
ATOM 5388 C C . ASN C 1 259 ? 28.128 67.158 26.534 1.00 25.83 259 ASN A C 1
ATOM 5389 O O . ASN C 1 259 ? 27.870 67.649 25.431 1.00 25.85 259 ASN A O 1
ATOM 5394 N N . LYS C 1 260 ? 28.446 65.881 26.704 1.00 25.57 260 LYS A N 1
ATOM 5395 C CA . LYS C 1 260 ? 28.473 64.950 25.583 1.00 25.39 260 LYS A CA 1
ATOM 5396 C C . LYS C 1 260 ? 27.075 64.653 25.066 1.00 25.12 260 LYS A C 1
ATOM 5397 O O . LYS C 1 260 ? 26.882 64.501 23.859 1.00 25.04 260 LYS A O 1
ATOM 5403 N N . ALA C 1 261 ? 26.108 64.568 25.984 1.00 25.19 261 ALA A N 1
ATOM 5404 C CA . ALA C 1 261 ? 24.712 64.309 25.617 1.00 24.95 261 ALA A CA 1
ATOM 5405 C C . ALA C 1 261 ? 24.178 65.458 24.774 1.00 25.04 261 ALA A C 1
ATOM 5406 O O . ALA C 1 261 ? 23.484 65.241 23.776 1.00 24.59 261 ALA A O 1
ATOM 5408 N N . LEU C 1 262 ? 24.514 66.685 25.184 1.00 24.95 262 LEU A N 1
ATOM 5409 C CA . LEU C 1 262 ? 24.191 67.877 24.411 1.00 25.00 262 LEU A CA 1
ATOM 5410 C C . LEU C 1 262 ? 24.827 67.830 23.023 1.00 24.86 262 LEU A C 1
ATOM 5411 O O . LEU C 1 262 ? 24.177 68.146 22.020 1.00 24.30 262 LEU A O 1
ATOM 5416 N N . MET C 1 263 ? 26.086 67.405 22.959 1.00 24.83 263 MET A N 1
ATOM 5417 C CA . MET C 1 263 ? 26.768 67.293 21.667 1.00 25.39 263 MET A CA 1
ATOM 5418 C C . MET C 1 263 ? 26.132 66.231 20.761 1.00 25.27 263 MET A C 1
ATOM 5419 O O . MET C 1 263 ? 26.020 66.447 19.554 1.00 25.35 263 MET A O 1
ATOM 5424 N N . ASN C 1 264 ? 25.692 65.113 21.355 1.00 25.11 264 ASN A N 1
ATOM 5425 C CA . ASN C 1 264 ? 24.919 64.089 20.628 1.00 25.28 264 ASN A CA 1
ATOM 5426 C C . ASN C 1 264 ? 23.697 64.684 19.914 1.00 25.14 264 ASN A C 1
ATOM 5427 O O . ASN C 1 264 ? 23.342 64.269 18.806 1.00 25.38 264 ASN A O 1
ATOM 5432 N N . LEU C 1 265 ? 23.062 65.656 20.558 1.00 25.39 265 LEU A N 1
ATOM 5433 C CA . LEU C 1 265 ? 21.895 66.342 19.997 1.00 26.06 265 LEU A CA 1
ATOM 5434 C C . LEU C 1 265 ? 22.272 67.513 19.084 1.00 26.59 265 LEU A C 1
ATOM 5435 O O . LEU C 1 265 ? 21.404 68.150 18.508 1.00 26.72 265 LEU A O 1
ATOM 5440 N N . GLY C 1 266 ? 23.564 67.793 18.957 1.00 27.41 266 GLY A N 1
ATOM 5441 C CA . GLY C 1 266 ? 24.028 68.915 18.144 1.00 28.44 266 GLY A CA 1
ATOM 5442 C C . GLY C 1 266 ? 24.099 70.258 18.855 1.00 29.34 266 GLY A C 1
ATOM 5443 O O . GLY C 1 266 ? 24.251 71.295 18.200 1.00 29.44 266 GLY A O 1
ATOM 5444 N N . TYR C 1 267 ? 23.989 70.253 20.184 1.00 29.67 267 TYR A N 1
ATOM 5445 C CA . TYR C 1 267 ? 24.123 71.496 20.963 1.00 30.90 267 TYR A CA 1
ATOM 5446 C C . TYR C 1 267 ? 25.519 71.625 21.585 1.00 31.97 267 TYR A C 1
ATOM 5447 O O . TYR C 1 267 ? 26.157 70.627 21.917 1.00 31.56 267 TYR A O 1
ATOM 5456 N N . GLU C 1 268 ? 25.995 72.859 21.727 1.00 33.68 268 GLU A N 1
ATOM 5457 C CA . GLU C 1 268 ? 27.286 73.113 22.362 1.00 35.20 268 GLU A CA 1
ATOM 5458 C C . GLU C 1 268 ? 27.219 72.787 23.854 1.00 34.99 268 GLU A C 1
ATOM 5459 O O . GLU C 1 268 ? 26.174 72.981 24.486 1.00 35.07 268 GLU A O 1
ATOM 5465 N N . PRO C 1 269 ? 28.326 72.263 24.413 1.00 34.96 269 PRO A N 1
ATOM 5466 C CA . PRO C 1 269 ? 28.435 71.970 25.838 1.00 35.01 269 PRO A CA 1
ATOM 5467 C C . PRO C 1 269 ? 27.952 73.133 26.696 1.00 35.55 269 PRO A C 1
ATOM 5468 O O . PRO C 1 269 ? 28.172 74.295 26.350 1.00 36.19 269 PRO A O 1
ATOM 5472 N N . LEU C 1 270 ? 27.272 72.816 27.790 1.00 35.70 270 LEU A N 1
ATOM 5473 C CA . LEU C 1 270 ? 26.752 73.834 28.688 1.00 36.14 270 LEU A CA 1
ATOM 5474 C C . LEU C 1 270 ? 27.711 74.119 29.843 1.00 36.48 270 LEU A C 1
ATOM 5475 O O . LEU C 1 270 ? 27.926 75.276 30.202 1.00 36.83 270 LEU A O 1
ATOM 5480 N N . PHE C 1 271 ? 28.273 73.063 30.425 1.00 36.47 271 PHE A N 1
ATOM 5481 C CA . PHE C 1 271 ? 29.072 73.198 31.645 1.00 37.11 271 PHE A CA 1
ATOM 5482 C C . PHE C 1 271 ? 30.530 73.534 31.347 1.00 38.00 271 PHE A C 1
ATOM 5483 O O . PHE C 1 271 ? 31.189 72.811 30.593 1.00 38.02 271 PHE A O 1
ATOM 5491 N N . PRO C 1 272 ? 31.042 74.629 31.949 1.00 38.88 272 PRO A N 1
ATOM 5492 C CA . PRO C 1 272 ? 32.429 75.065 31.734 1.00 39.74 272 PRO A CA 1
ATOM 5493 C C . PRO C 1 272 ? 33.433 74.044 32.266 1.00 40.07 272 PRO A C 1
ATOM 5494 O O . PRO C 1 272 ? 33.075 73.202 33.096 1.00 39.80 272 PRO A O 1
ATOM 5498 N N . ALA C 1 273 ? 34.673 74.118 31.788 1.00 40.99 273 ALA A N 1
ATOM 5499 C CA . ALA C 1 273 ? 35.717 73.153 32.158 1.00 41.80 273 ALA A CA 1
ATOM 5500 C C . ALA C 1 273 ? 35.804 72.919 33.668 1.00 42.45 273 ALA A C 1
ATOM 5501 O O . ALA C 1 273 ? 35.997 71.791 34.122 1.00 42.37 273 ALA A O 1
ATOM 5503 N N . GLU C 1 274 ? 35.649 73.993 34.435 1.00 43.28 274 GLU A N 1
ATOM 5504 C CA . GLU C 1 274 ? 35.784 73.946 35.886 1.00 44.36 274 GLU A CA 1
ATOM 5505 C C . GLU C 1 274 ? 34.706 73.063 36.543 1.00 43.85 274 GLU A C 1
ATOM 5506 O O . GLU C 1 274 ? 34.988 72.358 37.512 1.00 43.81 274 GLU A O 1
ATOM 5512 N N . MET C 1 275 ? 33.493 73.066 35.995 1.00 43.26 275 MET A N 1
ATOM 5513 C CA . MET C 1 275 ? 32.430 72.197 36.520 1.00 43.11 275 MET A CA 1
ATOM 5514 C C . MET C 1 275 ? 32.545 70.759 36.011 1.00 43.20 275 MET A C 1
ATOM 5515 O O . MET C 1 275 ? 31.982 69.836 36.600 1.00 42.67 275 MET A O 1
ATOM 5520 N N . ALA C 1 276 ? 33.270 70.581 34.912 1.00 43.95 276 ALA A N 1
ATOM 5521 C CA . ALA C 1 276 ? 33.364 69.285 34.240 1.00 44.50 276 ALA A CA 1
ATOM 5522 C C . ALA C 1 276 ? 34.767 68.674 34.313 1.00 45.50 276 ALA A C 1
ATOM 5523 O O . ALA C 1 276 ? 35.119 67.814 33.502 1.00 45.39 276 ALA A O 1
ATOM 5525 N N . GLU C 1 277 ? 35.562 69.106 35.291 1.00 46.75 277 GLU A N 1
ATOM 5526 C CA . GLU C 1 277 ? 36.915 68.577 35.440 1.00 48.10 277 GLU A CA 1
ATOM 5527 C C . GLU C 1 277 ? 36.885 67.233 36.157 1.00 48.01 277 GLU A C 1
ATOM 5528 O O . GLU C 1 277 ? 36.666 67.157 37.369 1.00 48.24 277 GLU A O 1
ATOM 5534 N N . VAL C 1 278 ? 37.115 66.180 35.382 1.00 47.78 278 VAL A N 1
ATOM 5535 C CA . VAL C 1 278 ? 37.022 64.811 35.861 1.00 47.69 278 VAL A CA 1
ATOM 5536 C C . VAL C 1 278 ? 38.384 64.280 36.278 1.00 48.32 278 VAL A C 1
ATOM 5537 O O . VAL C 1 278 ? 39.364 64.421 35.546 1.00 48.65 278 VAL A O 1
ATOM 5541 N N . ASN C 1 279 ? 38.427 63.685 37.469 1.00 48.79 279 ASN A N 1
ATOM 5542 C CA . ASN C 1 279 ? 39.557 62.895 37.942 1.00 49.42 279 ASN A CA 1
ATOM 5543 C C . ASN C 1 279 ? 40.171 62.090 36.789 1.00 49.08 279 ASN A C 1
ATOM 5544 O O . ASN C 1 279 ? 39.496 61.234 36.206 1.00 48.77 279 ASN A O 1
ATOM 5549 N N . PRO C 1 280 ? 41.443 62.374 36.440 1.00 49.08 280 PRO A N 1
ATOM 5550 C CA . PRO C 1 280 ? 42.113 61.712 35.303 1.00 48.71 280 PRO A CA 1
ATOM 5551 C C . PRO C 1 280 ? 42.077 60.171 35.326 1.00 48.30 280 PRO A C 1
ATOM 5552 O O . PRO C 1 280 ? 42.100 59.544 34.263 1.00 48.18 280 PRO A O 1
ATOM 5556 N N . ALA C 1 281 ? 42.011 59.580 36.520 1.00 47.81 281 ALA A N 1
ATOM 5557 C CA . ALA C 1 281 ? 41.941 58.121 36.677 1.00 47.15 281 ALA A CA 1
ATOM 5558 C C . ALA C 1 281 ? 40.586 57.555 36.244 1.00 45.75 281 ALA A C 1
ATOM 5559 O O . ALA C 1 281 ? 40.497 56.395 35.838 1.00 45.64 281 ALA A O 1
ATOM 5561 N N . ILE C 1 282 ? 39.541 58.375 36.353 1.00 44.34 282 ILE A N 1
ATOM 5562 C CA . ILE C 1 282 ? 38.198 58.010 35.897 1.00 43.15 282 ILE A CA 1
ATOM 5563 C C . ILE C 1 282 ? 38.159 58.004 34.370 1.00 42.16 282 ILE A C 1
ATOM 5564 O O . ILE C 1 282 ? 37.637 57.065 33.762 1.00 41.89 282 ILE A O 1
ATOM 5569 N N . LEU C 1 283 ? 38.719 59.050 33.762 1.00 41.31 283 LEU A N 1
ATOM 5570 C CA . LEU C 1 283 ? 38.849 59.129 32.310 1.00 40.65 283 LEU A CA 1
ATOM 5571 C C . LEU C 1 283 ? 39.660 57.951 31.773 1.00 40.64 283 LEU A C 1
ATOM 5572 O O . LEU C 1 283 ? 39.248 57.297 30.810 1.00 40.11 283 LEU A O 1
ATOM 5577 N N . ALA C 1 284 ? 40.792 57.670 32.420 1.00 40.65 284 ALA A N 1
ATOM 5578 C CA . ALA C 1 284 ? 41.633 56.529 32.062 1.00 40.87 284 ALA A CA 1
ATOM 5579 C C . ALA C 1 284 ? 40.897 55.191 32.202 1.00 40.27 284 ALA A C 1
ATOM 5580 O O . ALA C 1 284 ? 41.117 54.280 31.406 1.00 40.24 284 ALA A O 1
ATOM 5582 N N . ALA C 1 285 ? 40.027 55.078 33.207 1.00 40.11 285 ALA A N 1
ATOM 5583 C CA . ALA C 1 285 ? 39.137 53.913 33.339 1.00 40.09 285 ALA A CA 1
ATOM 5584 C C . ALA C 1 285 ? 38.194 53.742 32.133 1.00 39.56 285 ALA A C 1
ATOM 5585 O O . ALA C 1 285 ? 37.910 52.621 31.728 1.00 39.29 285 ALA A O 1
ATOM 5587 N N . LEU C 1 286 ? 37.719 54.854 31.572 1.00 39.61 286 LEU A N 1
ATOM 5588 C CA . LEU C 1 286 ? 36.905 54.834 30.344 1.00 40.08 286 LEU A CA 1
ATOM 5589 C C . LEU C 1 286 ? 37.706 54.379 29.119 1.00 40.70 286 LEU A C 1
ATOM 5590 O O . LEU C 1 286 ? 37.207 53.611 28.302 1.00 40.88 286 LEU A O 1
ATOM 5595 N N . SER C 1 287 ? 38.946 54.852 28.996 1.00 41.93 287 SER A N 1
ATOM 5596 C CA . SER C 1 287 ? 39.789 54.507 27.845 1.00 42.79 287 SER A CA 1
ATOM 5597 C C . SER C 1 287 ? 41.260 54.281 28.220 1.00 43.42 287 SER A C 1
ATOM 5598 O O . SER C 1 287 ? 41.985 55.229 28.536 1.00 43.77 287 SER A O 1
ATOM 5601 N N . GLN D 2 23 ? 47.670 75.367 7.663 1.00 51.71 3 GLN D N 1
ATOM 5602 C CA . GLN D 2 23 ? 46.358 74.960 7.089 1.00 49.85 3 GLN D CA 1
ATOM 5603 C C . GLN D 2 23 ? 45.807 73.688 7.748 1.00 47.80 3 GLN D C 1
ATOM 5604 O O . GLN D 2 23 ? 46.533 72.949 8.429 1.00 47.48 3 GLN D O 1
ATOM 5610 N N . LEU D 2 24 ? 44.513 73.453 7.544 1.00 45.76 4 LEU D N 1
ATOM 5611 C CA . LEU D 2 24 ? 43.833 72.291 8.096 1.00 43.49 4 LEU D CA 1
ATOM 5612 C C . LEU D 2 24 ? 43.038 71.564 7.027 1.00 41.84 4 LEU D C 1
ATOM 5613 O O . LEU D 2 24 ? 42.423 72.187 6.155 1.00 42.35 4 LEU D O 1
ATOM 5618 N N . VAL D 2 25 ? 43.073 70.239 7.098 1.00 39.84 5 VAL D N 1
ATOM 5619 C CA . VAL D 2 25 ? 42.232 69.387 6.275 1.00 38.04 5 VAL D CA 1
ATOM 5620 C C . VAL D 2 25 ? 41.435 68.519 7.249 1.00 36.84 5 VAL D C 1
ATOM 5621 O O . VAL D 2 25 ? 41.958 68.087 8.279 1.00 36.13 5 VAL D O 1
ATOM 5625 N N . TYR D 2 26 ? 40.165 68.291 6.939 1.00 35.94 6 TYR D N 1
ATOM 5626 C CA . TYR D 2 26 ? 39.328 67.482 7.813 1.00 35.03 6 TYR D CA 1
ATOM 5627 C C . TYR D 2 26 ? 38.294 66.699 7.032 1.00 34.41 6 TYR D C 1
ATOM 5628 O O . TYR D 2 26 ? 38.035 66.980 5.857 1.00 35.19 6 TYR D O 1
ATOM 5637 N N . PHE D 2 27 ? 37.733 65.693 7.696 1.00 33.48 7 PHE D N 1
ATOM 5638 C CA . PHE D 2 27 ? 36.582 64.963 7.186 1.00 32.60 7 PHE D CA 1
ATOM 5639 C C . PHE D 2 27 ? 35.498 64.948 8.250 1.00 31.73 7 PHE D C 1
ATOM 5640 O O . PHE D 2 27 ? 35.788 64.878 9.441 1.00 31.36 7 PHE D O 1
ATOM 5648 N N . SER D 2 28 ? 34.247 65.031 7.810 1.00 31.51 8 SER D N 1
ATOM 5649 C CA . SER D 2 28 ? 33.098 64.894 8.694 1.00 30.64 8 SER D CA 1
ATOM 5650 C C . SER D 2 28 ? 32.036 64.134 7.914 1.00 31.15 8 SER D C 1
ATOM 5651 O O . SER D 2 28 ? 31.805 64.434 6.743 1.00 31.77 8 SER D O 1
ATOM 5654 N N . SER D 2 29 ? 31.418 63.133 8.540 1.00 30.68 9 SER D N 1
ATOM 5655 C CA . SER D 2 29 ? 30.384 62.351 7.864 1.00 30.99 9 SER D CA 1
ATOM 5656 C C . SER D 2 29 ? 29.086 63.136 7.891 1.00 31.49 9 SER D C 1
ATOM 5657 O O . SER D 2 29 ? 29.064 64.294 8.320 1.00 31.27 9 SER D O 1
ATOM 5660 N N . SER D 2 30 ? 28.004 62.507 7.440 1.00 31.99 10 SER D N 1
ATOM 5661 C CA . SER D 2 30 ? 26.688 63.141 7.451 1.00 32.83 10 SER D CA 1
ATOM 5662 C C . SER D 2 30 ? 26.235 63.605 8.842 1.00 32.34 10 SER D C 1
ATOM 5663 O O . SER D 2 30 ? 25.336 64.437 8.938 1.00 33.34 10 SER D O 1
ATOM 5666 N N . SER D 2 31 ? 26.850 63.086 9.910 1.00 31.02 11 SER D N 1
ATOM 5667 C CA . SER D 2 31 ? 26.502 63.532 11.276 1.00 31.21 11 SER D CA 1
ATOM 5668 C C . SER D 2 31 ? 27.137 64.876 11.703 1.00 31.34 11 SER D C 1
ATOM 5669 O O . SER D 2 31 ? 26.741 65.457 12.715 1.00 31.48 11 SER D O 1
ATOM 5672 N N . GLU D 2 32 ? 28.113 65.350 10.929 1.00 31.81 12 GLU D N 1
ATOM 5673 C CA . GLU D 2 32 ? 28.673 66.724 11.021 1.00 33.02 12 GLU D CA 1
ATOM 5674 C C . GLU D 2 32 ? 29.335 67.159 12.355 1.00 32.74 12 GLU D C 1
ATOM 5675 O O . GLU D 2 32 ? 29.570 68.355 12.552 1.00 32.88 12 GLU D O 1
ATOM 5681 N N . ASN D 2 33 ? 29.645 66.215 13.248 1.00 32.05 13 ASN D N 1
ATOM 5682 C CA . ASN D 2 33 ? 30.317 66.553 14.520 1.00 32.70 13 ASN D CA 1
ATOM 5683 C C . ASN D 2 33 ? 31.649 67.281 14.299 1.00 32.37 13 ASN D C 1
ATOM 5684 O O . ASN D 2 33 ? 31.908 68.332 14.898 1.00 33.04 13 ASN D O 1
ATOM 5689 N N . THR D 2 34 ? 32.478 66.720 13.426 1.00 31.64 14 THR D N 1
ATOM 5690 C CA . THR D 2 34 ? 33.791 67.294 13.123 1.00 31.33 14 THR D CA 1
ATOM 5691 C C . THR D 2 34 ? 33.638 68.631 12.389 1.00 32.26 14 THR D C 1
ATOM 5692 O O . THR D 2 34 ? 34.392 69.567 12.648 1.00 32.29 14 THR D O 1
ATOM 5696 N N . GLN D 2 35 ? 32.642 68.725 11.505 1.00 32.81 15 GLN D N 1
ATOM 5697 C CA . GLN D 2 35 ? 32.276 69.996 10.862 1.00 34.09 15 GLN D CA 1
ATOM 5698 C C . GLN D 2 35 ? 31.973 71.099 11.881 1.00 34.88 15 GLN D C 1
ATOM 5699 O O . GLN D 2 35 ? 32.443 72.238 11.730 1.00 35.83 15 GLN D O 1
ATOM 5705 N N . ARG D 2 36 ? 31.187 70.758 12.906 1.00 34.53 16 ARG D N 1
ATOM 5706 C CA A ARG D 2 36 ? 30.822 71.715 13.946 0.50 35.62 16 ARG D CA 1
ATOM 5707 C CA B ARG D 2 36 ? 30.813 71.699 13.966 0.50 35.65 16 ARG D CA 1
ATOM 5708 C C . ARG D 2 36 ? 32.031 72.156 14.767 1.00 35.75 16 ARG D C 1
ATOM 5709 O O . ARG D 2 36 ? 32.098 73.309 15.199 1.00 37.03 16 ARG D O 1
ATOM 5724 N N . PHE D 2 37 ? 32.980 71.241 14.975 1.00 34.75 17 PHE D N 1
ATOM 5725 C CA . PHE D 2 37 ? 34.249 71.574 15.624 1.00 35.47 17 PHE D CA 1
ATOM 5726 C C . PHE D 2 37 ? 34.993 72.608 14.787 1.00 36.83 17 PHE D C 1
ATOM 5727 O O . PHE D 2 37 ? 35.453 73.621 15.318 1.00 37.82 17 PHE D O 1
ATOM 5735 N N . ILE D 2 38 ? 35.088 72.346 13.482 1.00 37.03 18 ILE D N 1
ATOM 5736 C CA . ILE D 2 38 ? 35.798 73.224 12.548 1.00 39.01 18 ILE D CA 1
ATOM 5737 C C . ILE D 2 38 ? 35.165 74.616 12.501 1.00 41.10 18 ILE D C 1
ATOM 5738 O O . ILE D 2 38 ? 35.871 75.627 12.575 1.00 42.55 18 ILE D O 1
ATOM 5743 N N . GLU D 2 39 ? 33.837 74.653 12.404 1.00 41.71 19 GLU D N 1
ATOM 5744 C CA . GLU D 2 39 ? 33.069 75.897 12.419 1.00 43.89 19 GLU D CA 1
ATOM 5745 C C . GLU D 2 39 ? 33.295 76.714 13.691 1.00 45.15 19 GLU D C 1
ATOM 5746 O O . GLU D 2 39 ? 33.315 77.944 13.646 1.00 47.12 19 GLU D O 1
ATOM 5752 N N . ARG D 2 40 ? 33.455 76.026 14.820 1.00 44.38 20 ARG D N 1
ATOM 5753 C CA . ARG D 2 40 ? 33.652 76.691 16.106 1.00 45.59 20 ARG D CA 1
ATOM 5754 C C . ARG D 2 40 ? 35.130 76.983 16.394 1.00 46.10 20 ARG D C 1
ATOM 5755 O O . ARG D 2 40 ? 35.448 77.881 17.173 1.00 47.92 20 ARG D O 1
ATOM 5763 N N . LEU D 2 41 ? 36.024 76.229 15.757 1.00 45.10 21 LEU D N 1
ATOM 5764 C CA . LEU D 2 41 ? 37.460 76.514 15.798 1.00 45.89 21 LEU D CA 1
ATOM 5765 C C . LEU D 2 41 ? 37.748 77.879 15.164 1.00 48.03 21 LEU D C 1
ATOM 5766 O O . LEU D 2 41 ? 38.486 78.691 15.723 1.00 49.55 21 LEU D O 1
ATOM 5771 N N . GLY D 2 42 ? 37.169 78.116 13.988 1.00 48.36 22 GLY D N 1
ATOM 5772 C CA . GLY D 2 42 ? 37.283 79.410 13.314 1.00 50.48 22 GLY D CA 1
ATOM 5773 C C . GLY D 2 42 ? 38.533 79.575 12.468 1.00 51.05 22 GLY D C 1
ATOM 5774 O O . GLY D 2 42 ? 38.749 80.637 11.886 1.00 52.92 22 GLY D O 1
ATOM 5775 N N . LEU D 2 43 ? 39.361 78.532 12.407 1.00 49.52 23 LEU D N 1
ATOM 5776 C CA . LEU D 2 43 ? 40.545 78.530 11.552 1.00 49.75 23 LEU D CA 1
ATOM 5777 C C . LEU D 2 43 ? 40.189 78.057 10.144 1.00 49.05 23 LEU D C 1
ATOM 5778 O O . LEU D 2 43 ? 39.333 77.172 9.986 1.00 47.61 23 LEU D O 1
ATOM 5783 N N . PRO D 2 44 ? 40.838 78.645 9.114 1.00 50.21 24 PRO D N 1
ATOM 5784 C CA . PRO D 2 44 ? 40.643 78.223 7.723 1.00 49.69 24 PRO D CA 1
ATOM 5785 C C . PRO D 2 44 ? 40.945 76.730 7.523 1.00 47.71 24 PRO D C 1
ATOM 5786 O O . PRO D 2 44 ? 41.943 76.221 8.043 1.00 47.30 24 PRO D O 1
ATOM 5790 N N . ALA D 2 45 ? 40.076 76.043 6.782 1.00 46.59 25 ALA D N 1
ATOM 5791 C CA . ALA D 2 45 ? 40.137 74.583 6.655 1.00 44.71 25 ALA D CA 1
ATOM 5792 C C . ALA D 2 45 ? 39.377 74.098 5.432 1.00 44.25 25 ALA D C 1
ATOM 5793 O O . ALA D 2 45 ? 38.378 74.700 5.038 1.00 44.61 25 ALA D O 1
ATOM 5795 N N . VAL D 2 46 ? 39.852 72.998 4.852 1.00 43.56 26 VAL D N 1
ATOM 5796 C CA . VAL D 2 46 ? 39.204 72.382 3.695 1.00 43.70 26 VAL D CA 1
ATOM 5797 C C . VAL D 2 46 ? 38.653 70.984 4.026 1.00 42.19 26 VAL D C 1
ATOM 5798 O O . VAL D 2 46 ? 39.327 70.157 4.645 1.00 41.05 26 VAL D O 1
ATOM 5802 N N . ARG D 2 47 ? 37.415 70.746 3.601 1.00 42.29 27 ARG D N 1
ATOM 5803 C CA . ARG D 2 47 ? 36.697 69.522 3.913 1.00 41.05 27 ARG D CA 1
ATOM 5804 C C . ARG D 2 47 ? 36.865 68.482 2.807 1.00 41.26 27 ARG D C 1
ATOM 5805 O O . ARG D 2 47 ? 36.596 68.759 1.636 1.00 41.89 27 ARG D O 1
ATOM 5813 N N . ILE D 2 48 ? 37.328 67.293 3.187 1.00 40.67 28 ILE D N 1
ATOM 5814 C CA . ILE D 2 48 ? 37.346 66.147 2.275 1.00 41.04 28 ILE D CA 1
ATOM 5815 C C . ILE D 2 48 ? 35.886 65.798 1.948 1.00 41.79 28 ILE D C 1
ATOM 5816 O O . ILE D 2 48 ? 35.092 65.543 2.862 1.00 41.00 28 ILE D O 1
ATOM 5821 N N . PRO D 2 49 ? 35.520 65.826 0.647 1.00 43.31 29 PRO D N 1
ATOM 5822 C CA . PRO D 2 49 ? 34.114 65.676 0.256 1.00 44.55 29 PRO D CA 1
ATOM 5823 C C . PRO D 2 49 ? 33.448 64.434 0.852 1.00 44.79 29 PRO D C 1
ATOM 5824 O O . PRO D 2 49 ? 34.040 63.350 0.868 1.00 44.38 29 PRO D O 1
ATOM 5828 N N . LEU D 2 50 ? 32.229 64.620 1.351 1.00 45.76 30 LEU D N 1
ATOM 5829 C CA . LEU D 2 50 ? 31.412 63.529 1.862 1.00 46.72 30 LEU D CA 1
ATOM 5830 C C . LEU D 2 50 ? 31.143 62.540 0.733 1.00 48.56 30 LEU D C 1
ATOM 5831 O O . LEU D 2 50 ? 31.237 61.322 0.920 1.00 48.57 30 LEU D O 1
ATOM 5836 N N . ASN D 2 51 ? 30.813 63.087 -0.438 1.00 50.74 31 ASN D N 1
ATOM 5837 C CA . ASN D 2 51 ? 30.590 62.303 -1.643 1.00 53.13 31 ASN D CA 1
ATOM 5838 C C . ASN D 2 51 ? 31.879 61.617 -2.090 1.00 53.71 31 ASN D C 1
ATOM 5839 O O . ASN D 2 51 ? 32.845 62.276 -2.486 1.00 53.33 31 ASN D O 1
ATOM 5844 N N . GLU D 2 52 ? 31.869 60.288 -2.029 1.00 55.15 32 GLU D N 1
ATOM 5845 C CA . GLU D 2 52 ? 33.064 59.462 -2.244 1.00 56.32 32 GLU D CA 1
ATOM 5846 C C . GLU D 2 52 ? 33.674 59.580 -3.646 1.00 57.83 32 GLU D C 1
ATOM 5847 O O . GLU D 2 52 ? 34.872 59.357 -3.818 1.00 57.97 32 GLU D O 1
ATOM 5853 N N . ARG D 2 53 ? 32.853 59.932 -4.633 1.00 59.46 33 ARG D N 1
ATOM 5854 C CA . ARG D 2 53 ? 33.314 60.066 -6.021 1.00 61.43 33 ARG D CA 1
ATOM 5855 C C . ARG D 2 53 ? 34.102 61.353 -6.280 1.00 60.88 33 ARG D C 1
ATOM 5856 O O . ARG D 2 53 ? 34.919 61.408 -7.203 1.00 61.63 33 ARG D O 1
ATOM 5864 N N . GLU D 2 54 ? 33.851 62.383 -5.473 1.00 59.59 34 GLU D N 1
ATOM 5865 C CA . GLU D 2 54 ? 34.614 63.629 -5.556 1.00 59.31 34 GLU D CA 1
ATOM 5866 C C . GLU D 2 54 ? 35.932 63.499 -4.805 1.00 57.74 34 GLU D C 1
ATOM 5867 O O . GLU D 2 54 ? 36.018 62.779 -3.812 1.00 56.69 34 GLU D O 1
ATOM 5873 N N . ARG D 2 55 ? 36.959 64.195 -5.281 1.00 57.70 35 ARG D N 1
ATOM 5874 C CA . ARG D 2 55 ? 38.243 64.236 -4.579 1.00 56.56 35 ARG D CA 1
ATOM 5875 C C . ARG D 2 55 ? 38.834 65.642 -4.587 1.00 56.15 35 ARG D C 1
ATOM 5876 O O . ARG D 2 55 ? 38.516 66.446 -5.466 1.00 57.21 35 ARG D O 1
ATOM 5884 N N . ILE D 2 56 ? 39.667 65.939 -3.591 1.00 54.56 36 ILE D N 1
ATOM 5885 C CA . ILE D 2 56 ? 40.349 67.232 -3.505 1.00 54.36 36 ILE D CA 1
ATOM 5886 C C . ILE D 2 56 ? 41.864 67.084 -3.391 1.00 54.11 36 ILE D C 1
ATOM 5887 O O . ILE D 2 56 ? 42.380 66.008 -3.076 1.00 53.39 36 ILE D O 1
ATOM 5892 N N . GLN D 2 57 ? 42.558 68.187 -3.654 1.00 54.61 37 GLN D N 1
ATOM 5893 C CA . GLN D 2 57 ? 43.991 68.293 -3.423 1.00 54.77 37 GLN D CA 1
ATOM 5894 C C . GLN D 2 57 ? 44.285 69.576 -2.656 1.00 54.75 37 GLN D C 1
ATOM 5895 O O . GLN D 2 57 ? 43.499 70.524 -2.706 1.00 54.89 37 GLN D O 1
ATOM 5901 N N . VAL D 2 58 ? 45.399 69.585 -1.926 1.00 54.65 38 VAL D N 1
ATOM 5902 C CA . VAL D 2 58 ? 45.874 70.778 -1.221 1.00 55.23 38 VAL D CA 1
ATOM 5903 C C . VAL D 2 58 ? 47.281 71.118 -1.726 1.00 56.68 38 VAL D C 1
ATOM 5904 O O . VAL D 2 58 ? 47.999 70.232 -2.190 1.00 57.17 38 VAL D O 1
ATOM 5908 N N . ASP D 2 59 ? 47.669 72.391 -1.647 1.00 57.76 39 ASP D N 1
ATOM 5909 C CA . ASP D 2 59 ? 48.964 72.838 -2.181 1.00 59.40 39 ASP D CA 1
ATOM 5910 C C . ASP D 2 59 ? 50.003 73.229 -1.117 1.00 59.66 39 ASP D C 1
ATOM 5911 O O . ASP D 2 59 ? 51.190 73.340 -1.428 1.00 61.08 39 ASP D O 1
ATOM 5916 N N . GLU D 2 60 ? 49.558 73.431 0.124 1.00 58.26 40 GLU D N 1
ATOM 5917 C CA . GLU D 2 60 ? 50.463 73.745 1.243 1.00 58.56 40 GLU D CA 1
ATOM 5918 C C . GLU D 2 60 ? 50.371 72.718 2.386 1.00 56.42 40 GLU D C 1
ATOM 5919 O O . GLU D 2 60 ? 49.368 72.003 2.489 1.00 54.81 40 GLU D O 1
ATOM 5925 N N . PRO D 2 61 ? 51.415 72.640 3.246 1.00 56.55 41 PRO D N 1
ATOM 5926 C CA . PRO D 2 61 ? 51.439 71.693 4.375 1.00 54.85 41 PRO D CA 1
ATOM 5927 C C . PRO D 2 61 ? 50.261 71.887 5.335 1.00 52.69 41 PRO D C 1
ATOM 5928 O O . PRO D 2 61 ? 49.832 73.018 5.556 1.00 53.10 41 PRO D O 1
ATOM 5932 N N . TYR D 2 62 ? 49.751 70.789 5.895 1.00 50.29 42 TYR D N 1
ATOM 5933 C CA . TYR D 2 62 ? 48.536 70.820 6.721 1.00 48.07 42 TYR D CA 1
ATOM 5934 C C . TYR D 2 62 ? 48.535 69.809 7.872 1.00 46.92 42 TYR D C 1
ATOM 5935 O O . TYR D 2 62 ? 49.275 68.820 7.852 1.00 47.05 42 TYR D O 1
ATOM 5944 N N . ILE D 2 63 ? 47.680 70.072 8.861 1.00 45.64 43 ILE D N 1
ATOM 5945 C CA . ILE D 2 63 ? 47.278 69.080 9.860 1.00 44.24 43 ILE D CA 1
ATOM 5946 C C . ILE D 2 63 ? 45.893 68.532 9.480 1.00 42.37 43 ILE D C 1
ATOM 5947 O O . ILE D 2 63 ? 45.021 69.279 9.028 1.00 41.64 43 ILE D O 1
ATOM 5952 N N . LEU D 2 64 ? 45.715 67.224 9.656 1.00 41.41 44 LEU D N 1
ATOM 5953 C CA . LEU D 2 64 ? 44.482 66.533 9.297 1.00 39.90 44 LEU D CA 1
ATOM 5954 C C . LEU D 2 64 ? 43.646 66.187 10.535 1.00 38.83 44 LEU D C 1
ATOM 5955 O O . LEU D 2 64 ? 44.160 65.622 11.494 1.00 38.89 44 LEU D O 1
ATOM 5960 N N . ILE D 2 65 ? 42.359 66.520 10.508 1.00 38.09 45 ILE D N 1
ATOM 5961 C CA . ILE D 2 65 ? 41.454 66.159 11.613 1.00 37.41 45 ILE D CA 1
ATOM 5962 C C . ILE D 2 65 ? 40.411 65.140 11.126 1.00 36.85 45 ILE D C 1
ATOM 5963 O O . ILE D 2 65 ? 39.639 65.431 10.213 1.00 36.55 45 ILE D O 1
ATOM 5968 N N . VAL D 2 66 ? 40.395 63.952 11.737 1.00 36.72 46 VAL D N 1
ATOM 5969 C CA . VAL D 2 66 ? 39.566 62.835 11.252 1.00 36.48 46 VAL D CA 1
ATOM 5970 C C . VAL D 2 66 ? 38.833 62.071 12.382 1.00 35.95 46 VAL D C 1
ATOM 5971 O O . VAL D 2 66 ? 39.426 61.801 13.431 1.00 36.03 46 VAL D O 1
ATOM 5975 N N . PRO D 2 67 ? 37.539 61.735 12.167 1.00 35.43 47 PRO D N 1
ATOM 5976 C CA . PRO D 2 67 ? 36.782 60.926 13.133 1.00 35.34 47 PRO D CA 1
ATOM 5977 C C . PRO D 2 67 ? 37.069 59.434 12.981 1.00 36.17 47 PRO D C 1
ATOM 5978 O O . PRO D 2 67 ? 37.474 58.997 11.903 1.00 36.47 47 PRO D O 1
ATOM 5982 N N . SER D 2 68 ? 36.857 58.666 14.049 1.00 36.81 48 SER D N 1
ATOM 5983 C CA . SER D 2 68 ? 37.070 57.215 14.026 1.00 38.06 48 SER D CA 1
ATOM 5984 C C . SER D 2 68 ? 35.767 56.477 13.741 1.00 38.66 48 SER D C 1
ATOM 5985 O O . SER D 2 68 ? 34.719 56.839 14.267 1.00 37.60 48 SER D O 1
ATOM 5988 N N . TYR D 2 69 ? 35.838 55.430 12.923 1.00 40.33 49 TYR D N 1
ATOM 5989 C CA . TYR D 2 69 ? 34.634 54.702 12.526 1.00 42.06 49 TYR D CA 1
ATOM 5990 C C . TYR D 2 69 ? 34.782 53.184 12.458 1.00 44.58 49 TYR D C 1
ATOM 5991 O O . TYR D 2 69 ? 34.150 52.533 11.623 1.00 45.59 49 TYR D O 1
ATOM 6000 N N . GLY D 2 70 ? 35.606 52.618 13.334 1.00 46.41 50 GLY D N 1
ATOM 6001 C CA . GLY D 2 70 ? 35.647 51.163 13.477 1.00 50.32 50 GLY D CA 1
ATOM 6002 C C . GLY D 2 70 ? 34.465 50.734 14.335 1.00 51.77 50 GLY D C 1
ATOM 6003 O O . GLY D 2 70 ? 34.437 51.034 15.530 1.00 51.67 50 GLY D O 1
ATOM 6004 N N . GLY D 2 71 ? 33.471 50.051 13.761 1.00 53.91 51 GLY D N 1
ATOM 6005 C CA . GLY D 2 71 ? 33.431 49.633 12.357 1.00 56.04 51 GLY D CA 1
ATOM 6006 C C . GLY D 2 71 ? 32.025 49.191 11.978 1.00 57.67 51 GLY D C 1
ATOM 6007 O O . GLY D 2 71 ? 31.572 48.107 12.371 1.00 59.42 51 GLY D O 1
ATOM 6008 N N . GLY D 2 72 ? 31.332 50.043 11.219 1.00 57.58 52 GLY D N 1
ATOM 6009 C CA . GLY D 2 72 ? 29.970 49.779 10.754 1.00 58.67 52 GLY D CA 1
ATOM 6010 C C . GLY D 2 72 ? 29.903 49.153 9.366 1.00 60.70 52 GLY D C 1
ATOM 6011 O O . GLY D 2 72 ? 29.187 49.641 8.487 1.00 60.55 52 GLY D O 1
ATOM 6012 N N . GLY D 2 73 ? 30.642 48.060 9.176 1.00 62.65 53 GLY D N 1
ATOM 6013 C CA . GLY D 2 73 ? 30.614 47.306 7.921 1.00 64.98 53 GLY D CA 1
ATOM 6014 C C . GLY D 2 73 ? 31.882 47.395 7.091 1.00 65.39 53 GLY D C 1
ATOM 6015 O O . GLY D 2 73 ? 31.999 46.730 6.055 1.00 67.22 53 GLY D O 1
ATOM 6016 N N . THR D 2 74 ? 32.829 48.217 7.541 1.00 63.84 54 THR D N 1
ATOM 6017 C CA . THR D 2 74 ? 34.129 48.348 6.877 1.00 64.03 54 THR D CA 1
ATOM 6018 C C . THR D 2 74 ? 35.289 47.872 7.769 1.00 64.02 54 THR D C 1
ATOM 6019 O O . THR D 2 74 ? 36.362 47.516 7.264 1.00 65.17 54 THR D O 1
ATOM 6023 N N . ALA D 2 75 ? 35.050 47.866 9.087 1.00 62.88 55 ALA D N 1
ATOM 6024 C CA . ALA D 2 75 ? 36.020 47.440 10.119 1.00 62.43 55 ALA D CA 1
ATOM 6025 C C . ALA D 2 75 ? 37.145 48.449 10.351 1.00 60.32 55 ALA D C 1
ATOM 6026 O O . ALA D 2 75 ? 37.587 48.648 11.494 1.00 59.91 55 ALA D O 1
ATOM 6028 N N . GLY D 2 76 ? 37.596 49.081 9.265 1.00 58.72 56 GLY D N 1
ATOM 6029 C CA . GLY D 2 76 ? 38.589 50.148 9.321 1.00 55.76 56 GLY D CA 1
ATOM 6030 C C . GLY D 2 76 ? 38.110 51.365 10.093 1.00 52.45 56 GLY D C 1
ATOM 6031 O O . GLY D 2 76 ? 36.965 51.805 9.949 1.00 51.72 56 GLY D O 1
ATOM 6032 N N . ALA D 2 77 ? 39.003 51.901 10.917 1.00 50.58 57 ALA D N 1
ATOM 6033 C CA . ALA D 2 77 ? 38.734 53.076 11.732 1.00 47.52 57 ALA D CA 1
ATOM 6034 C C . ALA D 2 77 ? 38.820 54.373 10.924 1.00 45.59 57 ALA D C 1
ATOM 6035 O O . ALA D 2 77 ? 38.297 55.409 11.344 1.00 44.15 57 ALA D O 1
ATOM 6037 N N . VAL D 2 78 ? 39.486 54.308 9.774 1.00 44.92 58 VAL D N 1
ATOM 6038 C CA . VAL D 2 78 ? 39.645 55.460 8.890 1.00 43.21 58 VAL D CA 1
ATOM 6039 C C . VAL D 2 78 ? 38.573 55.422 7.792 1.00 42.62 58 VAL D C 1
ATOM 6040 O O . VAL D 2 78 ? 38.451 54.421 7.090 1.00 43.68 58 VAL D O 1
ATOM 6044 N N . PRO D 2 79 ? 37.785 56.508 7.651 1.00 41.17 59 PRO D N 1
ATOM 6045 C CA . PRO D 2 79 ? 36.749 56.564 6.611 1.00 41.04 59 PRO D CA 1
ATOM 6046 C C . PRO D 2 79 ? 37.358 56.479 5.209 1.00 41.75 59 PRO D C 1
ATOM 6047 O O . PRO D 2 79 ? 38.461 56.996 4.982 1.00 41.41 59 PRO D O 1
ATOM 6051 N N . ARG D 2 80 ? 36.636 55.836 4.293 1.00 42.49 60 ARG D N 1
ATOM 6052 C CA . ARG D 2 80 ? 37.094 55.597 2.919 1.00 43.89 60 ARG D CA 1
ATOM 6053 C C . ARG D 2 80 ? 37.544 56.871 2.204 1.00 42.81 60 ARG D C 1
ATOM 6054 O O . ARG D 2 80 ? 38.506 56.842 1.444 1.00 43.48 60 ARG D O 1
ATOM 6062 N N . GLN D 2 81 ? 36.839 57.976 2.451 1.00 41.42 61 GLN D N 1
ATOM 6063 C CA . GLN D 2 81 ? 37.121 59.261 1.801 1.00 41.02 61 GLN D CA 1
ATOM 6064 C C . GLN D 2 81 ? 38.499 59.800 2.192 1.00 40.61 61 GLN D C 1
ATOM 6065 O O . GLN D 2 81 ? 39.153 60.486 1.405 1.00 40.77 61 GLN D O 1
ATOM 6071 N N . VAL D 2 82 ? 38.921 59.479 3.413 1.00 40.09 62 VAL D N 1
ATOM 6072 C CA . VAL D 2 82 ? 40.204 59.917 3.952 1.00 40.11 62 VAL D CA 1
ATOM 6073 C C . VAL D 2 82 ? 41.343 59.071 3.378 1.00 41.53 62 VAL D C 1
ATOM 6074 O O . VAL D 2 82 ? 42.435 59.581 3.121 1.00 41.79 62 VAL D O 1
ATOM 6078 N N . ILE D 2 83 ? 41.076 57.781 3.179 1.00 42.57 63 ILE D N 1
ATOM 6079 C CA . ILE D 2 83 ? 42.021 56.888 2.508 1.00 44.37 63 ILE D CA 1
ATOM 6080 C C . ILE D 2 83 ? 42.285 57.365 1.074 1.00 45.19 63 ILE D C 1
ATOM 6081 O O . ILE D 2 83 ? 43.440 57.486 0.676 1.00 45.77 63 ILE D O 1
ATOM 6086 N N . ARG D 2 84 ? 41.218 57.668 0.330 1.00 45.55 64 ARG D N 1
ATOM 6087 C CA . ARG D 2 84 ? 41.321 58.161 -1.053 1.00 47.03 64 ARG D CA 1
ATOM 6088 C C . ARG D 2 84 ? 42.082 59.486 -1.127 1.00 46.44 64 ARG D C 1
ATOM 6089 O O . ARG D 2 84 ? 42.833 59.726 -2.077 1.00 47.25 64 ARG D O 1
ATOM 6097 N N . PHE D 2 85 ? 41.862 60.340 -0.127 1.00 44.79 65 PHE D N 1
ATOM 6098 C CA . PHE D 2 85 ? 42.598 61.596 0.009 1.00 44.43 65 PHE D CA 1
ATOM 6099 C C . PHE D 2 85 ? 44.085 61.365 0.291 1.00 45.31 65 PHE D C 1
ATOM 6100 O O . PHE D 2 85 ? 44.937 62.038 -0.295 1.00 45.92 65 PHE D O 1
ATOM 6108 N N . LEU D 2 86 ? 44.383 60.426 1.188 1.00 45.53 66 LEU D N 1
ATOM 6109 C CA . LEU D 2 86 ? 45.759 60.184 1.629 1.00 46.96 66 LEU D CA 1
ATOM 6110 C C . LEU D 2 86 ? 46.632 59.416 0.642 1.00 49.22 66 LEU D C 1
ATOM 6111 O O . LEU D 2 86 ? 47.832 59.684 0.554 1.00 50.45 66 LEU D O 1
ATOM 6116 N N . ASN D 2 87 ? 46.060 58.466 -0.094 1.00 50.27 67 ASN D N 1
ATOM 6117 C CA . ASN D 2 87 ? 46.875 57.733 -1.074 1.00 52.71 67 ASN D CA 1
ATOM 6118 C C . ASN D 2 87 ? 47.065 58.455 -2.429 1.00 53.43 67 ASN D C 1
ATOM 6119 O O . ASN D 2 87 ? 47.560 57.872 -3.402 1.00 55.10 67 ASN D O 1
ATOM 6124 N N . ASP D 2 88 ? 46.675 59.729 -2.467 1.00 52.44 68 ASP D N 1
ATOM 6125 C CA . ASP D 2 88 ? 47.171 60.668 -3.471 1.00 53.20 68 ASP D CA 1
ATOM 6126 C C . ASP D 2 88 ? 48.535 61.157 -2.970 1.00 53.55 68 ASP D C 1
ATOM 6127 O O . ASP D 2 88 ? 48.626 61.728 -1.881 1.00 52.49 68 ASP D O 1
ATOM 6132 N N . GLU D 2 89 ? 49.584 60.917 -3.760 1.00 55.12 69 GLU D N 1
ATOM 6133 C CA . GLU D 2 89 ? 50.973 61.206 -3.360 1.00 56.10 69 GLU D CA 1
ATOM 6134 C C . GLU D 2 89 ? 51.201 62.671 -3.019 1.00 55.23 69 GLU D C 1
ATOM 6135 O O . GLU D 2 89 ? 51.947 62.992 -2.085 1.00 55.36 69 GLU D O 1
ATOM 6141 N N . HIS D 2 90 ? 50.579 63.551 -3.801 1.00 54.42 70 HIS D N 1
ATOM 6142 C CA . HIS D 2 90 ? 50.689 64.988 -3.606 1.00 53.95 70 HIS D CA 1
ATOM 6143 C C . HIS D 2 90 ? 50.139 65.411 -2.244 1.00 51.98 70 HIS D C 1
ATOM 6144 O O . HIS D 2 90 ? 50.768 66.200 -1.537 1.00 51.82 70 HIS D O 1
ATOM 6151 N N . ASN D 2 91 ? 48.972 64.872 -1.883 1.00 50.24 71 ASN D N 1
ATOM 6152 C CA . ASN D 2 91 ? 48.332 65.151 -0.590 1.00 48.58 71 ASN D CA 1
ATOM 6153 C C . ASN D 2 91 ? 49.121 64.603 0.597 1.00 48.51 71 ASN D C 1
ATOM 6154 O O . ASN D 2 91 ? 49.361 65.318 1.575 1.00 48.24 71 ASN D O 1
ATOM 6159 N N . ARG D 2 92 ? 49.526 63.337 0.493 1.00 49.14 72 ARG D N 1
ATOM 6160 C CA . ARG D 2 92 ? 50.236 62.625 1.561 1.00 49.68 72 ARG D CA 1
ATOM 6161 C C . ARG D 2 92 ? 51.540 63.317 1.955 1.00 50.83 72 ARG D C 1
ATOM 6162 O O . ARG D 2 92 ? 51.877 63.390 3.141 1.00 50.62 72 ARG D O 1
ATOM 6170 N N . ALA D 2 93 ? 52.256 63.827 0.952 1.00 51.94 73 ALA D N 1
ATOM 6171 C CA . ALA D 2 93 ? 53.548 64.490 1.153 1.00 53.58 73 ALA D CA 1
ATOM 6172 C C . ALA D 2 93 ? 53.433 65.797 1.946 1.00 52.99 73 ALA D C 1
ATOM 6173 O O . ALA D 2 93 ? 54.404 66.249 2.557 1.00 54.09 73 ALA D O 1
ATOM 6175 N N . LEU D 2 94 ? 52.242 66.391 1.934 1.00 51.46 74 LEU D N 1
ATOM 6176 C CA . LEU D 2 94 ? 51.995 67.658 2.618 1.00 51.17 74 LEU D CA 1
ATOM 6177 C C . LEU D 2 94 ? 51.394 67.489 4.020 1.00 50.02 74 LEU D C 1
ATOM 6178 O O . LEU D 2 94 ? 51.245 68.465 4.757 1.00 50.27 74 LEU D O 1
ATOM 6183 N N . LEU D 2 95 ? 51.059 66.250 4.382 1.00 49.28 75 LEU D N 1
ATOM 6184 C CA . LEU D 2 95 ? 50.591 65.926 5.737 1.00 48.39 75 LEU D CA 1
ATOM 6185 C C . LEU D 2 95 ? 51.733 66.074 6.746 1.00 49.62 75 LEU D C 1
ATOM 6186 O O . LEU D 2 95 ? 52.869 65.686 6.467 1.00 51.02 75 LEU D O 1
ATOM 6191 N N . ARG D 2 96 ? 51.418 66.621 7.916 1.00 49.14 76 ARG D N 1
ATOM 6192 C CA . ARG D 2 96 ? 52.435 66.919 8.928 1.00 50.89 76 ARG D CA 1
ATOM 6193 C C . ARG D 2 96 ? 52.024 66.444 10.321 1.00 49.72 76 ARG D C 1
ATOM 6194 O O . ARG D 2 96 ? 52.873 66.275 11.201 1.00 50.91 76 ARG D O 1
ATOM 6202 N N . GLY D 2 97 ? 50.721 66.237 10.513 1.00 47.39 77 GLY D N 1
ATOM 6203 C CA . GLY D 2 97 ? 50.176 65.819 11.804 1.00 46.08 77 GLY D CA 1
ATOM 6204 C C . GLY D 2 97 ? 48.700 65.465 11.742 1.00 43.93 77 GLY D C 1
ATOM 6205 O O . GLY D 2 97 ? 47.982 65.876 10.821 1.00 43.06 77 GLY D O 1
ATOM 6206 N N . VAL D 2 98 ? 48.241 64.698 12.726 1.00 42.87 78 VAL D N 1
ATOM 6207 C CA . VAL D 2 98 ? 46.844 64.254 12.744 1.00 40.76 78 VAL D CA 1
ATOM 6208 C C . VAL D 2 98 ? 46.187 64.486 14.108 1.00 39.83 78 VAL D C 1
ATOM 6209 O O . VAL D 2 98 ? 46.800 64.276 15.157 1.00 40.10 78 VAL D O 1
ATOM 6213 N N . ILE D 2 99 ? 44.949 64.974 14.065 1.00 38.52 79 ILE D N 1
ATOM 6214 C CA . ILE D 2 99 ? 44.089 65.085 15.240 1.00 37.36 79 ILE D CA 1
ATOM 6215 C C . ILE D 2 99 ? 42.915 64.126 15.014 1.00 36.50 79 ILE D C 1
ATOM 6216 O O . ILE D 2 99 ? 42.362 64.070 13.912 1.00 36.31 79 ILE D O 1
ATOM 6221 N N . ALA D 2 100 ? 42.555 63.359 16.040 1.00 36.14 80 ALA D N 1
ATOM 6222 C CA . ALA D 2 100 ? 41.473 62.390 15.925 1.00 35.57 80 ALA D CA 1
ATOM 6223 C C . ALA D 2 100 ? 40.280 62.777 16.798 1.00 34.89 80 ALA D C 1
ATOM 6224 O O . ALA D 2 100 ? 40.450 63.176 17.951 1.00 34.98 80 ALA D O 1
ATOM 6226 N N . SER D 2 101 ? 39.078 62.670 16.237 1.00 34.14 81 SER D N 1
ATOM 6227 C CA . SER D 2 101 ? 37.868 62.797 17.041 1.00 33.65 81 SER D CA 1
ATOM 6228 C C . SER D 2 101 ? 37.204 61.442 17.243 1.00 33.04 81 SER D C 1
ATOM 6229 O O . SER D 2 101 ? 37.452 60.494 16.493 1.00 32.80 81 SER D O 1
ATOM 6232 N N . GLY D 2 102 ? 36.379 61.354 18.281 1.00 32.11 82 GLY D N 1
ATOM 6233 C CA . GLY D 2 102 ? 35.654 60.131 18.569 1.00 31.80 82 GLY D CA 1
ATOM 6234 C C . GLY D 2 102 ? 34.898 60.226 19.871 1.00 31.06 82 GLY D C 1
ATOM 6235 O O . GLY D 2 102 ? 34.232 61.222 20.138 1.00 30.56 82 GLY D O 1
ATOM 6236 N N . ASN D 2 103 ? 35.014 59.182 20.684 1.00 30.94 83 ASN D N 1
ATOM 6237 C CA . ASN D 2 103 ? 34.330 59.126 21.964 1.00 31.59 83 ASN D CA 1
ATOM 6238 C C . ASN D 2 103 ? 35.105 58.228 22.929 1.00 32.17 83 ASN D C 1
ATOM 6239 O O . ASN D 2 103 ? 35.434 57.093 22.582 1.00 31.96 83 ASN D O 1
ATOM 6244 N N . ARG D 2 104 ? 35.406 58.745 24.125 1.00 32.85 84 ARG D N 1
ATOM 6245 C CA . ARG D 2 104 ? 36.157 57.989 25.146 1.00 34.90 84 ARG D CA 1
ATOM 6246 C C . ARG D 2 104 ? 35.504 56.652 25.463 1.00 35.52 84 ARG D C 1
ATOM 6247 O O . ARG D 2 104 ? 36.184 55.694 25.838 1.00 36.76 84 ARG D O 1
ATOM 6255 N N . ASN D 2 105 ? 34.180 56.604 25.319 1.00 34.97 85 ASN D N 1
ATOM 6256 C CA . ASN D 2 105 ? 33.391 55.406 25.607 1.00 35.77 85 ASN D CA 1
ATOM 6257 C C . ASN D 2 105 ? 33.723 54.211 24.703 1.00 36.24 85 ASN D C 1
ATOM 6258 O O . ASN D 2 105 ? 33.270 53.096 24.946 1.00 37.07 85 ASN D O 1
ATOM 6263 N N . PHE D 2 106 ? 34.532 54.446 23.674 1.00 35.87 86 PHE D N 1
ATOM 6264 C CA . PHE D 2 106 ? 35.055 53.360 22.855 1.00 37.04 86 PHE D CA 1
ATOM 6265 C C . PHE D 2 106 ? 36.338 52.729 23.416 1.00 38.69 86 PHE D C 1
ATOM 6266 O O . PHE D 2 106 ? 36.914 51.836 22.797 1.00 39.79 86 PHE D O 1
ATOM 6274 N N . GLY D 2 107 ? 36.767 53.181 24.594 1.00 39.47 87 GLY D N 1
ATOM 6275 C CA . GLY D 2 107 ? 37.883 52.556 25.315 1.00 41.33 87 GLY D CA 1
ATOM 6276 C C . GLY D 2 107 ? 39.214 52.663 24.600 1.00 41.93 87 GLY D C 1
ATOM 6277 O O . GLY D 2 107 ? 39.629 53.752 24.211 1.00 41.17 87 GLY D O 1
ATOM 6278 N N . GLU D 2 108 ? 39.879 51.523 24.420 1.00 43.72 88 GLU D N 1
ATOM 6279 C CA . GLU D 2 108 ? 41.171 51.472 23.723 1.00 44.76 88 GLU D CA 1
ATOM 6280 C C . GLU D 2 108 ? 41.068 52.021 22.295 1.00 42.97 88 GLU D C 1
ATOM 6281 O O . GLU D 2 108 ? 42.037 52.561 21.762 1.00 42.69 88 GLU D O 1
ATOM 6287 N N . ALA D 2 109 ? 39.879 51.902 21.700 1.00 41.53 89 ALA D N 1
ATOM 6288 C CA . ALA D 2 109 ? 39.616 52.408 20.351 1.00 39.89 89 ALA D CA 1
ATOM 6289 C C . ALA D 2 109 ? 39.318 53.916 20.268 1.00 38.00 89 ALA D C 1
ATOM 6290 O O . ALA D 2 109 ? 39.076 54.440 19.176 1.00 36.49 89 ALA D O 1
ATOM 6292 N N . TYR D 2 110 ? 39.342 54.615 21.402 1.00 37.83 90 TYR D N 1
ATOM 6293 C CA . TYR D 2 110 ? 39.116 56.069 21.402 1.00 36.90 90 TYR D CA 1
ATOM 6294 C C . TYR D 2 110 ? 40.148 56.827 20.552 1.00 37.12 90 TYR D C 1
ATOM 6295 O O . TYR D 2 110 ? 41.340 56.845 20.873 1.00 38.41 90 TYR D O 1
ATOM 6304 N N . GLY D 2 111 ? 39.675 57.440 19.465 1.00 36.26 91 GLY D N 1
ATOM 6305 C CA . GLY D 2 111 ? 40.533 58.171 18.526 1.00 36.99 91 GLY D CA 1
ATOM 6306 C C . GLY D 2 111 ? 41.433 57.295 17.664 1.00 38.22 91 GLY D C 1
ATOM 6307 O O . GLY D 2 111 ? 42.453 57.762 17.157 1.00 38.76 91 GLY D O 1
ATOM 6308 N N . ARG D 2 112 ? 41.040 56.036 17.478 1.00 39.25 92 ARG D N 1
ATOM 6309 C CA . ARG D 2 112 ? 41.844 55.023 16.781 1.00 41.12 92 ARG D CA 1
ATOM 6310 C C . ARG D 2 112 ? 42.288 55.428 15.362 1.00 41.01 92 ARG D C 1
ATOM 6311 O O . ARG D 2 112 ? 43.366 55.026 14.917 1.00 41.99 92 ARG D O 1
ATOM 6319 N N . ALA D 2 113 ? 41.475 56.234 14.675 1.00 40.11 93 ALA D N 1
ATOM 6320 C CA . ALA D 2 113 ? 41.783 56.676 13.307 1.00 40.48 93 ALA D CA 1
ATOM 6321 C C . ALA D 2 113 ? 43.064 57.497 13.239 1.00 41.37 93 ALA D C 1
ATOM 6322 O O . ALA D 2 113 ? 43.839 57.360 12.297 1.00 42.08 93 ALA D O 1
ATOM 6324 N N . GLY D 2 114 ? 43.274 58.347 14.243 1.00 41.83 94 GLY D N 1
ATOM 6325 C CA . GLY D 2 114 ? 44.490 59.149 14.341 1.00 42.99 94 GLY D CA 1
ATOM 6326 C C . GLY D 2 114 ? 45.721 58.280 14.508 1.00 45.12 94 GLY D C 1
ATOM 6327 O O . GLY D 2 114 ? 46.757 58.547 13.904 1.00 46.04 94 GLY D O 1
ATOM 6328 N N . ASP D 2 115 ? 45.588 57.239 15.330 1.00 46.23 95 ASP D N 1
ATOM 6329 C CA . ASP D 2 115 ? 46.644 56.263 15.576 1.00 48.52 95 ASP D CA 1
ATOM 6330 C C . ASP D 2 115 ? 47.029 55.506 14.303 1.00 49.41 95 ASP D C 1
ATOM 6331 O O . ASP D 2 115 ? 48.214 55.394 13.979 1.00 50.90 95 ASP D O 1
ATOM 6336 N N . VAL D 2 116 ? 46.028 54.992 13.587 1.00 48.66 96 VAL D N 1
ATOM 6337 C CA . VAL D 2 116 ? 46.260 54.285 12.322 1.00 49.63 96 VAL D CA 1
ATOM 6338 C C . VAL D 2 116 ? 47.002 55.185 11.324 1.00 49.74 96 VAL D C 1
ATOM 6339 O O . VAL D 2 116 ? 48.024 54.780 10.761 1.00 51.39 96 VAL D O 1
ATOM 6343 N N . ILE D 2 117 ? 46.499 56.407 11.139 1.00 48.18 97 ILE D N 1
ATOM 6344 C CA . ILE D 2 117 ? 47.086 57.377 10.210 1.00 48.17 97 ILE D CA 1
ATOM 6345 C C . ILE D 2 117 ? 48.490 57.786 10.653 1.00 49.95 97 ILE D C 1
ATOM 6346 O O . ILE D 2 117 ? 49.401 57.897 9.823 1.00 50.83 97 ILE D O 1
ATOM 6351 N N . ALA D 2 118 ? 48.655 57.993 11.959 1.00 50.55 98 ALA D N 1
ATOM 6352 C CA . ALA D 2 118 ? 49.951 58.349 12.543 1.00 52.47 98 ALA D CA 1
ATOM 6353 C C . ALA D 2 118 ? 51.030 57.330 12.199 1.00 54.76 98 ALA D C 1
ATOM 6354 O O . ALA D 2 118 ? 52.127 57.706 11.781 1.00 56.38 98 ALA D O 1
ATOM 6356 N N . ARG D 2 119 ? 50.714 56.047 12.354 1.00 55.59 99 ARG D N 1
ATOM 6357 C CA . ARG D 2 119 ? 51.677 54.982 12.057 1.00 58.39 99 ARG D CA 1
ATOM 6358 C C . ARG D 2 119 ? 51.901 54.782 10.559 1.00 58.78 99 ARG D C 1
ATOM 6359 O O . ARG D 2 119 ? 53.047 54.735 10.107 1.00 60.78 99 ARG D O 1
ATOM 6367 N N . LYS D 2 120 ? 50.813 54.678 9.797 1.00 57.33 100 LYS D N 1
ATOM 6368 C CA . LYS D 2 120 ? 50.891 54.446 8.352 1.00 58.06 100 LYS D CA 1
ATOM 6369 C C . LYS D 2 120 ? 51.655 55.548 7.609 1.00 58.06 100 LYS D C 1
ATOM 6370 O O . LYS D 2 120 ? 52.366 55.267 6.645 1.00 59.47 100 LYS D O 1
ATOM 6376 N N . CYS D 2 121 ? 51.510 56.791 8.066 1.00 56.60 101 CYS D N 1
ATOM 6377 C CA . CYS D 2 121 ? 52.114 57.941 7.385 1.00 56.69 101 CYS D CA 1
ATOM 6378 C C . CYS D 2 121 ? 53.411 58.441 8.022 1.00 57.80 101 CYS D C 1
ATOM 6379 O O . CYS D 2 121 ? 54.165 59.186 7.390 1.00 58.56 101 CYS D O 1
ATOM 6382 N N . GLY D 2 122 ? 53.665 58.034 9.264 1.00 58.06 102 GLY D N 1
ATOM 6383 C CA . GLY D 2 122 ? 54.870 58.451 9.984 1.00 59.40 102 GLY D CA 1
ATOM 6384 C C . GLY D 2 122 ? 54.841 59.917 10.377 1.00 58.18 102 GLY D C 1
ATOM 6385 O O . GLY D 2 122 ? 55.853 60.612 10.284 1.00 59.54 102 GLY D O 1
ATOM 6386 N N . VAL D 2 123 ? 53.667 60.383 10.798 1.00 55.58 103 VAL D N 1
ATOM 6387 C CA . VAL D 2 123 ? 53.476 61.746 11.300 1.00 54.44 103 VAL D CA 1
ATOM 6388 C C . VAL D 2 123 ? 52.962 61.671 12.744 1.00 53.55 103 VAL D C 1
ATOM 6389 O O . VAL D 2 123 ? 52.380 60.657 13.132 1.00 53.15 103 VAL D O 1
ATOM 6393 N N . PRO D 2 124 ? 53.189 62.729 13.551 1.00 53.49 104 PRO D N 1
ATOM 6394 C CA . PRO D 2 124 ? 52.724 62.656 14.939 1.00 52.82 104 PRO D CA 1
ATOM 6395 C C . PRO D 2 124 ? 51.199 62.713 15.092 1.00 50.12 104 PRO D C 1
ATOM 6396 O O . PRO D 2 124 ? 50.517 63.435 14.355 1.00 48.50 104 PRO D O 1
ATOM 6400 N N . TRP D 2 125 ? 50.689 61.931 16.040 1.00 49.61 105 TRP D N 1
ATOM 6401 C CA . TRP D 2 125 ? 49.302 62.024 16.484 1.00 47.40 105 TRP D CA 1
ATOM 6402 C C . TRP D 2 125 ? 49.266 63.102 17.559 1.00 47.32 105 TRP D C 1
ATOM 6403 O O . TRP D 2 125 ? 49.801 62.915 18.657 1.00 48.82 105 TRP D O 1
ATOM 6414 N N . LEU D 2 126 ? 48.660 64.241 17.227 1.00 45.60 106 LEU D N 1
ATOM 6415 C CA . LEU D 2 126 ? 48.814 65.464 18.025 1.00 45.74 106 LEU D CA 1
ATOM 6416 C C . LEU D 2 126 ? 47.784 65.647 19.132 1.00 44.59 106 LEU D C 1
ATOM 6417 O O . LEU D 2 126 ? 48.114 66.119 20.220 1.00 45.40 106 LEU D O 1
ATOM 6422 N N . TYR D 2 127 ? 46.538 65.270 18.855 1.00 42.35 107 TYR D N 1
ATOM 6423 C CA . TYR D 2 127 ? 45.443 65.527 19.787 1.00 41.14 107 TYR D CA 1
ATOM 6424 C C . TYR D 2 127 ? 44.270 64.567 19.579 1.00 39.55 107 TYR D C 1
ATOM 6425 O O . TYR D 2 127 ? 44.115 63.963 18.505 1.00 38.46 107 TYR D O 1
ATOM 6434 N N . ARG D 2 128 ? 43.452 64.472 20.623 1.00 39.18 108 ARG D N 1
ATOM 6435 C CA . ARG D 2 128 ? 42.357 63.519 20.770 1.00 38.10 108 ARG D CA 1
ATOM 6436 C C . ARG D 2 128 ? 41.193 64.337 21.328 1.00 36.75 108 ARG D C 1
ATOM 6437 O O . ARG D 2 128 ? 41.359 65.002 22.342 1.00 37.50 108 ARG D O 1
ATOM 6445 N N . PHE D 2 129 ? 40.030 64.329 20.675 1.00 34.54 109 PHE D N 1
ATOM 6446 C CA . PHE D 2 129 ? 38.851 64.999 21.257 1.00 33.45 109 PHE D CA 1
ATOM 6447 C C . PHE D 2 129 ? 37.530 64.289 20.950 1.00 32.10 109 PHE D C 1
ATOM 6448 O O . PHE D 2 129 ? 37.470 63.424 20.079 1.00 31.28 109 PHE D O 1
ATOM 6456 N N . GLU D 2 130 ? 36.479 64.665 21.674 1.00 31.43 110 GLU D N 1
ATOM 6457 C CA . GLU D 2 130 ? 35.206 63.957 21.590 1.00 30.57 110 GLU D CA 1
ATOM 6458 C C . GLU D 2 130 ? 34.132 64.754 20.875 1.00 30.09 110 GLU D C 1
ATOM 6459 O O . GLU D 2 130 ? 33.926 65.938 21.162 1.00 30.37 110 GLU D O 1
ATOM 6465 N N . LEU D 2 131 ? 33.441 64.087 19.951 1.00 29.52 111 LEU D N 1
ATOM 6466 C CA . LEU D 2 131 ? 32.247 64.644 19.304 1.00 29.34 111 LEU D CA 1
ATOM 6467 C C . LEU D 2 131 ? 32.560 65.995 18.649 1.00 29.94 111 LEU D C 1
ATOM 6468 O O . LEU D 2 131 ? 33.541 66.096 17.909 1.00 29.68 111 LEU D O 1
ATOM 6473 N N . MET D 2 132 ? 31.771 67.032 18.924 1.00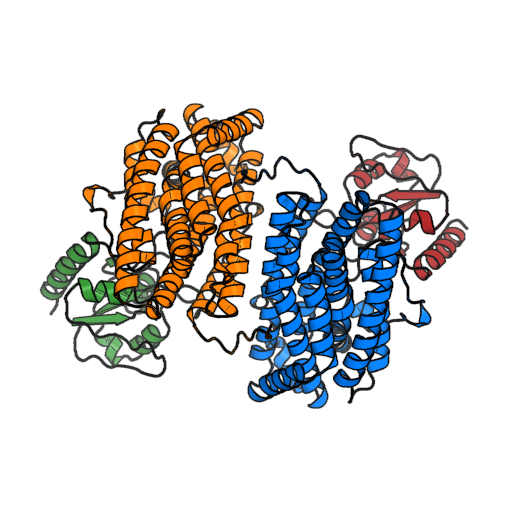 31.01 112 MET D N 1
ATOM 6474 C CA . MET D 2 132 ? 32.046 68.336 18.313 1.00 32.49 112 MET D CA 1
ATOM 6475 C C . MET D 2 132 ? 33.139 69.146 19.036 1.00 33.17 112 MET D C 1
ATOM 6476 O O . MET D 2 132 ? 33.529 70.213 18.560 1.00 34.04 112 MET D O 1
ATOM 6481 N N . GLY D 2 133 ? 33.620 68.646 20.174 1.00 33.26 113 GLY D N 1
ATOM 6482 C CA . GLY D 2 133 ? 34.674 69.322 20.941 1.00 34.43 113 GLY D CA 1
ATOM 6483 C C . GLY D 2 133 ? 34.160 70.353 21.938 1.00 36.08 113 GLY D C 1
ATOM 6484 O O . GLY D 2 133 ? 33.213 71.089 21.655 1.00 36.62 113 GLY D O 1
ATOM 6485 N N . THR D 2 134 ? 34.785 70.406 23.111 1.00 37.18 114 THR D N 1
ATOM 6486 C CA . THR D 2 134 ? 34.448 71.420 24.112 1.00 39.42 114 THR D CA 1
ATOM 6487 C C . THR D 2 134 ? 35.167 72.730 23.806 1.00 41.19 114 THR D C 1
ATOM 6488 O O . THR D 2 134 ? 35.971 72.804 22.874 1.00 40.40 114 THR D O 1
ATOM 6492 N N . GLN D 2 135 ? 34.883 73.759 24.601 1.00 43.91 115 GLN D N 1
ATOM 6493 C CA . GLN D 2 135 ? 35.637 75.004 24.498 1.00 46.28 115 GLN D CA 1
ATOM 6494 C C . GLN D 2 135 ? 37.108 74.787 24.862 1.00 46.67 115 GLN D C 1
ATOM 6495 O O . GLN D 2 135 ? 37.989 75.434 24.297 1.00 47.51 115 GLN D O 1
ATOM 6501 N N . SER D 2 136 ? 37.369 73.853 25.775 1.00 46.27 116 SER D N 1
ATOM 6502 C CA . SER D 2 136 ? 38.746 73.471 26.104 1.00 46.97 116 SER D CA 1
ATOM 6503 C C . SER D 2 136 ? 39.484 72.876 24.904 1.00 45.47 116 SER D C 1
ATOM 6504 O O . SER D 2 136 ? 40.642 73.225 24.655 1.00 45.93 116 SER D O 1
ATOM 6507 N N . ASP D 2 137 ? 38.808 71.983 24.171 1.00 43.12 117 ASP D N 1
ATOM 6508 C CA . ASP D 2 137 ? 39.357 71.382 22.955 1.00 42.09 117 ASP D CA 1
ATOM 6509 C C . ASP D 2 137 ? 39.653 72.436 21.898 1.00 42.72 117 ASP D C 1
ATOM 6510 O O . ASP D 2 137 ? 40.707 72.396 21.263 1.00 42.77 117 ASP D O 1
ATOM 6515 N N . ILE D 2 138 ? 38.712 73.359 21.702 1.00 43.45 118 ILE D N 1
ATOM 6516 C CA . ILE D 2 138 ? 38.879 74.447 20.734 1.00 44.80 118 ILE D CA 1
ATOM 6517 C C . ILE D 2 138 ? 40.093 75.300 21.111 1.00 47.10 118 ILE D C 1
ATOM 6518 O O . ILE D 2 138 ? 40.943 75.587 20.268 1.00 47.34 118 ILE D O 1
ATOM 6523 N N . GLU D 2 139 ? 40.161 75.675 22.386 1.00 49.15 119 GLU D N 1
ATOM 6524 C CA . GLU D 2 139 ? 41.282 76.438 22.945 1.00 52.21 119 GLU D CA 1
ATOM 6525 C C . GLU D 2 139 ? 42.618 75.684 22.803 1.00 51.89 119 GLU D C 1
ATOM 6526 O O . GLU D 2 139 ? 43.588 76.245 22.292 1.00 53.00 119 GLU D O 1
ATOM 6532 N N . ASN D 2 140 ? 42.646 74.410 23.201 1.00 50.86 120 ASN D N 1
ATOM 6533 C CA . ASN D 2 140 ? 43.854 73.576 23.082 1.00 51.01 120 ASN D CA 1
ATOM 6534 C C . ASN D 2 140 ? 44.368 73.396 21.655 1.00 50.40 120 ASN D C 1
ATOM 6535 O O . ASN D 2 140 ? 45.578 73.462 21.413 1.00 51.17 120 ASN D O 1
ATOM 6540 N N . VAL D 2 141 ? 43.451 73.150 20.722 1.00 48.86 121 VAL D N 1
ATOM 6541 C CA . VAL D 2 141 ? 43.819 72.996 19.315 1.00 48.57 121 VAL D CA 1
ATOM 6542 C C . VAL D 2 141 ? 44.340 74.324 18.748 1.00 50.55 121 VAL D C 1
ATOM 6543 O O . VAL D 2 141 ? 45.384 74.342 18.100 1.00 51.01 121 VAL D O 1
ATOM 6547 N N . ARG D 2 142 ? 43.631 75.424 19.018 1.00 52.11 122 ARG D N 1
ATOM 6548 C CA . ARG D 2 142 ? 44.079 76.759 18.603 1.00 55.00 122 ARG D CA 1
ATOM 6549 C C . ARG D 2 142 ? 45.525 77.020 19.021 1.00 57.05 122 ARG D C 1
ATOM 6550 O O . ARG D 2 142 ? 46.346 77.440 18.207 1.00 58.24 122 ARG D O 1
ATOM 6558 N N . LYS D 2 143 ? 45.818 76.761 20.296 1.00 58.03 123 LYS D N 1
ATOM 6559 C CA . LYS D 2 143 ? 47.154 76.945 20.869 1.00 60.36 123 LYS D CA 1
ATOM 6560 C C . LYS D 2 143 ? 48.172 75.963 20.277 1.00 59.85 123 LYS D C 1
ATOM 6561 O O . LYS D 2 143 ? 49.270 76.365 19.880 1.00 61.37 123 LYS D O 1
ATOM 6567 N N . GLY D 2 144 ? 47.796 74.686 20.212 1.00 57.73 124 GLY D N 1
ATOM 6568 C CA . GLY D 2 144 ? 48.657 73.635 19.669 1.00 57.45 124 GLY D CA 1
ATOM 6569 C C . GLY D 2 144 ? 49.070 73.849 18.220 1.00 57.49 124 GLY D C 1
ATOM 6570 O O . GLY D 2 144 ? 50.246 73.696 17.878 1.00 58.70 124 GLY D O 1
ATOM 6571 N N . VAL D 2 145 ? 48.101 74.211 17.380 1.00 56.30 125 VAL D N 1
ATOM 6572 C CA . VAL D 2 145 ? 48.326 74.478 15.954 1.00 56.37 125 VAL D CA 1
ATOM 6573 C C . VAL D 2 145 ? 49.328 75.626 15.717 1.00 58.90 125 VAL D C 1
ATOM 6574 O O . VAL D 2 145 ? 50.269 75.472 14.938 1.00 59.35 125 VAL D O 1
ATOM 6578 N N . THR D 2 146 ? 49.131 76.753 16.401 1.00 60.83 126 THR D N 1
ATOM 6579 C CA . THR D 2 146 ? 50.026 77.913 16.269 1.00 63.78 126 THR D CA 1
ATOM 6580 C C . THR D 2 146 ? 51.475 77.579 16.641 1.00 65.53 126 THR D C 1
ATOM 6581 O O . THR D 2 146 ? 52.401 77.905 15.895 1.00 67.12 126 THR D O 1
ATOM 6585 N N . GLU D 2 147 ? 51.652 76.915 17.782 1.00 65.60 127 GLU D N 1
ATOM 6586 C CA . GLU D 2 147 ? 52.976 76.523 18.285 1.00 67.51 127 GLU D CA 1
ATOM 6587 C C . GLU D 2 147 ? 53.669 75.444 17.445 1.00 66.54 127 GLU D C 1
ATOM 6588 O O . GLU D 2 147 ? 54.902 75.425 17.351 1.00 68.36 127 GLU D O 1
ATOM 6594 N N . PHE D 2 148 ? 52.876 74.552 16.849 1.00 63.45 128 PHE D N 1
ATOM 6595 C CA . PHE D 2 148 ? 53.399 73.474 16.003 1.00 62.57 128 PHE D CA 1
ATOM 6596 C C . PHE D 2 148 ? 54.111 74.007 14.753 1.00 63.42 128 PHE D C 1
ATOM 6597 O O . PHE D 2 148 ? 55.223 73.565 14.427 1.00 64.43 128 PHE D O 1
ATOM 6605 N N . TRP D 2 149 ? 53.460 74.944 14.058 1.00 62.91 129 TRP D N 1
ATOM 6606 C CA . TRP D 2 149 ? 53.994 75.511 12.820 1.00 63.69 129 TRP D CA 1
ATOM 6607 C C . TRP D 2 149 ? 55.154 76.478 13.080 1.00 67.05 129 TRP D C 1
ATOM 6608 O O . TRP D 2 149 ? 55.736 77.032 12.146 1.00 68.11 129 TRP D O 1
ATOM 6619 N N . GLN D 2 150 ? 55.481 76.671 14.356 1.00 68.75 130 GLN D N 1
ATOM 6620 C CA . GLN D 2 150 ? 56.611 77.496 14.763 1.00 72.29 130 GLN D CA 1
ATOM 6621 C C . GLN D 2 150 ? 57.555 76.709 15.667 1.00 73.69 130 GLN D C 1
ATOM 6622 O O . GLN D 2 150 ? 57.875 75.551 15.382 1.00 72.78 130 GLN D O 1
#

Solvent-accessible surface area: 32156 Å² total; per-residue (Å²): 87,88,25,10,23,6,64,105,44,92,22,99,2,0,46,40,5,2,36,41,4,3,66,17,24,7,9,1,112,126,16,75,8,63,100,3,73,90,21,10,121,87,12,79,121,52,32,34,73,6,3,10,47,2,2,0,0,6,0,14,1,0,8,1,3,9,48,13,0,5,31,17,1,47,109,38,26,74,16,66,5,2,48,2,0,3,5,1,1,8,0,2,3,2,0,0,0,21,0,0,0,13,1,3,76,42,13,20,104,100,141,54,7,51,63,5,30,55,56,6,98,155,8,74,5,0,63,121,2,4,116,13,0,41,116,25,4,170,34,144,36,50,9,62,27,2,0,0,7,1,0,0,6,9,0,1,1,2,1,2,0,2,0,1,0,37,4,25,45,169,55,67,2,60,25,0,0,64,0,0,63,35,0,1,58,2,1,7,8,3,3,39,1,8,0,12,3,0,50,64,18,21,115,159,34,73,114,52,68,80,92,118,4,92,70,40,0,35,96,4,0,90,73,1,28,96,16,0,38,84,7,0,58,67,8,1,71,127,24,121,35,25,116,35,0,48,14,0,0,2,26,1,0,6,9,0,0,2,9,1,10,19,87,27,82,17,73,65,146,70,17,135,9,72,104,44,3,38,65,12,5,40,90,4,0,12,4,1,12,48,16,74,28,3,34,68,0,14,108,37,3,60,60,94,37,47,64,5,20,80,61,84,208,101,183,66,116,8,130,61,53,0,0,0,0,0,12,27,52,30,18,13,57,56,91,31,20,11,8,108,24,0,64,114,4,14,80,49,135,86,1,99,68,35,7,65,0,0,4,0,3,18,10,44,11,56,13,143,44,8,1,86,0,0,38,55,5,11,202,162,32,70,23,69,84,65,58,87,2,17,16,2,0,41,98,38,17,3,96,75,4,98,139,35,13,70,59,28,69,134,173,49,169,96,75,24,11,23,6,71,117,46,95,21,112,4,0,50,49,5,2,22,54,4,3,67,14,36,10,8,1,108,129,14,76,11,64,104,2,76,91,25,12,128,105,10,74,119,44,21,33,62,5,3,9,45,1,2,0,0,4,0,10,1,0,8,1,2,8,44,10,0,5,28,16,1,44,110,33,26,78,16,69,5,2,52,1,0,2,5,2,1,6,0,2,3,3,0,0,2,23,0,0,0,14,0,4,76,47,12,16,114,88,144,51,8,54,62,5,27,52,55,6,110,142,10,56,1,0,63,109,2,13,114,23,0,52,124,42,6,172,35,144,41,46,13,60,22,2,0,0,6,1,0,0,7,9,0,1,0,2,1,2,0,3,0,2,0,42,1,24,51,149,54,42,3,62,20,1,0,65,0,0,65,38,0,2,64,2,2,5,9,4,4,37,1,10,0,12,3,0,58,60,17,23,111,125,27,71,116,48,82,75,91,122,7,93,69,38,0,40,98,5,0,76,96,1,22,90,12,0,40,86,4,0,66,57,9,1,74,117,26,122,33,23,115,43,0,48,16,0,0,3,29,1,0,5,8,0,0,3,11,1,26,17,82,29,70,15,76,64,143,73,17,141,10,63,106,44,2,39,64,12,4,35,82,3,0,11,4,1,13,46,14,57,28,2,29,70,0,13,97,32,1,62,53,97,35,51,65,5,22,73,70,81,200,110,204,43,114,10,121,84,53,0,1,0,0,0,13,27,47,30,10,15,65,82,87,34,12,10,13,134,25,0,68,154,7,16,84,41,138,83,0,105,70,30,3,93,0,0,4,0,3,17,11,44,10,60,13,161,34,5,0,93,0,0,50,53,4,10,197,151,36,69,23,69,86,67,61,87,2,17,13,2,0,40,110,34,18,1,103,62,4,105,134,37,18,76,120,66,91,187

Radius of gyration: 29.44 Å; Cα contacts (8 Å, |Δi|>4): 1276; chains: 4; bounding box: 73×91×69 Å